Protein 4K70 (pdb70)

Structure (mmCIF, N/CA/C/O backbone):
data_4K70
#
_entry.id   4K70
#
_cell.length_a   51.670
_cell.length_b   156.589
_cell.length_c   67.381
_cell.angle_alpha   90.00
_cell.angle_beta   91.33
_cell.angle_gamma   90.00
#
_symmetry.space_group_name_H-M   'P 1 21 1'
#
loop_
_entity.id
_entity.type
_entity.pdbx_description
1 polymer UL37
2 non-polymer GLYCEROL
3 non-polymer 'CALCIUM ION'
4 non-polymer 'SODIUM ION'
5 non-polymer 'CHLORIDE ION'
6 non-polymer 'NICKEL (II) ION'
7 water water
#
loop_
_atom_site.group_PDB
_atom_site.id
_atom_site.type_symbol
_atom_site.label_atom_id
_atom_site.label_alt_id
_atom_site.label_comp_id
_atom_site.label_asym_id
_atom_site.label_entity_id
_atom_site.label_seq_id
_atom_site.pdbx_PDB_ins_code
_atom_site.Cartn_x
_atom_site.Cartn_y
_atom_site.Cartn_z
_atom_site.occupancy
_atom_site.B_iso_or_equiv
_atom_site.auth_seq_id
_atom_site.auth_comp_id
_atom_site.auth_asym_id
_atom_site.auth_atom_id
_atom_site.pdbx_PDB_model_num
ATOM 1 N N . PRO A 1 2 ? -8.301 86.872 22.567 1.00 61.98 -2 PRO A N 1
ATOM 2 C CA . PRO A 1 2 ? -7.846 85.658 23.258 1.00 61.16 -2 PRO A CA 1
ATOM 3 C C . PRO A 1 2 ? -6.331 85.472 23.152 1.00 64.15 -2 PRO A C 1
ATOM 4 O O . PRO A 1 2 ? -5.744 84.674 23.891 1.00 64.94 -2 PRO A O 1
ATOM 8 N N . GLY A 1 3 ? -5.708 86.209 22.238 1.00 57.61 -1 GLY A N 1
ATOM 9 C CA . GLY A 1 3 ? -4.279 86.105 22.031 1.00 51.15 -1 GLY A CA 1
ATOM 10 C C . GLY A 1 3 ? -3.519 87.036 22.949 1.00 50.68 -1 GLY A C 1
ATOM 11 O O . GLY A 1 3 ? -4.099 87.644 23.845 1.00 50.95 -1 GLY A O 1
ATOM 12 N N . SER A 1 4 ? -2.214 87.141 22.724 1.00 46.75 0 SER A N 1
ATOM 13 C CA . SER A 1 4 ? -1.364 88.042 23.494 1.00 49.65 0 SER A CA 1
ATOM 14 C C . SER A 1 4 ? -1.866 89.489 23.443 1.00 46.17 0 SER A C 1
ATOM 15 O O . SER A 1 4 ? -2.107 90.109 24.480 1.00 46.09 0 SER A O 1
ATOM 18 N N . MET A 1 5 ? -2.020 90.016 22.232 1.00 44.98 1 MET A N 1
ATOM 19 C CA . MET A 1 5 ? -2.372 91.421 22.033 1.00 45.28 1 MET A CA 1
ATOM 20 C C . MET A 1 5 ? -3.744 91.748 22.598 1.00 47.49 1 MET A C 1
ATOM 21 O O . MET A 1 5 ? -3.975 92.852 23.089 1.00 41.83 1 MET A O 1
ATOM 26 N N . GLU A 1 6 ? -4.658 90.790 22.495 1.00 46.59 2 GLU A N 1
ATOM 27 C CA . GLU A 1 6 ? -6.018 90.958 22.989 1.00 53.19 2 GLU A CA 1
ATOM 28 C C . GLU A 1 6 ? -5.999 91.170 24.498 1.00 46.07 2 GLU A C 1
ATOM 29 O O . GLU A 1 6 ? -6.587 92.116 25.009 1.00 45.50 2 GLU A O 1
ATOM 35 N N . ALA A 1 7 ? -5.312 90.271 25.197 1.00 50.00 3 ALA A N 1
ATOM 36 C CA . ALA A 1 7 ? -5.150 90.362 26.641 1.00 50.89 3 ALA A CA 1
ATOM 37 C C . ALA A 1 7 ? -4.473 91.671 27.040 1.00 49.28 3 ALA A C 1
ATOM 38 O O . ALA A 1 7 ? -4.858 92.296 28.030 1.00 53.38 3 ALA A O 1
ATOM 40 N N . LEU A 1 8 ? -3.468 92.082 26.268 1.00 47.01 4 LEU A N 1
ATOM 41 C CA . LEU A 1 8 ? -2.753 93.326 26.544 1.00 43.33 4 LEU A CA 1
ATOM 42 C C . LEU A 1 8 ? -3.663 94.547 26.418 1.00 46.31 4 LEU A C 1
ATOM 43 O O . LEU A 1 8 ? -3.723 95.375 27.325 1.00 47.18 4 LEU A O 1
ATOM 48 N N . VAL A 1 9 ? -4.361 94.660 25.292 1.00 43.05 5 VAL A N 1
ATOM 49 C CA . VAL A 1 9 ? -5.238 95.797 25.061 1.00 46.70 5 VAL A CA 1
ATOM 50 C C . VAL A 1 9 ? -6.242 95.926 26.193 1.00 53.11 5 VAL A C 1
ATOM 51 O O . VAL A 1 9 ? -6.452 97.015 26.728 1.00 54.54 5 VAL A O 1
ATOM 55 N N . ARG A 1 10 ? -6.851 94.801 26.555 1.00 56.31 6 ARG A N 1
ATOM 56 C CA . ARG A 1 10 ? -7.759 94.746 27.692 1.00 58.41 6 ARG A CA 1
ATOM 57 C C . ARG A 1 10 ? -7.082 95.262 28.958 1.00 60.38 6 ARG A C 1
ATOM 58 O O . ARG A 1 10 ? -7.507 96.264 29.533 1.00 64.82 6 ARG A O 1
ATOM 66 N N . ALA A 1 11 ? -6.020 94.576 29.373 1.00 57.29 7 ALA A N 1
ATOM 67 C CA . ALA A 1 11 ? -5.287 94.922 30.588 1.00 58.49 7 ALA A CA 1
ATOM 68 C C . ALA A 1 11 ? -4.906 96.404 30.685 1.00 61.06 7 ALA A C 1
ATOM 69 O O . ALA A 1 11 ? -5.046 97.016 31.747 1.00 64.80 7 ALA A O 1
ATOM 71 N N . LEU A 1 12 ? -4.463 96.980 29.586 1.00 58.74 8 LEU A N 1
ATOM 72 C CA . LEU A 1 12 ? -4.082 98.380 29.556 1.00 55.73 8 LEU A CA 1
ATOM 73 C C . LEU A 1 12 ? -5.289 99.265 29.571 1.00 60.41 8 LEU A C 1
ATOM 74 O O . LEU A 1 12 ? -5.186 100.460 29.774 1.00 59.89 8 LEU A O 1
ATOM 79 N N . GLU A 1 13 ? -6.431 98.650 29.358 1.00 60.82 9 GLU A N 1
ATOM 80 C CA . GLU A 1 13 ? -7.685 99.354 29.254 1.00 61.93 9 GLU A CA 1
ATOM 81 C C . GLU A 1 13 ? -8.465 99.179 30.541 1.00 69.33 9 GLU A C 1
ATOM 82 O O . GLU A 1 13 ? -9.682 99.199 30.568 1.00 67.56 9 GLU A O 1
ATOM 88 N N . GLU A 1 14 ? -7.718 98.960 31.607 1.00 70.07 10 GLU A N 1
ATOM 89 C CA . GLU A 1 14 ? -8.246 98.858 32.944 1.00 71.00 10 GLU A CA 1
ATOM 90 C C . GLU A 1 14 ? -7.721 100.032 33.768 1.00 74.51 10 GLU A C 1
ATOM 91 O O . GLU A 1 14 ? -7.744 100.012 34.973 1.00 78.89 10 GLU A O 1
ATOM 97 N N . ALA A 1 15 ? -7.253 101.058 33.077 1.00 74.04 11 ALA A N 1
ATOM 98 C CA . ALA A 1 15 ? -6.775 102.296 33.685 1.00 78.13 11 ALA A CA 1
ATOM 99 C C . ALA A 1 15 ? -5.589 102.127 34.657 1.00 78.88 11 ALA A C 1
ATOM 100 O O . ALA A 1 15 ? -4.630 101.456 34.337 1.00 76.87 11 ALA A O 1
ATOM 102 N N . ASP A 1 16 ? -5.671 102.691 35.852 1.00 78.94 12 ASP A N 1
ATOM 103 C CA . ASP A 1 16 ? -4.613 102.497 36.837 1.00 75.61 12 ASP A CA 1
ATOM 104 C C . ASP A 1 16 ? -3.259 103.156 36.576 1.00 73.32 12 ASP A C 1
ATOM 105 O O . ASP A 1 16 ? -2.242 102.615 36.926 1.00 74.86 12 ASP A O 1
ATOM 110 N N . HIS A 1 17 ? -3.241 104.310 35.941 1.00 71.59 13 HIS A N 1
ATOM 111 C CA . HIS A 1 17 ? -1.991 104.886 35.493 1.00 69.74 13 HIS A CA 1
ATOM 112 C C . HIS A 1 17 ? -1.205 105.720 36.488 1.00 73.55 13 HIS A C 1
ATOM 113 O O . HIS A 1 17 ? -0.042 106.007 36.290 1.00 68.91 13 HIS A O 1
ATOM 120 N N . ALA A 1 18 ? -1.850 106.091 37.580 1.00 76.75 14 ALA A N 1
ATOM 121 C CA . ALA A 1 18 ? -1.164 106.791 38.645 1.00 72.24 14 ALA A CA 1
ATOM 122 C C . ALA A 1 18 ? -0.367 105.795 39.475 1.00 71.04 14 ALA A C 1
ATOM 123 O O . ALA A 1 18 ? 0.281 106.149 40.434 1.00 71.12 14 ALA A O 1
ATOM 125 N N . VAL A 1 19 ? -0.436 104.531 39.090 1.00 73.83 15 VAL A N 1
ATOM 126 C CA . VAL A 1 19 ? 0.281 103.469 39.762 1.00 72.62 15 VAL A CA 1
ATOM 127 C C . VAL A 1 19 ? 1.091 102.680 38.732 1.00 70.44 15 VAL A C 1
ATOM 128 O O . VAL A 1 19 ? 0.672 101.647 38.231 1.00 67.12 15 VAL A O 1
ATOM 132 N N . ALA A 1 20 ? 2.258 103.229 38.419 1.00 69.80 16 ALA A N 1
ATOM 133 C CA . ALA A 1 20 ? 3.118 102.639 37.390 1.00 69.10 16 ALA A CA 1
ATOM 134 C C . ALA A 1 20 ? 3.372 101.139 37.573 1.00 65.91 16 ALA A C 1
ATOM 135 O O . ALA A 1 20 ? 3.795 100.460 36.637 1.00 63.01 16 ALA A O 1
ATOM 137 N N . THR A 1 21 ? 3.121 100.631 38.776 1.00 67.95 17 THR A N 1
ATOM 138 C CA . THR A 1 21 ? 3.382 99.224 39.090 1.00 68.25 17 THR A CA 1
ATOM 139 C C . THR A 1 21 ? 2.370 98.234 38.490 1.00 66.40 17 THR A C 1
ATOM 140 O O . THR A 1 21 ? 2.745 97.124 38.106 1.00 66.65 17 THR A O 1
ATOM 144 N N . VAL A 1 22 ? 1.099 98.620 38.417 1.00 63.42 18 VAL A N 1
ATOM 145 C CA . VAL A 1 22 ? 0.110 97.774 37.752 1.00 63.44 18 VAL A CA 1
ATOM 146 C C . VAL A 1 22 ? 0.387 97.715 36.244 1.00 62.56 18 VAL A C 1
ATOM 147 O O . VAL A 1 22 ? 0.391 96.637 35.636 1.00 59.71 18 VAL A O 1
ATOM 151 N N . VAL A 1 23 ? 0.637 98.883 35.654 1.00 67.24 19 VAL A N 1
ATOM 152 C CA . VAL A 1 23 ? 0.984 98.987 34.241 1.00 58.82 19 VAL A CA 1
ATOM 153 C C . VAL A 1 23 ? 2.172 98.087 33.894 1.00 57.68 19 VAL A C 1
ATOM 154 O O . VAL A 1 23 ? 2.202 97.467 32.829 1.00 53.39 19 VAL A O 1
ATOM 158 N N . GLN A 1 24 ? 3.141 98.002 34.803 1.00 57.98 20 GLN A N 1
ATOM 159 C CA . GLN A 1 24 ? 4.335 97.189 34.569 1.00 57.45 20 GLN A CA 1
ATOM 160 C C . GLN A 1 24 ? 4.057 95.683 34.574 1.00 57.13 20 GLN A C 1
ATOM 161 O O . GLN A 1 24 ? 4.558 94.956 33.714 1.00 57.07 20 GLN A O 1
ATOM 167 N N . SER A 1 25 ? 3.261 95.218 35.533 1.00 57.75 21 SER A N 1
ATOM 168 C CA . SER A 1 25 ? 2.879 93.804 35.594 1.00 57.18 21 SER A CA 1
ATOM 169 C C . SER A 1 25 ? 2.178 93.338 34.319 1.00 54.06 21 SER A C 1
ATOM 170 O O . SER A 1 25 ? 2.501 92.288 33.771 1.00 58.83 21 SER A O 1
ATOM 173 N N . ARG A 1 26 ? 1.217 94.130 33.860 1.00 56.95 22 ARG A N 1
ATOM 174 C CA . ARG A 1 26 ? 0.492 93.844 32.631 1.00 57.12 22 ARG A CA 1
ATOM 175 C C . ARG A 1 26 ? 1.416 93.748 31.423 1.00 53.47 22 ARG A C 1
ATOM 176 O O . ARG A 1 26 ? 1.319 92.812 30.634 1.00 50.43 22 ARG A O 1
ATOM 184 N N . ILE A 1 27 ? 2.293 94.736 31.268 1.00 50.91 23 ILE A N 1
ATOM 185 C CA . ILE A 1 27 ? 3.228 94.755 30.149 1.00 49.93 23 ILE A CA 1
ATOM 186 C C . ILE A 1 27 ? 4.174 93.564 30.250 1.00 47.43 23 ILE A C 1
ATOM 187 O O . ILE A 1 27 ? 4.444 92.885 29.258 1.00 47.42 23 ILE A O 1
ATOM 192 N N . LEU A 1 28 ? 4.655 93.300 31.461 1.00 52.05 24 LEU A N 1
ATOM 193 C CA . LEU A 1 28 ? 5.542 92.168 31.705 1.00 52.68 24 LEU A CA 1
ATOM 194 C C . LEU A 1 28 ? 4.855 90.854 31.348 1.00 52.15 24 LEU A C 1
ATOM 195 O O . LEU A 1 28 ? 5.508 89.906 30.908 1.00 52.73 24 LEU A O 1
ATOM 200 N N . GLU A 1 29 ? 3.539 90.801 31.527 1.00 51.28 25 GLU A N 1
ATOM 201 C CA . GLU A 1 29 ? 2.779 89.601 31.181 1.00 52.27 25 GLU A CA 1
ATOM 202 C C . GLU A 1 29 ? 2.729 89.399 29.671 1.00 49.75 25 GLU A C 1
ATOM 203 O O . GLU A 1 29 ? 2.845 88.271 29.179 1.00 48.73 25 GLU A O 1
ATOM 209 N N . PHE A 1 30 ? 2.561 90.496 28.939 1.00 47.00 26 PHE A N 1
ATOM 210 C CA . PHE A 1 30 ? 2.579 90.432 27.487 1.00 42.90 26 PHE A CA 1
ATOM 211 C C . PHE A 1 30 ? 3.945 89.947 27.021 1.00 45.05 26 PHE A C 1
ATOM 212 O O . PHE A 1 30 ? 4.041 89.108 26.123 1.00 43.70 26 PHE A O 1
ATOM 220 N N . PHE A 1 31 ? 4.997 90.461 27.656 1.00 44.07 27 PHE A N 1
ATOM 221 C CA . PHE A 1 31 ? 6.361 90.056 27.339 1.00 42.88 27 PHE A CA 1
ATOM 222 C C . PHE A 1 31 ? 6.544 88.536 27.400 1.00 46.02 27 PHE A C 1
ATOM 223 O O . PHE A 1 31 ? 7.393 87.980 26.705 1.00 45.08 27 PHE A O 1
ATOM 231 N N . MET A 1 32 ? 5.738 87.862 28.216 1.00 46.56 28 MET A N 1
ATOM 232 C CA . MET A 1 32 ? 5.876 86.417 28.388 1.00 48.14 28 MET A CA 1
ATOM 233 C C . MET A 1 32 ? 4.670 85.593 27.908 1.00 44.82 28 MET A C 1
ATOM 234 O O . MET A 1 32 ? 4.643 84.371 28.063 1.00 48.01 28 MET A O 1
ATOM 239 N N . ALA A 1 33 ? 3.694 86.261 27.308 1.00 46.27 29 ALA A N 1
ATOM 240 C CA . ALA A 1 33 ? 2.475 85.594 26.857 1.00 45.18 29 ALA A CA 1
ATOM 241 C C . ALA A 1 33 ? 2.732 84.508 25.812 1.00 46.57 29 ALA A C 1
ATOM 242 O O . ALA A 1 33 ? 3.767 84.491 25.145 1.00 46.70 29 ALA A O 1
ATOM 244 N N . ALA A 1 34 ? 1.776 83.595 25.678 1.00 49.78 30 ALA A N 1
ATOM 245 C CA . ALA A 1 34 ? 1.921 82.473 24.764 1.00 51.20 30 ALA A CA 1
ATOM 246 C C . ALA A 1 34 ? 0.841 82.501 23.690 1.00 48.15 30 ALA A C 1
ATOM 247 O O . ALA A 1 34 ? 0.857 81.698 22.755 1.00 49.59 30 ALA A O 1
ATOM 249 N N . GLY A 1 35 ? -0.094 83.433 23.826 1.00 43.27 31 GLY A N 1
ATOM 250 C CA . GLY A 1 35 ? -1.227 83.510 22.920 1.00 48.74 31 GLY A CA 1
ATOM 251 C C . GLY A 1 35 ? -0.891 83.895 21.488 1.00 49.57 31 GLY A C 1
ATOM 252 O O . GLY A 1 35 ? -0.406 85.010 21.221 1.00 46.61 31 GLY A O 1
ATOM 253 N N . ARG A 1 36 ? -1.164 82.979 20.562 1.00 38.60 32 ARG A N 1
ATOM 254 C CA . ARG A 1 36 ? -0.974 83.247 19.140 1.00 36.99 32 ARG A CA 1
ATOM 255 C C . ARG A 1 36 ? -2.065 84.152 18.572 1.00 39.60 32 ARG A C 1
ATOM 256 O O . ARG A 1 36 ? -3.186 84.171 19.061 1.00 40.07 32 ARG A O 1
ATOM 264 N N . GLU A 1 37 ? -1.714 84.887 17.523 1.00 36.62 33 GLU A N 1
ATOM 265 C CA . GLU A 1 37 ? -2.587 85.882 16.930 1.00 37.11 33 GLU A CA 1
ATOM 266 C C . GLU A 1 37 ? -2.582 85.722 15.418 1.00 32.32 33 GLU A C 1
ATOM 267 O O . GLU A 1 37 ? -1.693 85.086 14.857 1.00 30.76 33 GLU A O 1
ATOM 273 N N . THR A 1 38 ? -3.581 86.287 14.757 1.00 28.11 34 THR A N 1
ATOM 274 C CA . THR A 1 38 ? -3.652 86.198 13.312 1.00 24.06 34 THR A CA 1
ATOM 275 C C . THR A 1 38 ? -3.489 87.589 12.716 1.00 25.24 34 THR A C 1
ATOM 276 O O . THR A 1 38 ? -3.655 88.593 13.408 1.00 28.72 34 THR A O 1
ATOM 280 N N . PRO A 1 39 ? -3.134 87.655 11.432 1.00 23.60 35 PRO A N 1
ATOM 281 C CA . PRO A 1 39 ? -2.923 88.939 10.762 1.00 23.49 35 PRO A CA 1
ATOM 282 C C . PRO A 1 39 ? -4.137 89.871 10.869 1.00 26.84 35 PRO A C 1
ATOM 283 O O . PRO A 1 39 ? -3.971 91.058 11.175 1.00 24.90 35 PRO A O 1
ATOM 287 N N . ALA A 1 40 ? -5.333 89.342 10.624 1.00 25.18 36 ALA A N 1
ATOM 288 C CA . ALA A 1 40 ? -6.560 90.118 10.756 1.00 23.51 36 ALA A CA 1
ATOM 289 C C . ALA A 1 40 ? -6.772 90.552 12.198 1.00 23.21 36 ALA A C 1
ATOM 290 O O . ALA A 1 40 ? -7.235 91.661 12.459 1.00 28.48 36 ALA A O 1
ATOM 292 N N . GLY A 1 41 ? -6.439 89.676 13.133 1.00 23.14 37 GLY A N 1
ATOM 293 C CA . GLY A 1 41 ? -6.583 89.989 14.548 1.00 25.57 37 GLY A CA 1
ATOM 294 C C . GLY A 1 41 ? -5.662 91.113 14.991 1.00 30.36 37 GLY A C 1
ATOM 295 O O . GLY A 1 41 ? -6.088 92.076 15.633 1.00 29.86 37 GLY A O 1
ATOM 296 N N . VAL A 1 42 ? -4.388 91.000 14.643 1.00 26.89 38 VAL A N 1
ATOM 297 C CA . VAL A 1 42 ? -3.440 92.062 14.961 1.00 28.39 38 VAL A CA 1
ATOM 298 C C . VAL A 1 42 ? -3.824 93.350 14.270 1.00 26.49 38 VAL A C 1
ATOM 299 O O . VAL A 1 42 ? -3.775 94.414 14.868 1.00 29.30 38 VAL A O 1
ATOM 303 N N . ARG A 1 43 ? -4.187 93.242 12.999 1.00 27.48 39 ARG A N 1
ATOM 304 C CA . ARG A 1 43 ? -4.608 94.381 12.198 1.00 28.90 39 ARG A CA 1
ATOM 305 C C . ARG A 1 43 ? -5.777 95.138 12.842 1.00 31.28 39 ARG A C 1
ATOM 306 O O . ARG A 1 43 ? -5.807 96.363 12.845 1.00 27.52 39 ARG A O 1
ATOM 314 N N . GLY A 1 44 ? -6.728 94.406 13.410 1.00 30.60 40 GLY A N 1
ATOM 315 C CA . GLY A 1 44 ? -7.848 95.036 14.088 1.00 33.93 40 GLY A CA 1
ATOM 316 C C . GLY A 1 44 ? -7.477 95.732 15.388 1.00 31.57 40 GLY A C 1
ATOM 317 O O . GLY A 1 44 ? -8.132 96.690 15.786 1.00 29.98 40 GLY A O 1
ATOM 318 N N . LEU A 1 45 ? -6.416 95.268 16.042 1.00 30.54 41 LEU A N 1
ATOM 319 C CA . LEU A 1 45 ? -6.046 95.781 17.359 1.00 30.54 41 LEU A CA 1
ATOM 320 C C . LEU A 1 45 ? -4.826 96.699 17.372 1.00 30.45 41 LEU A C 1
ATOM 321 O O . LEU A 1 45 ? -4.484 97.244 18.419 1.00 31.00 41 LEU A O 1
ATOM 326 N N . TRP A 1 46 ? -4.161 96.862 16.234 1.00 28.49 42 TRP A N 1
ATOM 327 C CA . TRP A 1 46 ? -2.847 97.497 16.240 1.00 26.64 42 TRP A CA 1
ATOM 328 C C . TRP A 1 46 ? -2.847 98.936 16.769 1.00 28.54 42 TRP A C 1
ATOM 329 O O . TRP A 1 46 ? -2.072 99.273 17.670 1.00 30.38 42 TRP A O 1
ATOM 340 N N . ALA A 1 47 ? -3.697 99.781 16.191 1.00 30.38 43 ALA A N 1
ATOM 341 C CA . ALA A 1 47 ? -3.692 101.211 16.499 1.00 31.11 43 ALA A CA 1
ATOM 342 C C . ALA A 1 47 ? -3.990 101.463 17.977 1.00 33.74 43 ALA A C 1
ATOM 343 O O . ALA A 1 47 ? -3.312 102.265 18.627 1.00 33.07 43 ALA A O 1
ATOM 345 N N . ARG A 1 48 ? -4.987 100.754 18.502 1.00 29.17 44 ARG A N 1
ATOM 346 C CA . ARG A 1 48 ? -5.339 100.818 19.918 1.00 27.91 44 ARG A CA 1
ATOM 347 C C . ARG A 1 48 ? -4.203 100.296 20.787 1.00 31.09 44 ARG A C 1
ATOM 348 O O . ARG A 1 48 ? -3.872 100.891 21.809 1.00 33.76 44 ARG A O 1
ATOM 356 N N . ALA A 1 49 ? -3.622 99.161 20.406 1.00 27.75 45 ALA A N 1
ATOM 357 C CA . ALA A 1 49 ? -2.516 98.614 21.180 1.00 29.06 45 ALA A CA 1
ATOM 358 C C . ALA A 1 49 ? -1.342 99.596 21.208 1.00 27.41 45 ALA A C 1
ATOM 359 O O . ALA A 1 49 ? -0.785 99.875 22.263 1.00 28.53 45 ALA A O 1
ATOM 361 N N . LEU A 1 50 ? -0.978 100.133 20.051 1.00 28.85 46 LEU A N 1
ATOM 362 C CA . LEU A 1 50 ? 0.145 101.058 19.991 1.00 27.94 46 LEU A CA 1
ATOM 363 C C . LEU A 1 50 ? -0.140 102.322 20.806 1.00 32.48 46 LEU A C 1
ATOM 364 O O . LEU A 1 50 ? 0.720 102.806 21.542 1.00 31.61 46 LEU A O 1
ATOM 369 N N . ARG A 1 51 ? -1.350 102.851 20.658 1.00 28.23 47 ARG A N 1
ATOM 370 C CA . ARG A 1 51 ? -1.770 104.047 21.384 1.00 33.51 47 ARG A CA 1
ATOM 371 C C . ARG A 1 51 ? -1.737 103.837 22.891 1.00 32.24 47 ARG A C 1
ATOM 372 O O . ARG A 1 51 ? -1.297 104.706 23.631 1.00 37.14 47 ARG A O 1
ATOM 380 N N . LEU A 1 52 ? -2.194 102.676 23.339 1.00 31.71 48 LEU A N 1
ATOM 381 C CA . LEU A 1 52 ? -2.197 102.341 24.759 1.00 35.63 48 LEU A CA 1
ATOM 382 C C . LEU A 1 52 ? -0.789 102.150 25.325 1.00 37.47 48 LEU A C 1
ATOM 383 O O . LEU A 1 52 ? -0.514 102.466 26.491 1.00 35.86 48 LEU A O 1
ATOM 388 N N . ALA A 1 53 ? 0.108 101.613 24.508 1.00 33.83 49 ALA A N 1
ATOM 389 C CA . ALA A 1 53 ? 1.483 101.457 24.951 1.00 34.69 49 ALA A CA 1
ATOM 390 C C . ALA A 1 53 ? 2.156 102.826 25.016 1.00 33.59 49 ALA A C 1
ATOM 391 O O . ALA A 1 53 ? 2.834 103.147 25.990 1.00 34.34 49 ALA A O 1
ATOM 393 N N . CYS A 1 54 ? 1.960 103.634 23.980 1.00 32.21 50 CYS A N 1
ATOM 394 C CA . CYS A 1 54 ? 2.518 104.977 23.951 1.00 34.98 50 CYS A CA 1
ATOM 395 C C . CYS A 1 54 ? 1.998 105.808 25.112 1.00 39.61 50 CYS A C 1
ATOM 396 O O . CYS A 1 54 ? 2.748 106.557 25.729 1.00 39.54 50 CYS A O 1
ATOM 399 N N . ARG A 1 55 ? 0.716 105.659 25.421 1.00 35.54 51 ARG A N 1
ATOM 400 C CA . ARG A 1 55 ? 0.138 106.377 26.545 1.00 39.82 51 ARG A CA 1
ATOM 401 C C . ARG A 1 55 ? 0.675 105.847 27.866 1.00 43.29 51 ARG A C 1
ATOM 402 O O . ARG A 1 55 ? 0.837 106.603 28.824 1.00 41.72 51 ARG A O 1
ATOM 410 N N . ALA A 1 56 ? 0.954 104.551 27.922 1.00 39.75 52 ALA A N 1
ATOM 411 C CA . ALA A 1 56 ? 1.551 103.982 29.124 1.00 41.33 52 ALA A CA 1
ATOM 412 C C . ALA A 1 56 ? 2.911 104.629 29.453 1.00 45.15 52 ALA A C 1
ATOM 413 O O . ALA A 1 56 ? 3.220 104.888 30.619 1.00 45.05 52 ALA A O 1
ATOM 415 N N . TYR A 1 57 ? 3.720 104.889 28.430 1.00 40.20 53 TYR A N 1
ATOM 416 C CA . TYR A 1 57 ? 5.033 105.482 28.654 1.00 43.66 53 TYR A CA 1
ATOM 417 C C . TYR A 1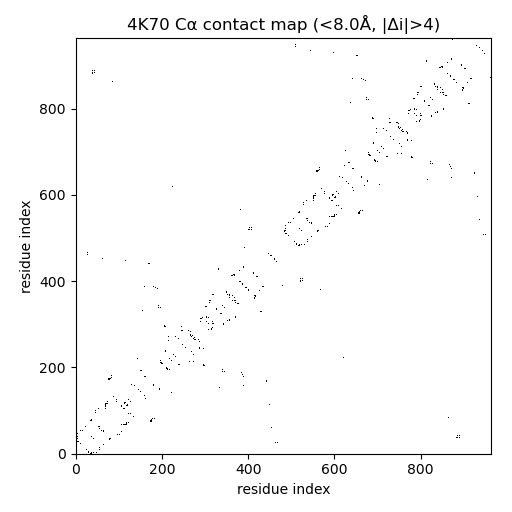 57 ? 4.897 106.943 29.061 1.00 41.46 53 TYR A C 1
ATOM 418 O O . TYR A 1 57 ? 5.585 107.402 29.966 1.00 41.90 53 TYR A O 1
ATOM 427 N N . VAL A 1 58 ? 4.014 107.662 28.378 1.00 41.23 54 VAL A N 1
ATOM 428 C CA . VAL A 1 58 ? 3.722 109.054 28.703 1.00 47.03 54 VAL A CA 1
ATOM 429 C C . VAL A 1 58 ? 3.361 109.242 30.184 1.00 51.02 54 VAL A C 1
ATOM 430 O O . VAL A 1 58 ? 3.831 110.179 30.827 1.00 52.83 54 VAL A O 1
ATOM 434 N N . GLU A 1 59 ? 2.550 108.342 30.730 1.00 47.10 55 GLU A N 1
ATOM 435 C CA . GLU A 1 59 ? 2.027 108.527 32.083 1.00 47.81 55 GLU A CA 1
ATOM 436 C C . GLU A 1 59 ? 2.867 107.886 33.199 1.00 49.60 55 GLU A C 1
ATOM 437 O O . GLU A 1 59 ? 2.807 108.317 34.347 1.00 54.66 55 GLU A O 1
ATOM 443 N N . THR A 1 60 ? 3.652 106.869 32.870 1.00 49.29 56 THR A N 1
ATOM 444 C CA . THR A 1 60 ? 4.445 106.189 33.890 1.00 48.40 56 THR A CA 1
ATOM 445 C C . THR A 1 60 ? 5.931 106.381 33.644 1.00 48.88 56 THR A C 1
ATOM 446 O O . THR A 1 60 ? 6.745 106.215 34.557 1.00 49.95 56 THR A O 1
ATOM 450 N N . GLY A 1 61 ? 6.283 106.722 32.407 1.00 46.41 57 GLY A N 1
ATOM 451 C CA . GLY A 1 61 ? 7.676 106.928 32.043 1.00 47.22 57 GLY A CA 1
ATOM 452 C C . GLY A 1 61 ? 8.537 105.700 32.255 1.00 46.81 57 GLY A C 1
ATOM 453 O O . GLY A 1 61 ? 9.759 105.790 32.330 1.00 47.62 57 GLY A O 1
ATOM 454 N N . THR A 1 62 ? 7.905 104.538 32.344 1.00 43.36 58 THR A N 1
ATOM 455 C CA . THR A 1 62 ? 8.640 103.326 32.672 1.00 46.58 58 THR A CA 1
ATOM 456 C C . THR A 1 62 ? 9.363 102.718 31.474 1.00 50.78 58 THR A C 1
ATOM 457 O O . THR A 1 62 ? 9.014 102.956 30.309 1.00 47.07 58 THR A O 1
ATOM 461 N N . CYS A 1 63 ? 10.374 101.922 31.799 1.00 45.44 59 CYS A N 1
ATOM 462 C CA . CYS A 1 63 ? 11.240 101.275 30.833 1.00 48.71 59 CYS A CA 1
ATOM 463 C C . CYS A 1 63 ? 10.481 100.178 30.086 1.00 45.48 59 CYS A C 1
ATOM 464 O O . CYS A 1 63 ? 10.654 100.005 28.879 1.00 42.78 59 CYS A O 1
ATOM 467 N N . GLU A 1 64 ? 9.645 99.445 30.817 1.00 46.36 60 GLU A N 1
ATOM 468 C CA . GLU A 1 64 ? 8.761 98.436 30.236 1.00 42.12 60 GLU A CA 1
ATOM 469 C C . GLU A 1 64 ? 7.859 99.040 29.161 1.00 41.19 60 GLU A C 1
ATOM 470 O O . GLU A 1 64 ? 7.733 98.493 28.065 1.00 38.51 60 GLU A O 1
ATOM 476 N N . ALA A 1 65 ? 7.241 100.173 29.479 1.00 34.46 61 ALA A N 1
ATOM 477 C CA . ALA A 1 65 ? 6.371 100.874 28.538 1.00 39.63 61 ALA A CA 1
ATOM 478 C C . ALA A 1 65 ? 7.124 101.353 27.304 1.00 38.47 61 ALA A C 1
ATOM 479 O O . ALA A 1 65 ? 6.591 101.331 26.194 1.00 35.72 61 ALA A O 1
ATOM 481 N N . ALA A 1 66 ? 8.360 101.800 27.508 1.00 36.68 62 ALA A N 1
ATOM 482 C CA . ALA A 1 66 ? 9.175 102.302 26.413 1.00 37.32 62 ALA A CA 1
ATOM 483 C C . ALA A 1 66 ? 9.463 101.162 25.445 1.00 35.13 62 ALA A C 1
ATOM 484 O O . ALA A 1 66 ? 9.267 101.292 24.232 1.00 35.49 62 ALA A O 1
ATOM 486 N N . VAL A 1 67 ? 9.932 100.052 26.004 1.00 33.26 63 VAL A N 1
ATOM 487 C CA . VAL A 1 67 ? 10.257 98.845 25.243 1.00 37.09 63 VAL A CA 1
ATOM 488 C C . VAL A 1 67 ? 9.046 98.300 24.493 1.00 34.06 63 VAL A C 1
ATOM 489 O O . VAL A 1 67 ? 9.122 97.997 23.292 1.00 31.87 63 VAL A O 1
ATOM 493 N N . LEU A 1 68 ? 7.929 98.186 25.203 1.00 35.24 64 LEU A N 1
ATOM 494 C CA . LEU A 1 68 ? 6.693 97.722 24.589 1.00 35.49 64 LEU A CA 1
ATOM 495 C C . LEU A 1 68 ? 6.352 98.572 23.367 1.00 34.50 64 LEU A C 1
ATOM 496 O O . LEU A 1 68 ? 6.239 98.052 22.257 1.00 33.52 64 LEU A O 1
ATOM 501 N N . ALA A 1 69 ? 6.199 99.879 23.569 1.00 32.97 65 ALA A N 1
ATOM 502 C CA . ALA A 1 69 ? 5.765 100.770 22.497 1.00 28.52 65 ALA A CA 1
ATOM 503 C C . ALA A 1 69 ? 6.710 100.752 21.309 1.00 33.47 65 ALA A C 1
ATOM 504 O O . ALA A 1 69 ? 6.274 100.667 20.157 1.00 29.65 65 ALA A O 1
ATOM 506 N N . GLU A 1 70 ? 8.007 100.855 21.592 1.00 27.96 66 GLU A N 1
ATOM 507 C CA . GLU A 1 70 ? 9.015 100.896 20.539 1.00 31.38 66 GLU A CA 1
ATOM 508 C C . GLU A 1 70 ? 9.191 99.562 19.782 1.00 28.91 66 GLU A C 1
ATOM 509 O O . GLU A 1 70 ? 9.536 99.562 18.590 1.00 28.57 66 GLU A O 1
ATOM 515 N N . ASN A 1 71 ? 8.953 98.440 20.462 1.00 25.46 67 ASN A N 1
ATOM 516 C CA . ASN A 1 71 ? 9.125 97.119 19.838 1.00 24.62 67 ASN A CA 1
ATOM 517 C C . ASN A 1 71 ? 7.844 96.295 19.638 1.00 28.14 67 ASN A C 1
ATOM 518 O O . ASN A 1 71 ? 7.898 95.089 19.341 1.00 26.82 67 ASN A O 1
ATOM 523 N N . LEU A 1 72 ? 6.700 96.959 19.767 1.00 28.18 68 LEU A N 1
ATOM 524 C CA . LEU A 1 72 ? 5.402 96.320 19.622 1.00 29.39 68 LEU A CA 1
ATOM 525 C C . LEU A 1 72 ? 5.232 95.655 18.262 1.00 25.27 68 LEU A C 1
ATOM 526 O O . LEU A 1 72 ? 4.635 94.586 18.159 1.00 25.45 68 LEU A O 1
ATOM 531 N N . ALA A 1 73 ? 5.737 96.288 17.213 1.00 20.63 69 ALA A N 1
ATOM 532 C CA . ALA A 1 73 ? 5.605 95.697 15.886 1.00 25.68 69 ALA A CA 1
ATOM 533 C C . ALA A 1 73 ? 6.205 94.273 15.847 1.00 27.01 69 ALA A C 1
ATOM 534 O O . ALA A 1 73 ? 5.565 93.325 15.392 1.00 24.08 69 ALA A O 1
ATOM 536 N N . GLY A 1 74 ? 7.419 94.124 16.358 1.00 24.64 70 GLY A N 1
ATOM 537 C CA . GLY A 1 74 ? 8.088 92.835 16.362 1.00 23.08 70 GLY A CA 1
ATOM 538 C C . GLY A 1 74 ? 7.456 91.846 17.320 1.00 26.35 70 GLY A C 1
ATOM 539 O O . GLY A 1 74 ? 7.272 90.673 16.986 1.00 24.39 70 GLY A O 1
ATOM 540 N N . LEU A 1 75 ? 7.118 92.319 18.511 1.00 23.84 71 LEU A N 1
ATOM 541 C CA . LEU A 1 75 ? 6.484 91.475 19.511 1.00 25.85 71 LEU A CA 1
ATOM 542 C C . LEU A 1 75 ? 5.145 90.944 19.013 1.00 29.27 71 LEU A C 1
ATOM 543 O O . LEU A 1 75 ? 4.800 89.805 19.292 1.00 30.08 71 LEU A O 1
ATOM 548 N N . ALA A 1 76 ? 4.408 91.773 18.280 1.00 26.79 72 ALA A N 1
ATOM 549 C CA . ALA A 1 76 ? 3.102 91.385 17.738 1.00 31.68 72 ALA A CA 1
ATOM 550 C C . ALA A 1 76 ? 3.247 90.360 16.617 1.00 31.39 72 ALA A C 1
ATOM 551 O O . ALA A 1 76 ? 2.435 89.452 16.479 1.00 34.06 72 ALA A O 1
ATOM 553 N N . LEU A 1 77 ? 4.288 90.512 15.812 1.00 25.90 73 LEU A N 1
ATOM 554 C CA . LEU A 1 77 ? 4.517 89.608 14.693 1.00 27.42 73 LEU A CA 1
ATOM 555 C C . LEU A 1 77 ? 5.061 88.259 15.149 1.00 27.12 73 LEU A C 1
ATOM 556 O O . LEU A 1 77 ? 4.911 87.256 14.448 1.00 27.53 73 LEU A O 1
ATOM 561 N N . TRP A 1 78 ? 5.677 88.233 16.327 1.00 25.56 74 TRP A N 1
ATOM 562 C CA . TRP A 1 78 ? 6.441 87.063 16.775 1.00 29.20 74 TRP A CA 1
ATOM 563 C C . TRP A 1 78 ? 5.589 85.806 16.924 1.00 30.29 74 TRP A C 1
ATOM 564 O O . TRP A 1 78 ? 6.027 84.693 16.608 1.00 25.98 74 TRP A O 1
ATOM 575 N N . ARG A 1 79 ? 4.381 85.971 17.448 1.00 30.32 75 ARG A N 1
ATOM 576 C CA . ARG A 1 79 ? 3.517 84.818 17.682 1.00 27.31 75 ARG A CA 1
ATOM 577 C C . ARG A 1 79 ? 2.397 84.766 16.657 1.00 30.43 75 ARG A C 1
ATOM 578 O O . ARG A 1 79 ? 1.299 84.309 16.948 1.00 35.00 75 ARG A O 1
ATOM 586 N N . LEU A 1 80 ? 2.691 85.211 15.443 1.00 28.69 76 LEU A N 1
ATOM 587 C CA . LEU A 1 80 ? 1.677 85.332 14.403 1.00 28.14 76 LEU A CA 1
ATOM 588 C C . LEU A 1 80 ? 1.314 83.982 13.758 1.00 31.37 76 LEU A C 1
ATOM 589 O O . LEU A 1 80 ? 2.187 83.203 13.384 1.00 30.08 76 LEU A O 1
ATOM 594 N N . ARG A 1 81 ? 0.020 83.704 13.641 1.00 29.99 77 ARG A N 1
ATOM 595 C CA . ARG A 1 81 ? -0.444 82.536 12.897 1.00 29.35 77 ARG A CA 1
ATOM 596 C C . ARG A 1 81 ? -1.069 82.977 11.576 1.00 28.91 77 ARG A C 1
ATOM 597 O O . ARG A 1 81 ? -2.185 83.505 11.547 1.00 28.16 77 ARG A O 1
ATOM 605 N N . HIS A 1 82 ? -0.337 82.771 10.488 1.00 23.85 78 HIS A N 1
ATOM 606 C CA . HIS A 1 82 ? -0.766 83.220 9.175 1.00 23.08 78 HIS A CA 1
ATOM 607 C C . HIS A 1 82 ? -1.082 82.019 8.302 1.00 25.82 78 HIS A C 1
ATOM 608 O O . HIS A 1 82 ? -0.330 81.050 8.280 1.00 24.46 78 HIS A O 1
ATOM 615 N N . ASP A 1 83 ? -2.197 82.077 7.583 1.00 24.58 79 ASP A N 1
ATOM 616 C CA . ASP A 1 83 ? -2.585 80.986 6.698 1.00 22.37 79 ASP A CA 1
ATOM 617 C C . ASP A 1 83 ? -1.882 81.163 5.362 1.00 23.43 79 ASP A C 1
ATOM 618 O O . ASP A 1 83 ? -2.296 81.984 4.554 1.00 19.85 79 ASP A O 1
ATOM 623 N N . TRP A 1 84 ? -0.817 80.392 5.125 1.00 21.91 80 TRP A N 1
ATOM 624 C CA . TRP A 1 84 ? 0.017 80.607 3.944 1.00 21.37 80 TRP A CA 1
ATOM 625 C C . TRP A 1 84 ? -0.625 80.232 2.621 1.00 24.31 80 TRP A C 1
ATOM 626 O O . TRP A 1 84 ? -0.126 80.609 1.559 1.00 22.43 80 TRP A O 1
ATOM 637 N N . ASP A 1 85 ? -1.740 79.507 2.681 1.00 25.27 81 ASP A N 1
ATOM 638 C CA . ASP A 1 85 ? -2.550 79.267 1.490 1.00 27.98 81 ASP A CA 1
ATOM 639 C C . ASP A 1 85 ? -3.052 80.561 0.855 1.00 26.73 81 ASP A C 1
ATOM 640 O O . ASP A 1 85 ? -3.361 80.600 -0.337 1.00 29.53 81 ASP A O 1
ATOM 645 N N . GLU A 1 86 ? -3.127 81.622 1.652 1.00 25.21 82 GLU A N 1
ATOM 646 C CA . GLU A 1 86 ? -3.543 82.928 1.155 1.00 24.40 82 GLU A CA 1
ATOM 647 C C . GLU A 1 86 ? -2.359 83.802 0.716 1.00 29.57 82 GLU A C 1
ATOM 648 O O . GLU A 1 86 ? -2.538 84.958 0.350 1.00 25.70 82 GLU A O 1
ATOM 654 N N . GLY A 1 87 ? -1.146 83.257 0.756 1.00 25.23 83 GLY A N 1
ATOM 655 C CA . GLY A 1 87 ? 0.008 83.999 0.264 1.00 27.02 83 GLY A CA 1
ATOM 656 C C . GLY A 1 87 ? 0.438 85.178 1.116 1.00 26.75 83 GLY A C 1
ATOM 657 O O . GLY A 1 87 ? 0.111 85.252 2.302 1.00 29.16 83 GLY A O 1
ATOM 658 N N . THR A 1 88 ? 1.177 86.109 0.518 1.00 27.83 84 THR A N 1
ATOM 659 C CA . THR A 1 88 ? 1.740 87.234 1.275 1.00 28.14 84 THR A CA 1
ATOM 660 C C . THR A 1 88 ? 0.777 88.409 1.520 1.00 30.72 84 THR A C 1
ATOM 661 O O . THR A 1 88 ? 0.996 89.207 2.434 1.00 29.34 84 THR A O 1
ATOM 665 N N . ALA A 1 89 ? -0.277 88.523 0.712 1.00 26.28 85 ALA A N 1
ATOM 666 C CA . ALA A 1 89 ? -1.145 89.708 0.759 1.00 28.93 85 ALA A CA 1
ATOM 667 C C . ALA A 1 89 ? -1.604 90.124 2.164 1.00 28.94 85 ALA A C 1
ATOM 668 O O . ALA A 1 89 ? -1.471 91.289 2.542 1.00 31.40 85 ALA A O 1
ATOM 670 N N . PRO A 1 90 ? -2.132 89.172 2.944 1.00 29.82 86 PRO A N 1
ATOM 671 C CA . PRO A 1 90 ? -2.611 89.486 4.294 1.00 28.66 86 PRO A CA 1
ATOM 672 C C . PRO A 1 90 ? -1.502 89.983 5.226 1.00 30.12 86 PRO A C 1
ATOM 673 O O . PRO A 1 90 ? -1.786 90.778 6.129 1.00 25.19 86 PRO A O 1
ATOM 677 N N . LEU A 1 91 ? -0.273 89.499 5.034 1.00 27.42 87 LEU A N 1
ATOM 678 C CA . LEU A 1 91 ? 0.853 89.977 5.822 1.00 25.32 87 LEU A CA 1
ATOM 679 C C . LEU A 1 91 ? 1.209 91.386 5.436 1.00 25.17 87 LEU A C 1
ATOM 680 O O . LEU A 1 91 ? 1.449 92.230 6.295 1.00 27.15 87 LEU A O 1
ATOM 685 N N . LEU A 1 92 ? 1.292 91.627 4.133 1.00 24.74 88 LEU A N 1
ATOM 686 C CA . LEU A 1 92 ? 1.595 92.956 3.642 1.00 26.50 88 LEU A CA 1
ATOM 687 C C . LEU A 1 92 ? 0.522 93.936 4.105 1.00 28.78 88 LEU A C 1
ATOM 688 O O . LEU A 1 92 ? 0.806 95.101 4.377 1.00 29.66 88 LEU A O 1
ATOM 693 N N . GLU A 1 93 ? -0.716 93.462 4.186 1.00 25.76 89 GLU A N 1
ATOM 694 C CA . GLU A 1 93 ? -1.821 94.338 4.574 1.00 30.25 89 GLU A CA 1
ATOM 695 C C . GLU A 1 93 ? -1.691 94.740 6.042 1.00 28.48 89 GLU A C 1
ATOM 696 O O . GLU A 1 93 ? -1.976 95.873 6.412 1.00 31.85 89 GLU A O 1
ATOM 702 N N . LEU A 1 94 ? -1.240 93.806 6.872 1.00 26.30 90 LEU A N 1
ATOM 703 C CA . LEU A 1 94 ? -0.990 94.083 8.273 1.00 23.59 90 LEU A CA 1
ATOM 704 C C . LEU A 1 94 ? 0.206 95.032 8.425 1.00 28.64 90 LEU A C 1
ATOM 705 O O . LEU A 1 94 ? 0.170 95.972 9.227 1.00 24.84 90 LEU A O 1
ATOM 710 N N . LEU A 1 95 ? 1.266 94.793 7.653 1.00 27.78 91 LEU A N 1
ATOM 711 C CA . LEU A 1 95 ? 2.427 95.695 7.672 1.00 29.68 91 LEU A CA 1
ATOM 712 C C . LEU A 1 95 ? 2.051 97.124 7.291 1.00 28.87 91 LEU A C 1
ATOM 713 O O . LEU A 1 95 ? 2.567 98.077 7.874 1.00 30.58 91 LEU A O 1
ATOM 718 N N . GLY A 1 96 ? 1.171 97.267 6.305 1.00 28.84 92 GLY A N 1
ATOM 719 C CA . GLY A 1 96 ? 0.657 98.580 5.929 1.00 30.67 92 GLY A CA 1
ATOM 720 C C . GLY A 1 96 ? 0.011 99.346 7.080 1.00 32.01 92 GLY A C 1
ATOM 721 O O . GLY A 1 96 ? 0.206 100.554 7.227 1.00 34.36 92 GLY A O 1
ATOM 722 N N . VAL A 1 97 ? -0.771 98.644 7.891 1.00 28.66 93 VAL A N 1
ATOM 723 C CA . VAL A 1 97 ? -1.349 99.216 9.106 1.00 29.35 93 VAL A CA 1
ATOM 724 C C . VAL A 1 97 ? -0.284 99.561 10.158 1.00 29.90 93 VAL A C 1
ATOM 725 O O . VAL A 1 97 ? -0.277 100.659 10.711 1.00 28.66 93 VAL A O 1
ATOM 729 N N . VAL A 1 98 ? 0.613 98.621 10.435 1.00 27.01 94 VAL A N 1
ATOM 730 C CA . VAL A 1 98 ? 1.667 98.824 11.425 1.00 26.52 94 VAL A CA 1
ATOM 731 C C . VAL A 1 98 ? 2.502 100.064 11.092 1.00 29.37 94 VAL A C 1
ATOM 732 O O . VAL A 1 98 ? 2.911 100.825 11.977 1.00 25.43 94 VAL A O 1
ATOM 736 N N . ASN A 1 99 ? 2.709 100.268 9.798 1.00 26.05 95 ASN A N 1
ATOM 737 C CA . ASN A 1 99 ? 3.589 101.298 9.276 1.00 28.28 95 ASN A CA 1
ATOM 738 C C . ASN A 1 99 ? 2.860 102.615 8.975 1.00 35.76 95 ASN A C 1
ATOM 739 O O . ASN A 1 99 ? 3.465 103.559 8.478 1.00 36.91 95 ASN A O 1
ATOM 744 N N . GLY A 1 100 ? 1.566 102.682 9.281 1.00 30.49 96 GLY A N 1
ATOM 745 C CA . GLY A 1 100 ? 0.776 103.858 8.967 1.00 35.97 96 GLY A CA 1
ATOM 746 C C . GLY A 1 100 ? 1.235 105.125 9.673 1.00 33.73 96 GLY A C 1
ATOM 747 O O . GLY A 1 100 ? 2.011 105.085 10.627 1.00 30.92 96 GLY A O 1
ATOM 748 N N . ASP A 1 101 ? 0.732 106.263 9.215 1.00 37.92 97 ASP A N 1
ATOM 749 C CA . ASP A 1 101 ? 1.145 107.544 9.779 1.00 38.26 97 ASP A CA 1
ATOM 750 C C . ASP A 1 101 ? 0.836 107.675 11.264 1.00 35.53 97 ASP A C 1
ATOM 751 O O . ASP A 1 101 ? 1.563 108.359 11.977 1.00 31.79 97 ASP A O 1
ATOM 756 N N . ASP A 1 102 ? -0.206 106.997 11.747 1.00 31.99 98 ASP A N 1
ATOM 757 C CA . ASP A 1 102 ? -0.584 107.154 13.156 1.00 34.33 98 ASP A CA 1
ATOM 758 C C . ASP A 1 102 ? 0.412 106.532 14.099 1.00 36.76 98 ASP A C 1
ATOM 759 O O . ASP A 1 102 ? 0.513 106.937 15.261 1.00 37.68 98 ASP A O 1
ATOM 764 N N . THR A 1 103 ? 1.134 105.527 13.608 1.00 30.83 99 THR A N 1
ATOM 765 C CA . THR A 1 103 ? 2.113 104.846 14.423 1.00 32.34 99 THR A CA 1
ATOM 766 C C . THR A 1 103 ? 3.273 105.788 14.717 1.00 30.32 99 THR A C 1
ATOM 767 O O . THR A 1 103 ? 3.730 105.892 15.855 1.00 30.08 99 THR A O 1
ATOM 771 N N . THR A 1 104 ? 3.751 106.458 13.673 1.00 30.99 100 THR A N 1
ATOM 772 C CA . THR A 1 104 ? 4.804 107.457 13.812 1.00 33.68 100 THR A CA 1
ATOM 773 C C . THR A 1 104 ? 4.335 108.619 14.692 1.00 35.46 100 THR A C 1
ATOM 774 O O . THR A 1 104 ? 5.052 109.045 15.600 1.00 36.15 100 THR A O 1
ATOM 778 N N . ALA A 1 105 ? 3.126 109.112 14.428 1.00 33.39 101 ALA A N 1
ATOM 779 C CA . ALA A 1 105 ? 2.585 110.250 15.166 1.00 34.37 101 ALA A CA 1
ATOM 780 C C . ALA A 1 105 ? 2.489 109.933 16.657 1.00 36.36 101 ALA A C 1
ATOM 781 O O . ALA A 1 105 ? 2.839 110.761 17.500 1.00 35.82 101 ALA A O 1
ATOM 783 N N . ALA A 1 106 ? 2.064 108.718 16.985 1.00 33.06 102 ALA A N 1
ATOM 784 C CA . ALA A 1 106 ? 1.911 108.338 18.388 1.00 34.58 102 ALA A CA 1
ATOM 785 C C . ALA A 1 106 ? 3.248 108.165 19.095 1.00 35.25 102 ALA A C 1
ATOM 786 O O . ALA A 1 106 ? 3.429 108.619 20.230 1.00 36.22 102 ALA A O 1
ATOM 788 N N . LEU A 1 107 ? 4.182 107.490 18.434 1.00 34.37 103 LEU A N 1
ATOM 789 C CA . LEU A 1 107 ? 5.506 107.293 19.001 1.00 33.89 103 LEU A CA 1
ATOM 790 C C . LEU A 1 107 ? 6.249 108.625 19.150 1.00 32.26 103 LEU A C 1
ATOM 791 O O . LEU A 1 107 ? 6.905 108.864 20.159 1.00 37.46 103 LEU A O 1
ATOM 796 N N . THR A 1 108 ? 6.131 109.487 18.146 1.00 30.76 104 THR A N 1
ATOM 797 C CA . THR A 1 108 ? 6.817 110.780 18.150 1.00 37.31 104 THR A CA 1
ATOM 798 C C . THR A 1 108 ? 6.306 111.669 19.282 1.00 37.68 104 THR A C 1
ATOM 799 O O . THR A 1 108 ? 7.087 112.212 20.069 1.00 36.09 104 THR A O 1
ATOM 803 N N . GLU A 1 109 ? 4.988 111.793 19.354 1.00 34.24 105 GLU A N 1
ATOM 804 C CA . GLU A 1 109 ? 4.309 112.575 20.378 1.00 40.04 105 GLU A CA 1
ATOM 805 C C . GLU A 1 109 ? 4.635 112.066 21.782 1.00 40.02 105 GLU A C 1
ATOM 806 O O . GLU A 1 109 ? 4.756 112.849 22.722 1.00 40.99 105 GLU A O 1
ATOM 812 N N . ALA A 1 110 ? 4.801 110.754 21.921 1.00 37.19 106 ALA A N 1
ATOM 813 C CA . ALA A 1 110 ? 5.226 110.184 23.197 1.00 36.46 106 ALA A CA 1
ATOM 814 C C . ALA A 1 110 ? 6.729 110.370 23.393 1.00 35.68 106 ALA A C 1
ATOM 815 O O . ALA A 1 110 ? 7.276 110.018 24.440 1.00 33.84 106 ALA A O 1
ATOM 817 N N . GLY A 1 111 ? 7.395 110.923 22.382 1.00 37.68 107 GLY A N 1
ATOM 818 C CA . GLY A 1 111 ? 8.839 111.126 22.438 1.00 36.97 107 GLY A CA 1
ATOM 819 C C . GLY A 1 111 ? 9.638 109.829 22.405 1.00 38.40 107 GLY A C 1
ATOM 820 O O . GLY A 1 111 ? 10.651 109.693 23.091 1.00 37.99 107 GLY A O 1
ATOM 821 N N . LEU A 1 112 ? 9.176 108.863 21.612 1.00 37.41 108 LEU A N 1
ATOM 822 C CA . LEU A 1 112 ? 9.878 107.588 21.470 1.00 32.89 108 LEU A CA 1
ATOM 823 C C . LEU A 1 112 ? 10.275 107.385 20.017 1.00 32.63 108 LEU A C 1
ATOM 824 O O . LEU A 1 112 ? 9.902 108.168 19.152 1.00 39.49 108 LEU A O 1
ATOM 829 N N . ARG A 1 113 ? 11.023 106.323 19.747 1.00 33.77 109 ARG A N 1
ATOM 830 C CA . ARG A 1 113 ? 11.556 106.098 18.408 1.00 36.80 109 ARG A CA 1
ATOM 831 C C . ARG A 1 113 ? 10.630 105.257 17.538 1.00 35.06 109 ARG A C 1
ATOM 832 O O . ARG A 1 113 ? 9.881 104.424 18.047 1.00 29.57 109 ARG A O 1
ATOM 840 N N . THR A 1 114 ? 10.690 105.475 16.226 1.00 29.78 110 THR A N 1
ATOM 841 C CA . THR A 1 114 ? 10.065 104.561 15.288 1.00 32.49 110 THR A CA 1
ATOM 842 C C . THR A 1 114 ? 11.097 103.561 14.773 1.00 36.55 110 THR A C 1
ATOM 843 O O . THR A 1 114 ? 10.768 102.635 14.026 1.00 31.24 110 THR A O 1
ATOM 847 N N . SER A 1 115 ? 12.341 103.736 15.201 1.00 30.34 111 SER A N 1
ATOM 848 C CA . SER A 1 115 ? 13.469 103.092 14.540 1.00 34.47 111 SER A CA 1
ATOM 849 C C . SER A 1 115 ? 14.115 101.928 15.291 1.00 31.29 111 SER A C 1
ATOM 850 O O . SER A 1 115 ? 15.223 101.522 14.942 1.00 28.43 111 SER A O 1
ATOM 853 N N . ALA A 1 116 ? 13.454 101.397 16.316 1.00 30.62 112 ALA A N 1
ATOM 854 C CA . ALA A 1 116 ? 13.993 100.241 17.033 1.00 29.84 112 ALA A CA 1
ATOM 855 C C . ALA A 1 116 ? 14.120 99.022 16.109 1.00 29.82 112 ALA A C 1
ATOM 856 O O . ALA A 1 116 ? 13.455 98.951 15.073 1.00 27.09 112 ALA A O 1
ATOM 858 N N . GLU A 1 117 ? 14.988 98.081 16.483 1.00 28.41 113 GLU A N 1
ATOM 859 C CA . GLU A 1 117 ? 15.242 96.897 15.667 1.00 30.39 113 GLU A CA 1
ATOM 860 C C . GLU A 1 117 ? 13.996 96.019 15.538 1.00 29.52 113 GLU A C 1
ATOM 861 O O . GLU A 1 117 ? 13.855 95.288 14.565 1.00 30.81 113 GLU A O 1
ATOM 867 N N . PHE A 1 118 ? 13.078 96.137 16.493 1.00 30.32 114 PHE A N 1
ATOM 868 C CA . PHE A 1 118 ? 11.763 95.494 16.373 1.00 28.01 114 PHE A CA 1
ATOM 869 C C . PHE A 1 118 ? 10.607 96.489 16.242 1.00 27.44 114 PHE A C 1
ATOM 870 O O . PHE A 1 118 ? 9.441 96.156 16.507 1.00 27.88 114 PHE A O 1
ATOM 878 N N . GLY A 1 119 ? 10.949 97.692 15.791 1.00 28.50 115 GLY A N 1
ATOM 879 C CA . GLY A 1 119 ? 9.998 98.766 15.583 1.00 25.95 115 GLY A CA 1
ATOM 880 C C . GLY A 1 119 ? 9.291 98.663 14.244 1.00 29.44 115 GLY A C 1
ATOM 881 O O . GLY A 1 119 ? 9.545 97.739 13.465 1.00 25.03 115 GLY A O 1
ATOM 882 N N . PRO A 1 120 ? 8.378 99.605 13.978 1.00 24.56 116 PRO A N 1
ATOM 883 C CA . PRO A 1 120 ? 7.532 99.605 12.783 1.00 25.01 116 PRO A CA 1
ATOM 884 C C . PRO A 1 120 ? 8.314 99.832 11.503 1.00 27.22 116 PRO A C 1
ATOM 885 O O . PRO A 1 120 ? 8.029 99.165 10.518 1.00 26.16 116 PRO A O 1
ATOM 889 N N . ASP A 1 121 ? 9.275 100.753 11.509 1.00 26.12 117 ASP A N 1
ATOM 890 C CA . ASP A 1 121 ? 10.103 101.005 10.331 1.00 27.16 117 ASP A CA 1
ATOM 891 C C . ASP A 1 121 ? 10.881 99.749 9.945 1.00 27.19 117 ASP A C 1
ATOM 892 O O . ASP A 1 121 ? 10.956 99.382 8.779 1.00 28.57 117 ASP A O 1
ATOM 897 N N . ALA A 1 122 ? 11.481 99.116 10.943 1.00 23.43 118 ALA A N 1
ATOM 898 C CA . ALA A 1 122 ? 12.301 97.927 10.729 1.00 29.13 118 ALA A CA 1
ATOM 899 C C . ALA A 1 122 ? 11.439 96.749 10.276 1.00 24.46 118 ALA A C 1
ATOM 900 O O . ALA A 1 122 ? 11.744 96.066 9.292 1.00 26.30 118 ALA A O 1
ATOM 902 N N . MET A 1 123 ? 10.347 96.520 10.990 1.00 23.91 119 MET A N 1
ATOM 903 C CA . MET A 1 123 ? 9.483 95.393 10.653 1.00 24.60 119 MET A CA 1
ATOM 904 C C . MET A 1 123 ? 8.836 95.555 9.275 1.00 23.30 119 MET A C 1
ATOM 905 O O . MET A 1 123 ? 8.735 94.596 8.525 1.00 27.45 119 MET A O 1
ATOM 910 N N . PHE A 1 124 ? 8.434 96.771 8.925 1.00 25.59 120 PHE A N 1
ATOM 911 C CA . PHE A 1 124 ? 7.867 97.021 7.609 1.00 26.39 120 PHE A CA 1
ATOM 912 C C . PHE A 1 124 ? 8.865 96.678 6.513 1.00 26.93 120 PHE A C 1
ATOM 913 O O . PHE A 1 124 ? 8.533 95.999 5.549 1.00 28.47 120 PHE A O 1
ATOM 921 N N . ARG A 1 125 ? 10.091 97.169 6.662 1.00 25.58 121 ARG A N 1
ATOM 922 C CA . ARG A 1 125 ? 11.135 96.939 5.674 1.00 27.99 121 ARG A CA 1
ATOM 923 C C . ARG A 1 125 ? 11.532 95.460 5.547 1.00 24.92 121 ARG A C 1
ATOM 924 O O . ARG A 1 125 ? 11.504 94.905 4.450 1.00 27.36 121 ARG A O 1
ATOM 932 N N . LEU A 1 126 ? 11.914 94.826 6.656 1.00 24.12 122 LEU A N 1
ATOM 933 C CA . LEU A 1 126 ? 12.383 93.439 6.605 1.00 24.80 122 LEU A CA 1
ATOM 934 C C . LEU A 1 126 ? 11.287 92.444 6.223 1.00 27.16 122 LEU A C 1
ATOM 935 O O . LEU A 1 126 ? 11.535 91.537 5.443 1.00 25.07 122 LEU A O 1
ATOM 940 N N . VAL A 1 127 ? 10.084 92.604 6.770 1.00 23.88 123 VAL A N 1
ATOM 941 C CA . VAL A 1 127 ? 9.029 91.635 6.476 1.00 22.98 123 VAL A CA 1
ATOM 942 C C . VAL A 1 127 ? 8.545 91.774 5.037 1.00 21.71 123 VAL A C 1
ATOM 943 O O . VAL A 1 127 ? 8.246 90.782 4.379 1.00 26.66 123 VAL A O 1
ATOM 947 N N . SER A 1 128 ? 8.488 93.004 4.542 1.00 23.46 124 SER A N 1
ATOM 948 C CA . SER A 1 128 ? 8.206 93.240 3.137 1.00 21.98 124 SER A CA 1
ATOM 949 C C . SER A 1 128 ? 9.219 92.513 2.268 1.00 23.65 124 SER A C 1
ATOM 950 O O . SER A 1 128 ? 8.845 91.849 1.315 1.00 24.93 124 SER A O 1
ATOM 953 N N . GLU A 1 129 ? 10.505 92.673 2.592 1.00 22.29 125 GLU A N 1
ATOM 954 C CA . GLU A 1 129 ? 11.578 92.003 1.860 1.00 24.64 125 GLU A CA 1
ATOM 955 C C . GLU A 1 129 ? 11.463 90.501 1.961 1.00 23.96 125 GLU A C 1
ATOM 956 O O . GLU A 1 129 ? 11.605 89.797 0.966 1.00 26.73 125 GLU A O 1
ATOM 962 N N . TRP A 1 130 ? 11.197 90.013 3.168 1.00 24.17 126 TRP A N 1
ATOM 963 C CA . TRP A 1 130 ? 11.033 88.584 3.384 1.00 23.40 126 TRP A CA 1
ATOM 964 C C . TRP A 1 130 ? 9.870 88.027 2.542 1.00 25.73 126 TRP A C 1
ATOM 965 O O . TRP A 1 130 ? 10.017 86.993 1.877 1.00 22.81 126 TRP A O 1
ATOM 976 N N . CYS A 1 131 ? 8.726 88.719 2.544 1.00 23.28 127 CYS A N 1
ATOM 977 C CA . CYS A 1 131 ? 7.592 88.312 1.696 1.00 22.77 127 CYS A CA 1
ATOM 978 C C . CYS A 1 131 ? 7.947 88.313 0.209 1.00 25.49 127 CYS A C 1
ATOM 979 O O . CYS A 1 131 ? 7.488 87.457 -0.533 1.00 28.47 127 CYS A O 1
ATOM 982 N N . ALA A 1 132 ? 8.760 89.271 -0.228 1.00 24.39 128 ALA A N 1
ATOM 983 C CA . ALA A 1 132 ? 9.186 89.293 -1.622 1.00 25.50 128 ALA A CA 1
ATOM 984 C C . ALA A 1 132 ? 10.019 88.050 -1.925 1.00 27.13 128 ALA A C 1
ATOM 985 O O . ALA A 1 132 ? 9.878 87.438 -2.989 1.00 28.47 128 ALA A O 1
ATOM 987 N N . ALA A 1 133 ? 10.879 87.673 -0.981 1.00 27.18 129 ALA A N 1
ATOM 988 C CA . ALA A 1 133 ? 11.679 86.463 -1.123 1.00 27.48 129 ALA A CA 1
ATOM 989 C C . ALA A 1 133 ? 10.783 85.225 -1.122 1.00 25.90 129 ALA A C 1
ATOM 990 O O . ALA A 1 133 ? 11.016 84.268 -1.871 1.00 28.38 129 ALA A O 1
ATOM 992 N N . PHE A 1 134 ? 9.776 85.235 -0.258 1.00 25.52 130 PHE A N 1
ATOM 993 C CA . PHE A 1 134 ? 8.848 84.112 -0.179 1.00 26.08 130 PHE A CA 1
ATOM 994 C C . PHE A 1 134 ? 8.224 83.917 -1.553 1.00 27.27 130 PHE A C 1
ATOM 995 O O . PHE A 1 134 ? 8.277 82.824 -2.108 1.00 28.46 130 PHE A O 1
ATOM 1003 N N . ASP A 1 135 ? 7.670 84.989 -2.109 1.00 27.67 131 ASP A N 1
ATOM 1004 C CA . ASP A 1 135 ? 7.043 84.923 -3.425 1.00 30.92 131 ASP A CA 1
ATOM 1005 C C . ASP A 1 135 ? 8.002 84.422 -4.500 1.00 31.00 131 ASP A C 1
ATOM 1006 O O . ASP A 1 135 ? 7.628 83.611 -5.341 1.00 31.16 131 ASP A O 1
ATOM 1011 N N . GLU A 1 136 ? 9.240 84.899 -4.477 1.00 28.23 132 GLU A N 1
ATOM 1012 C CA . GLU A 1 136 ? 10.226 84.421 -5.437 1.00 31.40 132 GLU A CA 1
ATOM 1013 C C . GLU A 1 136 ? 10.487 82.921 -5.279 1.00 34.75 132 GLU A C 1
ATOM 1014 O O . GLU A 1 136 ? 10.616 82.206 -6.270 1.00 38.07 132 GLU A O 1
ATOM 1020 N N . ALA A 1 137 ? 10.561 82.445 -4.038 1.00 33.58 133 ALA A N 1
ATOM 1021 C CA . ALA A 1 137 ? 10.813 81.021 -3.783 1.00 32.00 133 ALA A CA 1
ATOM 1022 C C . ALA A 1 137 ? 9.720 80.113 -4.355 1.00 36.76 133 ALA A C 1
ATOM 1023 O O . ALA A 1 137 ? 9.988 78.972 -4.720 1.00 35.89 133 ALA A O 1
ATOM 1025 N N . LEU A 1 138 ? 8.488 80.614 -4.416 1.00 33.82 134 LEU A N 1
ATOM 1026 C CA . LEU A 1 138 ? 7.359 79.807 -4.888 1.00 37.68 134 LEU A CA 1
ATOM 1027 C C . LEU A 1 138 ? 7.089 79.949 -6.377 1.00 41.03 134 LEU A C 1
ATOM 1028 O O . LEU A 1 138 ? 6.178 79.325 -6.903 1.00 42.24 134 LEU A O 1
ATOM 1033 N N . ALA A 1 139 ? 7.867 80.781 -7.056 1.00 45.46 135 ALA A N 1
ATOM 1034 C CA . ALA A 1 139 ? 7.621 81.038 -8.467 1.00 48.25 135 ALA A CA 1
ATOM 1035 C C . ALA A 1 139 ? 8.322 80.020 -9.369 1.00 53.08 135 ALA A C 1
ATOM 1036 O O . ALA A 1 139 ? 8.447 80.240 -10.574 1.00 56.27 135 ALA A O 1
ATOM 1038 N N . GLY A 1 140 ? 8.776 78.911 -8.779 1.00 51.11 136 GLY A N 1
ATOM 1039 C CA . GLY A 1 140 ? 9.313 77.784 -9.530 1.00 50.49 136 GLY A CA 1
ATOM 1040 C C . GLY A 1 140 ? 8.206 76.863 -10.039 1.00 59.75 136 GLY A C 1
ATOM 1041 O O . GLY A 1 140 ? 7.026 77.220 -9.983 1.00 53.34 136 GLY A O 1
ATOM 1042 N N . ALA A 1 141 ? 8.570 75.679 -10.534 1.00 59.97 137 ALA A N 1
ATOM 1043 C CA . ALA A 1 141 ? 7.587 74.762 -11.113 1.00 47.81 137 ALA A CA 1
ATOM 1044 C C . ALA A 1 141 ? 6.393 74.575 -10.178 1.00 53.55 137 ALA A C 1
ATOM 1045 O O . ALA A 1 141 ? 6.541 74.534 -8.957 1.00 55.49 137 ALA A O 1
ATOM 1047 N N . ARG A 1 142 ? 5.204 74.510 -10.756 1.00 52.99 138 ARG A N 1
ATOM 1048 C CA . ARG A 1 142 ? 3.980 74.481 -9.968 1.00 57.84 138 ARG A CA 1
ATOM 1049 C C . ARG A 1 142 ? 3.369 73.099 -10.057 1.00 54.56 138 ARG A C 1
ATOM 1050 O O . ARG A 1 142 ? 2.730 72.620 -9.114 1.00 58.47 138 ARG A O 1
ATOM 1058 N N . SER A 1 143 ? 3.594 72.455 -11.197 1.00 47.18 139 SER A N 1
ATOM 1059 C CA . SER A 1 143 ? 2.917 71.208 -11.515 1.00 47.27 139 SER A CA 1
ATOM 1060 C C . SER A 1 143 ? 3.880 70.161 -12.036 1.00 36.45 139 SER A C 1
ATOM 1061 O O . SER A 1 143 ? 4.951 70.485 -12.542 1.00 35.59 139 SER A O 1
ATOM 1064 N N . ALA A 1 144 ? 3.475 68.904 -11.932 1.00 38.02 140 ALA A N 1
ATOM 1065 C CA . ALA A 1 144 ? 4.249 67.820 -12.514 1.00 37.17 140 ALA A CA 1
ATOM 1066 C C . ALA A 1 144 ? 4.421 68.076 -14.018 1.00 37.60 140 ALA A C 1
ATOM 1067 O O . ALA A 1 144 ? 5.493 67.841 -14.574 1.00 31.08 140 ALA A O 1
ATOM 1069 N N . ASP A 1 145 ? 3.364 68.589 -14.657 1.00 35.73 141 ASP A N 1
ATOM 1070 C CA . ASP A 1 145 ? 3.400 68.915 -16.083 1.00 35.78 141 ASP A CA 1
ATOM 1071 C C . ASP A 1 145 ? 4.525 69.912 -16.377 1.00 32.56 141 ASP A C 1
ATOM 1072 O O . ASP A 1 145 ? 5.258 69.758 -17.350 1.00 35.76 141 ASP A O 1
ATOM 1077 N N . ASP A 1 146 ? 4.652 70.933 -15.535 1.00 32.90 142 ASP A N 1
ATOM 1078 C CA . ASP A 1 146 ? 5.704 71.937 -15.693 1.00 34.88 142 ASP A CA 1
ATOM 1079 C C . ASP A 1 146 ? 7.107 71.335 -15.580 1.00 37.21 142 ASP A C 1
ATOM 1080 O O . ASP A 1 146 ? 7.993 71.651 -16.372 1.00 37.29 142 ASP A O 1
ATOM 1085 N N . VAL A 1 147 ? 7.311 70.479 -14.581 1.00 37.56 143 VAL A N 1
ATOM 1086 C CA . VAL A 1 147 ? 8.634 69.889 -14.355 1.00 37.11 143 VAL A CA 1
ATOM 1087 C C . VAL A 1 147 ? 9.046 68.949 -15.476 1.00 32.38 143 VAL A C 1
ATOM 1088 O O . VAL A 1 147 ? 10.207 68.905 -15.870 1.00 36.31 143 VAL A O 1
ATOM 1092 N N . LEU A 1 148 ? 8.083 68.192 -15.980 1.00 33.99 144 LEU A N 1
ATOM 1093 C CA . LEU A 1 148 ? 8.332 67.272 -17.085 1.00 34.99 144 LEU A CA 1
ATOM 1094 C C . LEU A 1 148 ? 8.816 68.024 -18.326 1.00 37.80 144 LEU A C 1
ATOM 1095 O O . LEU A 1 148 ? 9.683 67.542 -19.062 1.00 37.33 144 LEU A O 1
ATOM 1100 N N . ALA A 1 149 ? 8.258 69.217 -18.541 1.00 39.33 145 ALA A N 1
ATOM 1101 C CA . ALA A 1 149 ? 8.623 70.046 -19.683 1.00 39.48 145 ALA A CA 1
ATOM 1102 C C . ALA A 1 149 ? 9.996 70.699 -19.493 1.00 42.58 145 ALA A C 1
ATOM 1103 O O . ALA A 1 149 ? 10.786 70.784 -20.436 1.00 42.45 145 ALA A O 1
ATOM 1105 N N . ALA A 1 150 ? 10.273 71.151 -18.273 1.00 40.54 146 ALA A N 1
ATOM 1106 C CA . ALA A 1 150 ? 11.577 71.719 -17.931 1.00 37.27 146 ALA A CA 1
ATOM 1107 C C . ALA A 1 150 ? 12.081 71.080 -16.642 1.00 39.82 146 ALA A C 1
ATOM 1108 O O . ALA A 1 150 ? 11.873 71.620 -15.552 1.00 40.76 146 ALA A O 1
ATOM 1110 N N . PRO A 1 151 ? 12.742 69.916 -16.763 1.00 39.72 147 PRO A N 1
ATOM 1111 C CA . PRO A 1 151 ? 13.146 69.092 -15.613 1.00 40.33 147 PRO A CA 1
ATOM 1112 C C . PRO A 1 151 ? 14.364 69.635 -14.875 1.00 42.51 147 PRO A C 1
ATOM 1113 O O . PRO A 1 151 ? 15.404 68.957 -14.805 1.00 41.98 147 PRO A O 1
ATOM 1117 N N . ARG A 1 152 ? 14.225 70.833 -14.316 1.00 36.75 148 ARG A N 1
ATOM 1118 C CA . ARG A 1 152 ? 15.305 71.462 -13.573 1.00 40.09 148 ARG A CA 1
ATOM 1119 C C . ARG A 1 152 ? 15.545 70.768 -12.232 1.00 39.43 148 ARG A C 1
ATOM 1120 O O . ARG A 1 152 ? 14.614 70.545 -11.454 1.00 37.18 148 ARG A O 1
ATOM 1128 N N . VAL A 1 153 ? 16.805 70.424 -11.978 1.00 39.08 149 VAL A N 1
ATOM 1129 C CA . VAL A 1 153 ? 17.202 69.800 -10.726 1.00 36.99 149 VAL A CA 1
ATOM 1130 C C . VAL A 1 153 ? 17.696 70.870 -9.756 1.00 41.54 149 VAL A C 1
ATOM 1131 O O . VAL A 1 153 ? 18.708 71.526 -10.002 1.00 40.37 149 VAL A O 1
ATOM 1135 N N . VAL A 1 154 ? 16.965 71.051 -8.661 1.00 38.31 150 VAL A N 1
ATOM 1136 C CA . VAL A 1 154 ? 17.293 72.078 -7.681 1.00 37.91 150 VAL A CA 1
ATOM 1137 C C . VAL A 1 154 ? 17.714 71.458 -6.347 1.00 34.79 150 VAL A C 1
ATOM 1138 O O . VAL A 1 154 ? 17.036 70.568 -5.830 1.00 33.62 150 VAL A O 1
ATOM 1142 N N . PRO A 1 155 ? 18.830 71.929 -5.775 1.00 34.82 151 PRO A N 1
ATOM 1143 C CA . PRO A 1 155 ? 19.171 71.430 -4.437 1.00 32.85 151 PRO A CA 1
ATOM 1144 C C . PRO A 1 155 ? 18.101 71.870 -3.444 1.00 35.20 151 PRO A C 1
ATOM 1145 O O . PRO A 1 155 ? 17.744 73.040 -3.439 1.00 36.96 151 PRO A O 1
ATOM 1149 N N . PRO A 1 156 ? 17.578 70.941 -2.629 1.00 33.87 152 PRO A N 1
ATOM 1150 C CA . PRO A 1 156 ? 16.535 71.261 -1.647 1.00 35.75 152 PRO A CA 1
ATOM 1151 C C . PRO A 1 156 ? 16.893 72.456 -0.751 1.00 36.06 152 PRO A C 1
ATOM 1152 O O . PRO A 1 156 ? 16.018 73.188 -0.289 1.00 36.02 152 PRO A O 1
ATOM 1156 N N . GLU A 1 157 ? 18.185 72.641 -0.528 1.00 35.31 153 GLU A N 1
ATOM 1157 C CA . GLU A 1 157 ? 18.695 73.641 0.399 1.00 36.51 153 GLU A CA 1
ATOM 1158 C C . GLU A 1 157 ? 18.596 75.027 -0.209 1.00 36.35 153 GLU A C 1
ATOM 1159 O O . GLU A 1 157 ? 18.531 76.028 0.499 1.00 46.04 153 GLU A O 1
ATOM 1165 N N . GLN A 1 158 ? 18.542 75.074 -1.531 1.00 35.70 154 GLN A N 1
ATOM 1166 C CA . GLN A 1 158 ? 18.603 76.323 -2.269 1.00 37.30 154 GLN A CA 1
ATOM 1167 C C . GLN A 1 158 ? 17.284 77.063 -2.244 1.00 40.30 154 GLN A C 1
ATOM 1168 O O . GLN A 1 158 ? 17.236 78.292 -2.350 1.00 32.58 154 GLN A O 1
ATOM 1174 N N . THR A 1 159 ? 16.204 76.309 -2.113 1.00 36.74 155 THR A N 1
ATOM 1175 C CA . THR A 1 159 ? 14.892 76.894 -2.270 1.00 34.25 155 THR A CA 1
ATOM 1176 C C . THR A 1 159 ? 14.558 77.963 -1.223 1.00 30.60 155 THR A C 1
ATOM 1177 O O . THR A 1 159 ? 14.061 79.032 -1.576 1.00 31.56 155 THR A O 1
ATOM 1181 N N . ALA A 1 160 ? 14.815 77.668 0.053 1.00 27.58 156 ALA A N 1
ATOM 1182 C CA . ALA A 1 160 ? 14.437 78.577 1.138 1.00 29.34 156 ALA A CA 1
ATOM 1183 C C . ALA A 1 160 ? 15.605 79.435 1.594 1.00 28.96 156 ALA A C 1
ATOM 1184 O O . ALA A 1 160 ? 15.501 80.151 2.587 1.00 25.65 156 ALA A O 1
ATOM 1186 N N . ARG A 1 161 ? 16.705 79.354 0.851 1.00 27.15 157 ARG A N 1
ATOM 1187 C CA . ARG A 1 161 ? 17.948 80.075 1.148 1.00 32.78 157 ARG A CA 1
ATOM 1188 C C . ARG A 1 161 ? 17.758 81.556 1.490 1.00 26.79 157 ARG A C 1
ATOM 1189 O O . ARG A 1 161 ? 18.267 82.022 2.505 1.00 26.02 157 ARG A O 1
ATOM 1197 N N . ALA A 1 162 ? 17.046 82.297 0.643 1.00 25.93 158 ALA A N 1
ATOM 1198 C CA . ALA A 1 162 ? 16.851 83.734 0.878 1.00 28.87 158 ALA A CA 1
ATOM 1199 C C . ALA A 1 162 ? 16.066 84.028 2.160 1.00 25.58 158 ALA A C 1
ATOM 1200 O O . ALA A 1 162 ? 16.201 85.097 2.751 1.00 26.71 158 ALA A O 1
ATOM 1202 N N . LEU A 1 163 ? 15.275 83.060 2.599 1.00 23.11 159 LEU A N 1
ATOM 1203 C CA . LEU A 1 163 ? 14.336 83.250 3.699 1.00 20.29 159 LEU A CA 1
ATOM 1204 C C . LEU A 1 163 ? 14.977 83.131 5.072 1.00 21.27 159 LEU A C 1
ATOM 1205 O O . LEU A 1 163 ? 14.387 83.575 6.056 1.00 22.87 159 LEU A O 1
ATOM 1210 N N . VAL A 1 164 ? 16.158 82.510 5.148 1.00 21.07 160 VAL A N 1
ATOM 1211 C CA . VAL A 1 164 ? 16.848 82.319 6.429 1.00 16.61 160 VAL A CA 1
ATOM 1212 C C . VAL A 1 164 ? 18.269 82.931 6.434 1.00 18.45 160 VAL A C 1
ATOM 1213 O O . VAL A 1 164 ? 19.124 82.543 7.233 1.00 18.57 160 VAL A O 1
ATOM 1217 N N . GLN A 1 165 ? 18.514 83.872 5.530 1.00 19.84 161 GLN A N 1
ATOM 1218 C CA . GLN A 1 165 ? 19.781 84.610 5.521 1.00 23.04 161 GLN A CA 1
ATOM 1219 C C . GLN A 1 165 ? 19.881 85.519 6.745 1.00 22.32 161 GLN A C 1
ATOM 1220 O O . GLN A 1 165 ? 18.867 85.883 7.333 1.00 24.08 161 GLN A O 1
ATOM 1226 N N . PRO A 1 166 ? 21.115 85.901 7.124 1.00 21.24 162 PRO A N 1
ATOM 1227 C CA . PRO A 1 166 ? 21.355 86.648 8.365 1.00 20.69 162 PRO A CA 1
ATOM 1228 C C . PRO A 1 166 ? 20.581 87.970 8.463 1.00 20.10 162 PRO A C 1
ATOM 1229 O O . PRO A 1 166 ? 20.190 88.350 9.560 1.00 24.19 162 PRO A O 1
ATOM 1233 N N . ARG A 1 167 ? 20.356 88.656 7.356 1.00 19.13 163 ARG A N 1
ATOM 1234 C CA . ARG A 1 167 ? 19.602 89.909 7.443 1.00 22.64 163 ARG A CA 1
ATOM 1235 C C . ARG A 1 167 ? 18.180 89.669 7.963 1.00 24.93 163 ARG A C 1
ATOM 1236 O O . ARG A 1 167 ? 17.531 90.590 8.477 1.00 19.26 163 ARG A O 1
ATOM 1244 N N . PHE A 1 168 ? 17.712 88.426 7.858 1.00 21.45 164 PHE A N 1
ATOM 1245 C CA . PHE A 1 168 ? 16.397 88.065 8.405 1.00 24.42 164 PHE A CA 1
ATOM 1246 C C . PHE A 1 168 ? 16.503 87.328 9.728 1.00 22.57 164 PHE A C 1
ATOM 1247 O O . PHE A 1 168 ? 15.541 86.700 10.166 1.00 21.02 164 PHE A O 1
ATOM 1255 N N . ALA A 1 169 ? 17.676 87.378 10.354 1.00 21.02 165 ALA A N 1
ATOM 1256 C CA . ALA A 1 169 ? 17.877 86.706 11.639 1.00 20.65 165 ALA A CA 1
ATOM 1257 C C . ALA A 1 169 ? 16.879 87.118 12.722 1.00 21.86 165 ALA A C 1
ATOM 1258 O O . ALA A 1 169 ? 16.428 86.274 13.495 1.00 24.70 165 ALA A O 1
ATOM 1260 N N . THR A 1 170 ? 16.529 88.399 12.796 1.00 20.25 166 THR A N 1
ATOM 1261 C CA . THR A 1 170 ? 15.576 88.829 13.824 1.00 22.32 166 THR A CA 1
ATOM 1262 C C . THR A 1 170 ? 14.154 88.316 13.558 1.00 24.42 166 THR A C 1
ATOM 1263 O O . THR A 1 170 ? 13.325 88.321 14.466 1.00 23.21 166 THR A O 1
ATOM 1267 N N . LEU A 1 171 ? 13.886 87.839 12.337 1.00 21.53 167 LEU A N 1
ATOM 1268 C CA . LEU A 1 171 ? 12.569 87.257 12.022 1.00 22.53 167 LEU A CA 1
ATOM 1269 C C . LEU A 1 171 ? 12.490 85.747 12.145 1.00 23.63 167 LEU A C 1
ATOM 1270 O O . LEU A 1 171 ? 11.394 85.182 12.087 1.00 23.03 167 LEU A O 1
ATOM 1275 N N . TYR A 1 172 ? 13.638 85.097 12.298 1.00 20.39 168 TYR A N 1
ATOM 1276 C CA . TYR A 1 172 ? 13.739 83.644 12.169 1.00 21.53 168 TYR A CA 1
ATOM 1277 C C . TYR A 1 172 ? 12.865 82.837 13.134 1.00 23.66 168 TYR A C 1
ATOM 1278 O O . TYR A 1 172 ? 12.168 81.917 12.720 1.00 20.26 168 TYR A O 1
ATOM 1287 N N . ASP A 1 173 ? 12.908 83.168 14.419 1.00 20.57 169 ASP A N 1
ATOM 1288 C CA . ASP A 1 173 ? 12.120 82.437 15.395 1.00 23.04 169 ASP A CA 1
ATOM 1289 C C . ASP A 1 173 ? 10.627 82.828 15.359 1.00 23.37 169 ASP A C 1
ATOM 1290 O O . ASP A 1 173 ? 9.842 82.296 16.126 1.00 25.85 169 ASP A O 1
ATOM 1295 N N . MET A 1 174 ? 10.232 83.763 14.501 1.00 23.19 170 MET A N 1
ATOM 1296 C CA . MET A 1 174 ? 8.824 84.191 14.507 1.00 22.62 170 MET A CA 1
ATOM 1297 C C . MET A 1 174 ? 7.955 83.115 13.860 1.00 24.47 170 MET A C 1
ATOM 1298 O O . MET A 1 174 ? 8.347 82.507 12.865 1.00 23.48 170 MET A O 1
ATOM 1303 N N . ASP A 1 175 ? 6.773 82.884 14.421 1.00 30.36 171 ASP A N 1
ATOM 1304 C CA . ASP A 1 175 ? 5.927 81.777 13.967 1.00 24.59 171 ASP A CA 1
ATOM 1305 C C . ASP A 1 175 ? 5.600 81.821 12.477 1.00 23.42 171 ASP A C 1
ATOM 1306 O O . ASP A 1 175 ? 5.652 80.793 11.797 1.00 23.17 171 ASP A O 1
ATOM 1311 N N . PHE A 1 176 ? 5.249 82.992 11.957 1.00 19.72 172 PHE A N 1
ATOM 1312 C CA . PHE A 1 176 ? 4.901 83.063 10.538 1.00 20.69 172 PHE A CA 1
ATOM 1313 C C . PHE A 1 176 ? 6.066 82.662 9.615 1.00 22.89 172 PHE A C 1
ATOM 1314 O O . PHE A 1 176 ? 5.855 82.129 8.522 1.00 20.33 172 PHE A O 1
ATOM 1322 N N . VAL A 1 177 ? 7.297 82.903 10.054 1.00 22.29 173 VAL A N 1
ATOM 1323 C CA . VAL A 1 177 ? 8.444 82.488 9.258 1.00 23.10 173 VAL A CA 1
ATOM 1324 C C . VAL A 1 177 ? 8.596 80.970 9.233 1.00 19.86 173 VAL A C 1
ATOM 1325 O O . VAL A 1 177 ? 8.817 80.375 8.181 1.00 20.15 173 VAL A O 1
ATOM 1329 N N . GLN A 1 178 ? 8.500 80.353 10.401 1.00 21.88 174 GLN A N 1
ATOM 1330 C CA . GLN A 1 178 ? 8.631 78.903 10.514 1.00 22.55 174 GLN A CA 1
ATOM 1331 C C . GLN A 1 178 ? 7.475 78.179 9.808 1.00 23.90 174 GLN A C 1
ATOM 1332 O O . GLN A 1 178 ? 7.669 77.114 9.209 1.00 21.80 174 GLN A O 1
ATOM 1338 N N . ASP A 1 179 ? 6.280 78.770 9.866 1.00 21.34 175 ASP A N 1
ATOM 1339 C CA . ASP A 1 179 ? 5.148 78.249 9.106 1.00 22.99 175 ASP A CA 1
ATOM 1340 C C . ASP A 1 179 ? 5.392 78.401 7.609 1.00 22.67 175 ASP A C 1
ATOM 1341 O O . ASP A 1 179 ? 5.041 77.517 6.832 1.00 21.28 175 ASP A O 1
ATOM 1346 N N . GLY A 1 180 ? 5.985 79.523 7.203 1.00 18.39 176 GLY A N 1
ATOM 1347 C CA . GLY A 1 180 ? 6.236 79.778 5.790 1.00 18.29 176 GLY A CA 1
ATOM 1348 C C . GLY A 1 180 ? 7.277 78.823 5.221 1.00 22.30 176 GLY A C 1
ATOM 1349 O O . GLY A 1 180 ? 7.183 78.392 4.069 1.00 22.32 176 GLY A O 1
ATOM 1350 N N . LEU A 1 181 ? 8.298 78.516 6.017 1.00 19.27 177 LEU A N 1
ATOM 1351 C CA . LEU A 1 181 ? 9.308 77.518 5.623 1.00 19.56 177 LEU A CA 1
ATOM 1352 C C . LEU A 1 181 ? 8.681 76.139 5.376 1.00 24.48 177 LEU A C 1
ATOM 1353 O O . LEU A 1 181 ? 9.001 75.452 4.400 1.00 25.04 177 LEU A O 1
ATOM 1358 N N . ARG A 1 182 ? 7.799 75.733 6.278 1.00 21.58 178 ARG A N 1
ATOM 1359 C CA . ARG A 1 182 ? 7.028 74.497 6.092 1.00 24.29 178 ARG A CA 1
ATOM 1360 C C . ARG A 1 182 ? 6.258 74.492 4.775 1.00 24.65 178 ARG A C 1
ATOM 1361 O O . ARG A 1 182 ? 6.242 73.495 4.044 1.00 26.21 178 ARG A O 1
ATOM 1369 N N . TYR A 1 183 ? 5.626 75.620 4.470 1.00 26.45 179 TYR A N 1
ATOM 1370 C CA . TYR A 1 183 ? 4.846 75.762 3.254 1.00 22.15 179 TYR A CA 1
ATOM 1371 C C . TYR A 1 183 ? 5.706 75.673 2.012 1.00 22.32 179 TYR A C 1
ATOM 1372 O O . TYR A 1 183 ? 5.327 75.035 1.030 1.00 21.77 179 TYR A O 1
ATOM 1381 N N . VAL A 1 184 ? 6.858 76.343 2.032 1.00 20.60 180 VAL A N 1
ATOM 1382 C CA . VAL A 1 184 ? 7.730 76.348 0.869 1.00 21.56 180 VAL A CA 1
ATOM 1383 C C . VAL A 1 184 ? 8.251 74.950 0.567 1.00 23.00 180 VAL A C 1
ATOM 1384 O O . VAL A 1 184 ? 8.273 74.530 -0.587 1.00 27.95 180 VAL A O 1
ATOM 1388 N N . ALA A 1 185 ? 8.681 74.255 1.615 1.00 20.84 181 ALA A N 1
ATOM 1389 C CA . ALA A 1 185 ? 9.218 72.896 1.504 1.00 25.65 181 ALA A CA 1
ATOM 1390 C C . ALA A 1 185 ? 8.153 71.967 0.915 1.00 25.92 181 ALA A C 1
ATOM 1391 O O . ALA A 1 185 ? 8.387 71.275 -0.075 1.00 23.15 181 ALA A O 1
ATOM 1393 N N . GLN A 1 186 ? 6.965 71.995 1.506 1.00 28.53 182 GLN A N 1
ATOM 1394 C CA . GLN A 1 186 ? 5.864 71.148 1.052 1.00 28.50 182 GLN A CA 1
ATOM 1395 C C . GLN A 1 186 ? 5.497 71.373 -0.424 1.00 29.51 182 GLN A C 1
ATOM 1396 O O . GLN A 1 186 ? 5.017 70.462 -1.092 1.00 33.47 182 GLN A O 1
ATOM 1402 N N . HIS A 1 187 ? 5.755 72.571 -0.940 1.00 28.91 183 HIS A N 1
ATOM 1403 C CA . HIS A 1 187 ? 5.378 72.918 -2.309 1.00 25.89 183 HIS A CA 1
ATOM 1404 C C . HIS A 1 187 ? 6.497 72.900 -3.345 1.00 28.46 183 HIS A C 1
ATOM 1405 O O . HIS A 1 187 ? 6.268 73.208 -4.516 1.00 30.13 183 HIS A O 1
ATOM 1412 N N . THR A 1 188 ? 7.702 72.520 -2.935 1.00 26.01 184 THR A N 1
ATOM 1413 C CA . THR A 1 188 ? 8.835 72.514 -3.858 1.00 26.74 184 THR A CA 1
ATOM 1414 C C . THR A 1 188 ? 9.644 71.203 -3.893 1.00 25.43 184 THR A C 1
ATOM 1415 O O . THR A 1 188 ? 10.048 70.755 -4.965 1.00 26.09 184 THR A O 1
ATOM 1419 N N . ASN A 1 189 ? 9.895 70.606 -2.732 1.00 23.32 185 ASN A N 1
ATOM 1420 C CA . ASN A 1 189 ? 10.782 69.432 -2.634 1.00 24.00 185 ASN A CA 1
ATOM 1421 C C . ASN A 1 189 ? 10.370 68.208 -3.470 1.00 26.23 185 ASN A C 1
ATOM 1422 O O . ASN A 1 189 ? 11.224 67.468 -3.986 1.00 22.53 185 ASN A O 1
ATOM 1427 N N . TRP A 1 190 ? 9.062 67.991 -3.573 1.00 23.49 186 TRP A N 1
ATOM 1428 C CA . TRP A 1 190 ? 8.513 66.819 -4.243 1.00 23.19 186 TRP A CA 1
ATOM 1429 C C . TRP A 1 190 ? 9.009 66.712 -5.685 1.00 25.69 186 TRP A C 1
ATOM 1430 O O . TRP A 1 190 ? 9.081 65.620 -6.244 1.00 28.41 186 TRP A O 1
ATOM 1441 N N . ALA A 1 191 ? 9.381 67.845 -6.272 1.00 25.20 187 ALA A N 1
ATOM 1442 C CA . ALA A 1 191 ? 9.708 67.900 -7.695 1.00 24.69 187 ALA A CA 1
ATOM 1443 C C . ALA A 1 191 ? 11.080 67.318 -8.038 1.00 28.27 187 ALA A C 1
ATOM 1444 O O . ALA A 1 191 ? 11.334 66.950 -9.192 1.00 28.23 187 ALA A O 1
ATOM 1446 N N . LEU A 1 192 ? 11.974 67.252 -7.052 1.00 26.16 188 LEU A N 1
ATOM 1447 C CA . LEU A 1 192 ? 13.346 66.802 -7.312 1.00 25.66 188 LEU A CA 1
ATOM 1448 C C . LEU A 1 192 ? 13.416 65.371 -7.897 1.00 22.97 188 LEU A C 1
ATOM 1449 O O . LEU A 1 192 ? 14.019 65.159 -8.948 1.00 23.73 188 LEU A O 1
ATOM 1454 N N . PRO A 1 193 ? 12.785 64.392 -7.230 1.00 22.20 189 PRO A N 1
ATOM 1455 C CA . PRO A 1 193 ? 12.770 63.008 -7.737 1.00 24.10 189 PRO A CA 1
ATOM 1456 C C . PRO A 1 193 ? 12.124 62.890 -9.119 1.00 27.98 189 PRO A C 1
ATOM 1457 O O . PRO A 1 193 ? 12.508 62.033 -9.917 1.00 22.73 189 PRO A O 1
ATOM 1461 N N . LEU A 1 194 ? 11.126 63.728 -9.386 1.00 27.02 190 LEU A N 1
ATOM 1462 C CA . LEU A 1 194 ? 10.492 63.757 -10.697 1.00 25.86 190 LEU A CA 1
ATOM 1463 C C . LEU A 1 194 ? 11.472 64.266 -11.750 1.00 24.88 190 LEU A C 1
ATOM 1464 O O . LEU A 1 194 ? 11.634 63.642 -12.796 1.00 26.74 190 LEU A O 1
ATOM 1469 N N . ALA A 1 195 ? 12.106 65.409 -11.480 1.00 25.69 191 ALA A N 1
ATOM 1470 C CA . ALA A 1 195 ? 13.122 65.965 -12.380 1.00 27.11 191 ALA A CA 1
ATOM 1471 C C . ALA A 1 195 ? 14.269 64.974 -12.631 1.00 28.24 191 ALA A C 1
ATOM 1472 O O . ALA A 1 195 ? 14.738 64.808 -13.764 1.00 27.25 191 ALA A O 1
ATOM 1474 N N . LEU A 1 196 ? 14.731 64.332 -11.567 1.00 21.53 192 LEU A N 1
ATOM 1475 C CA . LEU A 1 196 ? 15.792 63.327 -11.707 1.00 24.06 192 LEU A CA 1
ATOM 1476 C C . LEU A 1 196 ? 15.364 62.148 -12.582 1.00 28.15 192 LEU A C 1
ATOM 1477 O O . LEU A 1 196 ? 16.146 61.676 -13.406 1.00 27.20 192 LEU A O 1
ATOM 1482 N N . ALA A 1 197 ? 14.127 61.672 -12.419 1.00 22.57 193 ALA A N 1
ATOM 1483 C CA . ALA A 1 197 ? 13.671 60.553 -13.238 1.00 22.82 193 ALA A CA 1
ATOM 1484 C C . ALA A 1 197 ? 13.512 60.958 -14.704 1.00 24.84 193 ALA A C 1
ATOM 1485 O O . ALA A 1 197 ? 13.822 60.187 -15.619 1.00 26.11 193 ALA A O 1
ATOM 1487 N N . VAL A 1 198 ? 13.007 62.169 -14.926 1.00 27.88 194 VAL A N 1
ATOM 1488 C CA . VAL A 1 198 ? 12.881 62.700 -16.278 1.00 27.80 194 VAL A CA 1
ATOM 1489 C C . VAL A 1 198 ? 14.230 62.742 -16.980 1.00 26.64 194 VAL A C 1
ATOM 1490 O O . VAL A 1 198 ? 14.336 62.377 -18.148 1.00 28.21 194 VAL A O 1
ATOM 1494 N N . ARG A 1 199 ? 15.269 63.174 -16.273 1.00 25.91 195 ARG A N 1
ATOM 1495 C CA . ARG A 1 199 ? 16.589 63.194 -16.882 1.00 30.46 195 ARG A CA 1
ATOM 1496 C C . ARG A 1 199 ? 17.035 61.825 -17.384 1.00 30.64 195 ARG A C 1
ATOM 1497 O O . ARG A 1 199 ? 17.657 61.730 -18.443 1.00 32.91 195 ARG A O 1
ATOM 1505 N N . GLN A 1 200 ? 16.704 60.768 -16.642 1.00 31.81 196 GLN A N 1
ATOM 1506 C CA . GLN A 1 200 ? 17.047 59.404 -17.061 1.00 26.97 196 GLN A CA 1
ATOM 1507 C C . GLN A 1 200 ? 16.192 58.953 -18.240 1.00 27.58 196 GLN A C 1
ATOM 1508 O O . GLN A 1 200 ? 16.686 58.322 -19.169 1.00 28.92 196 GLN A O 1
ATOM 1514 N N . MET A 1 201 ? 14.900 59.259 -18.191 1.00 25.15 197 MET A N 1
ATOM 1515 C CA . MET A 1 201 ? 14.015 58.927 -19.299 1.00 29.43 197 MET A CA 1
ATOM 1516 C C . MET A 1 201 ? 14.493 59.563 -20.609 1.00 32.52 197 MET A C 1
ATOM 1517 O O . MET A 1 201 ? 14.333 58.992 -21.684 1.00 30.23 197 MET A O 1
ATOM 1522 N N . GLN A 1 202 ? 15.086 60.744 -20.507 1.00 30.13 198 GLN A N 1
ATOM 1523 C CA . GLN A 1 202 ? 15.503 61.505 -21.683 1.00 35.01 198 GLN A CA 1
ATOM 1524 C C . GLN A 1 202 ? 16.996 61.355 -21.961 1.00 36.66 198 GLN A C 1
ATOM 1525 O O . GLN A 1 202 ? 17.563 62.071 -22.793 1.00 37.56 198 GLN A O 1
ATOM 1531 N N . ASN A 1 203 ? 17.624 60.416 -21.260 1.00 31.75 199 ASN A N 1
ATOM 1532 C CA . ASN A 1 203 ? 19.051 60.186 -21.399 1.00 33.53 199 ASN A CA 1
ATOM 1533 C C . ASN A 1 203 ? 19.355 59.234 -22.562 1.00 37.94 199 ASN A C 1
ATOM 1534 O O . ASN A 1 203 ? 19.191 58.010 -22.445 1.00 35.13 199 ASN A O 1
ATOM 1539 N N . GLU A 1 204 ? 19.825 59.812 -23.667 1.00 35.04 200 GLU A N 1
ATOM 1540 C CA . GLU A 1 204 ? 20.023 59.099 -24.926 1.00 36.41 200 GLU A CA 1
ATOM 1541 C C . GLU A 1 204 ? 21.131 58.069 -24.847 1.00 36.57 200 GLU A C 1
ATOM 1542 O O . GLU A 1 204 ? 21.297 57.261 -25.761 1.00 38.48 200 GLU A O 1
ATOM 1548 N N . GLY A 1 205 ? 21.901 58.111 -23.765 1.00 35.79 201 GLY A N 1
ATOM 1549 C CA . GLY A 1 205 ? 22.972 57.156 -23.549 1.00 35.53 201 GLY A CA 1
ATOM 1550 C C . GLY A 1 205 ? 22.496 55.947 -22.763 1.00 35.62 201 GLY A C 1
ATOM 1551 O O . GLY A 1 205 ? 23.270 55.052 -22.438 1.00 39.93 201 GLY A O 1
ATOM 1552 N N . LEU A 1 206 ? 21.208 55.919 -22.451 1.00 35.28 202 LEU A N 1
ATOM 1553 C CA . LEU A 1 206 ? 20.634 54.791 -21.726 1.00 37.23 202 LEU A CA 1
ATOM 1554 C C . LEU A 1 206 ? 19.917 53.876 -22.717 1.00 37.97 202 LEU A C 1
ATOM 1555 O O . LEU A 1 206 ? 19.442 54.338 -23.758 1.00 38.33 202 LEU A O 1
ATOM 1560 N N . LYS A 1 207 ? 19.840 52.584 -22.406 1.00 35.15 203 LYS A N 1
ATOM 1561 C CA . LYS A 1 207 ? 19.129 51.648 -23.279 1.00 34.19 203 LYS A CA 1
ATOM 1562 C C . LYS A 1 207 ? 17.633 51.939 -23.290 1.00 33.20 203 LYS A C 1
ATOM 1563 O O . LYS A 1 207 ? 17.086 52.453 -22.310 1.00 33.99 203 LYS A O 1
ATOM 1569 N N . PRO A 1 208 ? 16.970 51.620 -24.410 1.00 33.34 204 PRO A N 1
ATOM 1570 C CA . PRO A 1 208 ? 15.524 51.819 -24.549 1.00 30.58 204 PRO A CA 1
ATOM 1571 C C . PRO A 1 208 ? 14.740 51.228 -23.372 1.00 31.42 204 PRO A C 1
ATOM 1572 O O . PRO A 1 208 ? 13.852 51.902 -22.846 1.00 28.87 204 PRO A O 1
ATOM 1576 N N . LEU A 1 209 ? 15.064 50.002 -22.955 1.00 30.54 205 LEU A N 1
ATOM 1577 C CA . LEU A 1 209 ? 14.342 49.368 -21.850 1.00 26.84 205 LEU A CA 1
ATOM 1578 C C . LEU A 1 209 ? 14.441 50.183 -20.561 1.00 24.97 205 LEU A C 1
ATOM 1579 O O . LEU A 1 209 ? 13.454 50.373 -19.863 1.00 24.90 205 LEU A O 1
ATOM 1584 N N . THR A 1 210 ? 15.645 50.647 -20.241 1.00 26.16 206 THR A N 1
ATOM 1585 C CA . THR A 1 210 ? 15.865 51.446 -19.044 1.00 26.01 206 THR A CA 1
ATOM 1586 C C . THR A 1 210 ? 14.989 52.709 -19.084 1.00 26.57 206 THR A C 1
ATOM 1587 O O . THR A 1 210 ? 14.328 53.060 -18.103 1.00 26.54 206 THR A O 1
ATOM 1591 N N . ARG A 1 211 ? 14.991 53.379 -20.231 1.00 25.73 207 ARG A N 1
ATOM 1592 C CA . ARG A 1 211 ? 14.264 54.629 -20.398 1.00 26.95 207 ARG A CA 1
ATOM 1593 C C . ARG A 1 211 ? 12.777 54.405 -20.294 1.00 27.54 207 ARG A C 1
ATOM 1594 O O . ARG A 1 211 ? 12.074 55.211 -19.688 1.00 28.36 207 ARG A O 1
ATOM 1602 N N . ALA A 1 212 ? 12.300 53.299 -20.867 1.00 25.77 208 ALA A N 1
ATOM 1603 C CA . ALA A 1 212 ? 10.888 52.933 -20.763 1.00 24.51 208 ALA A CA 1
ATOM 1604 C C . ALA A 1 212 ? 10.446 52.693 -19.312 1.00 26.86 208 ALA A C 1
ATOM 1605 O O . ALA A 1 212 ? 9.358 53.108 -18.911 1.00 28.38 208 ALA A O 1
ATOM 1607 N N . LEU A 1 213 ? 11.289 52.029 -18.528 1.00 24.56 209 LEU A N 1
ATOM 1608 C CA . LEU A 1 213 ? 10.939 51.696 -17.146 1.00 22.46 209 LEU A CA 1
ATOM 1609 C C . LEU A 1 213 ? 10.900 52.968 -16.294 1.00 25.07 209 LEU A C 1
ATOM 1610 O O . LEU A 1 213 ? 9.995 53.150 -15.489 1.00 25.57 209 LEU A O 1
ATOM 1615 N N . PHE A 1 214 ? 11.873 53.856 -16.500 1.00 27.73 210 PHE A N 1
ATOM 1616 C CA . PHE A 1 214 ? 11.871 55.148 -15.832 1.00 23.38 210 PHE A CA 1
ATOM 1617 C C . PHE A 1 214 ? 10.583 55.928 -16.109 1.00 26.25 210 PHE A C 1
ATOM 1618 O O . PHE A 1 214 ? 10.012 56.515 -15.199 1.00 26.72 210 PHE A O 1
ATOM 1626 N N . ALA A 1 215 ? 10.131 55.922 -17.359 1.00 26.84 211 ALA A N 1
ATOM 1627 C CA . ALA A 1 215 ? 8.875 56.589 -17.724 1.00 30.79 211 ALA A CA 1
ATOM 1628 C C . ALA A 1 215 ? 7.717 56.047 -16.903 1.00 28.32 211 ALA A C 1
ATOM 1629 O O . ALA A 1 215 ? 6.862 56.811 -16.447 1.00 28.44 211 ALA A O 1
ATOM 1631 N N . LEU A 1 216 ? 7.696 54.730 -16.709 1.00 24.85 212 LEU A N 1
ATOM 1632 C CA . LEU A 1 216 ? 6.658 54.110 -15.899 1.00 27.78 212 LEU A CA 1
ATOM 1633 C C . LEU A 1 216 ? 6.738 54.545 -14.450 1.00 26.75 212 LEU A C 1
ATOM 1634 O O . LEU A 1 216 ? 5.709 54.808 -13.829 1.00 27.86 212 LEU A O 1
ATOM 1639 N N . THR A 1 217 ? 7.944 54.630 -13.896 1.00 27.55 213 THR A N 1
ATOM 1640 C CA . THR A 1 217 ? 8.062 55.135 -12.524 1.00 28.79 213 THR A CA 1
ATOM 1641 C C . THR A 1 217 ? 7.493 56.559 -12.412 1.00 26.90 213 THR A C 1
ATOM 1642 O O . THR A 1 217 ? 6.874 56.918 -11.406 1.00 25.96 213 THR A O 1
ATOM 1646 N N . ILE A 1 218 ? 7.694 57.359 -13.453 1.00 25.36 214 ILE A N 1
ATOM 1647 C CA . ILE A 1 218 ? 7.214 58.739 -13.444 1.00 26.17 214 ILE A CA 1
ATOM 1648 C C . ILE A 1 218 ? 5.684 58.763 -13.537 1.00 29.05 214 ILE A C 1
ATOM 1649 O O . ILE A 1 218 ? 5.009 59.495 -12.805 1.00 27.68 214 ILE A O 1
ATOM 1654 N N . ALA A 1 219 ? 5.139 57.957 -14.436 1.00 26.05 215 ALA A N 1
ATOM 1655 C CA . ALA A 1 219 ? 3.689 57.883 -14.586 1.00 28.51 215 ALA A CA 1
ATOM 1656 C C . ALA A 1 219 ? 3.062 57.485 -13.256 1.00 31.37 215 ALA A C 1
ATOM 1657 O O . ALA A 1 219 ? 2.078 58.085 -12.821 1.00 29.31 215 ALA A O 1
ATOM 1659 N N . ASP A 1 220 ? 3.674 56.505 -12.588 1.00 29.05 216 ASP A N 1
ATOM 1660 C CA . ASP A 1 220 ? 3.126 55.946 -11.346 1.00 29.38 216 ASP A CA 1
ATOM 1661 C C . ASP A 1 220 ? 3.299 56.820 -10.092 1.00 30.82 216 ASP A C 1
ATOM 1662 O O . ASP A 1 220 ? 2.417 56.866 -9.245 1.00 32.89 216 ASP A O 1
ATOM 1667 N N . GLU A 1 221 ? 4.435 57.496 -9.966 1.00 27.31 217 GLU A N 1
ATOM 1668 C CA A GLU A 1 221 ? 4.733 58.304 -8.786 0.54 31.44 217 GLU A CA 1
ATOM 1669 C CA B GLU A 1 221 ? 4.697 58.295 -8.776 0.46 31.44 217 GLU A CA 1
ATOM 1670 C C . GLU A 1 221 ? 4.126 59.696 -8.896 1.00 29.62 217 GLU A C 1
ATOM 1671 O O . GLU A 1 221 ? 3.737 60.297 -7.901 1.00 33.92 217 GLU A O 1
ATOM 1682 N N . PHE A 1 222 ? 4.059 60.214 -10.116 1.00 29.14 218 PHE A N 1
ATOM 1683 C CA . PHE A 1 222 ? 3.718 61.626 -10.282 1.00 29.39 218 PHE A CA 1
ATOM 1684 C C . PHE A 1 222 ? 2.489 61.976 -11.109 1.00 34.53 218 PHE A C 1
ATOM 1685 O O . PHE A 1 222 ? 2.028 63.119 -11.065 1.00 31.78 218 PHE A O 1
ATOM 1693 N N . PHE A 1 223 ? 1.956 61.026 -11.868 1.00 33.81 219 PHE A N 1
ATOM 1694 C CA . PHE A 1 223 ? 0.832 61.364 -12.735 1.00 38.02 219 PHE A CA 1
ATOM 1695 C C . PHE A 1 223 ? -0.409 60.532 -12.490 1.00 40.70 219 PHE A C 1
ATOM 1696 O O . PHE A 1 223 ? -1.516 60.969 -12.802 1.00 49.18 219 PHE A O 1
ATOM 1704 N N . HIS A 1 224 ? -0.224 59.359 -11.896 1.00 36.28 220 HIS A N 1
ATOM 1705 C CA . HIS A 1 224 ? -1.298 58.392 -11.671 1.00 41.49 220 HIS A CA 1
ATOM 1706 C C . HIS A 1 224 ? -2.198 58.249 -12.890 1.00 45.69 220 HIS A C 1
ATOM 1707 O O . HIS A 1 224 ? -1.814 57.619 -13.878 1.00 46.61 220 HIS A O 1
ATOM 1714 N N . ASP A 1 225 ? -3.382 58.850 -12.829 1.00 43.54 221 ASP A N 1
ATOM 1715 C CA . ASP A 1 225 ? -4.358 58.704 -13.908 1.00 47.08 221 ASP A CA 1
ATOM 1716 C C . ASP A 1 225 ? -4.415 59.913 -14.833 1.00 48.60 221 ASP A C 1
ATOM 1717 O O . ASP A 1 225 ? -5.138 59.909 -15.827 1.00 55.07 221 ASP A O 1
ATOM 1722 N N . ARG A 1 226 ? -3.645 60.942 -14.508 1.00 44.90 222 ARG A N 1
ATOM 1723 C CA . ARG A 1 226 ? -3.599 62.150 -15.318 1.00 43.96 222 ARG A CA 1
ATOM 1724 C C . ARG A 1 226 ? -2.674 61.970 -16.509 1.00 46.80 222 ARG A C 1
ATOM 1725 O O . ARG A 1 226 ? -1.472 61.762 -16.346 1.00 48.51 222 ARG A O 1
ATOM 1733 N N . GLN A 1 227 ? -3.230 62.084 -17.707 1.00 44.57 223 GLN A N 1
ATOM 1734 C CA . GLN A 1 227 ? -2.476 61.839 -18.924 1.00 43.14 223 GLN A CA 1
ATOM 1735 C C . GLN A 1 227 ? -1.630 63.038 -19.319 1.00 44.89 223 GLN A C 1
ATOM 1736 O O . GLN A 1 227 ? -2.129 64.157 -19.447 1.00 43.22 223 GLN A O 1
ATOM 1742 N N . ASN A 1 228 ? -0.341 62.798 -19.508 1.00 41.85 224 ASN A N 1
ATOM 1743 C CA . ASN A 1 228 ? 0.548 63.804 -20.052 1.00 38.01 224 ASN A CA 1
ATOM 1744 C C . ASN A 1 228 ? 1.020 63.289 -21.396 1.00 42.91 224 ASN A C 1
ATOM 1745 O O . ASN A 1 228 ? 1.662 62.241 -21.470 1.00 42.81 224 ASN A O 1
ATOM 1750 N N . PRO A 1 229 ? 0.680 64.009 -22.471 1.00 44.74 225 PRO A N 1
ATOM 1751 C CA . PRO A 1 229 ? 1.002 63.575 -23.835 1.00 42.45 225 PRO A CA 1
ATOM 1752 C C . PRO A 1 229 ? 2.502 63.422 -24.087 1.00 44.03 225 PRO A C 1
ATOM 1753 O O . PRO A 1 229 ? 2.898 62.498 -24.804 1.00 43.22 225 PRO A O 1
ATOM 1757 N N . THR A 1 230 ? 3.327 64.287 -23.506 1.00 37.87 226 THR A N 1
ATOM 1758 C CA . THR A 1 230 ? 4.768 64.187 -23.735 1.00 41.19 226 THR A CA 1
ATOM 1759 C C . THR A 1 230 ? 5.391 62.963 -23.033 1.00 38.99 226 THR A C 1
ATOM 1760 O O . THR A 1 230 ? 6.250 62.286 -23.598 1.00 37.68 226 THR A O 1
ATOM 1764 N N . LEU A 1 231 ? 4.929 62.669 -21.819 1.00 38.91 227 LEU A N 1
ATOM 1765 C CA . LEU A 1 231 ? 5.294 61.428 -21.135 1.00 36.98 227 LEU A CA 1
ATOM 1766 C C . LEU A 1 231 ? 4.822 60.226 -21.942 1.00 38.09 227 LEU A C 1
ATOM 1767 O O . LEU A 1 231 ? 5.547 59.245 -22.109 1.00 33.89 227 LEU A O 1
ATOM 1772 N N . ARG A 1 232 ? 3.587 60.310 -22.426 1.00 39.02 228 ARG A N 1
ATOM 1773 C CA . ARG A 1 232 ? 2.994 59.251 -23.231 1.00 39.34 228 ARG A CA 1
ATOM 1774 C C . ARG A 1 232 ? 3.832 58.950 -24.481 1.00 37.98 228 ARG A C 1
ATOM 1775 O O . ARG A 1 232 ? 4.126 57.788 -24.771 1.00 35.18 228 ARG A O 1
ATOM 1783 N N . GLU A 1 233 ? 4.232 59.998 -25.201 1.00 36.34 229 GLU A N 1
ATOM 1784 C CA . GLU A 1 233 ? 5.057 59.851 -26.401 1.00 36.70 229 GLU A CA 1
ATOM 1785 C C . GLU A 1 233 ? 6.434 59.299 -26.076 1.00 35.74 229 GLU A C 1
ATOM 1786 O O . GLU A 1 233 ? 7.027 58.549 -26.854 1.00 36.32 229 GLU A O 1
ATOM 1792 N N . GLN A 1 234 ? 6.972 59.701 -24.940 1.00 33.33 230 GLN A N 1
ATOM 1793 C CA . GLN A 1 234 ? 8.328 59.301 -24.616 1.00 34.32 230 GLN A CA 1
ATOM 1794 C C . GLN A 1 234 ? 8.383 57.851 -24.161 1.00 30.19 230 GLN A C 1
ATOM 1795 O O . GLN A 1 234 ? 9.334 57.145 -24.469 1.00 35.82 230 GLN A O 1
ATOM 1801 N N . PHE A 1 235 ? 7.367 57.399 -23.438 1.00 32.33 231 PHE A N 1
ATOM 1802 C CA . PHE A 1 235 ? 7.308 55.978 -23.126 1.00 31.59 231 PHE A CA 1
ATOM 1803 C C . PHE A 1 235 ? 7.153 55.127 -24.386 1.00 33.88 231 PHE A C 1
ATOM 1804 O O . PHE A 1 235 ? 7.844 54.119 -24.554 1.00 34.58 231 PHE A O 1
ATOM 1812 N N . ALA A 1 236 ? 6.239 55.531 -25.265 1.00 36.18 232 ALA A N 1
ATOM 1813 C CA . ALA A 1 236 ? 5.951 54.776 -26.482 1.00 36.26 232 ALA A CA 1
ATOM 1814 C C . ALA A 1 236 ? 7.184 54.598 -27.368 1.00 35.12 232 ALA A C 1
ATOM 1815 O O . ALA A 1 236 ? 7.444 53.510 -27.872 1.00 39.82 232 ALA A O 1
ATOM 1817 N N . GLU A 1 237 ? 7.954 55.666 -27.534 1.00 34.76 233 GLU A N 1
ATOM 1818 C CA . GLU A 1 237 ? 9.147 55.625 -28.360 1.00 34.73 233 GLU A CA 1
ATOM 1819 C C . GLU A 1 237 ? 10.158 54.639 -27.780 1.00 38.19 233 GLU A C 1
ATOM 1820 O O . GLU A 1 237 ? 10.810 53.881 -28.510 1.00 36.23 233 GLU A O 1
ATOM 1826 N N . ALA A 1 238 ? 10.287 54.647 -26.460 1.00 35.21 234 ALA A N 1
ATOM 1827 C CA . ALA A 1 238 ? 11.266 53.784 -25.812 1.00 33.12 234 ALA A CA 1
ATOM 1828 C C . ALA A 1 238 ? 10.769 52.349 -25.835 1.00 31.77 234 ALA A C 1
ATOM 1829 O O . ALA A 1 238 ? 11.541 51.423 -26.094 1.00 32.57 234 ALA A O 1
ATOM 1831 N N . ALA A 1 239 ? 9.474 52.174 -25.575 1.00 33.80 235 ALA A N 1
ATOM 1832 C CA . ALA A 1 239 ? 8.861 50.852 -25.575 1.00 31.24 235 ALA A CA 1
ATOM 1833 C C . ALA A 1 239 ? 9.056 50.186 -26.929 1.00 35.11 235 ALA A C 1
ATOM 1834 O O . ALA A 1 239 ? 9.445 49.022 -27.013 1.00 33.74 235 ALA A O 1
ATOM 1836 N N . ARG A 1 240 ? 8.809 50.940 -27.990 1.00 32.90 236 ARG A N 1
ATOM 1837 C CA . ARG A 1 240 ? 8.966 50.417 -29.337 1.00 35.40 236 ARG A CA 1
ATOM 1838 C C . ARG A 1 240 ? 10.405 49.980 -29.657 1.00 37.57 236 ARG A C 1
ATOM 1839 O O . ARG A 1 240 ? 10.627 49.177 -30.563 1.00 40.01 236 ARG A O 1
ATOM 1847 N N . ALA A 1 241 ? 11.385 50.499 -28.924 1.00 32.93 237 ALA A N 1
ATOM 1848 C CA . ALA A 1 241 ? 12.776 50.171 -29.217 1.00 30.75 237 ALA A CA 1
ATOM 1849 C C . ALA A 1 241 ? 13.349 49.113 -28.289 1.00 31.12 237 ALA A C 1
ATOM 1850 O O . ALA A 1 241 ? 14.521 48.774 -28.388 1.00 36.38 237 ALA A O 1
ATOM 1852 N N . VAL A 1 242 ? 12.529 48.597 -27.386 1.00 36.20 238 VAL A N 1
ATOM 1853 C CA . VAL A 1 242 ? 12.998 47.613 -26.422 1.00 33.43 238 VAL A CA 1
ATOM 1854 C C . VAL A 1 242 ? 13.530 46.357 -27.090 1.00 37.38 238 VAL A C 1
ATOM 1855 O O . VAL A 1 242 ? 12.904 45.814 -27.999 1.00 38.49 238 VAL A O 1
ATOM 1859 N N . ASP A 1 243 ? 14.700 45.916 -26.634 1.00 39.03 239 ASP A N 1
ATOM 1860 C CA . ASP A 1 243 ? 15.307 44.673 -27.096 1.00 40.38 239 ASP A CA 1
ATOM 1861 C C . ASP A 1 243 ? 14.390 43.493 -26.782 1.00 40.06 239 ASP A C 1
ATOM 1862 O O . ASP A 1 243 ? 14.124 43.201 -25.614 1.00 41.33 239 ASP A O 1
ATOM 1867 N N . GLU A 1 244 ? 13.903 42.820 -27.822 1.00 45.44 240 GLU A N 1
ATOM 1868 C CA . GLU A 1 244 ? 12.966 41.702 -27.647 1.00 43.14 240 GLU A CA 1
ATOM 1869 C C . GLU A 1 244 ? 13.570 40.519 -26.877 1.00 38.59 240 GLU A C 1
ATOM 1870 O O . GLU A 1 244 ? 12.845 39.668 -26.364 1.00 36.63 240 GLU A O 1
ATOM 1876 N N . ALA A 1 245 ? 14.894 40.476 -26.804 1.00 39.04 241 ALA A N 1
ATOM 1877 C CA . ALA A 1 245 ? 15.592 39.471 -26.004 1.00 40.78 241 ALA A CA 1
ATOM 1878 C C . ALA A 1 245 ? 15.306 39.629 -24.506 1.00 39.90 241 ALA A C 1
ATOM 1879 O O . ALA A 1 245 ? 15.525 38.708 -23.725 1.00 37.07 241 ALA A O 1
ATOM 1881 N N . ALA A 1 246 ? 14.815 40.796 -24.105 1.00 35.16 242 ALA A N 1
ATOM 1882 C CA . ALA A 1 246 ? 14.582 41.059 -22.692 1.00 33.04 242 ALA A CA 1
ATOM 1883 C C . ALA A 1 246 ? 13.266 40.464 -22.214 1.00 35.11 242 ALA A C 1
ATOM 1884 O O . ALA A 1 246 ? 13.009 40.416 -21.014 1.00 34.16 242 ALA A O 1
ATOM 1886 N N . LEU A 1 247 ? 12.438 40.013 -23.155 1.00 35.17 243 LEU A N 1
ATOM 1887 C CA . LEU A 1 247 ? 11.120 39.484 -22.839 1.00 34.65 243 LEU A CA 1
ATOM 1888 C C . LEU A 1 247 ? 11.106 37.955 -22.797 1.00 36.95 243 LEU A C 1
ATOM 1889 O O . LEU A 1 247 ? 11.789 37.297 -23.577 1.00 35.86 243 LEU A O 1
ATOM 1894 N N . VAL A 1 248 ? 10.313 37.399 -21.890 1.00 36.95 244 VAL A N 1
ATOM 1895 C CA . VAL A 1 248 ? 10.154 35.946 -21.808 1.00 39.26 244 VAL A CA 1
ATOM 1896 C C . VAL A 1 248 ? 9.242 35.452 -22.936 1.00 40.02 244 VAL A C 1
ATOM 1897 O O . VAL A 1 248 ? 8.107 35.918 -23.078 1.00 38.56 244 VAL A O 1
ATOM 1901 N N . PRO A 1 249 ? 9.744 34.514 -23.751 1.00 40.21 245 PRO A N 1
ATOM 1902 C CA . PRO A 1 249 ? 8.965 33.872 -24.822 1.00 43.26 245 PRO A CA 1
ATOM 1903 C C . PRO A 1 249 ? 7.594 33.360 -24.360 1.00 45.10 245 PRO A C 1
ATOM 1904 O O . PRO A 1 249 ? 7.481 32.766 -23.282 1.00 41.52 245 PRO A O 1
ATOM 1908 N N . VAL A 1 250 ? 6.562 33.614 -25.160 1.00 43.49 246 VAL A N 1
ATOM 1909 C CA . VAL A 1 250 ? 5.234 33.088 -24.877 1.00 44.66 246 VAL A CA 1
ATOM 1910 C C . VAL A 1 250 ? 5.301 31.564 -24.879 1.00 44.73 246 VAL A C 1
ATOM 1911 O O . VAL A 1 250 ? 5.995 30.979 -25.705 1.00 48.95 246 VAL A O 1
ATOM 1915 N N . GLY A 1 251 ? 4.601 30.922 -23.950 1.00 47.42 247 GLY A N 1
ATOM 1916 C CA . GLY A 1 251 ? 4.546 29.469 -23.931 1.00 44.70 247 GLY A CA 1
ATOM 1917 C C . GLY A 1 251 ? 5.526 28.829 -22.966 1.00 47.76 247 GLY A C 1
ATOM 1918 O O . GLY A 1 251 ? 5.415 27.641 -22.651 1.00 48.71 247 GLY A O 1
ATOM 1919 N N . GLU A 1 252 ? 6.500 29.604 -22.499 1.00 47.40 248 GLU A N 1
ATOM 1920 C CA . GLU A 1 252 ? 7.407 29.115 -21.472 1.00 43.18 248 GLU A CA 1
ATOM 1921 C C . GLU A 1 252 ? 6.670 29.172 -20.147 1.00 44.12 248 GLU A C 1
ATOM 1922 O O . GLU A 1 252 ? 5.777 30.008 -19.967 1.00 44.96 248 GLU A O 1
ATOM 1928 N N . VAL A 1 253 ? 6.996 28.267 -19.231 1.00 44.88 249 VAL A N 1
ATOM 1929 C CA . VAL A 1 253 ? 6.253 28.225 -17.977 1.00 45.74 249 VAL A CA 1
ATOM 1930 C C . VAL A 1 253 ? 6.509 29.498 -17.180 1.00 46.09 249 VAL A C 1
ATOM 1931 O O . VAL A 1 253 ? 7.624 30.046 -17.193 1.00 41.79 249 VAL A O 1
ATOM 1935 N N . ASN A 1 254 ? 5.467 29.968 -16.499 1.00 46.38 250 ASN A N 1
ATOM 1936 C CA . ASN A 1 254 ? 5.529 31.218 -15.744 1.00 49.08 250 ASN A CA 1
ATOM 1937 C C . ASN A 1 254 ? 5.773 32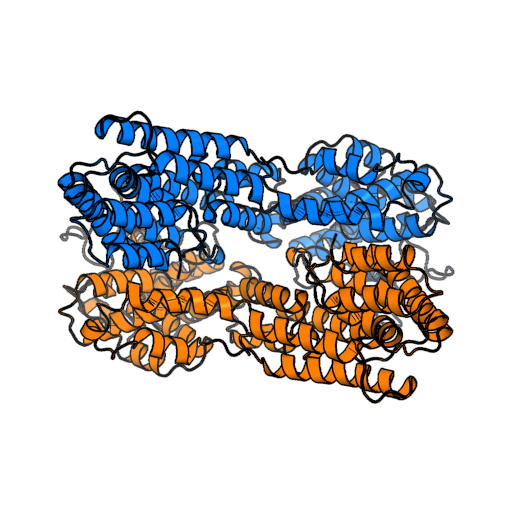.441 -16.627 1.00 43.24 250 ASN A C 1
ATOM 1938 O O . ASN A 1 254 ? 6.194 33.490 -16.134 1.00 47.64 250 ASN A O 1
ATOM 1943 N N . ALA A 1 255 ? 5.506 32.308 -17.924 1.00 42.08 251 ALA A N 1
ATOM 1944 C CA . ALA A 1 255 ? 5.722 33.410 -18.862 1.00 43.73 251 ALA A CA 1
ATOM 1945 C C . ALA A 1 255 ? 4.760 34.575 -18.634 1.00 40.85 251 ALA A C 1
ATOM 1946 O O . ALA A 1 255 ? 5.075 35.724 -18.954 1.00 42.33 251 ALA A O 1
ATOM 1948 N N . THR A 1 256 ? 3.591 34.280 -18.079 1.00 42.83 252 THR A N 1
ATOM 1949 C CA . THR A 1 256 ? 2.611 35.313 -17.775 1.00 44.01 252 THR A CA 1
ATOM 1950 C C . THR A 1 256 ? 3.156 36.180 -16.655 1.00 43.21 252 THR A C 1
ATOM 1951 O O . THR A 1 256 ? 3.802 35.668 -15.744 1.00 42.45 252 THR A O 1
ATOM 1955 N N . PRO A 1 257 ? 2.911 37.497 -16.730 1.00 42.41 253 PRO A N 1
ATOM 1956 C CA . PRO A 1 257 ? 3.201 38.412 -15.623 1.00 43.09 253 PRO A CA 1
ATOM 1957 C C . PRO A 1 257 ? 2.648 37.842 -14.319 1.00 42.01 253 PRO A C 1
ATOM 1958 O O . PRO A 1 257 ? 1.464 37.518 -14.268 1.00 37.17 253 PRO A O 1
ATOM 1962 N N . ARG A 1 258 ? 3.498 37.708 -13.300 1.00 38.79 254 ARG A N 1
ATOM 1963 C CA . ARG A 1 258 ? 3.132 37.037 -12.047 1.00 41.30 254 ARG A CA 1
ATOM 1964 C C . ARG A 1 258 ? 2.751 38.029 -10.943 1.00 43.66 254 ARG A C 1
ATOM 1965 O O . ARG A 1 258 ? 1.722 37.873 -10.283 1.00 46.95 254 ARG A O 1
ATOM 1973 N N . THR A 1 259 ? 3.585 39.046 -10.737 1.00 43.38 255 THR A N 1
ATOM 1974 C CA . THR A 1 259 ? 3.326 40.046 -9.698 1.00 38.54 255 THR A CA 1
ATOM 1975 C C . THR A 1 259 ? 2.595 41.272 -10.244 1.00 37.15 255 THR A C 1
ATOM 1976 O O . THR A 1 259 ? 2.504 41.456 -11.462 1.00 37.46 255 THR A O 1
ATOM 1980 N N . ALA A 1 260 ? 2.069 42.102 -9.342 1.00 36.78 256 ALA A N 1
ATOM 1981 C CA . ALA A 1 260 ? 1.385 43.337 -9.728 1.00 39.35 256 ALA A CA 1
ATOM 1982 C C . ALA A 1 260 ? 2.309 44.234 -10.538 1.00 36.08 256 ALA A C 1
ATOM 1983 O O . ALA A 1 260 ? 1.874 44.918 -11.468 1.00 31.36 256 ALA A O 1
ATOM 1985 N N . VAL A 1 261 ? 3.587 44.233 -10.174 1.00 35.04 257 VAL A N 1
ATOM 1986 C CA . VAL A 1 261 ? 4.581 44.993 -10.910 1.00 32.83 257 VAL A CA 1
ATOM 1987 C C . VAL A 1 261 ? 4.666 44.491 -12.346 1.00 29.57 257 VAL A C 1
ATOM 1988 O O . VAL A 1 261 ? 4.582 45.271 -13.298 1.00 29.63 257 VAL A O 1
ATOM 1992 N N . GLU A 1 262 ? 4.845 43.182 -12.497 1.00 32.83 258 GLU A N 1
ATOM 1993 C CA . GLU A 1 262 ? 5.005 42.593 -13.820 1.00 30.48 258 GLU A CA 1
ATOM 1994 C C . GLU A 1 262 ? 3.771 42.812 -14.689 1.00 29.18 258 GLU A C 1
ATOM 1995 O O . GLU A 1 262 ? 3.891 43.105 -15.872 1.00 30.85 258 GLU A O 1
ATOM 2001 N N . VAL A 1 263 ? 2.589 42.682 -14.104 1.00 32.04 259 VAL A N 1
ATOM 2002 C CA . VAL A 1 263 ? 1.364 42.941 -14.855 1.00 34.20 259 VAL A CA 1
ATOM 2003 C C . VAL A 1 263 ? 1.319 44.394 -15.325 1.00 34.44 259 VAL A C 1
ATOM 2004 O O . VAL A 1 263 ? 1.021 44.666 -16.488 1.00 33.70 259 VAL A O 1
ATOM 2008 N N . ARG A 1 264 ? 1.640 45.318 -14.427 1.00 31.36 260 ARG A N 1
ATOM 2009 C CA . ARG A 1 264 ? 1.619 46.738 -14.761 1.00 30.02 260 ARG A CA 1
ATOM 2010 C C . ARG A 1 264 ? 2.602 47.055 -15.877 1.00 30.65 260 ARG A C 1
ATOM 2011 O O . ARG A 1 264 ? 2.276 47.789 -16.803 1.00 29.36 260 ARG A O 1
ATOM 2019 N N . VAL A 1 265 ? 3.805 46.489 -15.794 1.00 30.31 261 VAL A N 1
ATOM 2020 C CA . VAL A 1 265 ? 4.834 46.742 -16.801 1.00 30.27 261 VAL A CA 1
ATOM 2021 C C . VAL A 1 265 ? 4.467 46.088 -18.137 1.00 31.54 261 VAL A C 1
ATOM 2022 O O . VAL A 1 265 ? 4.549 46.722 -19.201 1.00 28.53 261 VAL A O 1
ATOM 2026 N N . SER A 1 266 ? 4.051 44.824 -18.072 1.00 28.32 262 SER A N 1
ATOM 2027 C CA . SER A 1 266 ? 3.680 44.066 -19.266 1.00 31.70 262 SER A CA 1
ATOM 2028 C C . SER A 1 266 ? 2.531 44.720 -20.025 1.00 32.76 262 SER A C 1
ATOM 2029 O O . SER A 1 266 ? 2.541 44.785 -21.254 1.00 36.86 262 SER A O 1
ATOM 2032 N N . ALA A 1 267 ? 1.541 45.199 -19.286 1.00 28.58 263 ALA A N 1
ATOM 2033 C CA . ALA A 1 267 ? 0.371 45.835 -19.878 1.00 32.62 263 ALA A CA 1
ATOM 2034 C C . ALA A 1 267 ? 0.753 47.100 -20.648 1.00 35.20 263 ALA A C 1
ATOM 2035 O O . ALA A 1 267 ? 0.274 47.332 -21.755 1.00 37.11 263 ALA A O 1
ATOM 2037 N N . ALA A 1 268 ? 1.625 47.915 -20.063 1.00 32.83 264 ALA A N 1
ATOM 2038 C CA . ALA A 1 268 ? 2.072 49.128 -20.736 1.00 33.40 264 ALA A CA 1
ATOM 2039 C C . ALA A 1 268 ? 2.919 48.783 -21.955 1.00 31.31 264 ALA A C 1
ATOM 2040 O O . ALA A 1 268 ? 2.786 49.403 -23.004 1.00 31.27 264 ALA A O 1
ATOM 2042 N N . LEU A 1 269 ? 3.789 47.785 -21.826 1.00 28.54 265 LEU A N 1
ATOM 2043 C CA . LEU A 1 269 ? 4.626 47.414 -22.953 1.00 32.83 265 LEU A CA 1
ATOM 2044 C C . LEU A 1 269 ? 3.797 46.804 -24.082 1.00 35.69 265 LEU A C 1
ATOM 2045 O O . LEU A 1 269 ? 4.070 47.050 -25.256 1.00 40.03 265 LEU A O 1
ATOM 2050 N N . ALA A 1 270 ? 2.788 46.015 -23.721 1.00 34.43 266 ALA A N 1
ATOM 2051 C CA . ALA A 1 270 ? 1.944 45.338 -24.707 1.00 38.45 266 ALA A CA 1
ATOM 2052 C C . ALA A 1 270 ? 1.094 46.334 -25.485 1.00 35.98 266 ALA A C 1
ATOM 2053 O O . ALA A 1 270 ? 0.704 46.074 -26.617 1.00 38.59 266 ALA A O 1
ATOM 2055 N N . HIS A 1 271 ? 0.812 47.478 -24.873 1.00 40.32 267 HIS A N 1
ATOM 2056 C CA . HIS A 1 271 ? -0.042 48.485 -25.494 1.00 37.86 267 HIS A CA 1
ATOM 2057 C C . HIS A 1 271 ? 0.715 49.703 -25.994 1.00 40.01 267 HIS A C 1
ATOM 2058 O O . HIS A 1 271 ? 0.139 50.559 -26.662 1.00 45.88 267 HIS A O 1
ATOM 2065 N N . GLY A 1 272 ? 2.003 49.786 -25.671 1.00 38.07 268 GLY A N 1
ATOM 2066 C CA . GLY A 1 272 ? 2.782 50.973 -25.979 1.00 38.78 268 GLY A CA 1
ATOM 2067 C C . GLY A 1 272 ? 2.206 52.206 -25.304 1.00 36.58 268 GLY A C 1
ATOM 2068 O O . GLY A 1 272 ? 2.357 53.325 -25.797 1.00 41.91 268 GLY A O 1
ATOM 2069 N N . ASP A 1 273 ? 1.558 52.001 -24.161 1.00 34.94 269 ASP A N 1
ATOM 2070 C CA . ASP A 1 273 ? 0.832 53.066 -23.477 1.00 36.59 269 ASP A CA 1
ATOM 2071 C C . ASP A 1 273 ? 1.123 53.033 -21.987 1.00 35.12 269 ASP A C 1
ATOM 2072 O O . ASP A 1 273 ? 0.740 52.087 -21.311 1.00 33.84 269 ASP A O 1
ATOM 2077 N N . ALA A 1 274 ? 1.773 54.075 -21.473 1.00 34.72 270 ALA A N 1
ATOM 2078 C CA . ALA A 1 274 ? 2.200 54.090 -20.075 1.00 31.62 270 ALA A CA 1
ATOM 2079 C C . ALA A 1 274 ? 1.045 54.057 -19.067 1.00 39.86 270 ALA A C 1
ATOM 2080 O O . ALA A 1 274 ? 1.242 53.686 -17.907 1.00 37.38 270 ALA A O 1
ATOM 2082 N N . TYR A 1 275 ? -0.154 54.440 -19.502 1.00 38.25 271 TYR A N 1
ATOM 2083 C CA . TYR A 1 275 ? -1.297 54.542 -18.591 1.00 38.29 271 TYR A CA 1
ATOM 2084 C C . TYR A 1 275 ? -2.170 53.292 -18.534 1.00 39.49 271 TYR A C 1
ATOM 2085 O O . TYR A 1 275 ? -3.120 53.219 -17.751 1.00 42.86 271 TYR A O 1
ATOM 2094 N N . VAL A 1 276 ? -1.842 52.312 -19.367 1.00 38.10 272 VAL A N 1
ATOM 2095 C CA . VAL A 1 276 ? -2.437 50.990 -19.275 1.00 37.26 272 VAL A CA 1
ATOM 2096 C C . VAL A 1 276 ? -1.680 50.202 -18.209 1.00 38.29 272 VAL A C 1
ATOM 2097 O O . VAL A 1 276 ? -0.457 50.038 -18.296 1.00 35.95 272 VAL A O 1
ATOM 2101 N N . ARG A 1 277 ? -2.404 49.724 -17.203 1.00 38.58 273 ARG A N 1
ATOM 2102 C CA . ARG A 1 277 ? -1.780 49.096 -16.046 1.00 36.85 273 ARG A CA 1
ATOM 2103 C C . ARG A 1 277 ? -2.326 47.702 -15.758 1.00 40.91 273 ARG A C 1
ATOM 2104 O O . ARG A 1 277 ? -1.851 47.034 -14.841 1.00 39.80 273 ARG A O 1
ATOM 2112 N N . GLU A 1 278 ? -3.308 47.261 -16.542 1.00 42.54 274 GLU A N 1
ATOM 2113 C CA . GLU A 1 278 ? -3.950 45.968 -16.305 1.00 40.34 274 GLU A CA 1
ATOM 2114 C C . GLU A 1 278 ? -4.088 45.141 -17.569 1.00 42.08 274 GLU A C 1
ATOM 2115 O O . GLU A 1 278 ? -4.127 45.673 -18.675 1.00 38.98 274 GLU A O 1
ATOM 2121 N N . LEU A 1 279 ? -4.168 43.828 -17.385 1.00 44.85 275 LEU A N 1
ATOM 2122 C CA . LEU A 1 279 ? -4.357 42.902 -18.486 1.00 48.34 275 LEU A CA 1
ATOM 2123 C C . LEU A 1 279 ? -5.691 42.172 -18.358 1.00 51.44 275 LEU A C 1
ATOM 2124 O O . LEU A 1 279 ? -5.868 41.342 -17.462 1.00 55.51 275 LEU A O 1
ATOM 2129 N N . ARG A 1 280 ? -6.627 42.476 -19.252 1.00 52.44 276 ARG A N 1
ATOM 2130 C CA . ARG A 1 280 ? -7.879 41.718 -19.320 1.00 52.30 276 ARG A CA 1
ATOM 2131 C C . ARG A 1 280 ? -7.591 40.278 -19.731 1.00 53.78 276 ARG A C 1
ATOM 2132 O O . ARG A 1 280 ? -6.697 40.029 -20.547 1.00 48.41 276 ARG A O 1
ATOM 2140 N N . PRO A 1 281 ? -8.344 39.316 -19.162 1.00 55.41 277 PRO A N 1
ATOM 2141 C CA . PRO A 1 281 ? -8.118 37.887 -19.426 1.00 44.26 277 PRO A CA 1
ATOM 2142 C C . PRO A 1 281 ? -8.252 37.558 -20.912 1.00 45.06 277 PRO A C 1
ATOM 2143 O O . PRO A 1 281 ? -9.032 38.204 -21.610 1.00 44.40 277 PRO A O 1
ATOM 2147 N N . GLY A 1 282 ? -7.486 36.583 -21.392 1.00 36.37 278 GLY A N 1
ATOM 2148 C CA . GLY A 1 282 ? -7.477 36.266 -22.807 1.00 40.46 278 GLY A CA 1
ATOM 2149 C C . GLY A 1 282 ? -6.533 37.140 -23.615 1.00 43.45 278 GLY A C 1
ATOM 2150 O O . GLY A 1 282 ? -6.347 36.920 -24.814 1.00 45.90 278 GLY A O 1
ATOM 2151 N N . THR A 1 283 ? -5.934 38.133 -22.965 1.00 37.69 279 THR A N 1
ATOM 2152 C CA . THR A 1 283 ? -4.959 38.984 -23.639 1.00 44.32 279 THR A CA 1
ATOM 2153 C C . THR A 1 283 ? -3.547 38.530 -23.316 1.00 41.21 279 THR A C 1
ATOM 2154 O O . THR A 1 283 ? -3.130 38.558 -22.160 1.00 42.83 279 THR A O 1
ATOM 2158 N N . VAL A 1 284 ? -2.813 38.114 -24.341 1.00 38.13 280 VAL A N 1
ATOM 2159 C CA . VAL A 1 284 ? -1.444 37.658 -24.150 1.00 41.53 280 VAL A CA 1
ATOM 2160 C C . VAL A 1 284 ? -0.503 38.859 -24.044 1.00 44.06 280 VAL A C 1
ATOM 2161 O O . VAL A 1 284 ? -0.563 39.792 -24.850 1.00 40.05 280 VAL A O 1
ATOM 2165 N N . ALA A 1 285 ? 0.341 38.843 -23.022 1.00 38.07 281 ALA A N 1
ATOM 2166 C CA . ALA A 1 285 ? 1.372 39.858 -22.857 1.00 42.36 281 ALA A CA 1
ATOM 2167 C C . ALA A 1 285 ? 2.585 39.213 -22.211 1.00 42.94 281 ALA A C 1
ATOM 2168 O O . ALA A 1 285 ? 2.468 38.504 -21.208 1.00 47.16 281 ALA A O 1
ATOM 2170 N N . ARG A 1 286 ? 3.746 39.430 -22.813 1.00 41.81 282 ARG A N 1
ATOM 2171 C CA . ARG A 1 286 ? 4.973 38.839 -22.320 1.00 41.87 282 ARG A CA 1
ATOM 2172 C C . ARG A 1 286 ? 5.491 39.664 -21.152 1.00 41.36 282 ARG A C 1
ATOM 2173 O O . ARG A 1 286 ? 5.230 40.863 -21.066 1.00 41.80 282 ARG A O 1
ATOM 2181 N N . ARG A 1 287 ? 6.198 39.019 -20.236 1.00 41.33 283 ARG A N 1
ATOM 2182 C CA . ARG A 1 287 ? 6.789 39.738 -19.125 1.00 38.82 283 ARG A CA 1
ATOM 2183 C C . ARG A 1 287 ? 8.291 39.810 -19.327 1.00 37.38 283 ARG A C 1
ATOM 2184 O O . ARG A 1 287 ? 8.875 38.998 -20.060 1.00 32.39 283 ARG A O 1
ATOM 2192 N N . LEU A 1 288 ? 8.912 40.803 -18.695 1.00 31.88 284 LEU A N 1
ATOM 2193 C CA . LEU A 1 288 ? 10.356 40.934 -18.732 1.00 31.58 284 LEU A CA 1
ATOM 2194 C C . LEU A 1 288 ? 10.994 39.754 -18.004 1.00 31.31 284 LEU A C 1
ATOM 2195 O O . LEU A 1 288 ? 10.512 39.339 -16.946 1.00 33.33 284 LEU A O 1
ATOM 2200 N N . ARG A 1 289 ? 12.058 39.210 -18.587 1.00 31.17 285 ARG A N 1
ATOM 2201 C CA . ARG A 1 289 ? 12.880 38.201 -17.935 1.00 31.43 285 ARG A CA 1
ATOM 2202 C C . ARG A 1 289 ? 13.364 38.714 -16.571 1.00 35.50 285 ARG A C 1
ATOM 2203 O O . ARG A 1 289 ? 13.643 39.914 -16.410 1.00 29.55 285 ARG A O 1
ATOM 2211 N N . THR A 1 290 ? 13.438 37.814 -15.589 1.00 30.42 286 THR A N 1
ATOM 2212 C CA . THR A 1 290 ? 14.012 38.148 -14.292 1.00 29.79 286 THR A CA 1
ATOM 2213 C C . THR A 1 290 ? 15.165 37.203 -13.958 1.00 33.78 286 THR A C 1
ATOM 2214 O O . THR A 1 290 ? 15.543 37.068 -12.796 1.00 32.77 286 THR A O 1
ATOM 2218 N N . ASP A 1 291 ? 15.733 36.571 -14.986 1.00 30.05 287 ASP A N 1
ATOM 2219 C CA . ASP A 1 291 ? 16.907 35.719 -14.814 1.00 31.86 287 ASP A CA 1
ATOM 2220 C C . ASP A 1 291 ? 18.178 36.550 -14.948 1.00 35.34 287 ASP A C 1
ATOM 2221 O O . ASP A 1 291 ? 18.138 37.673 -15.455 1.00 33.45 287 ASP A O 1
ATOM 2226 N N . GLN A 1 292 ? 19.300 35.997 -14.495 1.00 31.00 288 GLN A N 1
ATOM 2227 C CA . GLN A 1 292 ? 20.559 36.743 -14.422 1.00 34.52 288 GLN A CA 1
ATOM 2228 C C . GLN A 1 292 ? 20.993 37.285 -15.782 1.00 35.96 288 GLN A C 1
ATOM 2229 O O . GLN A 1 292 ? 21.704 38.282 -15.853 1.00 38.44 288 GLN A O 1
ATOM 2235 N N . GLY A 1 293 ? 20.556 36.630 -16.854 1.00 36.35 289 GLY A N 1
ATOM 2236 C CA . GLY A 1 293 ? 20.903 37.040 -18.205 1.00 36.48 289 GLY A CA 1
ATOM 2237 C C . GLY A 1 293 ? 20.276 38.348 -18.660 1.00 35.90 289 GLY A C 1
ATOM 2238 O O . GLY A 1 293 ? 20.742 38.966 -19.616 1.00 36.44 289 GLY A O 1
ATOM 2239 N N . VAL A 1 294 ? 19.216 38.774 -17.981 1.00 34.00 290 VAL A N 1
ATOM 2240 C CA . VAL A 1 294 ? 18.557 40.024 -18.333 1.00 31.96 290 VAL A CA 1
ATOM 2241 C C . VAL A 1 294 ? 19.429 41.224 -17.962 1.00 32.87 290 VAL A C 1
ATOM 2242 O O . VAL A 1 294 ? 19.245 42.312 -18.494 1.00 34.65 290 VAL A O 1
ATOM 2246 N N . LEU A 1 295 ? 20.381 41.026 -17.054 1.00 34.50 291 LEU A N 1
ATOM 2247 C CA . LEU A 1 295 ? 21.212 42.141 -16.582 1.00 34.75 291 LEU A CA 1
ATOM 2248 C C . LEU A 1 295 ? 22.024 42.800 -17.702 1.00 38.18 291 LEU A C 1
ATOM 2249 O O . LEU A 1 295 ? 22.161 44.028 -17.745 1.00 35.80 291 LEU A O 1
ATOM 2254 N N . ALA A 1 296 ? 22.555 41.980 -18.604 1.00 36.63 292 ALA A N 1
ATOM 2255 C CA . ALA A 1 296 ? 23.252 42.481 -19.782 1.00 38.56 292 ALA A CA 1
ATOM 2256 C C . ALA A 1 296 ? 22.349 43.332 -20.673 1.00 39.19 292 ALA A C 1
ATOM 2257 O O . ALA A 1 296 ? 22.834 44.084 -21.518 1.00 38.43 292 ALA A O 1
ATOM 2259 N N . LEU A 1 297 ? 21.037 43.214 -20.490 1.00 37.06 293 LEU A N 1
ATOM 2260 C CA . LEU A 1 297 ? 20.085 44.008 -21.271 1.00 36.94 293 LEU A CA 1
ATOM 2261 C C . LEU A 1 297 ? 19.697 45.301 -20.556 1.00 38.95 293 LEU A C 1
ATOM 2262 O O . LEU A 1 297 ? 18.815 46.035 -21.015 1.00 36.95 293 LEU A O 1
ATOM 2267 N N . LEU A 1 298 ? 20.352 45.567 -19.429 1.00 35.73 294 LEU A N 1
ATOM 2268 C CA . LEU A 1 298 ? 20.065 46.753 -18.627 1.00 36.17 294 LEU A CA 1
ATOM 2269 C C . LEU A 1 298 ? 21.307 47.631 -18.527 1.00 37.13 294 LEU A C 1
ATOM 2270 O O . LEU A 1 298 ? 22.393 47.233 -18.935 1.00 37.00 294 LEU A O 1
ATOM 2275 N N . ASP A 1 299 ? 21.149 48.832 -17.991 1.00 35.14 295 ASP A N 1
ATOM 2276 C CA . ASP A 1 299 ? 22.305 49.685 -17.765 1.00 33.23 295 ASP A CA 1
ATOM 2277 C C . ASP A 1 299 ? 22.956 49.395 -16.413 1.00 32.15 295 ASP A C 1
ATOM 2278 O O . ASP A 1 299 ? 22.270 49.249 -15.399 1.00 33.54 295 ASP A O 1
ATOM 2283 N N . PRO A 1 300 ? 24.291 49.297 -16.402 1.00 32.56 296 PRO A N 1
ATOM 2284 C CA . PRO A 1 300 ? 25.009 48.769 -15.238 1.00 28.48 296 PRO A CA 1
ATOM 2285 C C . PRO A 1 300 ? 24.751 49.584 -13.974 1.00 30.46 296 PRO A C 1
ATOM 2286 O O . PRO A 1 300 ? 24.714 49.017 -12.879 1.00 32.52 296 PRO A O 1
ATOM 2290 N N . GLY A 1 301 ? 24.558 50.892 -14.130 1.00 30.14 297 GLY A N 1
ATOM 2291 C CA . GLY A 1 301 ? 24.312 51.766 -12.998 1.00 31.96 297 GLY A CA 1
ATOM 2292 C C . GLY A 1 301 ? 22.851 51.874 -12.578 1.00 26.73 297 GLY A C 1
ATOM 2293 O O . GLY A 1 301 ? 22.566 52.431 -11.526 1.00 29.80 297 GLY A O 1
ATOM 2294 N N . ALA A 1 302 ? 21.934 51.328 -13.373 1.00 24.67 298 ALA A N 1
ATOM 2295 C CA . ALA A 1 302 ? 20.507 51.469 -13.089 1.00 25.44 298 ALA A CA 1
ATOM 2296 C C . ALA A 1 302 ? 19.691 50.183 -13.244 1.00 26.87 298 ALA A C 1
ATOM 2297 O O . ALA A 1 302 ? 18.571 50.237 -13.744 1.00 26.98 298 ALA A O 1
ATOM 2299 N N . GLN A 1 303 ? 20.232 49.046 -12.814 1.00 22.27 299 GLN A N 1
ATOM 2300 C CA . GLN A 1 303 ? 19.542 47.766 -12.989 1.00 25.57 299 GLN A CA 1
ATOM 2301 C C . GLN A 1 303 ? 18.269 47.693 -12.154 1.00 23.42 299 GLN A C 1
ATOM 2302 O O . GLN A 1 303 ? 17.294 47.061 -12.557 1.00 25.83 299 GLN A O 1
ATOM 2308 N N . ALA A 1 304 ? 18.281 48.356 -10.997 1.00 22.34 300 ALA A N 1
ATOM 2309 C CA . ALA A 1 304 ? 17.163 48.309 -10.070 1.00 21.57 300 ALA A CA 1
ATOM 2310 C C . ALA A 1 304 ? 15.889 48.921 -10.643 1.00 24.87 300 ALA A C 1
ATOM 2311 O O . ALA A 1 304 ? 14.800 48.700 -10.095 1.00 22.91 300 ALA A O 1
ATOM 2313 N N . VAL A 1 305 ? 16.006 49.688 -11.729 1.00 20.82 301 VAL A N 1
ATOM 2314 C CA . VAL A 1 305 ? 14.811 50.255 -12.357 1.00 19.88 301 VAL A CA 1
ATOM 2315 C C . VAL A 1 305 ? 13.938 49.139 -12.954 1.00 22.75 301 VAL A C 1
ATOM 2316 O O . VAL A 1 305 ? 12.743 49.331 -13.182 1.00 21.48 301 VAL A O 1
ATOM 2320 N N . HIS A 1 306 ? 14.546 47.979 -13.211 1.00 19.95 302 HIS A N 1
ATOM 2321 C CA . HIS A 1 306 ? 13.794 46.768 -13.541 1.00 20.66 302 HIS A CA 1
ATOM 2322 C C . HIS A 1 306 ? 13.576 46.081 -12.197 1.00 20.96 302 HIS A C 1
ATOM 2323 O O . HIS A 1 306 ? 14.306 45.174 -11.823 1.00 21.85 302 HIS A O 1
ATOM 2330 N N . VAL A 1 307 ? 12.599 46.564 -11.437 1.00 23.41 303 VAL A N 1
ATOM 2331 C CA . VAL A 1 307 ? 12.504 46.196 -10.026 1.00 20.78 303 VAL A CA 1
ATOM 2332 C C . VAL A 1 307 ? 12.090 44.728 -9.834 1.00 24.69 303 VAL A C 1
ATOM 2333 O O . VAL A 1 307 ? 12.478 44.089 -8.855 1.00 27.68 303 VAL A O 1
ATOM 2337 N N . ALA A 1 308 ? 11.331 44.184 -10.779 1.00 22.60 304 ALA A N 1
ATOM 2338 C CA . ALA A 1 308 ? 10.943 42.781 -10.694 1.00 25.50 304 ALA A CA 1
ATOM 2339 C C . ALA A 1 308 ? 12.171 41.862 -10.750 1.00 25.55 304 ALA A C 1
ATOM 2340 O O . ALA A 1 308 ? 12.245 40.879 -10.018 1.00 26.99 304 ALA A O 1
ATOM 2342 N N . ALA A 1 309 ? 13.138 42.187 -11.604 1.00 27.84 305 ALA A N 1
ATOM 2343 C CA . ALA A 1 309 ? 14.378 41.418 -11.664 1.00 29.35 305 ALA A CA 1
ATOM 2344 C C . ALA A 1 309 ? 15.187 41.572 -10.379 1.00 27.48 305 ALA A C 1
ATOM 2345 O O . ALA A 1 309 ? 15.704 40.600 -9.831 1.00 28.42 305 ALA A O 1
ATOM 2347 N N . ALA A 1 310 ? 15.301 42.806 -9.912 1.00 24.87 306 ALA A N 1
ATOM 2348 C CA . ALA A 1 310 ? 16.105 43.106 -8.739 1.00 26.46 306 ALA A CA 1
ATOM 2349 C C . ALA A 1 310 ? 15.523 42.424 -7.509 1.00 24.58 306 ALA A C 1
ATOM 2350 O O . ALA A 1 310 ? 16.261 42.032 -6.607 1.00 28.11 306 ALA A O 1
ATOM 2352 N N . ALA A 1 311 ? 14.204 42.258 -7.495 1.00 20.74 307 ALA A N 1
ATOM 2353 C CA . ALA A 1 311 ? 13.521 41.591 -6.387 1.00 24.18 307 ALA A CA 1
ATOM 2354 C C . ALA A 1 311 ? 13.507 40.045 -6.489 1.00 26.65 307 ALA A C 1
ATOM 2355 O O . ALA A 1 311 ? 13.193 39.369 -5.526 1.00 27.31 307 ALA A O 1
ATOM 2357 N N . ASP A 1 312 ? 13.855 39.494 -7.645 1.00 24.42 308 ASP A N 1
ATOM 2358 C CA . ASP A 1 312 ? 13.813 38.051 -7.830 1.00 26.41 308 ASP A CA 1
ATOM 2359 C C . ASP A 1 312 ? 15.127 37.422 -7.364 1.00 26.36 308 ASP A C 1
ATOM 2360 O O . ASP A 1 312 ? 15.914 36.937 -8.171 1.00 25.78 308 ASP A O 1
ATOM 2365 N N . LEU A 1 313 ? 15.338 37.419 -6.054 1.00 24.55 309 LEU A N 1
ATOM 2366 C CA . LEU A 1 313 ? 16.653 37.177 -5.480 1.00 26.65 309 LEU A CA 1
ATOM 2367 C C . LEU A 1 313 ? 17.121 35.732 -5.629 1.00 29.62 309 LEU A C 1
ATOM 2368 O O . LEU A 1 313 ? 18.324 35.436 -5.527 1.00 24.81 309 LEU A O 1
ATOM 2373 N N . ASP A 1 314 ? 16.179 34.828 -5.868 1.00 25.56 310 ASP A N 1
ATOM 2374 C CA . ASP A 1 314 ? 16.547 33.429 -6.050 1.00 28.37 310 ASP A CA 1
ATOM 2375 C C . ASP A 1 314 ? 17.242 33.215 -7.378 1.00 27.22 310 ASP A C 1
ATOM 2376 O O . ASP A 1 314 ? 18.011 32.279 -7.534 1.00 27.39 310 ASP A O 1
ATOM 2381 N N . HIS A 1 315 ? 16.960 34.083 -8.340 1.00 23.22 311 HIS A N 1
ATOM 2382 C CA . HIS A 1 315 ? 17.414 33.864 -9.710 1.00 28.52 311 HIS A CA 1
ATOM 2383 C C . HIS A 1 315 ? 18.492 34.854 -10.113 1.00 31.08 311 HIS A C 1
ATOM 2384 O O . HIS A 1 315 ? 19.415 34.513 -10.855 1.00 33.93 311 HIS A O 1
ATOM 2391 N N . THR A 1 316 ? 18.379 36.073 -9.595 1.00 30.02 312 THR A N 1
ATOM 2392 C CA . THR A 1 316 ? 19.153 37.202 -10.092 1.00 29.67 312 THR A CA 1
ATOM 2393 C C . THR A 1 316 ? 19.698 38.059 -8.964 1.00 25.95 312 THR A C 1
ATOM 2394 O O . THR A 1 316 ? 18.991 38.368 -8.004 1.00 27.46 312 THR A O 1
ATOM 2398 N N . GLN A 1 317 ? 20.960 38.437 -9.092 1.00 27.86 313 GLN A N 1
ATOM 2399 C CA . GLN A 1 317 ? 21.591 39.360 -8.161 1.00 28.23 313 GLN A CA 1
ATOM 2400 C C . GLN A 1 317 ? 21.997 40.642 -8.899 1.00 29.67 313 GLN A C 1
ATOM 2401 O O . GLN A 1 317 ? 22.967 40.652 -9.655 1.00 28.04 313 GLN A O 1
ATOM 2407 N N . VAL A 1 318 ? 21.235 41.716 -8.713 1.00 27.05 314 VAL A N 1
ATOM 2408 C CA . VAL A 1 318 ? 21.612 42.985 -9.315 1.00 27.06 314 VAL A CA 1
ATOM 2409 C C . VAL A 1 318 ? 22.786 43.566 -8.549 1.00 27.55 314 VAL A C 1
ATOM 2410 O O . VAL A 1 318 ? 22.973 43.299 -7.363 1.00 27.39 314 VAL A O 1
ATOM 2414 N N . ASP A 1 319 ? 23.586 44.359 -9.237 1.00 27.54 315 ASP A N 1
ATOM 2415 C CA . ASP A 1 319 ? 24.742 44.971 -8.599 1.00 27.93 315 ASP A CA 1
ATOM 2416 C C . ASP A 1 319 ? 24.407 46.340 -8.022 1.00 30.10 315 ASP A C 1
ATOM 2417 O O . ASP A 1 319 ? 24.316 47.323 -8.752 1.00 27.38 315 ASP A O 1
ATOM 2422 N N . ALA A 1 320 ? 24.239 46.407 -6.707 1.00 26.95 316 ALA A N 1
ATOM 2423 C CA . ALA A 1 320 ? 23.969 47.679 -6.061 1.00 25.39 316 ALA A CA 1
ATOM 2424 C C . ALA A 1 320 ? 25.171 48.253 -5.316 1.00 24.97 316 ALA A C 1
ATOM 2425 O O . ALA A 1 320 ? 25.037 49.221 -4.579 1.00 24.22 316 ALA A O 1
ATOM 2427 N N . THR A 1 321 ? 26.348 47.666 -5.496 1.00 25.91 317 THR A N 1
ATOM 2428 C CA . THR A 1 321 ? 27.537 48.161 -4.792 1.00 30.32 317 THR A CA 1
ATOM 2429 C C . THR A 1 321 ? 27.853 49.622 -5.086 1.00 26.41 317 THR A C 1
ATOM 2430 O O . THR A 1 321 ? 28.089 50.405 -4.171 1.00 28.81 317 THR A O 1
ATOM 2434 N N . GLY A 1 322 ? 27.851 50.003 -6.356 1.00 26.55 318 GLY A N 1
ATOM 2435 C CA . GLY A 1 322 ? 28.137 51.385 -6.702 1.00 26.38 318 GLY A CA 1
ATOM 2436 C C . GLY A 1 322 ? 27.118 52.378 -6.157 1.00 29.72 318 GLY A C 1
ATOM 2437 O O . GLY A 1 322 ? 27.483 53.464 -5.682 1.00 25.72 318 GLY A O 1
ATOM 2438 N N . VAL A 1 323 ? 25.831 52.028 -6.220 1.00 27.45 319 VAL A N 1
ATOM 2439 C CA . VAL A 1 323 ? 24.815 52.964 -5.748 1.00 24.06 319 VAL A CA 1
ATOM 2440 C C . VAL A 1 323 ? 24.869 53.088 -4.231 1.00 22.69 319 VAL A C 1
ATOM 2441 O O . VAL A 1 323 ? 24.706 54.176 -3.684 1.00 23.02 319 VAL A O 1
ATOM 2445 N N . TRP A 1 324 ? 25.126 51.969 -3.561 1.00 21.74 320 TRP A N 1
ATOM 2446 C CA . TRP A 1 324 ? 25.250 51.951 -2.107 1.00 20.87 320 TRP A CA 1
ATOM 2447 C C . TRP A 1 324 ? 26.452 52.781 -1.675 1.00 22.03 320 TRP A C 1
ATOM 2448 O O . TRP A 1 324 ? 26.396 53.506 -0.678 1.00 19.81 320 TRP A O 1
ATOM 2459 N N . GLU A 1 325 ? 27.550 52.655 -2.418 1.00 23.34 321 GLU A N 1
ATOM 2460 C CA . GLU A 1 325 ? 28.725 53.491 -2.173 1.00 25.45 321 GLU A CA 1
ATOM 2461 C C . GLU A 1 325 ? 28.399 54.982 -2.341 1.00 28.44 321 GLU A C 1
ATOM 2462 O O . GLU A 1 325 ? 28.764 55.810 -1.494 1.00 27.23 321 GLU A O 1
ATOM 2468 N N . ALA A 1 326 ? 27.727 55.325 -3.437 1.00 22.46 322 ALA A N 1
ATOM 2469 C CA . ALA A 1 326 ? 27.411 56.734 -3.691 1.00 25.22 322 ALA A CA 1
ATOM 2470 C C . ALA A 1 326 ? 26.432 57.288 -2.656 1.00 22.27 322 ALA A C 1
ATOM 2471 O O . ALA A 1 326 ? 26.522 58.456 -2.271 1.00 26.47 322 ALA A O 1
ATOM 2473 N N . VAL A 1 327 ? 25.499 56.449 -2.202 1.00 23.92 323 VAL A N 1
ATOM 2474 C CA . VAL A 1 327 ? 24.541 56.841 -1.164 1.00 22.22 323 VAL A CA 1
ATOM 2475 C C . VAL A 1 327 ? 25.255 57.096 0.163 1.00 22.49 323 VAL A C 1
ATOM 2476 O O . VAL A 1 327 ? 24.947 58.041 0.883 1.00 24.03 323 VAL A O 1
ATOM 2480 N N . GLN A 1 328 ? 26.200 56.229 0.496 1.00 25.74 324 GLN A N 1
ATOM 2481 C CA . GLN A 1 328 ? 26.977 56.405 1.710 1.00 25.80 324 GLN A CA 1
ATOM 2482 C C . GLN A 1 328 ? 27.803 57.677 1.663 1.00 25.29 324 GLN A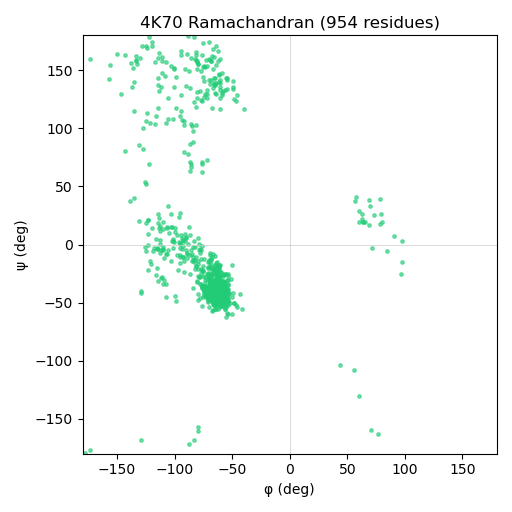 C 1
ATOM 2483 O O . GLN A 1 328 ? 27.959 58.356 2.678 1.00 28.41 324 GLN A O 1
ATOM 2489 N N . ALA A 1 329 ? 28.338 58.004 0.491 1.00 22.36 325 ALA A N 1
ATOM 2490 C CA . ALA A 1 329 ? 29.244 59.153 0.382 1.00 25.42 325 ALA A CA 1
ATOM 2491 C C . ALA A 1 329 ? 28.517 60.497 0.383 1.00 29.88 325 ALA A C 1
ATOM 2492 O O . ALA A 1 329 ? 29.147 61.555 0.498 1.00 30.15 325 ALA A O 1
ATOM 2494 N N . SER A 1 330 ? 27.195 60.454 0.229 1.00 24.12 326 SER A N 1
ATOM 2495 C CA . SER A 1 330 ? 26.382 61.666 0.087 1.00 26.31 326 SER A CA 1
ATOM 2496 C C . SER A 1 330 ? 26.276 62.440 1.396 1.00 26.50 326 SER A C 1
ATOM 2497 O O . SER A 1 330 ? 25.987 61.863 2.446 1.00 25.35 326 SER A O 1
ATOM 2500 N N . ALA A 1 331 ? 26.477 63.751 1.330 1.00 27.87 327 ALA A N 1
ATOM 2501 C CA . ALA A 1 331 ? 26.397 64.587 2.521 1.00 29.31 327 ALA A CA 1
ATOM 2502 C C . ALA A 1 331 ? 25.318 65.657 2.396 1.00 26.80 327 ALA A C 1
ATOM 2503 O O . ALA A 1 331 ? 25.296 66.605 3.167 1.00 29.95 327 ALA A O 1
ATOM 2505 N N . SER A 1 332 ? 24.432 65.521 1.418 1.00 26.21 328 SER A N 1
ATOM 2506 C CA . SER A 1 332 ? 23.338 66.482 1.269 1.00 29.21 328 SER A CA 1
ATOM 2507 C C . SER A 1 332 ? 22.175 65.756 0.653 1.00 24.47 328 SER A C 1
ATOM 2508 O O . SER A 1 332 ? 22.357 64.680 0.105 1.00 25.08 328 SER A O 1
ATOM 2511 N N . PRO A 1 333 ? 20.976 66.350 0.741 1.00 22.54 329 PRO A N 1
ATOM 2512 C CA . PRO A 1 333 ? 19.765 65.795 0.134 1.00 24.06 329 PRO A CA 1
ATOM 2513 C C . PRO A 1 333 ? 19.923 65.621 -1.358 1.00 24.99 329 PRO A C 1
ATOM 2514 O O . PRO A 1 333 ? 19.504 64.593 -1.870 1.00 22.12 329 PRO A O 1
ATOM 2518 N N . LEU A 1 334 ? 20.498 66.599 -2.054 1.00 18.25 330 LEU A N 1
ATOM 2519 C CA . LEU A 1 334 ? 20.578 66.496 -3.508 1.00 20.21 330 LEU A CA 1
ATOM 2520 C C . LEU A 1 334 ? 21.435 65.301 -3.882 1.00 25.44 330 LEU A C 1
ATOM 2521 O O . LEU A 1 334 ? 21.063 64.492 -4.723 1.00 26.44 330 LEU A O 1
ATOM 2526 N N . GLN A 1 335 ? 22.591 65.192 -3.241 1.00 24.21 331 GLN A N 1
ATOM 2527 C CA . GLN A 1 335 ? 23.520 64.115 -3.546 1.00 23.47 331 GLN A CA 1
ATOM 2528 C C . GLN A 1 335 ? 22.895 62.734 -3.384 1.00 21.46 331 GLN A C 1
ATOM 2529 O O . GLN A 1 335 ? 23.016 61.880 -4.265 1.00 20.77 331 GLN A O 1
ATOM 2535 N N . VAL A 1 336 ? 22.227 62.509 -2.262 1.00 19.75 332 VAL A N 1
ATOM 2536 C CA . VAL A 1 336 ? 21.736 61.173 -1.980 1.00 20.29 332 VAL A CA 1
ATOM 2537 C C . VAL A 1 336 ? 20.525 60.858 -2.871 1.00 22.09 332 VAL A C 1
ATOM 2538 O O . VAL A 1 336 ? 20.426 59.762 -3.412 1.00 21.51 332 VAL A O 1
ATOM 2542 N N . VAL A 1 337 ? 19.625 61.824 -3.049 1.00 19.18 333 VAL A N 1
ATOM 2543 C CA . VAL A 1 337 ? 18.465 61.603 -3.910 1.00 19.39 333 VAL A CA 1
ATOM 2544 C C . VAL A 1 337 ? 18.875 61.406 -5.365 1.00 20.56 333 VAL A C 1
ATOM 2545 O O . VAL A 1 337 ? 18.297 60.591 -6.067 1.00 19.08 333 VAL A O 1
ATOM 2549 N N . GLU A 1 338 ? 19.889 62.136 -5.816 1.00 20.37 334 GLU A N 1
ATOM 2550 C CA . GLU A 1 338 ? 20.392 61.923 -7.176 1.00 22.97 334 GLU A CA 1
ATOM 2551 C C . GLU A 1 338 ? 20.982 60.518 -7.335 1.00 24.49 334 GLU A C 1
ATOM 2552 O O . GLU A 1 338 ? 20.819 59.874 -8.372 1.00 23.92 334 GLU A O 1
ATOM 2558 N N . ALA A 1 339 ? 21.666 60.046 -6.300 1.00 21.07 335 ALA A N 1
ATOM 2559 C CA . ALA A 1 339 ? 22.270 58.723 -6.338 1.00 22.86 335 ALA A CA 1
ATOM 2560 C C . ALA A 1 339 ? 21.183 57.667 -6.404 1.00 24.84 335 ALA A C 1
ATOM 2561 O O . ALA A 1 339 ? 21.293 56.700 -7.168 1.00 23.81 335 ALA A O 1
ATOM 2563 N N . LEU A 1 340 ? 20.135 57.851 -5.605 1.00 22.06 336 LEU A N 1
ATOM 2564 C CA . LEU A 1 340 ? 19.069 56.850 -5.525 1.00 21.15 336 LEU A CA 1
ATOM 2565 C C . LEU A 1 340 ? 18.294 56.764 -6.823 1.00 21.40 336 LEU A C 1
ATOM 2566 O O . LEU A 1 340 ? 18.187 55.703 -7.417 1.00 23.28 336 LEU A O 1
ATOM 2571 N N . VAL A 1 341 ? 17.741 57.892 -7.256 1.00 21.65 337 VAL A N 1
ATOM 2572 C CA . VAL A 1 341 ? 16.849 57.912 -8.406 1.00 21.58 337 VAL A CA 1
ATOM 2573 C C . VAL A 1 341 ? 17.560 57.526 -9.704 1.00 22.12 337 VAL A C 1
ATOM 2574 O O . VAL A 1 341 ? 17.009 56.805 -10.530 1.00 22.07 337 VAL A O 1
ATOM 2578 N N . THR A 1 342 ? 18.782 58.031 -9.876 1.00 22.86 338 THR A N 1
ATOM 2579 C CA . THR A 1 342 ? 19.616 57.697 -11.030 1.00 26.21 338 THR A CA 1
ATOM 2580 C C . THR A 1 342 ? 19.824 56.186 -11.158 1.00 24.63 338 THR A C 1
ATOM 2581 O O . THR A 1 342 ? 19.876 55.654 -12.272 1.00 25.56 338 THR A O 1
ATOM 2585 N N . ALA A 1 343 ? 19.914 55.497 -10.021 1.00 22.05 339 ALA A N 1
ATOM 2586 C CA . ALA A 1 343 ? 20.137 54.049 -10.016 1.00 25.17 339 ALA A CA 1
ATOM 2587 C C . ALA A 1 343 ? 18.826 53.267 -10.074 1.00 23.93 339 ALA A C 1
ATOM 2588 O O . ALA A 1 343 ? 18.833 52.033 -10.063 1.00 25.75 339 ALA A O 1
ATOM 2590 N N . GLY A 1 344 ? 17.707 53.982 -10.131 1.00 25.56 340 GLY A N 1
ATOM 2591 C CA . GLY A 1 344 ? 16.410 53.329 -10.216 1.00 24.10 340 GLY A CA 1
ATOM 2592 C C . GLY A 1 344 ? 15.770 53.034 -8.871 1.00 23.31 340 GLY A C 1
ATOM 2593 O O . GLY A 1 344 ? 14.735 52.379 -8.806 1.00 24.73 340 GLY A O 1
ATOM 2594 N N . PHE A 1 345 ? 16.374 53.529 -7.796 1.00 21.77 341 PHE A N 1
ATOM 2595 C CA . PHE A 1 345 ? 15.785 53.411 -6.469 1.00 20.22 341 PHE A CA 1
ATOM 2596 C C . PHE A 1 345 ? 14.814 54.564 -6.205 1.00 22.35 341 PHE A C 1
ATOM 2597 O O . PHE A 1 345 ? 15.049 55.425 -5.366 1.00 23.02 341 PHE A O 1
ATOM 2605 N N . THR A 1 346 ? 13.724 54.570 -6.954 1.00 25.07 342 THR A N 1
ATOM 2606 C CA . THR A 1 346 ? 12.635 55.508 -6.741 1.00 23.96 342 THR A CA 1
ATOM 2607 C C . THR A 1 346 ? 11.927 55.140 -5.436 1.00 25.55 342 THR A C 1
ATOM 2608 O O . THR A 1 346 ? 12.247 54.121 -4.819 1.00 23.07 342 THR A O 1
ATOM 2612 N N . ARG A 1 347 ? 10.976 55.967 -5.013 1.00 24.86 343 ARG A N 1
ATOM 2613 C CA A ARG A 1 347 ? 10.274 55.730 -3.756 0.41 26.32 343 ARG A CA 1
ATOM 2614 C CA B ARG A 1 347 ? 10.253 55.737 -3.761 0.59 26.33 343 ARG A CA 1
ATOM 2615 C C . ARG A 1 347 ? 9.638 54.348 -3.709 1.00 25.52 343 ARG A C 1
ATOM 2616 O O . ARG A 1 347 ? 9.794 53.625 -2.731 1.00 22.48 343 ARG A O 1
ATOM 2631 N N . ARG A 1 348 ? 8.921 53.993 -4.766 1.00 23.78 344 ARG A N 1
ATOM 2632 C CA . ARG A 1 348 ? 8.233 52.706 -4.815 1.00 27.92 344 ARG A CA 1
ATOM 2633 C C . ARG A 1 348 ? 9.217 51.535 -4.885 1.00 24.06 344 ARG A C 1
ATOM 2634 O O . ARG A 1 348 ? 8.988 50.490 -4.285 1.00 23.90 344 ARG A O 1
ATOM 2642 N N . HIS A 1 349 ? 10.318 51.704 -5.603 1.00 21.53 345 HIS A N 1
ATOM 2643 C CA . HIS A 1 349 ? 11.294 50.603 -5.733 1.00 22.06 345 HIS A CA 1
ATOM 2644 C C . HIS A 1 349 ? 12.031 50.322 -4.439 1.00 22.12 345 HIS A C 1
ATOM 2645 O O . HIS A 1 349 ? 12.382 49.166 -4.142 1.00 24.51 345 HIS A O 1
ATOM 2652 N N . CYS A 1 350 ? 12.298 51.376 -3.678 1.00 20.79 346 CYS A N 1
ATOM 2653 C CA . CYS A 1 350 ? 12.872 51.210 -2.353 1.00 21.88 346 CYS A CA 1
ATOM 2654 C C . CYS A 1 350 ? 11.934 50.376 -1.489 1.00 20.43 346 CYS A C 1
ATOM 2655 O O . CYS A 1 350 ? 12.354 49.438 -0.835 1.00 21.09 346 CYS A O 1
ATOM 2658 N N . ASP A 1 351 ? 10.662 50.754 -1.466 1.00 23.03 347 ASP A N 1
ATOM 2659 C CA . ASP A 1 351 ? 9.666 50.020 -0.706 1.00 28.23 347 ASP A CA 1
ATOM 2660 C C . ASP A 1 351 ? 9.651 48.532 -1.081 1.00 25.86 347 ASP A C 1
ATOM 2661 O O . ASP A 1 351 ? 9.630 47.655 -0.217 1.00 24.60 347 ASP A O 1
ATOM 2666 N N . LEU A 1 352 ? 9.681 48.248 -2.377 1.00 24.55 348 LEU A N 1
ATOM 2667 C CA . LEU A 1 352 ? 9.634 46.867 -2.845 1.00 22.95 348 LEU A CA 1
ATOM 2668 C C . LEU A 1 352 ? 10.927 46.094 -2.551 1.00 23.65 348 LEU A C 1
ATOM 2669 O O . LEU A 1 352 ? 10.876 44.936 -2.177 1.00 23.84 348 LEU A O 1
ATOM 2674 N N . LEU A 1 353 ? 12.081 46.732 -2.721 1.00 21.85 349 LEU A N 1
ATOM 2675 C CA . LEU A 1 353 ? 13.354 46.030 -2.545 1.00 19.35 349 LEU A CA 1
ATOM 2676 C C . LEU A 1 353 ? 13.690 45.830 -1.066 1.00 21.84 349 LEU A C 1
ATOM 2677 O O . LEU A 1 353 ? 14.272 44.822 -0.692 1.00 20.14 349 LEU A O 1
ATOM 2682 N N . GLU A 1 354 ? 13.303 46.782 -0.221 1.00 21.23 350 GLU A N 1
ATOM 2683 C CA . GLU A 1 354 ? 13.407 46.608 1.228 1.00 19.70 350 GLU A CA 1
ATOM 2684 C C . GLU A 1 354 ? 12.658 45.354 1.683 1.00 26.20 350 GLU A C 1
ATOM 2685 O O . GLU A 1 354 ? 13.227 44.470 2.331 1.00 23.73 350 GLU A O 1
ATOM 2691 N N . ARG A 1 355 ? 11.377 45.280 1.342 1.00 26.17 351 ARG A N 1
ATOM 2692 C CA . ARG A 1 355 ? 10.571 44.088 1.630 1.00 23.72 351 ARG A CA 1
ATOM 2693 C C . ARG A 1 355 ? 11.234 42.796 1.127 1.00 24.05 351 ARG A C 1
ATOM 2694 O O . ARG A 1 355 ? 11.385 41.830 1.874 1.00 26.62 351 ARG A O 1
ATOM 2702 N N . ALA A 1 356 ? 11.658 42.791 -0.131 1.00 23.40 352 ALA A N 1
ATOM 2703 C CA . ALA A 1 356 ? 12.217 41.591 -0.742 1.00 23.82 352 ALA A CA 1
ATOM 2704 C C . ALA A 1 356 ? 13.499 41.123 -0.056 1.00 26.89 352 ALA A C 1
ATOM 2705 O O . ALA A 1 356 ? 13.699 39.929 0.167 1.00 21.97 352 ALA A O 1
ATOM 2707 N N . VAL A 1 357 ? 14.391 42.059 0.258 1.00 21.75 353 VAL A N 1
ATOM 2708 C CA . VAL A 1 357 ? 15.651 41.688 0.877 1.00 20.59 353 VAL A CA 1
ATOM 2709 C C . VAL A 1 357 ? 15.463 41.337 2.347 1.00 22.34 353 VAL A C 1
ATOM 2710 O O . VAL A 1 357 ? 16.002 40.339 2.815 1.00 21.51 353 VAL A O 1
ATOM 2714 N N . LEU A 1 358 ? 14.705 42.154 3.083 1.00 21.09 354 LEU A N 1
ATOM 2715 C CA . LEU A 1 358 ? 14.559 41.908 4.518 1.00 22.85 354 LEU A CA 1
ATOM 2716 C C . LEU A 1 358 ? 13.796 40.601 4.787 1.00 27.51 354 LEU A C 1
ATOM 2717 O O . LEU A 1 358 ? 13.955 39.978 5.838 1.00 29.89 354 LEU A O 1
ATOM 2722 N N . ASP A 1 359 ? 12.978 40.184 3.830 1.00 26.90 355 ASP A N 1
ATOM 2723 C CA . ASP A 1 359 ? 12.276 38.916 3.972 1.00 31.94 355 ASP A CA 1
ATOM 2724 C C . ASP A 1 359 ? 13.250 37.732 3.946 1.00 31.29 355 ASP A C 1
ATOM 2725 O O . ASP A 1 359 ? 12.857 36.607 4.205 1.00 34.47 355 ASP A O 1
ATOM 2730 N N . ARG A 1 360 ? 14.521 37.983 3.641 1.00 30.48 356 ARG A N 1
ATOM 2731 C CA . ARG A 1 360 ? 15.504 36.902 3.589 1.00 27.02 356 ARG A CA 1
ATOM 2732 C C . ARG A 1 360 ? 16.472 36.926 4.747 1.00 28.65 356 ARG A C 1
ATOM 2733 O O . ARG A 1 360 ? 17.259 35.995 4.917 1.00 28.50 356 ARG A O 1
ATOM 2741 N N . ALA A 1 361 ? 16.408 37.986 5.543 1.00 24.01 357 ALA A N 1
ATOM 2742 C CA . ALA A 1 361 ? 17.255 38.120 6.723 1.00 30.42 357 ALA A CA 1
ATOM 2743 C C . ALA A 1 361 ? 16.922 37.021 7.733 1.00 26.28 357 ALA A C 1
ATOM 2744 O O . ALA A 1 361 ? 15.795 36.528 7.750 1.00 27.64 357 ALA A O 1
ATOM 2746 N N . PRO A 1 362 ? 17.883 36.647 8.599 1.00 27.23 358 PRO A N 1
ATOM 2747 C CA . PRO A 1 362 ? 19.229 37.208 8.765 1.00 26.96 358 PRO A CA 1
ATOM 2748 C C . PRO A 1 362 ? 20.258 36.788 7.716 1.00 28.08 358 PRO A C 1
ATOM 2749 O O . PRO A 1 362 ? 21.245 37.496 7.565 1.00 26.11 358 PRO A O 1
ATOM 2753 N N . ARG A 1 363 ? 20.055 35.680 7.007 1.00 26.62 359 ARG A N 1
ATOM 2754 C CA . ARG A 1 363 ? 21.121 35.190 6.133 1.00 29.77 359 ARG A CA 1
ATOM 2755 C C . ARG A 1 363 ? 21.111 35.873 4.770 1.00 30.20 359 ARG A C 1
ATOM 2756 O O . ARG A 1 363 ? 20.486 35.408 3.816 1.00 30.28 359 ARG A O 1
ATOM 2764 N N . LEU A 1 364 ? 21.824 36.991 4.707 1.00 28.10 360 LEU A N 1
ATOM 2765 C CA . LEU A 1 364 ? 21.970 37.761 3.484 1.00 29.66 360 LEU A CA 1
ATOM 2766 C C . LEU A 1 364 ? 23.380 37.609 2.945 1.00 29.32 360 LEU A C 1
ATOM 2767 O O . LEU A 1 364 ? 24.321 37.496 3.714 1.00 31.86 360 LEU A O 1
ATOM 2772 N N . THR A 1 365 ? 23.522 37.600 1.626 1.00 28.88 361 THR A N 1
ATOM 2773 C CA . THR A 1 365 ? 24.836 37.716 1.014 1.00 25.95 361 THR A CA 1
ATOM 2774 C C . THR A 1 365 ? 25.244 39.190 0.968 1.00 29.45 361 THR A C 1
ATOM 2775 O O . THR A 1 365 ? 24.396 40.093 1.083 1.00 24.71 361 THR A O 1
ATOM 2779 N N . ASP A 1 366 ? 26.532 39.439 0.760 1.00 23.54 362 ASP A N 1
ATOM 2780 C CA . ASP A 1 366 ? 27.018 40.820 0.705 1.00 27.94 362 ASP A CA 1
ATOM 2781 C C . ASP A 1 366 ? 26.329 41.626 -0.404 1.00 29.61 362 ASP A C 1
ATOM 2782 O O . ASP A 1 366 ? 26.014 42.808 -0.223 1.00 26.61 362 ASP A O 1
ATOM 2787 N N . ALA A 1 367 ? 26.094 40.991 -1.550 1.00 23.26 363 ALA A N 1
ATOM 2788 C CA . ALA A 1 367 ? 25.441 41.688 -2.653 1.00 26.89 363 ALA A CA 1
ATOM 2789 C C . ALA A 1 367 ? 23.992 42.044 -2.295 1.00 27.37 363 ALA A C 1
ATOM 2790 O O . ALA A 1 367 ? 23.487 43.098 -2.675 1.00 22.36 363 ALA A O 1
ATOM 2792 N N . GLN A 1 368 ? 23.333 41.155 -1.560 1.00 25.11 364 GLN A N 1
ATOM 2793 C CA . GLN A 1 368 ? 21.970 41.401 -1.103 1.00 23.42 364 GLN A CA 1
ATOM 2794 C C . GLN A 1 368 ? 21.936 42.518 -0.073 1.00 25.31 364 GLN A C 1
ATOM 2795 O O . GLN A 1 368 ? 20.994 43.310 -0.028 1.00 21.64 364 GLN A O 1
ATOM 2801 N N . ARG A 1 369 ? 22.964 42.567 0.763 1.00 24.01 365 ARG A N 1
ATOM 2802 C CA . ARG A 1 369 ? 23.113 43.635 1.746 1.00 26.51 365 ARG A CA 1
ATOM 2803 C C . ARG A 1 369 ? 23.175 45.005 1.085 1.00 22.35 365 ARG A C 1
ATOM 2804 O O . ARG A 1 369 ? 22.567 45.951 1.574 1.00 23.92 365 ARG A O 1
ATOM 2812 N N . ALA A 1 370 ? 23.903 45.104 -0.026 1.00 22.68 366 ALA A N 1
ATOM 2813 C CA . ALA A 1 370 ? 24.022 46.374 -0.753 1.00 23.47 366 ALA A CA 1
ATOM 2814 C C . ALA A 1 370 ? 22.660 46.849 -1.278 1.00 21.48 366 ALA A C 1
ATOM 2815 O O . ALA A 1 370 ? 22.349 48.047 -1.247 1.00 22.93 366 ALA A O 1
ATOM 2817 N N . VAL A 1 371 ? 21.871 45.916 -1.804 1.00 20.43 367 VAL A N 1
ATOM 2818 C CA . VAL A 1 371 ? 20.512 46.248 -2.266 1.00 22.50 367 VAL A CA 1
ATOM 2819 C C . VAL A 1 371 ? 19.626 46.637 -1.089 1.00 21.35 367 VAL A C 1
ATOM 2820 O O . VAL A 1 371 ? 18.878 47.619 -1.146 1.00 19.95 367 VAL A O 1
ATOM 2824 N N . GLY A 1 372 ? 19.705 45.861 -0.011 1.00 21.05 368 GLY A N 1
ATOM 2825 C CA . GLY A 1 372 ? 18.865 46.130 1.144 1.00 19.47 368 GLY A CA 1
ATOM 2826 C C . GLY A 1 372 ? 19.208 47.439 1.828 1.00 19.18 368 GLY A C 1
ATOM 2827 O O . GLY A 1 372 ? 18.323 48.219 2.184 1.00 19.87 368 GLY A O 1
ATOM 2828 N N . CYS A 1 373 ? 20.498 47.658 2.062 1.00 18.87 369 CYS A N 1
ATOM 2829 C CA . CYS A 1 373 ? 20.960 48.927 2.613 1.00 20.61 369 CYS A CA 1
ATOM 2830 C C . CYS A 1 373 ? 20.487 50.111 1.780 1.00 21.40 369 CYS A C 1
ATOM 2831 O O . CYS A 1 373 ? 19.961 51.081 2.314 1.00 20.79 369 CYS A O 1
ATOM 2834 N N . THR A 1 374 ? 20.690 50.042 0.472 1.00 20.44 370 THR A N 1
ATOM 2835 C CA . THR A 1 374 ? 20.276 51.132 -0.398 1.00 20.03 370 THR A CA 1
ATOM 2836 C C . THR A 1 374 ? 18.768 51.373 -0.309 1.00 19.92 370 THR A C 1
ATOM 2837 O O . THR A 1 374 ? 18.308 52.523 -0.273 1.00 17.96 370 THR A O 1
ATOM 2841 N N . ALA A 1 375 ? 17.995 50.290 -0.247 1.00 19.28 371 ALA A N 1
ATOM 2842 C CA . ALA A 1 375 ? 16.543 50.409 -0.236 1.00 19.22 371 ALA A CA 1
ATOM 2843 C C . ALA A 1 375 ? 16.030 50.892 1.114 1.00 22.83 371 ALA A C 1
ATOM 2844 O O . ALA A 1 375 ? 15.104 51.708 1.179 1.00 20.66 371 ALA A O 1
ATOM 2846 N N . VAL A 1 376 ? 16.629 50.412 2.199 1.00 19.87 372 VAL A N 1
ATOM 2847 C CA . VAL A 1 376 ? 16.226 50.893 3.528 1.00 19.47 372 VAL A CA 1
ATOM 2848 C C . VAL A 1 376 ? 16.536 52.392 3.735 1.00 24.68 372 VAL A C 1
ATOM 2849 O O . VAL A 1 376 ? 15.677 53.179 4.144 1.00 20.68 372 VAL A O 1
ATOM 2853 N N . VAL A 1 377 ? 17.775 52.787 3.472 1.00 20.28 373 VAL A N 1
ATOM 2854 C CA . VAL A 1 377 ? 18.138 54.199 3.601 1.00 19.25 373 VAL A CA 1
ATOM 2855 C C . VAL A 1 377 ? 17.316 55.056 2.624 1.00 20.34 373 VAL A C 1
ATOM 2856 O O . VAL A 1 377 ? 16.860 56.156 2.961 1.00 20.83 373 VAL A O 1
ATOM 2860 N N . GLY A 1 378 ? 17.111 54.527 1.420 1.00 19.54 374 GLY A N 1
ATOM 2861 C CA . GLY A 1 378 ? 16.378 55.226 0.385 1.00 20.84 374 GLY A CA 1
ATOM 2862 C C . GLY A 1 378 ? 14.941 55.531 0.783 1.00 21.37 374 GLY A C 1
ATOM 2863 O O . GLY A 1 378 ? 14.431 56.629 0.522 1.00 21.45 374 GLY A O 1
ATOM 2864 N N . GLY A 1 379 ? 14.276 54.556 1.398 1.00 21.95 375 GLY A N 1
ATOM 2865 C CA . GLY A 1 379 ? 12.895 54.735 1.808 1.00 23.19 375 GLY A CA 1
ATOM 2866 C C . GLY A 1 379 ? 12.803 55.825 2.854 1.00 23.59 375 GLY A C 1
ATOM 2867 O O . GLY A 1 379 ? 11.853 56.610 2.894 1.00 21.85 375 GLY A O 1
ATOM 2868 N N . VAL A 1 380 ? 13.807 55.871 3.717 1.00 22.34 376 VAL A N 1
ATOM 2869 C CA . VAL A 1 380 ? 13.837 56.884 4.758 1.00 22.75 376 VAL A CA 1
ATOM 2870 C C . VAL A 1 380 ? 14.116 58.260 4.143 1.00 23.23 376 VAL A C 1
ATOM 2871 O O . VAL A 1 380 ? 13.428 59.236 4.443 1.00 21.47 376 VAL A O 1
ATOM 2875 N N . VAL A 1 381 ? 15.102 58.332 3.255 1.00 20.95 377 VAL A N 1
ATOM 2876 C CA . VAL A 1 381 ? 15.375 59.582 2.535 1.00 21.92 377 VAL A CA 1
ATOM 2877 C C . VAL A 1 381 ? 14.129 60.105 1.809 1.00 23.81 377 VAL A C 1
ATOM 2878 O O . VAL A 1 381 ? 13.792 61.284 1.916 1.00 22.60 377 VAL A O 1
ATOM 2882 N N . HIS A 1 382 ? 13.446 59.226 1.074 1.00 22.94 378 HIS A N 1
ATOM 2883 C CA . HIS A 1 382 ? 12.253 59.637 0.314 1.00 24.16 378 HIS A CA 1
ATOM 2884 C C . HIS A 1 382 ? 11.161 60.198 1.210 1.00 26.35 378 HIS A C 1
ATOM 2885 O O . HIS A 1 382 ? 10.484 61.177 0.860 1.00 25.70 378 HIS A O 1
ATOM 2892 N N . ARG A 1 383 ? 10.989 59.565 2.365 1.00 24.89 379 ARG A N 1
ATOM 2893 C CA . ARG A 1 383 ? 10.059 60.037 3.381 1.00 25.33 379 ARG A CA 1
ATOM 2894 C C . ARG A 1 383 ? 10.382 61.443 3.885 1.00 23.29 379 ARG A C 1
ATOM 2895 O O . ARG A 1 383 ? 9.486 62.252 4.078 1.00 23.07 379 ARG A O 1
ATOM 2903 N N . LEU A 1 384 ? 11.657 61.703 4.144 1.00 21.99 380 LEU A N 1
ATOM 2904 C CA . LEU A 1 384 ? 12.087 62.989 4.683 1.00 20.95 380 LEU A CA 1
ATOM 2905 C C . LEU A 1 384 ? 12.091 64.110 3.662 1.00 22.37 380 LEU A C 1
ATOM 2906 O O . LEU A 1 384 ? 11.982 65.282 4.027 1.00 23.55 380 LEU A O 1
ATOM 2911 N N . LEU A 1 385 ? 12.270 63.766 2.392 1.00 20.21 381 LEU A N 1
ATOM 2912 C CA . LEU A 1 385 ? 12.580 64.777 1.386 1.00 22.13 381 LEU A CA 1
ATOM 2913 C C . LEU A 1 385 ? 11.510 65.867 1.250 1.00 24.03 381 LEU A C 1
ATOM 2914 O O . LEU A 1 385 ? 11.845 67.043 1.082 1.00 24.45 381 LEU A O 1
ATOM 2919 N N . ASP A 1 386 ? 10.233 65.498 1.333 1.00 20.40 382 ASP A N 1
ATOM 2920 C CA . ASP A 1 386 ? 9.173 66.503 1.161 1.00 21.90 382 ASP A CA 1
ATOM 2921 C C . ASP A 1 386 ? 9.181 67.544 2.270 1.00 24.00 382 ASP A C 1
ATOM 2922 O O . ASP A 1 386 ? 8.682 68.654 2.092 1.00 23.98 382 ASP A O 1
ATOM 2927 N N . ASP A 1 387 ? 9.773 67.203 3.407 1.00 22.34 383 ASP A N 1
ATOM 2928 C CA . ASP A 1 387 ? 9.729 68.083 4.557 1.00 19.15 383 ASP A CA 1
ATOM 2929 C C . ASP A 1 387 ? 10.998 68.913 4.658 1.00 24.57 383 ASP A C 1
ATOM 2930 O O . ASP A 1 387 ? 11.067 69.843 5.454 1.00 19.54 383 ASP A O 1
ATOM 2935 N N . TYR A 1 388 ? 11.985 68.578 3.838 1.00 22.42 384 TYR A N 1
ATOM 2936 C CA . TYR A 1 388 ? 13.334 69.106 4.021 1.00 22.43 384 TYR A CA 1
ATOM 2937 C C . TYR A 1 388 ? 13.417 70.631 3.937 1.00 23.68 384 TYR A C 1
ATOM 2938 O O . TYR A 1 388 ? 12.994 71.232 2.947 1.00 24.87 384 TYR A O 1
ATOM 2947 N N . GLY A 1 389 ? 13.982 71.241 4.974 1.00 26.21 385 GLY A N 1
ATOM 2948 C CA . GLY A 1 389 ? 14.209 72.673 4.974 1.00 27.00 385 GLY A CA 1
ATOM 2949 C C . GLY A 1 389 ? 14.993 73.160 6.174 1.00 24.86 385 GLY A C 1
ATOM 2950 O O . GLY A 1 389 ? 15.425 72.367 7.014 1.00 25.08 385 GLY A O 1
ATOM 2951 N N . PRO A 1 390 ? 15.177 74.482 6.267 1.00 24.88 386 PRO A N 1
ATOM 2952 C CA . PRO A 1 390 ? 16.088 75.020 7.274 1.00 27.70 386 PRO A CA 1
ATOM 2953 C C . PRO A 1 390 ? 15.406 75.472 8.558 1.00 23.74 386 PRO A C 1
ATOM 2954 O O . PRO A 1 390 ? 15.977 76.296 9.272 1.00 22.63 386 PRO A O 1
ATOM 2958 N N . GLY A 1 391 ? 14.227 74.945 8.862 1.00 22.38 387 GLY A N 1
ATOM 2959 C CA . GLY A 1 391 ? 13.486 75.414 10.019 1.00 24.09 387 GLY A CA 1
ATOM 2960 C C . GLY A 1 391 ? 12.986 74.364 11.002 1.00 26.40 387 GLY A C 1
ATOM 2961 O O . GLY A 1 391 ? 13.362 73.191 10.954 1.00 23.09 387 GLY A O 1
ATOM 2962 N N . LEU A 1 392 ? 12.120 74.813 11.904 1.00 22.95 388 LEU A N 1
ATOM 2963 C CA . LEU A 1 392 ? 11.624 74.010 13.015 1.00 23.62 388 LEU A CA 1
ATOM 2964 C C . LEU A 1 392 ? 10.780 72.822 12.566 1.00 27.42 388 LEU A C 1
ATOM 2965 O O . LEU A 1 392 ? 10.857 71.732 13.142 1.00 25.30 388 LEU A O 1
ATOM 2970 N N . ASP A 1 393 ? 9.953 73.044 11.554 1.00 28.16 389 ASP A N 1
ATOM 2971 C CA A ASP A 1 393 ? 9.091 71.995 11.012 0.50 26.78 389 ASP A CA 1
ATOM 2972 C CA B ASP A 1 393 ? 9.091 71.984 11.047 0.50 26.78 389 ASP A CA 1
ATOM 2973 C C . ASP A 1 393 ? 9.889 70.778 10.549 1.00 25.16 389 ASP A C 1
ATOM 2974 O O . ASP A 1 393 ? 9.469 69.634 10.735 1.00 23.43 389 ASP A O 1
ATOM 2983 N N . TYR A 1 394 ? 11.024 71.025 9.913 1.00 21.67 390 TYR A N 1
ATOM 2984 C CA . TYR A 1 394 ? 11.833 69.893 9.453 1.00 22.93 390 TYR A CA 1
ATOM 2985 C C . TYR A 1 394 ? 12.527 69.209 10.627 1.00 22.63 390 TYR A C 1
ATOM 2986 O O . TYR A 1 394 ? 12.643 67.994 10.643 1.00 27.08 390 TYR A O 1
ATOM 2995 N N . VAL A 1 395 ? 12.949 69.983 11.628 1.00 22.85 391 VAL A N 1
ATOM 2996 C CA . VAL A 1 395 ? 13.499 69.395 12.843 1.00 20.40 391 VAL A CA 1
ATOM 2997 C C . VAL A 1 395 ? 12.510 68.390 13.443 1.00 25.01 391 VAL A C 1
ATOM 2998 O O . VAL A 1 395 ? 12.880 67.279 13.800 1.00 23.27 391 VAL A O 1
ATOM 3002 N N . ARG A 1 396 ? 11.249 68.798 13.531 1.00 21.88 392 ARG A N 1
ATOM 3003 C CA . ARG A 1 396 ? 10.175 67.955 14.043 1.00 23.08 392 ARG A CA 1
ATOM 3004 C C . ARG A 1 396 ? 9.878 66.761 13.135 1.00 21.82 392 ARG A C 1
ATOM 3005 O O . ARG A 1 396 ? 9.657 65.655 13.619 1.00 22.97 392 ARG A O 1
ATOM 3013 N N . ALA A 1 397 ? 9.840 66.988 11.822 1.00 19.95 393 ALA A N 1
ATOM 3014 C CA . ALA A 1 397 ? 9.560 65.900 10.882 1.00 21.41 393 ALA A CA 1
ATOM 3015 C C . ALA A 1 397 ? 10.693 64.872 10.903 1.00 23.66 393 ALA A C 1
ATOM 3016 O O . ALA A 1 397 ? 10.452 63.671 10.806 1.00 21.80 393 ALA A O 1
ATOM 3018 N N . TYR A 1 398 ? 11.928 65.353 11.036 1.00 19.19 394 TYR A N 1
ATOM 3019 C CA . TYR A 1 398 ? 13.097 64.466 11.085 1.00 21.21 394 TYR A CA 1
ATOM 3020 C C . TYR A 1 398 ? 13.112 63.610 12.347 1.00 18.29 394 TYR A C 1
ATOM 3021 O O . TYR A 1 398 ? 13.343 62.408 12.296 1.00 25.03 394 TYR A O 1
ATOM 3030 N N . THR A 1 399 ? 12.872 64.241 13.487 1.00 23.14 395 THR A N 1
ATOM 3031 C CA . THR A 1 399 ? 12.810 63.539 14.766 1.00 22.15 395 THR A CA 1
ATOM 3032 C C . THR A 1 399 ? 11.769 62.414 14.739 1.00 27.57 395 THR A C 1
ATOM 3033 O O . THR A 1 399 ? 12.036 61.292 15.174 1.00 28.48 395 THR A O 1
ATOM 3037 N N . ASP A 1 400 ? 10.589 62.719 14.207 1.00 24.45 396 ASP A N 1
ATOM 3038 C CA . ASP A 1 400 ? 9.539 61.722 14.030 1.00 27.62 396 ASP A CA 1
ATOM 3039 C C . ASP A 1 400 ? 10.011 60.506 13.233 1.00 25.70 396 ASP A C 1
ATOM 3040 O O . ASP A 1 400 ? 9.777 59.375 13.627 1.00 24.87 396 ASP A O 1
ATOM 3045 N N . VAL A 1 401 ? 10.659 60.752 12.101 1.00 25.15 397 VAL A N 1
ATOM 3046 C CA . VAL A 1 401 ? 11.189 59.680 11.280 1.00 22.75 397 VAL A CA 1
ATOM 3047 C C . VAL A 1 401 ? 12.308 58.926 12.012 1.00 25.21 397 VAL A C 1
ATOM 3048 O O . VAL A 1 401 ? 12.325 57.697 12.024 1.00 23.75 397 VAL A O 1
ATOM 3052 N N . ALA A 1 402 ? 13.219 59.671 12.638 1.00 25.30 398 ALA A N 1
ATOM 3053 C CA . ALA A 1 402 ? 14.359 59.085 13.350 1.00 25.60 398 ALA A CA 1
ATOM 3054 C C . ALA A 1 402 ? 13.933 58.132 14.468 1.00 28.95 398 ALA A C 1
ATOM 3055 O O . ALA A 1 402 ? 14.587 57.111 14.711 1.00 24.43 398 ALA A O 1
ATOM 3057 N N . ASP A 1 403 ? 12.840 58.478 15.144 1.00 28.44 399 ASP A N 1
ATOM 3058 C CA . ASP A 1 403 ? 12.284 57.648 16.215 1.00 35.01 399 ASP A CA 1
ATOM 3059 C C . ASP A 1 403 ? 11.764 56.292 15.739 1.00 29.74 399 ASP A C 1
ATOM 3060 O O . ASP A 1 403 ? 11.556 55.404 16.557 1.00 34.73 399 ASP A O 1
ATOM 3065 N N . THR A 1 404 ? 11.514 56.134 14.441 1.00 27.13 400 THR A N 1
ATOM 3066 C CA . THR A 1 404 ? 10.960 54.866 13.947 1.00 27.92 400 THR A CA 1
ATOM 3067 C C . THR A 1 404 ? 12.052 53.901 13.504 1.00 29.16 400 THR A C 1
ATOM 3068 O O . THR A 1 404 ? 11.778 52.738 13.234 1.00 23.27 400 THR A O 1
ATOM 3072 N N . LEU A 1 405 ? 13.287 54.385 13.414 1.00 23.16 401 LEU A N 1
ATOM 3073 C CA . LEU A 1 405 ? 14.357 53.580 12.829 1.00 26.11 401 LEU A CA 1
ATOM 3074 C C . LEU A 1 405 ? 14.694 52.355 13.685 1.00 25.19 401 LEU A C 1
ATOM 3075 O O . LEU A 1 405 ? 14.930 51.256 13.166 1.00 25.62 401 LEU A O 1
ATOM 3080 N N . GLU A 1 406 ? 14.701 52.537 14.998 1.00 26.02 402 GLU A N 1
ATOM 3081 C CA . GLU A 1 406 ? 15.095 51.451 15.888 1.00 28.88 402 GLU A CA 1
ATOM 3082 C C . GLU A 1 406 ? 14.044 50.340 15.923 1.00 32.12 402 GLU A C 1
ATOM 3083 O O . GLU A 1 406 ? 14.375 49.164 15.759 1.00 31.42 402 GLU A O 1
ATOM 3089 N N . PRO A 1 407 ? 12.768 50.700 16.130 1.00 31.93 403 PRO A N 1
ATOM 3090 C CA . PRO A 1 407 ? 11.763 49.630 16.072 1.00 30.90 403 PRO A CA 1
ATOM 3091 C C . PRO A 1 407 ? 11.641 48.964 14.690 1.00 32.62 403 PRO A C 1
ATOM 3092 O O . PRO A 1 407 ? 11.364 47.772 14.629 1.00 38.51 403 PRO A O 1
ATOM 3096 N N . LEU A 1 408 ? 11.862 49.705 13.609 1.00 26.67 404 LEU A N 1
ATOM 3097 C CA . LEU A 1 408 ? 11.860 49.115 12.269 1.00 28.43 404 LEU A CA 1
ATOM 3098 C C . LEU A 1 408 ? 13.088 48.242 11.942 1.00 31.57 404 LEU A C 1
ATOM 3099 O O . LEU A 1 408 ? 12.959 47.160 11.364 1.00 28.35 404 LEU A O 1
ATOM 3104 N N . TYR A 1 409 ? 14.279 48.705 12.305 1.00 27.71 405 TYR A N 1
ATOM 3105 C CA . TYR A 1 409 ? 15.493 48.115 11.756 1.00 25.78 405 TYR A CA 1
ATOM 3106 C C . TYR A 1 409 ? 16.497 47.606 12.759 1.00 27.19 405 TYR A C 1
ATOM 3107 O O . TYR A 1 409 ? 17.504 47.003 12.367 1.00 27.66 405 TYR A O 1
ATOM 3116 N N . GLY A 1 410 ? 16.240 47.843 14.040 1.00 29.28 406 GLY A N 1
ATOM 3117 C CA . GLY A 1 410 ? 17.191 47.462 15.075 1.00 29.20 406 GLY A CA 1
ATOM 3118 C C . GLY A 1 410 ? 17.582 46.000 15.005 1.00 32.46 406 GLY A C 1
ATOM 3119 O O . GLY A 1 410 ? 18.705 45.622 15.333 1.00 35.82 406 GLY A O 1
ATOM 3120 N N . ASP A 1 411 ? 16.655 45.177 14.533 1.00 31.80 407 ASP A N 1
ATOM 3121 C CA . ASP A 1 411 ? 16.842 43.738 14.527 1.00 36.08 407 ASP A CA 1
ATOM 3122 C C . ASP A 1 411 ? 17.459 43.210 13.233 1.00 33.34 407 ASP A C 1
ATOM 3123 O O . ASP A 1 411 ? 17.898 42.064 13.183 1.00 37.54 407 ASP A O 1
ATOM 3128 N N . VAL A 1 412 ? 17.490 44.029 12.187 1.00 28.41 408 VAL A N 1
ATOM 3129 C CA . VAL A 1 412 ? 18.107 43.608 10.926 1.00 28.67 408 VAL A CA 1
ATOM 3130 C C . VAL A 1 412 ? 19.384 44.367 10.574 1.00 26.67 408 VAL A C 1
ATOM 3131 O O . VAL A 1 412 ? 19.946 44.160 9.496 1.00 26.28 408 VAL A O 1
ATOM 3135 N N . THR A 1 413 ? 19.850 45.251 11.451 1.00 27.22 409 THR A N 1
ATOM 3136 C CA . THR A 1 413 ? 21.018 46.038 11.079 1.00 25.56 409 THR A CA 1
ATOM 3137 C C . THR A 1 413 ? 22.248 45.139 10.997 1.00 28.00 409 THR A C 1
ATOM 3138 O O . THR A 1 413 ? 23.008 45.230 10.041 1.00 27.06 409 THR A O 1
ATOM 3142 N N . ALA A 1 414 ? 22.423 44.254 11.974 1.00 25.54 410 ALA A N 1
ATOM 3143 C CA . ALA A 1 414 ? 23.533 43.286 11.916 1.00 29.51 410 ALA A CA 1
ATOM 3144 C C . ALA A 1 414 ? 23.477 42.488 10.618 1.00 26.34 410 ALA A C 1
ATOM 3145 O O . ALA A 1 414 ? 24.481 42.361 9.931 1.00 28.80 410 ALA A O 1
ATOM 3147 N N . ALA A 1 415 ? 22.291 41.989 10.265 1.00 25.58 411 ALA A N 1
ATOM 3148 C CA . ALA A 1 415 ? 22.133 41.176 9.060 1.00 23.72 411 ALA A CA 1
ATOM 3149 C C . ALA A 1 415 ? 22.450 41.953 7.792 1.00 27.69 411 ALA A C 1
ATOM 3150 O O . ALA A 1 415 ? 22.913 41.388 6.803 1.00 29.45 411 ALA A O 1
ATOM 3152 N N . LEU A 1 416 ? 22.191 43.254 7.830 1.00 24.75 412 LEU A N 1
ATOM 3153 C CA . LEU A 1 416 ? 22.486 44.145 6.718 1.00 26.94 412 LEU A CA 1
ATOM 3154 C C . LEU A 1 416 ? 23.983 44.520 6.660 1.00 26.83 412 LEU A C 1
ATOM 3155 O O . LEU A 1 416 ? 24.430 45.192 5.726 1.00 26.31 412 LEU A O 1
ATOM 3160 N N . GLY A 1 417 ? 24.756 44.071 7.647 1.00 28.26 413 GLY A N 1
ATOM 3161 C CA . GLY A 1 417 ? 26.193 44.332 7.666 1.00 30.34 413 GLY A CA 1
ATOM 3162 C C . GLY A 1 417 ? 26.570 45.715 8.174 1.00 30.28 413 GLY A C 1
ATOM 3163 O O . GLY A 1 417 ? 27.673 46.207 7.920 1.00 31.17 413 GLY A O 1
ATOM 3164 N N . LEU A 1 418 ? 25.643 46.350 8.892 1.00 30.37 414 LEU A N 1
ATOM 3165 C CA . LEU A 1 418 ? 25.850 47.686 9.448 1.00 25.88 414 LEU A CA 1
ATOM 3166 C C . LEU A 1 418 ? 26.136 47.588 10.936 1.00 31.39 414 LEU A C 1
ATOM 3167 O O . LEU A 1 418 ? 25.686 46.657 11.595 1.00 26.29 414 LEU A O 1
ATOM 3172 N N . PRO A 1 419 ? 26.860 48.568 11.486 1.00 29.62 415 PRO A N 1
ATOM 3173 C CA . PRO A 1 419 ? 26.990 48.565 12.946 1.00 27.98 415 PRO A CA 1
ATOM 3174 C C . PRO A 1 419 ? 25.707 49.043 13.627 1.00 31.29 415 PRO A C 1
ATOM 3175 O O . PRO A 1 419 ? 24.754 49.477 12.964 1.00 27.26 415 PRO A O 1
ATOM 3179 N N . GLU A 1 420 ? 25.688 48.939 14.949 1.00 28.43 416 GLU A N 1
ATOM 3180 C CA . GLU A 1 420 ? 24.619 49.500 15.765 1.00 33.11 416 GLU A CA 1
ATOM 3181 C C . GLU A 1 420 ? 24.276 50.932 15.330 1.00 32.36 416 GLU A C 1
ATOM 3182 O O . GLU A 1 420 ? 25.169 51.766 15.194 1.00 33.48 416 GLU A O 1
ATOM 3188 N N . LYS A 1 421 ? 22.993 51.197 15.096 1.00 32.11 417 LYS A N 1
ATOM 3189 C CA . LYS A 1 421 ? 22.507 52.521 14.680 1.00 33.53 417 LYS A CA 1
ATOM 3190 C C . LYS A 1 421 ? 22.949 52.901 13.267 1.00 30.19 417 LYS A C 1
ATOM 3191 O O . LYS A 1 421 ? 22.887 54.079 12.885 1.00 28.39 417 LYS A O 1
ATOM 3197 N N . GLY A 1 422 ? 23.392 51.913 12.495 1.00 27.25 418 GLY A N 1
ATOM 3198 C CA . GLY A 1 422 ? 23.929 52.168 11.164 1.00 26.16 418 GLY A CA 1
ATOM 3199 C C . GLY A 1 422 ? 22.983 52.858 10.182 1.00 23.04 418 GLY A C 1
ATOM 3200 O O . GLY A 1 422 ? 23.424 53.631 9.334 1.00 25.00 418 GLY A O 1
ATOM 3201 N N . VAL A 1 423 ? 21.688 52.579 10.264 1.00 24.26 419 VAL A N 1
ATOM 3202 C CA . VAL A 1 423 ? 20.727 53.242 9.379 1.00 21.46 419 VAL A CA 1
ATOM 3203 C C . VAL A 1 423 ? 20.629 54.715 9.713 1.00 21.92 419 VAL A C 1
ATOM 3204 O O . VAL A 1 423 ? 20.685 55.577 8.823 1.00 25.16 419 VAL A O 1
ATOM 3208 N N . GLU A 1 424 ? 20.483 55.018 10.999 1.00 20.29 420 GLU A N 1
ATOM 3209 C CA . GLU A 1 424 ? 20.406 56.410 11.414 1.00 24.43 420 GLU A CA 1
ATOM 3210 C C . GLU A 1 424 ? 21.718 57.138 11.110 1.00 25.22 420 GLU A C 1
ATOM 3211 O O . GLU A 1 424 ? 21.725 58.326 10.774 1.00 22.39 420 GLU A O 1
ATOM 3217 N N . HIS A 1 425 ? 22.833 56.422 11.217 1.00 21.88 421 HIS A N 1
ATOM 3218 C CA . HIS A 1 425 ? 24.136 57.053 11.018 1.00 20.99 421 HIS A CA 1
ATOM 3219 C C . HIS A 1 425 ? 24.333 57.425 9.566 1.00 17.60 421 HIS A C 1
ATOM 3220 O O . HIS A 1 425 ? 24.985 58.411 9.273 1.00 21.12 421 HIS A O 1
ATOM 3227 N N . VAL A 1 426 ? 23.757 56.652 8.646 1.00 18.05 422 VAL A N 1
ATOM 3228 C CA . VAL A 1 426 ? 23.826 57.035 7.236 1.00 21.08 422 VAL A CA 1
ATOM 3229 C C . VAL A 1 426 ? 22.823 58.149 6.928 1.00 24.15 422 VAL A C 1
ATOM 3230 O O . VAL A 1 426 ? 23.149 59.152 6.263 1.00 22.24 422 VAL A O 1
ATOM 3234 N N . VAL A 1 427 ? 21.600 57.980 7.414 1.00 20.55 423 VAL A N 1
ATOM 3235 C CA . VAL A 1 427 ? 20.564 58.994 7.197 1.00 22.28 423 VAL A CA 1
ATOM 3236 C C . VAL A 1 427 ? 20.968 60.371 7.734 1.00 22.58 423 VAL A C 1
ATOM 3237 O O . VAL A 1 427 ? 20.779 61.390 7.065 1.00 24.18 423 VAL A O 1
ATOM 3241 N N . ARG A 1 428 ? 21.520 60.408 8.941 1.00 22.32 424 ARG A N 1
ATOM 3242 C CA . ARG A 1 428 ? 21.916 61.685 9.520 1.00 19.66 424 ARG A CA 1
ATOM 3243 C C . ARG A 1 428 ? 23.001 62.391 8.721 1.00 24.07 424 ARG A C 1
ATOM 3244 O O . ARG A 1 428 ? 23.077 63.618 8.729 1.00 23.88 424 ARG A O 1
ATOM 3252 N N . HIS A 1 429 ? 23.817 61.621 8.011 1.00 25.29 425 HIS A N 1
ATOM 3253 C CA . HIS A 1 429 ? 24.943 62.186 7.284 1.00 24.90 425 HIS A CA 1
ATOM 3254 C C . HIS A 1 429 ? 24.494 63.102 6.145 1.00 24.23 425 HIS A C 1
ATOM 3255 O O . HIS A 1 429 ? 25.165 64.077 5.803 1.00 22.21 425 HIS A O 1
ATOM 3262 N N . CYS A 1 430 ? 23.348 62.797 5.561 1.00 21.01 426 CYS A N 1
ATOM 3263 C CA . CYS A 1 430 ? 22.911 63.531 4.385 1.00 21.92 426 CYS A CA 1
ATOM 3264 C C . CYS A 1 430 ? 21.621 64.311 4.621 1.00 24.60 426 CYS A C 1
ATOM 3265 O O . CYS A 1 430 ? 21.401 65.346 3.988 1.00 29.43 426 CYS A O 1
ATOM 3268 N N . MET A 1 431 ? 20.801 63.853 5.567 1.00 23.34 427 MET A N 1
ATOM 3269 C CA . MET A 1 431 ? 19.467 64.425 5.762 1.00 25.61 427 MET A CA 1
ATOM 3270 C C . MET A 1 431 ? 19.238 65.142 7.095 1.00 25.75 427 MET A C 1
ATOM 3271 O O . MET A 1 431 ? 18.152 65.700 7.311 1.00 22.78 427 MET A O 1
ATOM 3276 N N . ALA A 1 432 ? 20.234 65.123 7.983 1.00 22.70 428 ALA A N 1
ATOM 3277 C CA . ALA A 1 432 ? 20.086 65.770 9.288 1.00 23.50 428 ALA A CA 1
ATOM 3278 C C . ALA A 1 432 ? 19.679 67.226 9.101 1.00 23.54 428 ALA A C 1
ATOM 3279 O O . ALA A 1 432 ? 20.144 67.879 8.170 1.00 22.97 428 ALA A O 1
ATOM 3281 N N . PRO A 1 433 ? 18.784 67.722 9.968 1.00 24.82 429 PRO A N 1
ATOM 3282 C CA . PRO A 1 433 ? 18.373 69.125 9.939 1.00 22.07 429 PRO A CA 1
ATOM 3283 C C . PRO A 1 433 ? 19.581 70.040 10.164 1.00 23.98 429 PRO A C 1
ATOM 3284 O O . PRO A 1 433 ? 20.404 69.756 11.033 1.00 23.41 429 PRO A O 1
ATOM 3288 N N . ARG A 1 434 ? 19.688 71.101 9.373 1.00 22.63 430 ARG A N 1
ATOM 3289 C CA . ARG A 1 434 ? 20.760 72.095 9.549 1.00 22.79 430 ARG A CA 1
ATOM 3290 C C . ARG A 1 434 ? 20.207 73.523 9.699 1.00 21.62 430 ARG A C 1
ATOM 3291 O O . ARG A 1 434 ? 20.618 74.434 8.976 1.00 26.82 430 ARG A O 1
ATOM 3299 N N . PRO A 1 435 ? 19.274 73.727 10.648 1.00 22.95 431 PRO A N 1
ATOM 3300 C CA . PRO A 1 435 ? 18.675 75.060 10.815 1.00 25.10 431 PRO A CA 1
ATOM 3301 C C . PRO A 1 435 ? 19.712 76.026 11.367 1.00 23.96 431 PRO A C 1
ATOM 3302 O O . PRO A 1 435 ? 20.463 75.652 12.263 1.00 23.98 431 PRO A O 1
ATOM 3306 N N . PRO A 1 436 ? 19.753 77.251 10.844 1.00 22.57 432 PRO A N 1
ATOM 3307 C CA . PRO A 1 436 ? 20.691 78.257 11.370 1.00 24.04 432 PRO A CA 1
ATOM 3308 C C . PRO A 1 436 ? 20.197 78.819 12.694 1.00 23.38 432 PRO A C 1
ATOM 3309 O O . PRO A 1 436 ? 19.801 79.980 12.738 1.00 25.09 432 PRO A O 1
ATOM 3313 N N . THR A 1 437 ? 20.216 78.010 13.748 1.00 26.19 433 THR A N 1
ATOM 3314 C CA . THR A 1 437 ? 19.637 78.405 15.029 1.00 23.07 433 THR A CA 1
ATOM 3315 C C . THR A 1 437 ? 20.437 79.509 15.710 1.00 26.44 433 THR A C 1
ATOM 3316 O O . THR A 1 437 ? 20.008 80.069 16.722 1.00 29.99 433 THR A O 1
ATOM 3320 N N . GLU A 1 438 ? 21.609 79.815 15.173 1.00 24.71 434 GLU A N 1
ATOM 3321 C CA . GLU A 1 438 ? 22.364 80.948 15.690 1.00 27.20 434 GLU A CA 1
ATOM 3322 C C . GLU A 1 438 ? 21.556 82.246 15.517 1.00 27.26 434 GLU A C 1
ATOM 3323 O O . GLU A 1 438 ? 21.811 83.232 16.201 1.00 25.56 434 GLU A O 1
ATOM 3329 N N . HIS A 1 439 ? 20.573 82.233 14.615 1.00 26.21 435 HIS A N 1
ATOM 3330 C CA . HIS A 1 439 ? 19.696 83.388 14.406 1.00 23.44 435 HIS A CA 1
ATOM 3331 C C . HIS A 1 439 ? 18.882 83.688 15.655 1.00 27.14 435 HIS A C 1
ATOM 3332 O O . HIS A 1 439 ? 18.504 84.832 15.904 1.00 26.95 435 HIS A O 1
ATOM 3339 N N . VAL A 1 440 ? 18.565 82.647 16.412 1.00 29.52 436 VAL A N 1
ATOM 3340 C CA . VAL A 1 440 ? 17.748 82.824 17.597 1.00 29.81 436 VAL A CA 1
ATOM 3341 C C . VAL A 1 440 ? 18.533 83.695 18.565 1.00 32.47 436 VAL A C 1
ATOM 3342 O O . VAL A 1 440 ? 18.011 84.663 19.096 1.00 31.91 436 VAL A O 1
ATOM 3346 N N . GLY A 1 441 ? 19.810 83.368 18.749 1.00 35.55 437 GLY A N 1
ATOM 3347 C CA . GLY A 1 441 ? 20.696 84.168 19.574 1.00 31.71 437 GLY A CA 1
ATOM 3348 C C . GLY A 1 441 ? 20.862 85.589 19.077 1.00 31.47 437 GLY A C 1
ATOM 3349 O O . GLY A 1 441 ? 20.816 86.528 19.866 1.00 33.25 437 GLY A O 1
ATOM 3350 N N . ALA A 1 442 ? 21.063 85.751 17.770 1.00 30.57 438 ALA A N 1
ATOM 3351 C CA . ALA A 1 442 ? 21.154 87.081 17.165 1.00 28.44 438 ALA A CA 1
ATOM 3352 C C . ALA A 1 442 ? 19.891 87.920 17.409 1.00 33.49 438 ALA A C 1
ATOM 3353 O O . ALA A 1 442 ? 19.964 89.136 17.639 1.00 28.34 438 ALA A O 1
ATOM 3355 N N . ALA A 1 443 ? 18.731 87.269 17.347 1.00 30.48 439 ALA A N 1
ATOM 3356 C CA . ALA A 1 443 ? 17.462 87.961 17.530 1.00 27.98 439 ALA A CA 1
ATOM 3357 C C . ALA A 1 443 ? 17.383 88.473 18.961 1.00 33.04 439 ALA A C 1
ATOM 3358 O O . ALA A 1 443 ? 17.051 89.638 19.192 1.00 32.63 439 ALA A O 1
ATOM 3360 N N . ARG A 1 444 ? 17.712 87.601 19.914 1.00 31.40 440 ARG A N 1
ATOM 3361 C CA . ARG A 1 444 ? 17.772 87.976 21.326 1.00 33.20 440 ARG A CA 1
ATOM 3362 C C . ARG A 1 444 ? 18.744 89.131 21.552 1.00 37.26 440 ARG A C 1
ATOM 3363 O O . ARG A 1 444 ? 18.423 90.088 22.263 1.00 37.39 440 ARG A O 1
ATOM 3371 N N . ALA A 1 445 ? 19.924 89.055 20.940 1.00 36.73 441 ALA A N 1
ATOM 3372 C CA . ALA A 1 445 ? 20.892 90.152 21.035 1.00 35.77 441 ALA A CA 1
ATOM 3373 C C . ALA A 1 445 ? 20.287 91.479 20.564 1.00 35.12 441 ALA A C 1
ATOM 3374 O O . ALA A 1 445 ? 20.505 92.520 21.180 1.00 35.82 441 ALA A O 1
ATOM 3376 N N . ALA A 1 446 ? 19.529 91.433 19.473 1.00 32.00 442 ALA A N 1
ATOM 3377 C CA . ALA A 1 446 ? 18.866 92.620 18.945 1.00 35.12 442 ALA A CA 1
ATOM 3378 C C . ALA A 1 446 ? 17.829 93.184 19.918 1.00 32.31 442 ALA A C 1
ATOM 3379 O O . ALA A 1 446 ? 17.785 94.393 20.145 1.00 33.49 442 ALA A O 1
ATOM 3381 N N . LEU A 1 447 ? 16.998 92.311 20.484 1.00 32.45 443 LEU A N 1
ATOM 3382 C CA . LEU A 1 447 ? 15.976 92.733 21.442 1.00 31.79 443 LEU A CA 1
ATOM 3383 C C . LEU A 1 447 ? 16.598 93.349 22.693 1.00 37.63 443 LEU A C 1
ATOM 3384 O O . LEU A 1 447 ? 16.135 94.377 23.180 1.00 33.96 443 LEU A O 1
ATOM 3389 N N . LEU A 1 448 ? 17.657 92.728 23.203 1.00 38.00 444 LEU A N 1
ATOM 3390 C CA . LEU A 1 448 ? 18.313 93.226 24.409 1.00 36.59 444 LEU A CA 1
ATOM 3391 C C . LEU A 1 448 ? 19.030 94.561 24.200 1.00 36.95 444 LEU A C 1
ATOM 3392 O O . LEU A 1 448 ? 19.196 95.328 25.148 1.00 37.51 444 LEU A O 1
ATOM 3397 N N . ARG A 1 449 ? 19.466 94.834 22.972 1.00 34.71 445 ARG A N 1
ATOM 3398 C CA . ARG A 1 449 ? 20.030 96.142 22.651 1.00 36.53 445 ARG A CA 1
ATOM 3399 C C . ARG A 1 449 ? 18.961 97.223 22.803 1.00 40.43 445 ARG A C 1
ATOM 3400 O O . ARG A 1 449 ? 19.238 98.333 23.257 1.00 34.11 445 ARG A O 1
ATOM 3408 N N . GLU A 1 450 ? 17.730 96.899 22.423 1.00 37.52 446 GLU A N 1
ATOM 3409 C CA . GLU A 1 450 ? 16.642 97.859 22.567 1.00 35.41 446 GLU A CA 1
ATOM 3410 C C . GLU A 1 450 ? 16.253 98.001 24.033 1.00 39.04 446 GLU A C 1
ATOM 3411 O O . GLU A 1 450 ? 15.920 99.099 24.492 1.00 37.79 446 GLU A O 1
ATOM 3417 N N . VAL A 1 451 ? 16.303 96.891 24.764 1.00 34.66 447 VAL A N 1
ATOM 3418 C CA . VAL A 1 451 ? 16.052 96.926 26.196 1.00 37.32 447 VAL A CA 1
ATOM 3419 C C . VAL A 1 451 ? 17.117 97.777 26.892 1.00 42.90 447 VAL A C 1
ATOM 3420 O O . VAL A 1 451 ? 16.799 98.619 27.732 1.00 45.46 447 VAL A O 1
ATOM 3424 N N . ALA A 1 452 ? 18.377 97.570 26.521 1.00 40.09 448 ALA A N 1
ATOM 3425 C CA . ALA A 1 452 ? 19.475 98.340 27.099 1.00 43.07 448 ALA A CA 1
ATOM 3426 C C . ALA A 1 452 ? 19.380 99.826 26.752 1.00 46.67 448 ALA A C 1
ATOM 3427 O O . ALA A 1 452 ? 19.788 100.673 27.543 1.00 52.84 448 ALA A O 1
ATOM 3429 N N . ALA A 1 453 ? 18.835 100.146 25.581 1.00 46.90 449 ALA A N 1
ATOM 3430 C CA . ALA A 1 453 ? 18.623 101.543 25.200 1.00 46.06 449 ALA A CA 1
ATOM 3431 C C . ALA A 1 453 ? 17.549 102.197 26.065 1.00 47.05 449 ALA A C 1
ATOM 3432 O O . ALA A 1 453 ? 17.687 103.344 26.489 1.00 51.30 449 ALA A O 1
ATOM 3434 N N . ALA A 1 454 ? 16.473 101.465 26.317 1.00 45.81 450 ALA A N 1
ATOM 3435 C CA . ALA A 1 454 ? 15.389 101.971 27.154 1.00 46.76 450 ALA A CA 1
ATOM 3436 C C . ALA A 1 454 ? 15.845 102.078 28.606 1.00 49.80 450 ALA A C 1
ATOM 3437 O O . ALA A 1 454 ? 15.409 102.965 29.342 1.00 47.91 450 ALA A O 1
ATOM 3439 N N . GLU A 1 455 ? 16.719 101.160 29.011 1.00 49.31 451 GLU A N 1
ATOM 3440 C CA . GLU A 1 455 ? 17.277 101.168 30.358 1.00 51.29 451 GLU A CA 1
ATOM 3441 C C . GLU A 1 455 ? 18.090 102.432 30.588 1.00 51.55 451 GLU A C 1
ATOM 3442 O O . GLU A 1 455 ? 18.021 103.036 31.655 1.00 56.12 451 GLU A O 1
ATOM 3448 N N . ARG A 1 456 ? 18.851 102.835 29.577 1.00 49.34 452 ARG A N 1
ATOM 3449 C CA . ARG A 1 456 ? 19.675 104.033 29.677 1.00 53.55 452 ARG A CA 1
ATOM 3450 C C . ARG A 1 456 ? 18.840 105.307 29.688 1.00 54.58 452 ARG A C 1
ATOM 3451 O O . ARG A 1 456 ? 19.072 106.192 30.507 1.00 55.58 452 ARG A O 1
ATOM 3459 N N . ARG A 1 457 ? 17.872 105.400 28.780 1.00 49.96 453 ARG A N 1
ATOM 3460 C CA . ARG A 1 457 ? 16.966 106.542 28.761 1.00 53.11 453 ARG A CA 1
ATOM 3461 C C . ARG A 1 457 ? 16.260 106.676 30.106 1.00 52.67 453 ARG A C 1
ATOM 3462 O O . ARG A 1 457 ? 16.004 107.783 30.574 1.00 58.24 453 ARG A O 1
ATOM 3470 N N . ALA A 1 458 ? 15.967 105.538 30.726 1.00 54.07 454 ALA A N 1
ATOM 3471 C CA . ALA A 1 458 ? 15.309 105.510 32.026 1.00 54.08 454 ALA A CA 1
ATOM 3472 C C . ALA A 1 458 ? 16.299 105.767 33.156 1.00 54.50 454 ALA A C 1
ATOM 3473 O O . ALA A 1 458 ? 15.904 106.079 34.274 1.00 57.74 454 ALA A O 1
ATOM 3475 N N . GLY A 1 459 ? 17.586 105.624 32.863 1.00 55.33 455 GLY A N 1
ATOM 3476 C CA . GLY A 1 459 ? 18.615 105.812 33.868 1.00 53.48 455 GLY A CA 1
ATOM 3477 C C . GLY A 1 459 ? 18.777 104.625 34.802 1.00 60.05 455 GLY A C 1
ATOM 3478 O O . GLY A 1 459 ? 18.979 104.803 36.000 1.00 61.55 455 GLY A O 1
ATOM 3479 N N . LEU A 1 460 ? 18.687 103.413 34.259 1.00 60.43 456 LEU A N 1
ATOM 3480 C CA . LEU A 1 460 ? 18.934 102.200 35.039 1.00 59.32 456 LEU A CA 1
ATOM 3481 C C . LEU A 1 460 ? 19.953 101.301 34.346 1.00 58.49 456 LEU A C 1
ATOM 3482 O O . LEU A 1 460 ? 20.326 101.544 33.194 1.00 55.55 456 LEU A O 1
ATOM 3487 N N . ALA A 1 461 ? 20.395 100.265 35.056 1.00 60.28 457 ALA A N 1
ATOM 3488 C CA . ALA A 1 461 ? 21.331 99.287 34.509 1.00 59.55 457 ALA A CA 1
ATOM 3489 C C . ALA A 1 461 ? 20.677 97.906 34.479 1.00 60.96 457 ALA A C 1
ATOM 3490 O O . ALA A 1 461 ? 21.265 96.929 34.007 1.00 60.94 457 ALA A O 1
ATOM 3492 N N . HIS A 1 462 ? 19.454 97.834 34.994 1.00 59.53 458 HIS A N 1
ATOM 3493 C CA . HIS A 1 462 ? 18.681 96.598 34.962 1.00 56.89 458 HIS A CA 1
ATOM 3494 C C . HIS A 1 462 ? 17.192 96.885 35.081 1.00 57.32 458 HIS A C 1
ATOM 3495 O O . HIS A 1 462 ? 16.770 97.777 35.819 1.00 57.91 458 HIS A O 1
ATOM 3502 N N . SER A 1 463 ? 16.398 96.122 34.345 1.00 52.77 459 SER A N 1
ATOM 3503 C CA . SER A 1 463 ? 14.963 96.327 34.335 1.00 51.74 459 SER A CA 1
ATOM 3504 C C . SER A 1 463 ? 14.225 95.010 34.491 1.00 46.87 459 SER A C 1
ATOM 3505 O O . SER A 1 463 ? 14.775 93.942 34.231 1.00 50.63 459 SER A O 1
ATOM 3508 N N . ALA A 1 464 ? 12.981 95.094 34.943 1.00 49.01 460 ALA A N 1
ATOM 3509 C CA . ALA A 1 464 ? 12.101 93.936 34.979 1.00 49.34 460 ALA A CA 1
ATOM 3510 C C . ALA A 1 464 ? 11.819 93.499 33.545 1.00 48.81 460 ALA A C 1
ATOM 3511 O O . ALA A 1 464 ? 11.616 92.318 33.272 1.00 49.09 460 ALA A O 1
ATOM 3513 N N . ALA A 1 465 ? 11.809 94.473 32.639 1.00 47.12 461 ALA A N 1
ATOM 3514 C CA . ALA A 1 465 ? 11.632 94.218 31.217 1.00 46.25 461 ALA A CA 1
ATOM 3515 C C . ALA A 1 465 ? 12.687 93.236 30.727 1.00 46.81 461 ALA A C 1
ATOM 3516 O O . ALA A 1 465 ? 12.371 92.261 30.057 1.00 47.70 461 ALA A O 1
ATOM 3518 N N . ARG A 1 466 ? 13.939 93.499 31.084 1.00 47.36 462 ARG A N 1
ATOM 3519 C CA . ARG A 1 466 ? 15.043 92.616 30.736 1.00 49.41 462 ARG A CA 1
ATOM 3520 C C . ARG A 1 466 ? 14.818 91.190 31.236 1.00 50.24 462 ARG A C 1
ATOM 3521 O O . ARG A 1 466 ? 15.096 90.223 30.532 1.00 49.40 462 ARG A O 1
ATOM 3529 N N . GLU A 1 467 ? 14.308 91.059 32.451 1.00 51.33 463 GLU A N 1
ATOM 3530 C CA . GLU A 1 467 ? 14.170 89.742 33.051 1.00 48.35 463 GLU A CA 1
ATOM 3531 C C . GLU A 1 467 ? 13.001 88.975 32.448 1.00 49.10 463 GLU A C 1
ATOM 3532 O O . GLU A 1 467 ? 13.083 87.760 32.243 1.00 50.13 463 GLU A O 1
ATOM 3538 N N . ALA A 1 468 ? 11.909 89.684 32.168 1.00 49.22 464 ALA A N 1
ATOM 3539 C CA . ALA A 1 468 ? 10.738 89.067 31.544 1.00 50.83 464 ALA A CA 1
ATOM 3540 C C . ALA A 1 468 ? 11.061 88.566 30.133 1.00 47.48 464 ALA A C 1
ATOM 3541 O O . ALA A 1 468 ? 10.811 87.410 29.804 1.00 45.07 464 ALA A O 1
ATOM 3543 N N . LEU A 1 469 ? 11.625 89.446 29.311 1.00 46.90 465 LEU A N 1
ATOM 3544 C CA . LEU A 1 469 ? 11.960 89.110 27.931 1.00 44.41 465 LEU A CA 1
ATOM 3545 C C . LEU A 1 469 ? 12.991 87.982 27.833 1.00 46.35 465 LEU A C 1
ATOM 3546 O O . LEU A 1 469 ? 12.856 87.088 26.992 1.00 45.71 465 LEU A O 1
ATOM 3551 N N . ASN A 1 470 ? 14.010 88.019 28.696 1.00 50.05 466 ASN A N 1
ATOM 3552 C CA . ASN A 1 470 ? 14.993 86.929 28.796 1.00 47.49 466 ASN A CA 1
ATOM 3553 C C . ASN A 1 470 ? 14.343 85.597 29.136 1.00 45.79 466 ASN A C 1
ATOM 3554 O O . ASN A 1 470 ? 14.712 84.557 28.594 1.00 49.38 466 ASN A O 1
ATOM 3559 N N . THR A 1 471 ? 13.385 85.636 30.053 1.00 45.88 467 THR A N 1
ATOM 3560 C CA . THR A 1 471 ? 12.662 84.440 30.456 1.00 44.32 467 THR A CA 1
ATOM 3561 C C . THR A 1 471 ? 11.844 83.888 29.294 1.00 47.96 467 THR A C 1
ATOM 3562 O O . THR A 1 471 ? 11.789 82.676 29.072 1.00 48.61 467 THR A O 1
ATOM 3566 N N . TRP A 1 472 ? 11.213 84.787 28.550 1.00 46.35 468 TRP A N 1
ATOM 3567 C CA . TRP A 1 472 ? 10.420 84.398 27.396 1.00 44.83 468 TRP A CA 1
ATOM 3568 C C . TRP A 1 472 ? 11.279 83.780 26.293 1.00 44.63 468 TRP A C 1
ATOM 3569 O O . TRP A 1 472 ? 10.966 82.716 25.766 1.00 42.55 468 TRP A O 1
ATOM 3580 N N . LEU A 1 473 ? 12.366 84.459 25.951 1.00 43.88 469 LEU A N 1
ATOM 3581 C CA . LEU A 1 473 ? 13.225 84.028 24.858 1.00 44.17 469 LEU A CA 1
ATOM 3582 C C . LEU A 1 473 ? 13.936 82.721 25.172 1.00 49.46 469 LEU A C 1
ATOM 3583 O O . LEU A 1 473 ? 14.214 81.924 24.272 1.00 48.50 469 LEU A O 1
ATOM 3588 N N . ALA A 1 474 ? 14.252 82.515 26.448 1.00 48.69 470 ALA A N 1
ATOM 3589 C CA . ALA A 1 474 ? 14.926 81.298 26.881 1.00 44.68 470 ALA A CA 1
ATOM 3590 C C . ALA A 1 474 ? 13.973 80.115 26.788 1.00 48.27 470 ALA A C 1
ATOM 3591 O O . ALA A 1 474 ? 14.353 79.030 26.354 1.00 43.69 470 ALA A O 1
ATOM 3593 N N . PHE A 1 475 ? 12.724 80.336 27.184 1.00 48.99 471 PHE A N 1
ATOM 3594 C CA . PHE A 1 475 ? 11.713 79.299 27.075 1.00 45.57 471 PHE A CA 1
ATOM 3595 C C . PHE A 1 475 ? 11.525 78.909 25.616 1.00 48.29 471 PHE A C 1
ATOM 3596 O O . PHE A 1 475 ? 11.490 77.727 25.282 1.00 47.91 471 PHE A O 1
ATOM 3604 N N . ARG A 1 476 ? 11.424 79.908 24.745 1.00 46.75 472 ARG A N 1
ATOM 3605 C CA . ARG A 1 476 ? 11.258 79.640 23.322 1.00 45.51 472 ARG A CA 1
ATOM 3606 C C . ARG A 1 476 ? 12.459 78.897 22.732 1.00 44.92 472 ARG A C 1
ATOM 3607 O O . ARG A 1 476 ? 12.286 77.942 21.978 1.00 45.58 472 ARG A O 1
ATOM 3615 N N . ALA A 1 477 ? 13.666 79.330 23.089 1.00 44.04 473 ALA A N 1
ATOM 3616 C CA . ALA A 1 477 ? 14.898 78.704 22.604 1.00 45.98 473 ALA A CA 1
ATOM 3617 C C . ALA A 1 477 ? 15.014 77.226 22.995 1.00 47.07 473 ALA A C 1
ATOM 3618 O O . ALA A 1 477 ? 15.400 76.387 22.177 1.00 46.66 473 ALA A O 1
ATOM 3620 N N . GLN A 1 478 ? 14.691 76.920 24.248 1.00 49.31 474 GLN A N 1
ATOM 3621 C CA . GLN A 1 478 ? 14.780 75.553 24.764 1.00 52.43 474 GLN A CA 1
ATOM 3622 C C . GLN A 1 478 ? 13.621 74.709 24.258 1.00 49.86 474 GLN A C 1
ATOM 3623 O O . GLN A 1 478 ? 13.817 73.636 23.684 1.00 48.56 474 GLN A O 1
ATOM 3629 N N . SER A 1 479 ? 12.414 75.216 24.472 1.00 47.80 475 SER A N 1
ATOM 3630 C CA . SER A 1 479 ? 11.192 74.499 24.135 1.00 46.90 475 SER A CA 1
ATOM 3631 C C . SER A 1 479 ? 11.028 74.224 22.637 1.00 47.45 475 SER A C 1
ATOM 3632 O O . SER A 1 479 ? 10.320 73.299 22.247 1.00 46.64 475 SER A O 1
ATOM 3635 N N . ARG A 1 480 ? 11.674 75.031 21.798 1.00 43.92 476 ARG A N 1
ATOM 3636 C CA . ARG A 1 480 ? 11.523 74.895 20.350 1.00 40.43 476 ARG A CA 1
ATOM 3637 C C . ARG A 1 480 ? 12.758 74.310 19.681 1.00 40.44 476 ARG A C 1
ATOM 3638 O O . ARG A 1 480 ? 12.661 73.420 18.837 1.00 46.07 476 ARG A O 1
ATOM 3646 N N . TRP A 1 481 ? 13.924 74.806 20.062 1.00 41.99 477 TRP A N 1
ATOM 3647 C CA . TRP A 1 481 ? 15.144 74.449 19.358 1.00 45.25 477 TRP A CA 1
ATOM 3648 C C . TRP A 1 481 ? 16.125 73.610 20.181 1.00 46.05 477 TRP A C 1
ATOM 3649 O O . TRP A 1 481 ? 17.140 73.155 19.657 1.00 48.10 477 TRP A O 1
ATOM 3660 N N . GLY A 1 482 ? 15.833 73.430 21.466 1.00 47.30 478 GLY A N 1
ATOM 3661 C CA . GLY A 1 482 ? 16.694 72.657 22.342 1.00 50.39 478 GLY A CA 1
ATOM 3662 C C . GLY A 1 482 ? 17.990 73.360 22.706 1.00 52.84 478 GLY A C 1
ATOM 3663 O O . GLY A 1 482 ? 18.985 72.707 23.019 1.00 54.65 478 GLY A O 1
ATOM 3664 N N . LEU A 1 483 ? 17.983 74.691 22.665 1.00 48.11 479 LEU A N 1
ATOM 3665 C CA . LEU A 1 483 ? 19.165 75.473 23.010 1.00 52.45 479 LEU A CA 1
ATOM 3666 C C . LEU A 1 483 ? 19.150 75.843 24.489 1.00 51.70 479 LEU A C 1
ATOM 3667 O O . LEU A 1 483 ? 18.157 76.371 24.993 1.00 48.80 479 LEU A O 1
ATOM 3672 N N . PRO B 1 2 ? 8.597 58.606 20.844 1.00 67.52 -2 PRO B N 1
ATOM 3673 C CA . PRO B 1 2 ? 8.107 57.462 21.623 1.00 64.14 -2 PRO B CA 1
ATOM 3674 C C . PRO B 1 2 ? 6.669 57.639 22.122 1.00 62.12 -2 PRO B C 1
ATOM 3675 O O . PRO B 1 2 ? 6.446 58.020 23.272 1.00 62.53 -2 PRO B O 1
ATOM 3679 N N . GLY B 1 3 ? 5.706 57.349 21.254 1.00 57.03 -1 GLY B N 1
ATOM 3680 C CA . GLY B 1 3 ? 4.304 57.495 21.589 1.00 52.49 -1 GLY B CA 1
ATOM 3681 C C . GLY B 1 3 ? 3.738 56.348 22.407 1.00 47.17 -1 GLY B C 1
ATOM 3682 O O . GLY B 1 3 ? 4.475 55.579 23.023 1.00 46.90 -1 GLY B O 1
ATOM 3683 N N . SER B 1 4 ? 2.416 56.231 22.390 1.00 48.63 0 SER B N 1
ATOM 3684 C CA . SER B 1 4 ? 1.695 55.317 23.272 1.00 44.80 0 SER B CA 1
ATOM 3685 C C . SER B 1 4 ? 1.930 53.826 22.992 1.00 39.47 0 SER B C 1
ATOM 3686 O O . SER B 1 4 ? 2.036 53.028 23.922 1.00 39.54 0 SER B O 1
ATOM 3689 N N . MET B 1 5 ? 2.006 53.448 21.721 1.00 39.82 1 MET B N 1
ATOM 3690 C CA . MET B 1 5 ? 2.221 52.051 21.360 1.00 40.08 1 MET B CA 1
ATOM 3691 C C . MET B 1 5 ? 3.631 51.574 21.772 1.00 39.69 1 MET B C 1
ATOM 3692 O O . MET B 1 5 ? 3.823 50.430 22.183 1.00 34.88 1 MET B O 1
ATOM 3697 N N . GLU B 1 6 ? 4.611 52.463 21.671 1.00 40.01 2 GLU B N 1
ATOM 3698 C CA . GLU B 1 6 ? 5.970 52.125 22.072 1.00 40.37 2 GLU B CA 1
ATOM 3699 C C . GLU B 1 6 ? 6.002 51.896 23.578 1.00 36.06 2 GLU B C 1
ATOM 3700 O O . GLU B 1 6 ? 6.552 50.907 24.055 1.00 37.24 2 GLU B O 1
ATOM 3706 N N . ALA B 1 7 ? 5.380 52.804 24.317 1.00 37.02 3 ALA B N 1
ATOM 3707 C CA . ALA B 1 7 ? 5.290 52.665 25.763 1.00 39.89 3 ALA B CA 1
ATOM 3708 C C . ALA B 1 7 ? 4.577 51.369 26.132 1.00 38.43 3 ALA B C 1
ATOM 3709 O O . ALA B 1 7 ? 5.013 50.649 27.028 1.00 40.60 3 ALA B O 1
ATOM 3711 N N . LEU B 1 8 ? 3.480 51.075 25.433 1.00 39.04 4 LEU B N 1
ATOM 3712 C CA . LEU B 1 8 ? 2.714 49.863 25.689 1.00 34.06 4 LEU B CA 1
ATOM 3713 C C . LEU B 1 8 ? 3.599 48.636 25.517 1.00 34.15 4 LEU B C 1
ATOM 3714 O O . LEU B 1 8 ? 3.634 47.771 26.387 1.00 36.14 4 LEU B O 1
ATOM 3719 N N . VAL B 1 9 ? 4.308 48.562 24.393 1.00 34.36 5 VAL B N 1
ATOM 3720 C CA . VAL B 1 9 ? 5.148 47.401 24.096 1.00 34.81 5 VAL B CA 1
ATOM 3721 C C . VAL B 1 9 ? 6.213 47.192 25.175 1.00 39.76 5 VAL B C 1
ATOM 3722 O O . VAL B 1 9 ? 6.438 46.075 25.637 1.00 36.24 5 VAL B O 1
ATOM 3726 N N . ARG B 1 10 ? 6.856 48.275 25.591 1.00 43.15 6 ARG B N 1
ATOM 3727 C CA . ARG B 1 10 ? 7.851 48.189 26.656 1.00 44.97 6 ARG B CA 1
ATOM 3728 C C . ARG B 1 10 ? 7.215 47.734 27.962 1.00 43.72 6 ARG B C 1
ATOM 3729 O O . ARG B 1 10 ? 7.761 46.893 28.678 1.00 45.74 6 ARG B O 1
ATOM 3737 N N . ALA B 1 11 ? 6.054 48.309 28.259 1.00 41.89 7 ALA B N 1
ATOM 3738 C CA . ALA B 1 11 ? 5.338 48.024 29.498 1.00 40.68 7 ALA B CA 1
ATOM 3739 C C . ALA B 1 11 ? 4.944 46.562 29.611 1.00 42.74 7 ALA B C 1
ATOM 3740 O O . ALA B 1 11 ? 5.038 45.977 30.688 1.00 42.55 7 ALA B O 1
ATOM 3742 N N . LEU B 1 12 ? 4.496 45.972 28.507 1.00 38.64 8 LEU B N 1
ATOM 3743 C CA . LEU B 1 12 ? 4.082 44.574 28.541 1.00 40.05 8 LEU B CA 1
ATOM 3744 C C . LEU B 1 12 ? 5.282 43.636 28.530 1.00 40.70 8 LEU B C 1
ATOM 3745 O O . LEU B 1 12 ? 5.243 42.565 29.140 1.00 41.28 8 LEU B O 1
ATOM 3750 N N . GLU B 1 13 ? 6.342 44.025 27.831 1.00 36.99 9 GLU B N 1
ATOM 3751 C CA . GLU B 1 13 ? 7.539 43.188 27.806 1.00 45.59 9 GLU B CA 1
ATOM 3752 C C . GLU B 1 13 ? 8.138 43.074 29.212 1.00 45.34 9 GLU B C 1
ATOM 3753 O O . GLU B 1 13 ? 8.596 42.006 29.620 1.00 52.48 9 GLU B O 1
ATOM 3759 N N . GLU B 1 14 ? 8.093 44.175 29.956 1.00 47.15 10 GLU B N 1
ATOM 3760 C CA . GLU B 1 14 ? 8.629 44.226 31.314 1.00 48.76 10 GLU B CA 1
ATOM 3761 C C . GLU B 1 14 ? 7.625 43.764 32.376 1.00 51.75 10 GLU B C 1
ATOM 3762 O O . GLU B 1 14 ? 8.016 43.314 33.452 1.00 52.32 10 GLU B O 1
ATOM 3768 N N . ALA B 1 15 ? 6.334 43.880 32.069 1.00 48.29 11 ALA B N 1
ATOM 3769 C CA . ALA B 1 15 ? 5.273 43.518 33.007 1.00 48.59 11 ALA B CA 1
ATOM 3770 C C . ALA B 1 15 ? 5.300 42.044 33.410 1.00 49.60 11 ALA B C 1
ATOM 3771 O O . ALA B 1 15 ? 5.637 41.165 32.611 1.00 49.55 11 ALA B O 1
ATOM 3773 N N . ASP B 1 16 ? 4.917 41.793 34.659 1.00 55.71 12 ASP B N 1
ATOM 3774 C CA . ASP B 1 16 ? 4.859 40.445 35.217 1.00 52.88 12 ASP B CA 1
ATOM 3775 C C . ASP B 1 16 ? 3.469 39.850 35.023 1.00 55.22 12 ASP B C 1
ATOM 3776 O O . ASP B 1 16 ? 2.522 40.224 35.717 1.00 50.34 12 ASP B O 1
ATOM 3781 N N . HIS B 1 17 ? 3.357 38.913 34.087 1.00 52.38 13 HIS B N 1
ATOM 3782 C CA . HIS B 1 17 ? 2.055 38.380 33.697 1.00 53.14 13 HIS B CA 1
ATOM 3783 C C . HIS B 1 17 ? 1.513 37.340 34.674 1.00 55.06 13 HIS B C 1
ATOM 3784 O O . HIS B 1 17 ? 0.468 36.728 34.427 1.00 57.22 13 HIS B O 1
ATOM 3791 N N . ALA B 1 18 ? 2.222 37.148 35.783 1.00 53.55 14 ALA B N 1
ATOM 3792 C CA . ALA B 1 18 ? 1.738 36.290 36.862 1.00 54.44 14 ALA B CA 1
ATOM 3793 C C . ALA B 1 18 ? 0.803 37.094 37.768 1.00 53.32 14 ALA B C 1
ATOM 3794 O O . ALA B 1 18 ? 0.105 36.537 38.624 1.00 54.87 14 ALA B O 1
ATOM 3796 N N . VAL B 1 19 ? 0.791 38.411 37.558 1.00 53.05 15 VAL B N 1
ATOM 3797 C CA . VAL B 1 19 ? -0.023 39.322 38.358 1.00 46.82 15 VAL B CA 1
ATOM 3798 C C . VAL B 1 19 ? -0.895 40.206 37.463 1.00 41.31 15 VAL B C 1
ATOM 3799 O O . VAL B 1 19 ? -0.433 41.207 36.895 1.00 39.32 15 VAL B O 1
ATOM 3803 N N . ALA B 1 20 ? -2.158 39.813 37.349 1.00 40.47 16 ALA B N 1
ATOM 3804 C CA . ALA B 1 20 ? -3.108 40.449 36.445 1.00 40.91 16 ALA B CA 1
ATOM 3805 C C . ALA B 1 20 ? -3.243 41.958 36.658 1.00 38.49 16 ALA B C 1
ATOM 3806 O O . ALA B 1 20 ? -3.338 42.715 35.691 1.00 37.71 16 ALA B O 1
ATOM 3808 N N . THR B 1 21 ? -3.246 42.383 37.920 1.00 38.21 17 THR B N 1
ATOM 3809 C CA . THR B 1 21 ? -3.462 43.786 38.276 1.00 36.56 17 THR B CA 1
ATOM 3810 C C . THR B 1 21 ? -2.422 44.720 37.657 1.00 38.21 17 THR B C 1
ATOM 3811 O O . THR B 1 21 ? -2.747 45.818 37.221 1.00 37.65 17 THR B O 1
ATOM 3815 N N . VAL B 1 22 ? -1.170 44.281 37.628 1.00 36.45 18 VAL B N 1
ATOM 3816 C CA . VAL B 1 22 ? -0.113 45.081 37.042 1.00 37.45 18 VAL B CA 1
ATOM 3817 C C . VAL B 1 22 ? -0.293 45.140 35.530 1.00 39.56 18 VAL B C 1
ATOM 3818 O O . VAL B 1 22 ? -0.119 46.189 34.914 1.00 39.47 18 VAL B O 1
ATOM 3822 N N . VAL B 1 23 ? -0.643 44.011 34.932 1.00 36.19 19 VAL B N 1
ATOM 3823 C CA . VAL B 1 23 ? -0.877 43.980 33.496 1.00 37.61 19 VAL B CA 1
ATOM 3824 C C . VAL B 1 23 ? -2.050 44.890 33.131 1.00 37.36 19 VAL B C 1
ATOM 3825 O O . VAL B 1 23 ? -1.987 45.616 32.141 1.00 36.00 19 VAL B O 1
ATOM 3829 N N . GLN B 1 24 ? -3.104 44.861 33.943 1.00 34.18 20 GLN B N 1
ATOM 3830 C CA . GLN B 1 24 ? -4.264 45.732 33.730 1.00 39.66 20 GLN B CA 1
ATOM 3831 C C . GLN B 1 24 ? -3.896 47.206 33.751 1.00 36.62 20 GLN B C 1
ATOM 3832 O O . GLN B 1 24 ? -4.445 47.992 32.990 1.00 36.11 20 GLN B O 1
ATOM 3838 N N . SER B 1 25 ? -2.978 47.576 34.640 1.00 39.40 21 SER B N 1
ATOM 3839 C CA . SER B 1 25 ? -2.553 48.968 34.779 1.00 38.97 21 SER B CA 1
ATOM 3840 C C . SER B 1 25 ? -1.913 49.501 33.506 1.00 38.32 21 SER B C 1
ATOM 3841 O O . SER B 1 25 ? -2.247 50.595 33.045 1.00 35.24 21 SER B O 1
ATOM 3844 N N . ARG B 1 26 ? -0.987 48.729 32.950 1.00 34.44 22 ARG B N 1
ATOM 3845 C CA . ARG B 1 26 ? -0.288 49.127 31.731 1.00 37.10 22 ARG B CA 1
ATOM 3846 C C . ARG B 1 26 ? -1.265 49.288 30.576 1.00 37.59 22 ARG B C 1
ATOM 3847 O O . ARG B 1 26 ? -1.195 50.258 29.824 1.00 36.16 22 ARG B O 1
ATOM 3855 N N . ILE B 1 27 ? -2.171 48.327 30.438 1.00 34.23 23 ILE B N 1
ATOM 3856 C CA . ILE B 1 27 ? -3.213 48.402 29.425 1.00 34.02 23 ILE B CA 1
ATOM 3857 C C . ILE B 1 27 ? -4.071 49.649 29.643 1.00 32.62 23 ILE B C 1
ATOM 3858 O O . ILE B 1 27 ? -4.366 50.388 28.697 1.00 33.12 23 ILE B O 1
ATOM 3863 N N . LEU B 1 28 ? -4.456 49.888 30.894 1.00 34.08 24 LEU B N 1
ATOM 3864 C CA . LEU B 1 28 ? -5.303 51.031 31.226 1.00 36.21 24 LEU B CA 1
ATOM 3865 C C . LEU B 1 28 ? -4.610 52.341 30.867 1.00 35.98 24 LEU B C 1
ATOM 3866 O O . LEU B 1 28 ? -5.254 53.288 30.424 1.00 36.62 24 LEU B O 1
ATOM 3871 N N . GLU B 1 29 ? -3.296 52.385 31.058 1.00 32.67 25 GLU B N 1
ATOM 3872 C CA . GLU B 1 29 ? -2.506 53.538 30.657 1.00 36.92 25 GLU B CA 1
ATOM 3873 C C . GLU B 1 29 ? -2.569 53.735 29.153 1.00 36.32 25 GLU B C 1
ATOM 3874 O O . GLU B 1 29 ? -2.721 54.862 28.679 1.00 39.57 25 GLU B O 1
ATOM 3880 N N . PHE B 1 30 ? -2.428 52.645 28.402 1.00 32.06 26 PHE B N 1
ATOM 3881 C CA . PHE B 1 30 ? -2.524 52.734 26.950 1.00 34.71 26 PHE B CA 1
ATOM 3882 C C . PHE B 1 30 ? -3.899 53.258 26.521 1.00 33.93 26 PHE B C 1
ATOM 3883 O O . PHE B 1 30 ? -4.001 54.042 25.578 1.00 32.85 26 PHE B O 1
ATOM 3891 N N . PHE B 1 31 ? -4.949 52.810 27.208 1.00 33.59 27 PHE B N 1
ATOM 3892 C CA . PHE B 1 31 ? -6.315 53.210 26.866 1.00 33.56 27 PHE B CA 1
ATOM 3893 C C . PHE B 1 31 ? -6.475 54.718 27.002 1.00 33.80 27 PHE B C 1
ATOM 3894 O O . PHE B 1 31 ? -7.304 55.324 26.329 1.00 34.98 27 PHE B O 1
ATOM 3902 N N . MET B 1 32 ? -5.675 55.328 27.867 1.00 37.06 28 MET B N 1
ATOM 3903 C CA . MET B 1 32 ? -5.829 56.752 28.130 1.00 39.99 28 MET B CA 1
ATOM 3904 C C . MET B 1 32 ? -4.654 57.576 27.636 1.00 38.27 28 MET B C 1
ATOM 3905 O O . MET B 1 32 ? -4.513 58.730 28.003 1.00 40.43 28 MET B O 1
ATOM 3910 N N . ALA B 1 33 ? -3.838 56.991 26.770 1.00 36.84 29 ALA B N 1
ATOM 3911 C CA . ALA B 1 33 ? -2.606 57.637 26.331 1.00 40.43 29 ALA B CA 1
ATOM 3912 C C . ALA B 1 33 ? -2.837 58.818 25.398 1.00 40.58 29 ALA B C 1
ATOM 3913 O O . ALA B 1 33 ? -3.838 58.877 24.693 1.00 41.33 29 ALA B O 1
ATOM 3915 N N . ALA B 1 34 ? -1.891 59.751 25.390 1.00 43.96 30 ALA B N 1
ATOM 3916 C CA . ALA B 1 34 ? -2.016 60.958 24.581 1.00 46.90 30 ALA B CA 1
ATOM 3917 C C . ALA B 1 34 ? -0.953 61.016 23.489 1.00 44.58 30 ALA B C 1
ATOM 3918 O O . ALA B 1 34 ? -0.944 61.932 22.666 1.00 47.04 30 ALA B O 1
ATOM 3920 N N . GLY B 1 35 ? -0.061 60.033 23.479 1.00 43.56 31 GLY B N 1
ATOM 3921 C CA . GLY B 1 35 ? 1.059 60.039 22.552 1.00 50.20 31 GLY B CA 1
ATOM 3922 C C . GLY B 1 35 ? 0.701 59.645 21.129 1.00 49.86 31 GLY B C 1
ATOM 3923 O O . GLY B 1 35 ? 0.152 58.556 20.896 1.00 48.15 31 GLY B O 1
ATOM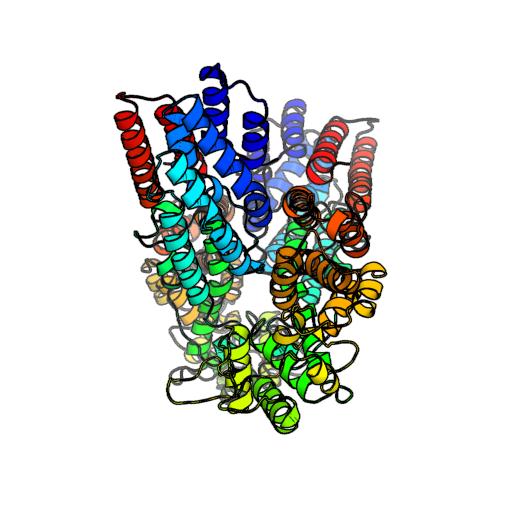 3924 N N . ARG B 1 36 ? 1.016 60.521 20.174 1.00 38.74 32 ARG B N 1
ATOM 3925 C CA . ARG B 1 36 ? 0.741 60.232 18.767 1.00 36.41 32 ARG B CA 1
ATOM 3926 C C . ARG B 1 36 ? 1.731 59.250 18.144 1.00 38.08 32 ARG B C 1
ATOM 3927 O O . ARG B 1 36 ? 2.797 58.988 18.697 1.00 39.64 32 ARG B O 1
ATOM 3935 N N . GLU B 1 37 ? 1.349 58.691 17.000 1.00 35.06 33 GLU B N 1
ATOM 3936 C CA . GLU B 1 37 ? 2.111 57.635 16.343 1.00 35.15 33 GLU B CA 1
ATOM 3937 C C . GLU B 1 37 ? 2.298 58.005 14.889 1.00 31.98 33 GLU B C 1
ATOM 3938 O O . GLU B 1 37 ? 1.549 58.813 14.361 1.00 30.76 33 GLU B O 1
ATOM 3944 N N . THR B 1 38 ? 3.278 57.403 14.227 1.00 34.72 34 THR B N 1
ATOM 3945 C CA . THR B 1 38 ? 3.383 57.537 12.780 1.00 27.95 34 THR B CA 1
ATOM 3946 C C . THR B 1 38 ? 3.212 56.161 12.160 1.00 28.44 34 THR B C 1
ATOM 3947 O O . THR B 1 38 ? 3.420 55.152 12.832 1.00 28.28 34 THR B O 1
ATOM 3951 N N . PRO B 1 39 ? 2.814 56.111 10.878 1.00 27.23 35 PRO B N 1
ATOM 3952 C CA . PRO B 1 39 ? 2.584 54.832 10.203 1.00 28.21 35 PRO B CA 1
ATOM 3953 C C . PRO B 1 39 ? 3.810 53.909 10.295 1.00 28.66 35 PRO B C 1
ATOM 3954 O O . PRO B 1 39 ? 3.658 52.715 10.552 1.00 27.34 35 PRO B O 1
ATOM 3958 N N . ALA B 1 40 ? 5.008 54.463 10.118 1.00 24.14 36 ALA B N 1
ATOM 3959 C CA . ALA B 1 40 ? 6.231 53.667 10.169 1.00 28.43 36 ALA B CA 1
ATOM 3960 C C . ALA B 1 40 ? 6.461 53.132 11.577 1.00 24.97 36 ALA B C 1
ATOM 3961 O O . ALA B 1 40 ? 6.907 51.997 11.758 1.00 30.38 36 ALA B O 1
ATOM 3963 N N . GLY B 1 41 ? 6.142 53.956 12.567 1.00 22.84 37 GLY B N 1
ATOM 3964 C CA . GLY B 1 41 ? 6.283 53.590 13.966 1.00 25.49 37 GLY B CA 1
ATOM 3965 C C . GLY B 1 41 ? 5.374 52.445 14.374 1.00 31.50 37 GLY B C 1
ATOM 3966 O O . GLY B 1 41 ? 5.821 51.455 14.963 1.00 32.72 37 GLY B O 1
ATOM 3967 N N . VAL B 1 42 ? 4.090 52.571 14.061 1.00 25.67 38 VAL B N 1
ATOM 3968 C CA . VAL B 1 42 ? 3.140 51.510 14.360 1.00 26.29 38 VAL B CA 1
ATOM 3969 C C . VAL B 1 42 ? 3.519 50.264 13.605 1.00 31.95 38 VAL B C 1
ATOM 3970 O O . VAL B 1 42 ? 3.405 49.153 14.116 1.00 31.70 38 VAL B O 1
ATOM 3974 N N . ARG B 1 43 ? 3.979 50.457 12.378 1.00 26.10 39 ARG B N 1
ATOM 3975 C CA . ARG B 1 43 ? 4.312 49.343 11.516 1.00 28.18 39 ARG B CA 1
ATOM 3976 C C . ARG B 1 43 ? 5.502 48.537 12.062 1.00 31.98 39 ARG B C 1
ATOM 3977 O O . ARG B 1 43 ? 5.528 47.311 11.970 1.00 31.14 39 ARG B O 1
ATOM 3985 N N . GLY B 1 44 ? 6.482 49.225 12.639 1.00 31.86 40 GLY B N 1
ATOM 3986 C CA . GLY B 1 44 ? 7.602 48.546 13.269 1.00 30.53 40 GLY B CA 1
ATOM 3987 C C . GLY B 1 44 ? 7.210 47.795 14.534 1.00 35.10 40 GLY B C 1
ATOM 3988 O O . GLY B 1 44 ? 7.821 46.779 14.892 1.00 33.04 40 GLY B O 1
ATOM 3989 N N . LEU B 1 45 ? 6.171 48.283 15.203 1.00 31.63 41 LEU B N 1
ATOM 3990 C CA . LEU B 1 45 ? 5.792 47.774 16.514 1.00 31.65 41 LEU B CA 1
ATOM 3991 C C . LEU B 1 45 ? 4.577 46.845 16.500 1.00 30.89 41 LEU B C 1
ATOM 3992 O O . LEU B 1 45 ? 4.312 46.180 17.500 1.00 28.94 41 LEU B O 1
ATOM 3997 N N . TRP B 1 46 ? 3.831 46.826 15.393 1.00 29.43 42 TRP B N 1
ATOM 3998 C CA . TRP B 1 46 ? 2.551 46.112 15.346 1.00 29.72 42 TRP B CA 1
ATOM 3999 C C . TRP B 1 46 ? 2.594 44.640 15.770 1.00 29.40 42 TRP B C 1
ATOM 4000 O O . TRP B 1 46 ? 1.884 44.236 16.694 1.00 31.01 42 TRP B O 1
ATOM 4011 N N . ALA B 1 47 ? 3.390 43.836 15.070 1.00 34.87 43 ALA B N 1
ATOM 4012 C CA . ALA B 1 47 ? 3.434 42.393 15.330 1.00 32.27 43 ALA B CA 1
ATOM 4013 C C . ALA B 1 47 ? 3.719 42.122 16.803 1.00 30.04 43 ALA B C 1
ATOM 4014 O O . ALA B 1 47 ? 3.006 41.348 17.443 1.00 33.72 43 ALA B O 1
ATOM 4016 N N . ARG B 1 48 ? 4.735 42.794 17.342 1.00 29.34 44 ARG B N 1
ATOM 4017 C CA . ARG B 1 48 ? 5.083 42.690 18.760 1.00 31.04 44 ARG B CA 1
ATOM 4018 C C . ARG B 1 48 ? 3.952 43.112 19.681 1.00 31.40 44 ARG B C 1
ATOM 4019 O O . ARG B 1 48 ? 3.611 42.396 20.620 1.00 29.17 44 ARG B O 1
ATOM 4027 N N . ALA B 1 49 ? 3.398 44.299 19.440 1.00 31.29 45 ALA B N 1
ATOM 4028 C CA . ALA B 1 49 ? 2.332 44.811 20.289 1.00 27.28 45 ALA B CA 1
ATOM 4029 C C . ALA B 1 49 ? 1.146 43.858 20.286 1.00 27.34 45 ALA B C 1
ATOM 4030 O O . ALA B 1 49 ? 0.582 43.564 21.331 1.00 27.79 45 ALA B O 1
ATOM 4032 N N . LEU B 1 50 ? 0.763 43.363 19.117 1.00 27.78 46 LEU B N 1
ATOM 4033 C CA . LEU B 1 50 ? -0.376 42.450 19.061 1.00 25.89 46 LEU B CA 1
ATOM 4034 C C . LEU B 1 50 ? -0.095 41.153 19.828 1.00 31.18 46 LEU B C 1
ATOM 4035 O O . LEU B 1 50 ? -0.920 40.686 20.619 1.00 32.17 46 LEU B O 1
ATOM 4040 N N . ARG B 1 51 ? 1.066 40.561 19.575 1.00 30.18 47 ARG B N 1
ATOM 4041 C CA . ARG B 1 51 ? 1.446 39.321 20.249 1.00 33.50 47 ARG B CA 1
ATOM 4042 C C . ARG B 1 51 ? 1.441 39.504 21.758 1.00 33.11 47 ARG B C 1
ATOM 4043 O O . ARG B 1 51 ? 0.979 38.634 22.492 1.00 35.30 47 ARG B O 1
ATOM 4051 N N . LEU B 1 52 ? 1.941 40.649 22.209 1.00 29.42 48 LEU B N 1
ATOM 4052 C CA . LEU B 1 52 ? 1.981 40.967 23.631 1.00 29.80 48 LEU B CA 1
ATOM 4053 C C . LEU B 1 52 ? 0.588 41.144 24.220 1.00 31.73 48 LEU B C 1
ATOM 4054 O O . LEU B 1 52 ? 0.334 40.746 25.359 1.00 29.29 48 LEU B O 1
ATOM 4059 N N . ALA B 1 53 ? -0.314 41.755 23.451 1.00 28.65 49 ALA B N 1
ATOM 4060 C CA . ALA B 1 53 ? -1.677 41.954 23.916 1.00 27.43 49 ALA B CA 1
ATOM 4061 C C . ALA B 1 53 ? -2.399 40.609 24.046 1.00 28.42 49 ALA B C 1
ATOM 4062 O O . ALA B 1 53 ? -3.092 40.360 25.038 1.00 28.76 49 ALA B O 1
ATOM 4064 N N . CYS B 1 54 ? -2.222 39.745 23.047 1.00 28.74 50 CYS B N 1
ATOM 4065 C CA . CYS B 1 54 ? -2.805 38.400 23.067 1.00 32.65 50 CYS B CA 1
ATOM 4066 C C . CYS B 1 54 ? -2.240 37.545 24.196 1.00 33.83 50 CYS B C 1
ATOM 4067 O O . CYS B 1 54 ? -2.962 36.745 24.789 1.00 35.08 50 CYS B O 1
ATOM 4070 N N . ARG B 1 55 ? -0.948 37.700 24.482 1.00 32.35 51 ARG B N 1
ATOM 4071 C CA . ARG B 1 55 ? -0.333 36.979 25.593 1.00 34.70 51 ARG B CA 1
ATOM 4072 C C . ARG B 1 55 ? -0.918 37.442 26.925 1.00 35.32 51 ARG B C 1
ATOM 4073 O O . ARG B 1 55 ? -1.224 36.625 27.787 1.00 38.08 51 ARG B O 1
ATOM 4081 N N . ALA B 1 56 ? -1.076 38.754 27.082 1.00 34.21 52 ALA B N 1
ATOM 4082 C CA . ALA B 1 56 ? -1.716 39.307 28.275 1.00 35.30 52 ALA B CA 1
ATOM 4083 C C . ALA B 1 56 ? -3.105 38.703 28.509 1.00 35.63 52 ALA B C 1
ATOM 4084 O O . ALA B 1 56 ? -3.490 38.440 29.643 1.00 37.16 52 ALA B O 1
ATOM 4086 N N . TYR B 1 57 ? -3.852 38.463 27.440 1.00 35.83 53 TYR B N 1
ATOM 4087 C CA . TYR B 1 57 ? -5.169 37.853 27.602 1.00 34.34 53 TYR B CA 1
ATOM 4088 C C . TYR B 1 57 ? -5.056 36.375 27.964 1.00 36.30 53 TYR B C 1
ATOM 4089 O O . TYR B 1 57 ? -5.808 35.874 28.800 1.00 36.78 53 TYR B O 1
ATOM 4098 N N . VAL B 1 58 ? -4.121 35.675 27.331 1.00 38.73 54 VAL B N 1
ATOM 4099 C CA . VAL B 1 58 ? -3.930 34.254 27.617 1.00 38.64 54 VAL B CA 1
ATOM 4100 C C . VAL B 1 58 ? -3.481 34.020 29.060 1.00 38.69 54 VAL B C 1
ATOM 4101 O O . VAL B 1 58 ? -3.962 33.108 29.719 1.00 44.04 54 VAL B O 1
ATOM 4105 N N . GLU B 1 59 ? -2.583 34.867 29.551 1.00 44.01 55 GLU B N 1
ATOM 4106 C CA . GLU B 1 59 ? -2.057 34.734 30.908 1.00 45.13 55 GLU B CA 1
ATOM 4107 C C . GLU B 1 59 ? -2.977 35.297 32.005 1.00 47.15 55 GLU B C 1
ATOM 4108 O O . GLU B 1 59 ? -3.001 34.770 33.115 1.00 47.29 55 GLU B O 1
ATOM 4114 N N . THR B 1 60 ? -3.733 36.356 31.699 1.00 42.86 56 THR B N 1
ATOM 4115 C CA . THR B 1 60 ? -4.570 37.013 32.710 1.00 38.11 56 THR B CA 1
ATOM 4116 C C . THR B 1 60 ? -6.074 36.841 32.497 1.00 39.58 56 THR B C 1
ATOM 4117 O O . THR B 1 60 ? -6.845 36.872 33.450 1.00 42.47 56 THR B O 1
ATOM 4121 N N . GLY B 1 61 ? -6.489 36.670 31.248 1.00 38.44 57 GLY B N 1
ATOM 4122 C CA . GLY B 1 61 ? -7.891 36.478 30.936 1.00 37.40 57 GLY B CA 1
ATOM 4123 C C . GLY B 1 61 ? -8.764 37.671 31.285 1.00 38.39 57 GLY B C 1
ATOM 4124 O O . GLY B 1 61 ? -9.973 37.536 31.413 1.00 37.08 57 GLY B O 1
ATOM 4125 N N . THR B 1 62 ? -8.154 38.844 31.433 1.00 40.00 58 THR B N 1
ATOM 4126 C CA . THR B 1 62 ? -8.897 40.030 31.832 1.00 37.28 58 THR B CA 1
ATOM 4127 C C . THR B 1 62 ? -9.657 40.673 30.670 1.00 40.87 58 THR B C 1
ATOM 4128 O O . THR B 1 62 ? -9.297 40.519 29.500 1.00 35.02 58 THR B O 1
ATOM 4132 N N . CYS B 1 63 ? -10.713 41.398 31.018 1.00 36.51 59 CYS B N 1
ATOM 4133 C CA . CYS B 1 63 ? -11.482 42.178 30.066 1.00 38.34 59 CYS B CA 1
ATOM 4134 C C . CYS B 1 63 ? -10.614 43.215 29.322 1.00 36.42 59 CYS B C 1
ATOM 4135 O O . CYS B 1 63 ? -10.723 43.366 28.099 1.00 36.04 59 CYS B O 1
ATOM 4138 N N . GLU B 1 64 ? -9.754 43.913 30.065 1.00 33.96 60 GLU B N 1
ATOM 4139 C CA . GLU B 1 64 ? -8.825 44.901 29.505 1.00 33.73 60 GLU B CA 1
ATOM 4140 C C . GLU B 1 64 ? -7.938 44.321 28.411 1.00 29.82 60 GLU B C 1
ATOM 4141 O O . GLU B 1 64 ? -7.732 44.939 27.375 1.00 28.48 60 GLU B O 1
ATOM 4147 N N . ALA B 1 65 ? -7.405 43.130 28.644 1.00 31.37 61 ALA B N 1
ATOM 4148 C CA . ALA B 1 65 ? -6.504 42.512 27.683 1.00 30.34 61 ALA B CA 1
ATOM 4149 C C . ALA B 1 65 ? -7.258 42.086 26.429 1.00 30.08 61 ALA B C 1
ATOM 4150 O O . ALA B 1 65 ? -6.750 42.217 25.304 1.00 28.95 61 ALA B O 1
ATOM 4152 N N . ALA B 1 66 ? -8.471 41.577 26.628 1.00 29.30 62 ALA B N 1
ATOM 4153 C CA . ALA B 1 66 ? -9.317 41.145 25.523 1.00 33.10 62 ALA B CA 1
ATOM 4154 C C . ALA B 1 66 ? -9.655 42.317 24.613 1.00 30.38 62 ALA B C 1
ATOM 4155 O O . ALA B 1 66 ? -9.539 42.217 23.389 1.00 27.61 62 ALA B O 1
ATOM 4157 N N . VAL B 1 67 ? -10.083 43.417 25.224 1.00 30.33 63 VAL B N 1
ATOM 4158 C CA . VAL B 1 67 ? -10.428 44.632 24.487 1.00 30.05 63 VAL B CA 1
ATOM 4159 C C . VAL B 1 67 ? -9.220 45.179 23.735 1.00 29.35 63 VAL B C 1
ATOM 4160 O O . VAL B 1 67 ? -9.317 45.552 22.561 1.00 27.06 63 VAL B O 1
ATOM 4164 N N . LEU B 1 68 ? -8.080 45.209 24.415 1.00 28.98 64 LEU B N 1
ATOM 4165 C CA . LEU B 1 68 ? -6.847 45.700 23.813 1.00 25.82 64 LEU B CA 1
ATOM 4166 C C . LEU B 1 68 ? -6.482 44.893 22.565 1.00 29.94 64 LEU B C 1
ATOM 4167 O O . LEU B 1 68 ? -6.213 45.456 21.500 1.00 25.90 64 LEU B O 1
ATOM 4172 N N . ALA B 1 69 ? -6.489 43.572 22.695 1.00 23.24 65 ALA B N 1
ATOM 4173 C CA . ALA B 1 69 ? -6.037 42.715 21.606 1.00 27.66 65 ALA B CA 1
ATOM 4174 C C . ALA B 1 69 ? -6.967 42.817 20.408 1.00 26.48 65 ALA B C 1
ATOM 4175 O O . ALA B 1 69 ? -6.518 42.966 19.269 1.00 25.06 65 ALA B O 1
ATOM 4177 N N . GLU B 1 70 ? -8.268 42.739 20.671 1.00 28.48 66 GLU B N 1
ATOM 4178 C CA . GLU B 1 70 ? -9.263 42.712 19.602 1.00 28.07 66 GLU B CA 1
ATOM 4179 C C . GLU B 1 70 ? -9.406 44.058 18.908 1.00 25.60 66 GLU B C 1
ATOM 4180 O O . GLU B 1 70 ? -9.699 44.120 17.716 1.00 24.82 66 GLU B O 1
ATOM 4186 N N . ASN B 1 71 ? -9.159 45.134 19.646 1.00 25.27 67 ASN B N 1
ATOM 4187 C CA . ASN B 1 71 ? -9.344 46.481 19.106 1.00 23.67 67 ASN B CA 1
ATOM 4188 C C . ASN B 1 71 ? -8.067 47.311 18.924 1.00 25.60 67 ASN B C 1
ATOM 4189 O O . ASN B 1 71 ? -8.121 48.510 18.657 1.00 25.26 67 ASN B O 1
ATOM 4194 N N . LEU B 1 72 ? -6.926 46.648 19.047 1.00 26.80 68 LEU B N 1
ATOM 4195 C CA . LEU B 1 72 ? -5.629 47.290 18.920 1.00 27.16 68 LEU B CA 1
ATOM 4196 C C . LEU B 1 72 ? -5.479 48.005 17.588 1.00 24.45 68 LEU B C 1
ATOM 4197 O O . LEU B 1 72 ? -4.913 49.085 17.526 1.00 19.91 68 LEU B O 1
ATOM 4202 N N . ALA B 1 73 ? -5.976 47.388 16.522 1.00 24.24 69 ALA B N 1
ATOM 4203 C CA . ALA B 1 73 ? -5.899 47.993 15.195 1.00 25.03 69 ALA B CA 1
ATOM 4204 C C . ALA B 1 73 ? -6.482 49.406 15.212 1.00 24.30 69 ALA B C 1
ATOM 4205 O O . ALA B 1 73 ? -5.824 50.369 14.803 1.00 29.20 69 ALA B O 1
ATOM 4207 N N . GLY B 1 74 ? -7.698 49.540 15.728 1.00 24.48 70 GLY B N 1
ATOM 4208 C CA . GLY B 1 74 ? -8.350 50.837 15.786 1.00 24.61 70 GLY B CA 1
ATOM 4209 C C . GLY B 1 74 ? -7.699 51.799 16.768 1.00 28.47 70 GLY B C 1
ATOM 4210 O O . GLY B 1 74 ? -7.499 52.983 16.471 1.00 25.82 70 GLY B O 1
ATOM 4211 N N . LEU B 1 75 ? -7.367 51.303 17.954 1.00 27.74 71 LEU B N 1
ATOM 4212 C CA . LEU B 1 75 ? -6.719 52.153 18.949 1.00 27.23 71 LEU B CA 1
ATOM 4213 C C . LEU B 1 75 ? -5.368 52.666 18.452 1.00 28.11 71 LEU B C 1
ATOM 4214 O O . LEU B 1 75 ? -5.009 53.807 18.710 1.00 28.85 71 LEU B O 1
ATOM 4219 N N . ALA B 1 76 ? -4.636 51.837 17.714 1.00 28.76 72 ALA B N 1
ATOM 4220 C CA . ALA B 1 76 ? -3.358 52.253 17.132 1.00 28.57 72 ALA B CA 1
ATOM 4221 C C . ALA B 1 76 ? -3.530 53.333 16.055 1.00 30.17 72 ALA B C 1
ATOM 4222 O O . ALA B 1 76 ? -2.697 54.242 15.900 1.00 30.14 72 ALA B O 1
ATOM 4224 N N . LEU B 1 77 ? -4.616 53.243 15.303 1.00 26.51 73 LEU B N 1
ATOM 4225 C CA . LEU B 1 77 ? -4.819 54.169 14.199 1.00 27.33 73 LEU B CA 1
ATOM 4226 C C . LEU B 1 77 ? -5.374 55.508 14.671 1.00 24.81 73 LEU B C 1
ATOM 4227 O O . LEU B 1 77 ? -5.283 56.491 13.958 1.00 23.58 73 LEU B O 1
ATOM 4232 N N . TRP B 1 78 ? -5.933 55.530 15.875 1.00 24.09 74 TRP B N 1
ATOM 4233 C CA . TRP B 1 78 ? -6.706 56.667 16.361 1.00 26.30 74 TRP B CA 1
ATOM 4234 C C . TRP B 1 78 ? -5.832 57.893 16.580 1.00 27.07 74 TRP B C 1
ATOM 4235 O O . TRP B 1 78 ? -6.273 59.025 16.378 1.00 22.26 74 TRP B O 1
ATOM 4246 N N . ARG B 1 79 ? -4.594 57.662 17.008 1.00 25.53 75 ARG B N 1
ATOM 4247 C CA . ARG B 1 79 ? -3.681 58.759 17.353 1.00 25.62 75 ARG B CA 1
ATOM 4248 C C . ARG B 1 79 ? -2.609 58.927 16.279 1.00 30.61 75 ARG B C 1
ATOM 4249 O O . ARG B 1 79 ? -1.592 59.593 16.474 1.00 33.61 75 ARG B O 1
ATOM 4257 N N . LEU B 1 80 ? -2.848 58.311 15.133 1.00 28.74 76 LEU B N 1
ATOM 4258 C CA . LEU B 1 80 ? -1.884 58.300 14.051 1.00 26.72 76 LEU B CA 1
ATOM 4259 C C . LEU B 1 80 ? -1.620 59.700 13.479 1.00 31.31 76 LEU B C 1
ATOM 4260 O O . LEU B 1 80 ? -2.550 60.460 13.160 1.00 28.59 76 LEU B O 1
ATOM 4265 N N . ARG B 1 81 ? -0.339 60.045 13.376 1.00 27.98 77 ARG B N 1
ATOM 4266 C CA . ARG B 1 81 ? 0.092 61.242 12.662 1.00 28.35 77 ARG B CA 1
ATOM 4267 C C . ARG B 1 81 ? 0.711 60.827 11.334 1.00 30.20 77 ARG B C 1
ATOM 4268 O O . ARG B 1 81 ? 1.812 60.277 11.302 1.00 32.54 77 ARG B O 1
ATOM 4276 N N . HIS B 1 82 ? 0.005 61.079 10.240 1.00 25.15 78 HIS B N 1
ATOM 4277 C CA . HIS B 1 82 ? 0.473 60.684 8.913 1.00 26.48 78 HIS B CA 1
ATOM 4278 C C . HIS B 1 82 ? 0.763 61.906 8.041 1.00 27.10 78 HIS B C 1
ATOM 4279 O O . HIS B 1 82 ? -0.017 62.856 8.035 1.00 27.63 78 HIS B O 1
ATOM 4286 N N . ASP B 1 83 ? 1.876 61.867 7.300 1.00 25.05 79 ASP B N 1
ATOM 4287 C CA . ASP B 1 83 ? 2.281 62.959 6.418 1.00 25.86 79 ASP B CA 1
ATOM 4288 C C . ASP B 1 83 ? 1.583 62.836 5.070 1.00 24.49 79 ASP B C 1
ATOM 4289 O O . ASP B 1 83 ? 2.026 62.095 4.195 1.00 24.01 79 ASP B O 1
ATOM 4294 N N . TRP B 1 84 ? 0.491 63.577 4.890 1.00 22.47 80 TRP B N 1
ATOM 4295 C CA . TRP B 1 84 ? -0.327 63.406 3.698 1.00 19.55 80 TRP B CA 1
ATOM 4296 C C . TRP B 1 84 ? 0.340 63.848 2.398 1.00 22.59 80 TRP B C 1
ATOM 4297 O O . TRP B 1 84 ? -0.147 63.528 1.315 1.00 21.89 80 TRP B O 1
ATOM 4308 N N . ASP B 1 85 ? 1.460 64.566 2.498 1.00 22.63 81 ASP B N 1
ATOM 4309 C CA . ASP B 1 85 ? 2.249 64.895 1.312 1.00 25.83 81 ASP B CA 1
ATOM 4310 C C . ASP B 1 85 ? 2.743 63.601 0.654 1.00 25.28 81 ASP B C 1
ATOM 4311 O O . ASP B 1 85 ? 3.094 63.574 -0.532 1.00 26.43 81 ASP B O 1
ATOM 4316 N N . GLU B 1 86 ? 2.726 62.513 1.418 1.00 23.75 82 GLU B N 1
ATOM 4317 C CA . GLU B 1 86 ? 3.168 61.226 0.894 1.00 25.09 82 GLU B CA 1
ATOM 4318 C C . GLU B 1 86 ? 2.016 60.355 0.374 1.00 29.02 82 GLU B C 1
ATOM 4319 O O . GLU B 1 86 ? 2.228 59.242 -0.094 1.00 23.56 82 GLU B O 1
ATOM 4325 N N . GLY B 1 87 ? 0.794 60.858 0.445 1.00 25.30 83 GLY B N 1
ATOM 4326 C CA . GLY B 1 87 ? -0.322 60.121 -0.132 1.00 23.96 83 GLY B CA 1
ATOM 4327 C C . GLY B 1 87 ? -0.770 58.943 0.711 1.00 21.60 83 GLY B C 1
ATOM 4328 O O . GLY B 1 87 ? -0.440 58.850 1.888 1.00 26.35 83 GLY B O 1
ATOM 4329 N N . THR B 1 88 ? -1.531 58.039 0.108 1.00 22.98 84 THR B N 1
ATOM 4330 C CA . THR B 1 88 ? -2.114 56.926 0.844 1.00 24.94 84 THR B CA 1
ATOM 4331 C C . THR B 1 88 ? -1.128 55.764 1.100 1.00 30.11 84 THR B C 1
ATOM 4332 O O . THR B 1 88 ? -1.335 54.957 2.018 1.00 27.83 84 THR B O 1
ATOM 4336 N N . ALA B 1 89 ? -0.071 55.688 0.292 1.00 27.85 85 ALA B N 1
ATOM 4337 C CA . ALA B 1 89 ? 0.869 54.547 0.303 1.00 32.36 85 ALA B CA 1
ATOM 4338 C C . ALA B 1 89 ? 1.331 54.068 1.688 1.00 28.95 85 ALA B C 1
ATOM 4339 O O . ALA B 1 89 ? 1.220 52.886 2.007 1.00 30.45 85 ALA B O 1
ATOM 4341 N N . PRO B 1 90 ? 1.864 54.982 2.507 1.00 31.22 86 PRO B N 1
ATOM 4342 C CA . PRO B 1 90 ? 2.342 54.611 3.845 1.00 32.28 86 PRO B CA 1
ATOM 4343 C C . PRO B 1 90 ? 1.243 54.045 4.738 1.00 32.51 86 PRO B C 1
ATOM 4344 O O . PRO B 1 90 ? 1.519 53.215 5.607 1.00 27.31 86 PRO B O 1
ATOM 4348 N N . LEU B 1 91 ? 0.011 54.505 4.537 1.00 30.03 87 LEU B N 1
ATOM 4349 C CA . LEU B 1 91 ? -1.108 54.023 5.325 1.00 25.56 87 LEU B CA 1
ATOM 4350 C C . LEU B 1 91 ? -1.490 52.624 4.907 1.00 24.77 87 LEU B C 1
ATOM 4351 O O . LEU B 1 91 ? -1.765 51.773 5.745 1.00 26.09 87 LEU B O 1
ATOM 4356 N N . LEU B 1 92 ? -1.552 52.403 3.601 1.00 25.42 88 LEU B N 1
ATOM 4357 C CA . LEU B 1 92 ? -1.904 51.093 3.069 1.00 25.76 88 LEU B CA 1
ATOM 4358 C C . LEU B 1 92 ? -0.822 50.084 3.411 1.00 28.04 88 LEU B C 1
ATOM 4359 O O . LEU B 1 92 ? -1.108 48.906 3.650 1.00 28.82 88 LEU B O 1
ATOM 4364 N N . GLU B 1 93 ? 0.427 50.545 3.410 1.00 25.45 89 GLU B N 1
ATOM 4365 C CA . GLU B 1 93 ? 1.551 49.693 3.793 1.00 27.04 89 GLU B CA 1
ATOM 4366 C C . GLU B 1 93 ? 1.376 49.252 5.238 1.00 27.02 89 GLU B C 1
ATOM 4367 O O . GLU B 1 93 ? 1.573 48.082 5.571 1.00 30.47 89 GLU B O 1
ATOM 4373 N N . LEU B 1 94 ? 0.983 50.187 6.099 1.00 25.48 90 LEU B N 1
ATOM 4374 C CA . LEU B 1 94 ? 0.701 49.865 7.491 1.00 24.03 90 LEU B CA 1
ATOM 4375 C C . LEU B 1 94 ? -0.471 48.872 7.597 1.00 24.72 90 LEU B C 1
ATOM 4376 O O . LEU B 1 94 ? -0.411 47.903 8.363 1.00 22.26 90 LEU B O 1
ATOM 4381 N N . LEU B 1 95 ? -1.541 49.136 6.851 1.00 23.07 91 LEU B N 1
ATOM 4382 C CA . LEU B 1 95 ? -2.718 48.261 6.865 1.00 26.89 91 LEU B CA 1
ATOM 4383 C C . LEU B 1 95 ? -2.370 46.835 6.472 1.00 26.22 91 LEU B C 1
ATOM 4384 O O . LEU B 1 95 ? -2.944 45.879 6.994 1.00 27.24 91 LEU B O 1
ATOM 4389 N N . GLY B 1 96 ? -1.441 46.694 5.535 1.00 27.54 92 GLY B N 1
ATOM 4390 C CA . GLY B 1 96 ? -1.020 45.374 5.090 1.00 31.98 92 GLY B CA 1
ATOM 4391 C C . GLY B 1 96 ? -0.318 44.571 6.173 1.00 30.39 92 GLY B C 1
ATOM 4392 O O . GLY B 1 96 ? -0.422 43.348 6.220 1.00 33.18 92 GLY B O 1
ATOM 4393 N N . VAL B 1 97 ? 0.428 45.260 7.031 1.00 33.50 93 VAL B N 1
ATOM 4394 C CA . VAL B 1 97 ? 1.036 44.632 8.201 1.00 26.16 93 VAL B CA 1
ATOM 4395 C C . VAL B 1 97 ? -0.020 44.281 9.254 1.00 31.00 93 VAL B C 1
ATOM 4396 O O . VAL B 1 97 ? -0.014 43.182 9.816 1.00 29.68 93 VAL B O 1
ATOM 4400 N N . VAL B 1 98 ? -0.930 45.217 9.519 1.00 24.17 94 VAL B N 1
ATOM 4401 C CA . VAL B 1 98 ? -2.000 44.987 10.484 1.00 26.92 94 VAL B CA 1
ATOM 4402 C C . VAL B 1 98 ? -2.853 43.784 10.080 1.00 27.02 94 VAL B C 1
ATOM 4403 O O . VAL B 1 98 ? -3.231 42.963 10.922 1.00 29.55 94 VAL B O 1
ATOM 4407 N N . ASN B 1 99 ? -3.125 43.684 8.782 1.00 25.74 95 ASN B N 1
ATOM 4408 C CA . ASN B 1 99 ? -3.968 42.633 8.212 1.00 30.19 95 ASN B CA 1
ATOM 4409 C C . ASN B 1 99 ? -3.199 41.343 7.868 1.00 31.90 95 ASN B C 1
ATOM 4410 O O . ASN B 1 99 ? -3.745 40.431 7.248 1.00 32.93 95 ASN B O 1
ATOM 4415 N N . GLY B 1 100 ? -1.938 41.265 8.276 1.00 31.56 96 GLY B N 1
ATOM 4416 C CA . GLY B 1 100 ? -1.116 40.102 7.972 1.00 32.01 96 GLY B CA 1
ATOM 4417 C C . GLY B 1 100 ? -1.526 38.805 8.650 1.00 35.24 96 GLY B C 1
ATOM 4418 O O . GLY B 1 100 ? -2.246 38.800 9.652 1.00 31.97 96 GLY B O 1
ATOM 4419 N N . ASP B 1 101 ? -1.032 37.694 8.111 1.00 40.42 97 ASP B N 1
ATOM 4420 C CA . ASP B 1 101 ? -1.375 36.375 8.619 1.00 40.47 97 ASP B CA 1
ATOM 4421 C C . ASP B 1 101 ? -1.142 36.198 10.109 1.00 37.48 97 ASP B C 1
ATOM 4422 O O . ASP B 1 101 ? -1.962 35.576 10.773 1.00 35.35 97 ASP B O 1
ATOM 4427 N N . ASP B 1 102 ? -0.049 36.747 10.637 1.00 31.04 98 ASP B N 1
ATOM 4428 C CA . ASP B 1 102 ? 0.263 36.562 12.057 1.00 35.52 98 ASP B CA 1
ATOM 4429 C C . ASP B 1 102 ? -0.763 37.231 12.952 1.00 36.11 98 ASP B C 1
ATOM 4430 O O . ASP B 1 102 ? -0.940 36.843 14.108 1.00 37.74 98 ASP B O 1
ATOM 4435 N N . THR B 1 103 ? -1.436 38.244 12.422 1.00 35.12 99 THR B N 1
ATOM 4436 C CA . THR B 1 103 ? -2.476 38.909 13.185 1.00 32.44 99 THR B CA 1
ATOM 4437 C C . THR B 1 103 ? -3.627 37.935 13.434 1.00 26.86 99 THR B C 1
ATOM 4438 O O . THR B 1 103 ? -4.039 37.741 14.572 1.00 26.61 99 THR B O 1
ATOM 4442 N N . THR B 1 104 ? -4.128 37.316 12.372 1.00 27.64 100 THR B N 1
ATOM 4443 C CA . THR B 1 104 ? -5.166 36.303 12.517 1.00 32.47 100 THR B CA 1
ATOM 4444 C C . THR B 1 104 ? -4.678 35.152 13.401 1.00 32.81 100 THR B C 1
ATOM 4445 O O . THR B 1 104 ? -5.384 34.713 14.309 1.00 34.12 100 THR B O 1
ATOM 4449 N N . ALA B 1 105 ? -3.461 34.684 13.148 1.00 35.10 101 ALA B N 1
ATOM 4450 C CA . ALA B 1 105 ? -2.893 33.577 13.924 1.00 37.96 101 ALA B CA 1
ATOM 4451 C C . ALA B 1 105 ? -2.866 33.886 15.419 1.00 40.76 101 ALA B C 1
ATOM 4452 O O . ALA B 1 105 ? -3.327 33.090 16.237 1.00 38.87 101 ALA B O 1
ATOM 4454 N N . ALA B 1 106 ? -2.330 35.051 15.768 1.00 36.32 102 ALA B N 1
ATOM 4455 C CA . ALA B 1 106 ? -2.196 35.457 17.162 1.00 35.90 102 ALA B CA 1
ATOM 4456 C C . ALA B 1 106 ? -3.534 35.558 17.894 1.00 35.84 102 ALA B C 1
ATOM 4457 O O . ALA B 1 106 ? -3.670 35.106 19.033 1.00 36.68 102 ALA B O 1
ATOM 4459 N N . LEU B 1 107 ? -4.518 36.171 17.249 1.00 33.18 103 LEU B N 1
ATOM 4460 C CA . LEU B 1 107 ? -5.815 36.364 17.878 1.00 33.52 103 LEU B CA 1
ATOM 4461 C C . LEU B 1 107 ? -6.540 35.024 17.989 1.00 34.91 103 LEU B C 1
ATOM 4462 O O . LEU B 1 107 ? -7.071 34.684 19.043 1.00 31.78 103 LEU B O 1
ATOM 4467 N N . THR B 1 108 ? -6.535 34.264 16.902 1.00 35.32 104 THR B N 1
ATOM 4468 C CA . THR B 1 108 ? -7.191 32.956 16.873 1.00 41.18 104 THR B CA 1
ATOM 4469 C C . THR B 1 108 ? -6.685 32.060 18.005 1.00 43.06 104 THR B C 1
ATOM 4470 O O . THR B 1 108 ? -7.468 31.505 18.779 1.00 42.56 104 THR B O 1
ATOM 4474 N N . GLU B 1 109 ? -5.366 31.957 18.105 1.00 38.20 105 GLU B N 1
ATOM 4475 C CA . GLU B 1 109 ? -4.713 31.140 19.117 1.00 44.13 105 GLU B CA 1
ATOM 4476 C C . GLU B 1 109 ? -5.024 31.590 20.538 1.00 46.28 105 GLU B C 1
ATOM 4477 O O . GLU B 1 109 ? -5.041 30.775 21.458 1.00 45.82 105 GLU B O 1
ATOM 4483 N N . ALA B 1 110 ? -5.268 32.884 20.724 1.00 34.05 106 ALA B N 1
ATOM 4484 C CA . ALA B 1 110 ? -5.583 33.374 22.056 1.00 35.35 106 ALA B CA 1
ATOM 4485 C C . ALA B 1 110 ? -7.063 33.187 22.352 1.00 36.26 106 ALA B C 1
ATOM 4486 O O . ALA B 1 110 ? -7.525 33.507 23.445 1.00 40.30 106 ALA B O 1
ATOM 4488 N N . GLY B 1 111 ? -7.803 32.679 21.371 1.00 33.19 107 GLY B N 1
ATOM 4489 C CA . GLY B 1 111 ? -9.236 32.487 21.513 1.00 38.72 107 GLY B CA 1
ATOM 4490 C C . GLY B 1 111 ? -10.052 33.757 21.319 1.00 38.00 107 GLY B C 1
ATOM 4491 O O . GLY B 1 111 ? -11.163 33.874 21.844 1.00 32.94 107 GLY B O 1
ATOM 4492 N N . LEU B 1 112 ? -9.504 34.701 20.554 1.00 34.02 108 LEU B N 1
ATOM 4493 C CA . LEU B 1 112 ? -10.107 36.030 20.375 1.00 32.83 108 LEU B CA 1
ATOM 4494 C C . LEU B 1 112 ? -10.580 36.255 18.940 1.00 28.59 108 LEU B C 1
ATOM 4495 O O . LEU B 1 112 ? -10.174 35.545 18.032 1.00 35.30 108 LEU B O 1
ATOM 4500 N N . ARG B 1 113 ? -11.413 37.269 18.731 1.00 33.01 109 ARG B N 1
ATOM 4501 C CA . ARG B 1 113 ? -11.953 37.544 17.405 1.00 29.68 109 ARG B CA 1
ATOM 4502 C C . ARG B 1 113 ? -11.045 38.454 16.597 1.00 30.86 109 ARG B C 1
ATOM 4503 O O . ARG B 1 113 ? -10.379 39.322 17.152 1.00 26.33 109 ARG B O 1
ATOM 4511 N N . THR B 1 114 ? -11.057 38.283 15.280 1.00 28.37 110 THR B N 1
ATOM 4512 C CA . THR B 1 114 ? -10.429 39.247 14.385 1.00 30.68 110 THR B CA 1
ATOM 4513 C C . THR B 1 114 ? -11.482 40.233 13.885 1.00 30.55 110 THR B C 1
ATOM 4514 O O . THR B 1 114 ? -11.187 41.126 13.097 1.00 29.00 110 THR B O 1
ATOM 4518 N N . SER B 1 115 ? -12.714 40.075 14.352 1.00 28.74 111 SER B N 1
ATOM 4519 C CA . SER B 1 115 ? -13.843 40.755 13.720 1.00 25.09 111 SER B CA 1
ATOM 4520 C C . SER B 1 115 ? -14.465 41.870 14.547 1.00 27.17 111 SER B C 1
ATOM 4521 O O . SER B 1 115 ? -15.600 42.252 14.283 1.00 24.19 111 SER B O 1
ATOM 4524 N N . ALA B 1 116 ? -13.747 42.407 15.536 1.00 26.20 112 ALA B N 1
ATOM 4525 C CA . ALA B 1 116 ? -14.301 43.522 16.306 1.00 28.40 112 ALA B CA 1
ATOM 4526 C C . ALA B 1 116 ? -14.455 44.748 15.410 1.00 27.84 112 ALA B C 1
ATOM 4527 O O . ALA B 1 116 ? -13.835 44.835 14.346 1.00 24.83 112 ALA B O 1
ATOM 4529 N N . GLU B 1 117 ? -15.281 45.690 15.848 1.00 26.80 113 GLU B N 1
ATOM 4530 C CA . GLU B 1 117 ? -15.507 46.902 15.080 1.00 27.45 113 GLU B CA 1
ATOM 4531 C C . GLU B 1 117 ? -14.250 47.772 14.961 1.00 27.18 113 GLU B C 1
ATOM 4532 O O . GLU B 1 117 ? -14.122 48.542 14.011 1.00 25.94 113 GLU B O 1
ATOM 4538 N N . PHE B 1 118 ? -13.315 47.610 15.896 1.00 24.26 114 PHE B N 1
ATOM 4539 C CA . PHE B 1 118 ? -11.989 48.228 15.786 1.00 25.17 114 PHE B CA 1
ATOM 4540 C C . PHE B 1 118 ? -10.858 47.189 15.626 1.00 27.17 114 PHE B C 1
ATOM 4541 O O . PHE B 1 118 ? -9.697 47.445 15.953 1.00 24.47 114 PHE B O 1
ATOM 4549 N N . GLY B 1 119 ? -11.216 46.031 15.080 1.00 25.54 115 GLY B N 1
ATOM 4550 C CA . GLY B 1 119 ? -10.265 44.965 14.815 1.00 26.19 115 GLY B CA 1
ATOM 4551 C C . GLY B 1 119 ? -9.609 45.077 13.454 1.00 23.62 115 GLY B C 1
ATOM 4552 O O . GLY B 1 119 ? -9.882 46.002 12.696 1.00 24.75 115 GLY B O 1
ATOM 4553 N N . PRO B 1 120 ? -8.716 44.139 13.137 1.00 24.52 116 PRO B N 1
ATOM 4554 C CA . PRO B 1 120 ? -7.875 44.267 11.942 1.00 21.41 116 PRO B CA 1
ATOM 4555 C C . PRO B 1 120 ? -8.651 44.091 10.645 1.00 26.32 116 PRO B C 1
ATOM 4556 O O . PRO B 1 120 ? -8.346 44.758 9.658 1.00 24.64 116 PRO B O 1
ATOM 4560 N N . ASP B 1 121 ? -9.623 43.180 10.638 1.00 24.58 117 ASP B N 1
ATOM 4561 C CA . ASP B 1 121 ? -10.470 42.977 9.474 1.00 26.44 117 ASP B CA 1
ATOM 4562 C C . ASP B 1 121 ? -11.234 44.243 9.158 1.00 25.55 117 ASP B C 1
ATOM 4563 O O . ASP B 1 121 ? -11.266 44.689 8.008 1.00 25.41 117 ASP B O 1
ATOM 4568 N N . ALA B 1 122 ? -11.857 44.813 10.185 1.00 20.82 118 ALA B N 1
ATOM 4569 C CA . ALA B 1 122 ? -12.701 46.002 9.997 1.00 26.18 118 ALA B CA 1
ATOM 4570 C C . ALA B 1 122 ? -11.862 47.226 9.617 1.00 21.60 118 ALA B C 1
ATOM 4571 O O . ALA B 1 122 ? -12.188 47.973 8.690 1.00 25.61 118 ALA B O 1
ATOM 4573 N N . MET B 1 123 ? -10.774 47.430 10.337 1.00 24.01 119 MET B N 1
ATOM 4574 C CA . MET B 1 123 ? -9.884 48.546 10.021 1.00 25.44 119 MET B CA 1
ATOM 4575 C C . MET B 1 123 ? -9.234 48.417 8.645 1.00 22.59 119 MET B C 1
ATOM 4576 O O . MET B 1 123 ? -9.145 49.398 7.919 1.00 24.96 119 MET B O 1
ATOM 4581 N N . PHE B 1 124 ? -8.792 47.216 8.277 1.00 22.68 120 PHE B N 1
ATOM 4582 C CA . PHE B 1 124 ? -8.217 47.013 6.947 1.00 26.34 120 PHE B CA 1
ATOM 4583 C C . PHE B 1 124 ? -9.221 47.367 5.853 1.00 27.07 120 PHE B C 1
ATOM 4584 O O . PHE B 1 124 ? -8.903 48.067 4.885 1.00 25.71 120 PHE B O 1
ATOM 4592 N N . ARG B 1 125 ? -10.446 46.883 6.014 1.00 27.94 121 ARG B N 1
ATOM 4593 C CA . ARG B 1 125 ? -11.498 47.163 5.045 1.00 27.90 121 ARG B CA 1
ATOM 4594 C C . ARG B 1 125 ? -11.851 48.642 4.976 1.00 24.65 121 ARG B C 1
ATOM 4595 O O . ARG B 1 125 ? -11.797 49.237 3.905 1.00 23.03 121 ARG B O 1
ATOM 4603 N N . LEU B 1 126 ? -12.212 49.236 6.108 1.00 22.92 122 LEU B N 1
ATOM 4604 C CA . LEU B 1 126 ? -12.652 50.631 6.102 1.00 24.72 122 LEU B CA 1
ATOM 4605 C C . LEU B 1 126 ? -11.546 51.616 5.734 1.00 24.13 122 LEU B C 1
ATOM 4606 O O . LEU B 1 126 ? -11.790 52.541 4.977 1.00 20.17 122 LEU B O 1
ATOM 4611 N N . VAL B 1 127 ? -10.331 51.417 6.253 1.00 25.65 123 VAL B N 1
ATOM 4612 C CA . VAL B 1 127 ? -9.270 52.385 5.991 1.00 17.81 123 VAL B CA 1
ATOM 4613 C C . VAL B 1 127 ? -8.844 52.304 4.528 1.00 23.18 123 VAL B C 1
ATOM 4614 O O . VAL B 1 127 ? -8.546 53.321 3.903 1.00 24.02 123 VAL B O 1
ATOM 4618 N N . SER B 1 128 ? -8.847 51.095 3.977 1.00 24.22 124 SER B N 1
ATOM 4619 C CA . SER B 1 128 ? -8.563 50.909 2.564 1.00 25.55 124 SER B CA 1
ATOM 4620 C C . SER B 1 128 ? -9.586 51.647 1.707 1.00 23.54 124 SER B C 1
ATOM 4621 O O . SER B 1 128 ? -9.210 52.339 0.772 1.00 23.63 124 SER B O 1
ATOM 4624 N N . GLU B 1 129 ? -10.876 51.489 2.011 1.00 25.26 125 GLU B N 1
ATOM 4625 C CA . GLU B 1 129 ? -11.912 52.233 1.289 1.00 22.93 125 GLU B CA 1
ATOM 4626 C C . GLU B 1 129 ? -11.760 53.733 1.480 1.00 21.74 125 GLU B C 1
ATOM 4627 O O . GLU B 1 129 ? -11.925 54.514 0.538 1.00 22.73 125 GLU B O 1
ATOM 4633 N N . TRP B 1 130 ? -11.483 54.143 2.710 1.00 20.40 126 TRP B N 1
ATOM 4634 C CA . TRP B 1 130 ? -11.333 55.557 2.995 1.00 21.36 126 TRP B CA 1
ATOM 4635 C C . TRP B 1 130 ? -10.185 56.161 2.175 1.00 25.34 126 TRP B C 1
ATOM 4636 O O . TRP B 1 130 ? -10.304 57.277 1.680 1.00 25.63 126 TRP B O 1
ATOM 4647 N N . CYS B 1 131 ? -9.070 55.431 2.058 1.00 22.33 127 CYS B N 1
ATOM 4648 C CA . CYS B 1 131 ? -7.916 55.885 1.264 1.00 23.93 127 CYS B CA 1
ATOM 4649 C C . CYS B 1 131 ? -8.232 55.933 -0.222 1.00 24.72 127 CYS B C 1
ATOM 4650 O O . CYS B 1 131 ? -7.716 56.778 -0.951 1.00 28.05 127 CYS B O 1
ATOM 4653 N N . ALA B 1 132 ? -9.060 55.007 -0.681 1.00 24.05 128 ALA B N 1
ATOM 4654 C CA . ALA B 1 132 ? -9.468 55.007 -2.071 1.00 26.06 128 ALA B CA 1
ATOM 4655 C C . ALA B 1 132 ? -10.334 56.239 -2.329 1.00 26.57 128 ALA B C 1
ATOM 4656 O O . ALA B 1 132 ? -10.245 56.871 -3.384 1.00 26.11 128 ALA B O 1
ATOM 4658 N N . ALA B 1 133 ? -11.159 56.596 -1.350 1.00 27.43 129 ALA B N 1
ATOM 4659 C CA . ALA B 1 133 ? -11.993 57.797 -1.465 1.00 25.46 129 ALA B CA 1
ATOM 4660 C C . ALA B 1 133 ? -11.121 59.056 -1.385 1.00 27.73 129 ALA B C 1
ATOM 4661 O O . ALA B 1 133 ? -11.384 60.051 -2.071 1.00 25.94 1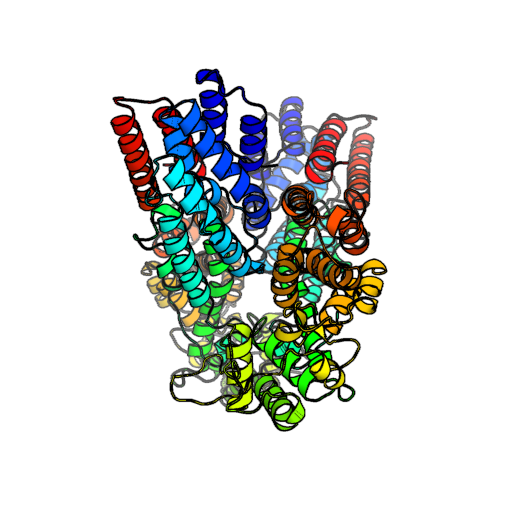29 ALA B O 1
ATOM 4663 N N . PHE B 1 134 ? -10.074 59.007 -0.559 1.00 27.34 130 PHE B N 1
ATOM 4664 C CA . PHE B 1 134 ? -9.121 60.119 -0.479 1.00 24.53 130 PHE B CA 1
ATOM 4665 C C . PHE B 1 134 ? -8.552 60.390 -1.871 1.00 28.69 130 PHE B C 1
ATOM 4666 O O . PHE B 1 134 ? -8.606 61.513 -2.374 1.00 26.20 130 PHE B O 1
ATOM 4674 N N . ASP B 1 135 ? -8.037 59.336 -2.497 1.00 27.60 131 ASP B N 1
ATOM 4675 C CA . ASP B 1 135 ? -7.400 59.442 -3.806 1.00 27.22 131 ASP B CA 1
ATOM 4676 C C . ASP B 1 135 ? -8.344 59.993 -4.858 1.00 31.24 131 ASP B C 1
ATOM 4677 O O . ASP B 1 135 ? -7.941 60.767 -5.721 1.00 30.78 131 ASP B O 1
ATOM 4682 N N . GLU B 1 136 ? -9.599 59.565 -4.796 1.00 30.51 132 GLU B N 1
ATOM 4683 C CA . GLU B 1 136 ? -10.612 60.039 -5.725 1.00 32.73 132 GLU B CA 1
ATOM 4684 C C . GLU B 1 136 ? -10.908 61.526 -5.519 1.00 32.36 132 GLU B C 1
ATOM 4685 O O . GLU B 1 136 ? -11.044 62.271 -6.488 1.00 33.56 132 GLU B O 1
ATOM 4691 N N . ALA B 1 137 ? -11.006 61.952 -4.261 1.00 29.92 133 ALA B N 1
ATOM 4692 C CA . ALA B 1 137 ? -11.220 63.361 -3.943 1.00 29.52 133 ALA B CA 1
ATOM 4693 C C . ALA B 1 137 ? -10.114 64.238 -4.514 1.00 33.81 133 ALA B C 1
ATOM 4694 O O . ALA B 1 137 ? -10.345 65.396 -4.860 1.00 32.55 133 ALA B O 1
ATOM 4696 N N . LEU B 1 138 ? -8.907 63.693 -4.608 1.00 32.60 134 LEU B N 1
ATOM 4697 C CA . LEU B 1 138 ? -7.792 64.480 -5.123 1.00 37.31 134 LEU B CA 1
ATOM 4698 C C . LEU B 1 138 ? -7.551 64.291 -6.616 1.00 39.16 134 LEU B C 1
ATOM 4699 O O . LEU B 1 138 ? -6.557 64.784 -7.141 1.00 38.39 134 LEU B O 1
ATOM 4704 N N . ALA B 1 139 ? -8.451 63.593 -7.304 1.00 39.07 135 ALA B N 1
ATOM 4705 C CA . ALA B 1 139 ? -8.207 63.269 -8.710 1.00 42.16 135 ALA B CA 1
ATOM 4706 C C . ALA B 1 139 ? -8.571 64.393 -9.687 1.00 46.59 135 ALA B C 1
ATOM 4707 O O . ALA B 1 139 ? -8.369 64.250 -10.892 1.00 49.85 135 ALA B O 1
ATOM 4709 N N . GLY B 1 140 ? -9.095 65.504 -9.176 1.00 43.32 136 GLY B N 1
ATOM 4710 C CA . GLY B 1 140 ? -9.462 66.627 -10.030 1.00 46.69 136 GLY B CA 1
ATOM 4711 C C . GLY B 1 140 ? -8.289 67.508 -10.441 1.00 47.85 136 GLY B C 1
ATOM 4712 O O . GLY B 1 140 ? -7.139 67.071 -10.443 1.00 46.57 136 GLY B O 1
ATOM 4713 N N . ALA B 1 141 ? -8.576 68.758 -10.790 1.00 47.83 137 ALA B N 1
ATOM 4714 C CA . ALA B 1 141 ? -7.524 69.683 -11.192 1.00 47.37 137 ALA B CA 1
ATOM 4715 C C . ALA B 1 141 ? -6.520 69.884 -10.059 1.00 49.10 137 ALA B C 1
ATOM 4716 O O . ALA B 1 141 ? -6.893 69.984 -8.890 1.00 50.11 137 ALA B O 1
ATOM 4718 N N . ARG B 1 142 ? -5.241 69.934 -10.401 1.00 46.61 138 ARG B N 1
ATOM 4719 C CA . ARG B 1 142 ? -4.231 70.186 -9.392 1.00 48.61 138 ARG B CA 1
ATOM 4720 C C . ARG B 1 142 ? -3.402 71.410 -9.755 1.00 52.59 138 ARG B C 1
ATOM 4721 O O . ARG B 1 142 ? -2.501 71.810 -9.012 1.00 56.61 138 ARG B O 1
ATOM 4729 N N . SER B 1 143 ? -3.719 72.013 -10.897 1.00 46.33 139 SER B N 1
ATOM 4730 C CA . SER B 1 143 ? -3.042 73.232 -11.316 1.00 42.81 139 SER B CA 1
ATOM 4731 C C . SER B 1 143 ? -4.045 74.214 -11.887 1.00 37.12 139 SER B C 1
ATOM 4732 O O . SER B 1 143 ? -5.116 73.821 -12.351 1.00 36.59 139 SER B O 1
ATOM 4735 N N . ALA B 1 144 ? -3.690 75.492 -11.850 1.00 36.87 140 ALA B N 1
ATOM 4736 C CA . ALA B 1 144 ? -4.515 76.519 -12.465 1.00 40.43 140 ALA B CA 1
ATOM 4737 C C . ALA B 1 144 ? -4.702 76.176 -13.945 1.00 38.48 140 ALA B C 1
ATOM 4738 O O . ALA B 1 144 ? -5.784 76.351 -14.490 1.00 35.44 140 ALA B O 1
ATOM 4740 N N . ASP B 1 145 ? -3.641 75.657 -14.570 1.00 36.56 141 ASP B N 1
ATOM 4741 C CA . ASP B 1 145 ? -3.672 75.240 -15.975 1.00 37.15 141 ASP B CA 1
ATOM 4742 C C . ASP B 1 145 ? -4.783 74.231 -16.268 1.00 37.62 141 ASP B C 1
ATOM 4743 O O . ASP B 1 145 ? -5.489 74.357 -17.268 1.00 37.27 141 ASP B O 1
ATOM 4748 N N . ASP B 1 146 ? -4.918 73.229 -15.397 1.00 35.63 142 ASP B N 1
ATOM 4749 C CA . ASP B 1 146 ? -5.957 72.202 -15.519 1.00 36.25 142 ASP B CA 1
ATOM 4750 C C . ASP B 1 146 ? -7.365 72.776 -15.411 1.00 35.15 142 ASP B C 1
ATOM 4751 O O . ASP B 1 146 ? -8.270 72.369 -16.145 1.00 35.55 142 ASP B O 1
ATOM 4756 N N . VAL B 1 147 ? -7.560 73.694 -14.472 1.00 35.68 143 VAL B N 1
ATOM 4757 C CA . VAL B 1 147 ? -8.881 74.281 -14.269 1.00 34.39 143 VAL B CA 1
ATOM 4758 C C . VAL B 1 147 ? -9.281 75.092 -15.488 1.00 36.77 143 VAL B C 1
ATOM 4759 O O . VAL B 1 147 ? -10.410 75.006 -15.959 1.00 39.11 143 VAL B O 1
ATOM 4763 N N . LEU B 1 148 ? -8.346 75.887 -15.993 1.00 39.34 144 LEU B N 1
ATOM 4764 C CA . LEU B 1 148 ? -8.606 76.694 -17.174 1.00 42.63 144 LEU B CA 1
ATOM 4765 C C . LEU B 1 148 ? -9.109 75.807 -18.313 1.00 42.25 144 LEU B C 1
ATOM 4766 O O . LEU B 1 148 ? -10.075 76.148 -18.996 1.00 40.52 144 LEU B O 1
ATOM 4771 N N . ALA B 1 149 ? -8.465 74.653 -18.481 1.00 43.00 145 ALA B N 1
ATOM 4772 C CA . ALA B 1 149 ? -8.788 73.725 -19.560 1.00 40.29 145 ALA B CA 1
ATOM 4773 C C . ALA B 1 149 ? -10.104 72.982 -19.332 1.00 42.81 145 ALA B C 1
ATOM 4774 O O . ALA B 1 149 ? -10.766 72.586 -20.290 1.00 51.11 145 ALA B O 1
ATOM 4776 N N . ALA B 1 150 ? -10.480 72.784 -18.072 1.00 40.12 146 ALA B N 1
ATOM 4777 C CA . ALA B 1 150 ? -11.765 72.163 -17.752 1.00 39.08 146 ALA B CA 1
ATOM 4778 C C . ALA B 1 150 ? -12.384 72.806 -16.514 1.00 39.31 146 ALA B C 1
ATOM 4779 O O . ALA B 1 150 ? -12.295 72.259 -15.417 1.00 39.59 146 ALA B O 1
ATOM 4781 N N . PRO B 1 151 ? -13.022 73.975 -16.687 1.00 39.37 147 PRO B N 1
ATOM 4782 C CA . PRO B 1 151 ? -13.456 74.769 -15.530 1.00 37.62 147 PRO B CA 1
ATOM 4783 C C . PRO B 1 151 ? -14.644 74.191 -14.768 1.00 39.58 147 PRO B C 1
ATOM 4784 O O . PRO B 1 151 ? -15.749 74.737 -14.813 1.00 39.10 147 PRO B O 1
ATOM 4788 N N . ARG B 1 152 ? -14.405 73.110 -14.040 1.00 39.16 148 ARG B N 1
ATOM 4789 C CA . ARG B 1 152 ? -15.458 72.496 -13.246 1.00 41.75 148 ARG B CA 1
ATOM 4790 C C . ARG B 1 152 ? -15.762 73.322 -12.002 1.00 34.59 148 ARG B C 1
ATOM 4791 O O . ARG B 1 152 ? -14.864 73.632 -11.218 1.00 33.70 148 ARG B O 1
ATOM 4799 N N . VAL B 1 153 ? -17.033 73.656 -11.816 1.00 35.89 149 VAL B N 1
ATOM 4800 C CA . VAL B 1 153 ? -17.482 74.308 -10.592 1.00 31.86 149 VAL B CA 1
ATOM 4801 C C . VAL B 1 153 ? -17.984 73.258 -9.604 1.00 39.84 149 VAL B C 1
ATOM 4802 O O . VAL B 1 153 ? -19.060 72.674 -9.785 1.00 42.41 149 VAL B O 1
ATOM 4806 N N . VAL B 1 154 ? -17.196 73.017 -8.562 1.00 36.22 150 VAL B N 1
ATOM 4807 C CA . VAL B 1 154 ? -17.504 71.999 -7.564 1.00 38.50 150 VAL B CA 1
ATOM 4808 C C . VAL B 1 154 ? -17.980 72.629 -6.254 1.00 34.31 150 VAL B C 1
ATOM 4809 O O . VAL B 1 154 ? -17.299 73.495 -5.703 1.00 32.74 150 VAL B O 1
ATOM 4813 N N . PRO B 1 155 ? -19.154 72.207 -5.751 1.00 34.71 151 PRO B N 1
ATOM 4814 C CA . PRO B 1 155 ? -19.564 72.677 -4.418 1.00 34.04 151 PRO B CA 1
ATOM 4815 C C . PRO B 1 155 ? -18.482 72.290 -3.409 1.00 33.76 151 PRO B C 1
ATOM 4816 O O . PRO B 1 155 ? -18.018 71.149 -3.436 1.00 36.33 151 PRO B O 1
ATOM 4820 N N . PRO B 1 156 ? -18.050 73.230 -2.557 1.00 33.42 152 PRO B N 1
ATOM 4821 C CA . PRO B 1 156 ? -16.964 72.904 -1.624 1.00 36.33 152 PRO B CA 1
ATOM 4822 C C . PRO B 1 156 ? -17.257 71.723 -0.681 1.00 35.51 152 PRO B C 1
ATOM 4823 O O . PRO B 1 156 ? -16.329 70.998 -0.318 1.00 37.43 152 PRO B O 1
ATOM 4827 N N . GLU B 1 157 ? -18.511 71.516 -0.303 1.00 37.23 153 GLU B N 1
ATOM 4828 C CA . GLU B 1 157 ? -18.819 70.382 0.571 1.00 41.40 153 GLU B CA 1
ATOM 4829 C C . GLU B 1 157 ? -18.989 69.061 -0.175 1.00 39.43 153 GLU B C 1
ATOM 4830 O O . GLU B 1 157 ? -19.281 68.040 0.442 1.00 48.26 153 GLU B O 1
ATOM 4836 N N . GLN B 1 158 ? -18.786 69.072 -1.487 1.00 39.41 154 GLN B N 1
ATOM 4837 C CA . GLN B 1 158 ? -18.897 67.845 -2.276 1.00 40.61 154 GLN B CA 1
ATOM 4838 C C . GLN B 1 158 ? -17.593 67.083 -2.230 1.00 38.71 154 GLN B C 1
ATOM 4839 O O . GLN B 1 158 ? -17.572 65.846 -2.195 1.00 35.10 154 GLN B O 1
ATOM 4845 N N . THR B 1 159 ? -16.499 67.832 -2.240 1.00 32.86 155 THR B N 1
ATOM 4846 C CA . THR B 1 159 ? -15.183 67.229 -2.362 1.00 31.89 155 THR B CA 1
ATOM 4847 C C . THR B 1 159 ? -14.897 66.147 -1.326 1.00 28.95 155 THR B C 1
ATOM 4848 O O . THR B 1 159 ? -14.379 65.083 -1.661 1.00 30.46 155 THR B O 1
ATOM 4852 N N . ALA B 1 160 ? -15.216 66.426 -0.067 1.00 27.45 156 ALA B N 1
ATOM 4853 C CA . ALA B 1 160 ? -14.817 65.543 1.021 1.00 26.01 156 ALA B CA 1
ATOM 4854 C C . ALA B 1 160 ? -15.972 64.669 1.462 1.00 29.01 156 ALA B C 1
ATOM 4855 O O . ALA B 1 160 ? -15.840 63.912 2.421 1.00 26.78 156 ALA B O 1
ATOM 4857 N N . ARG B 1 161 ? -17.097 64.801 0.760 1.00 25.48 157 ARG B N 1
ATOM 4858 C CA . ARG B 1 161 ? -18.340 64.088 1.048 1.00 26.25 157 ARG B CA 1
ATOM 4859 C C . ARG B 1 161 ? -18.108 62.622 1.417 1.00 26.11 157 ARG B C 1
ATOM 4860 O O . ARG B 1 161 ? -18.547 62.148 2.468 1.00 26.72 157 ARG B O 1
ATOM 4868 N N . ALA B 1 162 ? -17.430 61.900 0.533 1.00 23.32 158 ALA B N 1
ATOM 4869 C CA . ALA B 1 162 ? -17.264 60.463 0.701 1.00 25.56 158 ALA B CA 1
ATOM 4870 C C . ALA B 1 162 ? -16.403 60.109 1.913 1.00 27.01 158 ALA B C 1
ATOM 4871 O O . ALA B 1 162 ? -16.468 58.988 2.402 1.00 22.46 158 ALA B O 1
ATOM 4873 N N . LEU B 1 163 ? -15.600 61.061 2.395 1.00 22.69 159 LEU B N 1
ATOM 4874 C CA . LEU B 1 163 ? -14.658 60.780 3.480 1.00 23.97 159 LEU B CA 1
ATOM 4875 C C . LEU B 1 163 ? -15.292 60.852 4.862 1.00 22.19 159 LEU B C 1
ATOM 4876 O O . LEU B 1 163 ? -14.696 60.399 5.832 1.00 21.83 159 LEU B O 1
ATOM 4881 N N . VAL B 1 164 ? -16.482 61.450 4.958 1.00 21.90 160 VAL B N 1
ATOM 4882 C CA . VAL B 1 164 ? -17.134 61.652 6.259 1.00 21.33 160 VAL B CA 1
ATOM 4883 C C . VAL B 1 164 ? -18.548 61.048 6.286 1.00 25.94 160 VAL B C 1
ATOM 4884 O O . VAL B 1 164 ? -19.375 61.384 7.143 1.00 20.61 160 VAL B O 1
ATOM 4888 N N . GLN B 1 165 ? -18.812 60.148 5.348 1.00 20.59 161 GLN B N 1
ATOM 4889 C CA . GLN B 1 165 ? -20.080 59.437 5.327 1.00 22.65 161 GLN B CA 1
ATOM 4890 C C . GLN B 1 165 ? -20.173 58.455 6.503 1.00 24.07 161 GLN B C 1
ATOM 4891 O O . GLN B 1 165 ? -19.156 58.036 7.058 1.00 26.07 161 GLN B O 1
ATOM 4897 N N . PRO B 1 166 ? -21.402 58.067 6.872 1.00 24.28 162 PRO B N 1
ATOM 4898 C CA . PRO B 1 166 ? -21.656 57.251 8.065 1.00 20.06 162 PRO B CA 1
ATOM 4899 C C . PRO B 1 166 ? -20.880 55.929 8.150 1.00 20.19 162 PRO B C 1
ATOM 4900 O O . PRO B 1 166 ? -20.599 55.500 9.263 1.00 23.64 162 PRO B O 1
ATOM 4904 N N . ARG B 1 167 ? -20.550 55.287 7.038 1.00 19.04 163 ARG B N 1
ATOM 4905 C CA . ARG B 1 167 ? -19.833 54.016 7.161 1.00 22.24 163 ARG B CA 1
ATOM 4906 C C . ARG B 1 167 ? -18.413 54.222 7.688 1.00 22.88 163 ARG B C 1
ATOM 4907 O O . ARG B 1 167 ? -17.776 53.280 8.187 1.00 22.55 163 ARG B O 1
ATOM 4915 N N . PHE B 1 168 ? -17.950 55.466 7.607 1.00 21.09 164 PHE B N 1
ATOM 4916 C CA . PHE B 1 168 ? -16.649 55.884 8.132 1.00 23.08 164 PHE B CA 1
ATOM 4917 C C . PHE B 1 168 ? -16.776 56.646 9.444 1.00 22.34 164 PHE B C 1
ATOM 4918 O O . PHE B 1 168 ? -15.839 57.295 9.878 1.00 23.39 164 PHE B O 1
ATOM 4926 N N . ALA B 1 169 ? -17.935 56.565 10.082 1.00 22.18 165 ALA B N 1
ATOM 4927 C CA . ALA B 1 169 ? -18.116 57.249 11.361 1.00 22.96 165 ALA B CA 1
ATOM 4928 C C . ALA B 1 169 ? -17.104 56.787 12.406 1.00 22.56 165 ALA B C 1
ATOM 4929 O O . ALA B 1 169 ? -16.628 57.601 13.205 1.00 24.40 165 ALA B O 1
ATOM 4931 N N . THR B 1 170 ? -16.752 55.500 12.400 1.00 22.96 166 THR B N 1
ATOM 4932 C CA . THR B 1 170 ? -15.799 54.999 13.398 1.00 20.76 166 THR B CA 1
ATOM 4933 C C . THR B 1 170 ? -14.376 55.495 13.146 1.00 20.32 166 THR B C 1
ATOM 4934 O O . THR B 1 170 ? -13.523 55.380 14.026 1.00 24.92 166 THR B O 1
ATOM 4938 N N . LEU B 1 171 ? -14.122 56.028 11.950 1.00 22.97 167 LEU B N 1
ATOM 4939 C CA . LEU B 1 171 ? -12.818 56.626 11.617 1.00 22.25 167 LEU B CA 1
ATOM 4940 C C . LEU B 1 171 ? -12.764 58.145 11.822 1.00 21.77 167 LEU B C 1
ATOM 4941 O O . LEU B 1 171 ? -11.684 58.731 11.871 1.00 18.19 167 LEU B O 1
ATOM 4946 N N . TYR B 1 172 ? -13.922 58.780 11.950 1.00 22.02 168 TYR B N 1
ATOM 4947 C CA . TYR B 1 172 ? -14.007 60.243 11.901 1.00 22.05 168 TYR B CA 1
ATOM 4948 C C . TYR B 1 172 ? -13.098 60.982 12.875 1.00 21.76 168 TYR B C 1
ATOM 4949 O O . TYR B 1 172 ? -12.403 61.923 12.487 1.00 23.68 168 TYR B O 1
ATOM 4958 N N . ASP B 1 173 ? -13.121 60.579 14.139 1.00 23.25 169 ASP B N 1
ATOM 4959 C CA . ASP B 1 173 ? -12.366 61.278 15.179 1.00 21.86 169 ASP B CA 1
ATOM 4960 C C . ASP B 1 173 ? -10.871 60.937 15.149 1.00 25.77 169 ASP B C 1
ATOM 4961 O O . ASP B 1 173 ? -10.091 61.527 15.884 1.00 26.48 169 ASP B O 1
ATOM 4966 N N . MET B 1 174 ? -10.479 59.972 14.324 1.00 25.16 170 MET B N 1
ATOM 4967 C CA . MET B 1 174 ? -9.078 59.548 14.276 1.00 25.05 170 MET B CA 1
ATOM 4968 C C . MET B 1 174 ? -8.221 60.637 13.644 1.00 25.25 170 MET B C 1
ATOM 4969 O O . MET B 1 174 ? -8.642 61.282 12.684 1.00 19.72 170 MET B O 1
ATOM 4974 N N . ASP B 1 175 ? -7.010 60.826 14.171 1.00 28.60 171 ASP B N 1
ATOM 4975 C CA . ASP B 1 175 ? -6.211 62.000 13.814 1.00 25.35 171 ASP B CA 1
ATOM 4976 C C . ASP B 1 175 ? -5.889 62.043 12.331 1.00 24.75 171 ASP B C 1
ATOM 4977 O O . ASP B 1 175 ? -5.968 63.102 11.715 1.00 25.33 171 ASP B O 1
ATOM 4982 N N . PHE B 1 176 ? -5.525 60.903 11.753 1.00 20.92 172 PHE B N 1
ATOM 4983 C CA . PHE B 1 176 ? -5.168 60.886 10.333 1.00 21.46 172 PHE B CA 1
ATOM 4984 C C . PHE B 1 176 ? -6.354 61.249 9.436 1.00 22.30 172 PHE B C 1
ATOM 4985 O O . PHE B 1 176 ? -6.163 61.815 8.361 1.00 25.25 172 PHE B O 1
ATOM 4993 N N . VAL B 1 177 ? -7.574 60.918 9.860 1.00 21.48 173 VAL B N 1
ATOM 4994 C CA . VAL B 1 177 ? -8.746 61.343 9.091 1.00 20.76 173 VAL B CA 1
ATOM 4995 C C . VAL B 1 177 ? -8.885 62.871 9.116 1.00 20.16 173 VAL B C 1
ATOM 4996 O O . VAL B 1 177 ? -9.072 63.505 8.080 1.00 18.69 173 VAL B O 1
ATOM 5000 N N . GLN B 1 178 ? -8.775 63.458 10.299 1.00 18.92 174 GLN B N 1
ATOM 5001 C CA . GLN B 1 178 ? -8.910 64.902 10.437 1.00 22.53 174 GLN B CA 1
ATOM 5002 C C . GLN B 1 178 ? -7.781 65.657 9.723 1.00 23.23 174 GLN B C 1
ATOM 5003 O O . GLN B 1 178 ? -8.019 66.685 9.094 1.00 19.27 174 GLN B O 1
ATOM 5009 N N . ASP B 1 179 ? -6.558 65.133 9.793 1.00 21.80 175 ASP B N 1
ATOM 5010 C CA . ASP B 1 179 ? -5.459 65.728 9.033 1.00 22.78 175 ASP B CA 1
ATOM 5011 C C . ASP B 1 179 ? -5.724 65.574 7.542 1.00 22.34 175 ASP B C 1
ATOM 5012 O O . ASP B 1 179 ? -5.403 66.456 6.760 1.00 22.27 175 ASP B O 1
ATOM 5017 N N . GLY B 1 180 ? -6.287 64.433 7.145 1.00 21.41 176 GLY B N 1
ATOM 5018 C CA . GLY B 1 180 ? -6.534 64.169 5.735 1.00 19.46 176 GLY B CA 1
ATOM 5019 C C . GLY B 1 180 ? -7.560 65.153 5.178 1.00 20.51 176 GLY B C 1
ATOM 5020 O O . GLY B 1 180 ? -7.461 65.595 4.030 1.00 19.63 176 GLY B O 1
ATOM 5021 N N . LEU B 1 181 ? -8.559 65.482 5.992 1.00 19.29 177 LEU B N 1
ATOM 5022 C CA . LEU B 1 181 ? -9.582 66.467 5.606 1.00 20.68 177 LEU B CA 1
ATOM 5023 C C . LEU B 1 181 ? -8.972 67.855 5.385 1.00 20.64 177 LEU B C 1
ATOM 5024 O O . LEU B 1 181 ? -9.325 68.563 4.442 1.00 21.40 177 LEU B O 1
ATOM 5029 N N . ARG B 1 182 ? -8.061 68.239 6.271 1.00 21.09 178 ARG B N 1
ATOM 5030 C CA . ARG B 1 182 ? -7.326 69.497 6.109 1.00 21.75 178 ARG B CA 1
ATOM 5031 C C . ARG B 1 182 ? -6.589 69.537 4.780 1.00 20.82 178 ARG B C 1
ATOM 5032 O O . ARG B 1 182 ? -6.644 70.537 4.055 1.00 27.00 178 ARG B O 1
ATOM 5040 N N . TYR B 1 183 ? -5.912 68.436 4.460 1.00 25.07 179 TYR B N 1
ATOM 5041 C CA . TYR B 1 183 ? -5.151 68.305 3.222 1.00 19.41 179 TYR B CA 1
ATOM 5042 C C . TYR B 1 183 ? -6.045 68.403 1.997 1.00 20.63 179 TYR B C 1
ATOM 5043 O O . TYR B 1 183 ? -5.726 69.089 1.028 1.00 20.74 179 TYR B O 1
ATOM 5052 N N . VAL B 1 184 ? -7.163 67.682 2.014 1.00 20.22 180 VAL B N 1
ATOM 5053 C CA . VAL B 1 184 ? -8.047 67.713 0.869 1.00 21.50 180 VAL B CA 1
ATOM 5054 C C . VAL B 1 184 ? -8.578 69.129 0.632 1.00 22.34 180 VAL B C 1
ATOM 5055 O O . VAL B 1 184 ? -8.598 69.607 -0.504 1.00 21.83 180 VAL B O 1
ATOM 5059 N N . ALA B 1 185 ? -9.001 69.786 1.706 1.00 18.01 181 ALA B N 1
ATOM 5060 C CA . ALA B 1 185 ? -9.543 71.146 1.616 1.00 22.70 181 ALA B CA 1
ATOM 5061 C C . ALA B 1 185 ? -8.501 72.087 0.989 1.00 25.45 181 ALA B C 1
ATOM 5062 O O . ALA B 1 185 ? -8.777 72.783 0.013 1.00 23.41 181 ALA B O 1
ATOM 5064 N N . GLN B 1 186 ? -7.288 72.047 1.536 1.00 20.80 182 GLN B N 1
ATOM 5065 C CA . GLN B 1 186 ? -6.194 72.908 1.116 1.00 27.28 182 GLN B CA 1
ATOM 5066 C C . GLN B 1 186 ? -5.845 72.732 -0.365 1.00 25.87 182 GLN B C 1
ATOM 5067 O O . GLN B 1 186 ? -5.388 73.664 -1.014 1.00 26.11 182 GLN B O 1
ATOM 5073 N N . HIS B 1 187 ? -6.020 71.536 -0.877 1.00 24.87 183 HIS B N 1
ATOM 5074 C CA . HIS B 1 187 ? -5.701 71.219 -2.256 1.00 24.95 183 HIS B CA 1
ATOM 5075 C C . HIS B 1 187 ? -6.826 71.271 -3.280 1.00 26.72 183 HIS B C 1
ATOM 5076 O O . HIS B 1 187 ? -6.611 70.951 -4.400 1.00 30.88 183 HIS B O 1
ATOM 5083 N N . THR B 1 188 ? -8.026 71.646 -2.878 1.00 26.36 184 THR B N 1
ATOM 5084 C CA . THR B 1 188 ? -9.166 71.669 -3.769 1.00 25.05 184 THR B CA 1
ATOM 5085 C C . THR B 1 188 ? -9.995 72.949 -3.830 1.00 25.11 184 THR B C 1
ATOM 5086 O O . THR B 1 188 ? -10.385 73.354 -4.883 1.00 27.22 184 THR B O 1
ATOM 5090 N N . ASN B 1 189 ? -10.211 73.573 -2.693 1.00 22.87 185 ASN B N 1
ATOM 5091 C CA . ASN B 1 189 ? -11.107 74.678 -2.579 1.00 24.93 185 ASN B CA 1
ATOM 5092 C C . ASN B 1 189 ? -10.691 75.842 -3.466 1.00 26.18 185 ASN B C 1
ATOM 5093 O O . ASN B 1 189 ? -11.501 76.494 -4.040 1.00 22.73 185 ASN B O 1
ATOM 5098 N N . TRP B 1 190 ? -9.402 76.059 -3.550 1.00 24.80 186 TRP B N 1
ATOM 5099 C CA . TRP B 1 190 ? -8.828 77.201 -4.265 1.00 26.35 186 TRP B CA 1
ATOM 5100 C C . TRP B 1 190 ? -9.325 77.302 -5.705 1.00 27.64 186 TRP B C 1
ATOM 5101 O O . TRP B 1 190 ? -9.335 78.387 -6.289 1.00 28.63 186 TRP B O 1
ATOM 5112 N N . ALA B 1 191 ? -9.730 76.173 -6.279 1.00 28.32 187 ALA B N 1
ATOM 5113 C CA . ALA B 1 191 ? -10.085 76.136 -7.697 1.00 29.94 187 ALA B CA 1
ATOM 5114 C C . ALA B 1 191 ? -11.460 76.739 -7.983 1.00 28.61 187 ALA B C 1
ATOM 5115 O O . ALA B 1 191 ? -11.730 77.181 -9.109 1.00 25.73 187 ALA B O 1
ATOM 5117 N N . LEU B 1 192 ? -12.333 76.740 -6.980 1.00 25.13 188 LEU B N 1
ATOM 5118 C CA . LEU B 1 192 ? -13.695 77.249 -7.179 1.00 26.74 188 LEU B CA 1
ATOM 5119 C C . LEU B 1 192 ? -13.738 78.698 -7.729 1.00 25.28 188 LEU B C 1
ATOM 5120 O O . LEU B 1 192 ? -14.370 78.944 -8.750 1.00 24.83 188 LEU B O 1
ATOM 5125 N N . PRO B 1 193 ? -13.053 79.653 -7.067 1.00 23.51 189 PRO B N 1
ATOM 5126 C CA . PRO B 1 193 ? -13.073 81.027 -7.590 1.00 24.33 189 PRO B CA 1
ATOM 5127 C C . PRO B 1 193 ? -12.475 81.128 -8.996 1.00 27.62 189 PRO B C 1
ATOM 5128 O O . PRO B 1 193 ? -12.909 81.955 -9.790 1.00 21.68 189 PRO B O 1
ATOM 5132 N N . LEU B 1 194 ? -11.484 80.296 -9.298 1.00 23.25 190 LEU B N 1
ATOM 5133 C CA . LEU B 1 194 ? -10.909 80.278 -10.641 1.00 24.68 190 LEU B 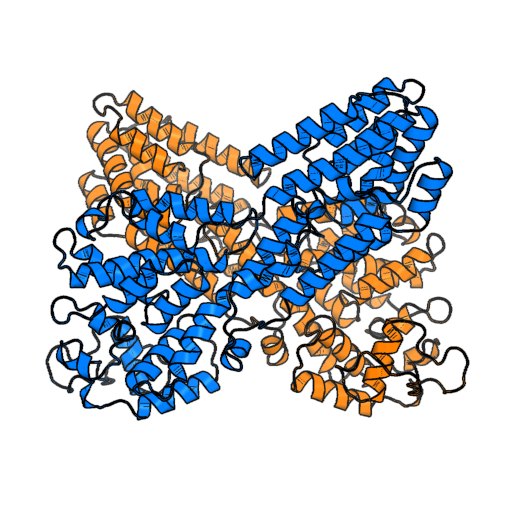CA 1
ATOM 5134 C C . LEU B 1 194 ? -11.896 79.776 -11.683 1.00 24.63 190 LEU B C 1
ATOM 5135 O O . LEU B 1 194 ? -12.042 80.380 -12.750 1.00 25.74 190 LEU B O 1
ATOM 5140 N N . ALA B 1 195 ? -12.551 78.649 -11.392 1.00 21.69 191 ALA B N 1
ATOM 5141 C CA . ALA B 1 195 ? -13.519 78.080 -12.315 1.00 25.93 191 ALA B CA 1
ATOM 5142 C C . ALA B 1 195 ? -14.680 79.058 -12.542 1.00 24.94 191 ALA B C 1
ATOM 5143 O O . ALA B 1 195 ? -15.176 79.207 -13.655 1.00 27.56 191 ALA B O 1
ATOM 5145 N N . LEU B 1 196 ? -15.099 79.739 -11.480 1.00 25.30 192 LEU B N 1
ATOM 5146 C CA . LEU B 1 196 ? -16.176 80.728 -11.581 1.00 22.67 192 LEU B CA 1
ATOM 5147 C C . LEU B 1 196 ? -15.757 81.950 -12.400 1.00 25.19 192 LEU B C 1
ATOM 5148 O O . LEU B 1 196 ? -16.541 82.473 -13.181 1.00 26.32 192 LEU B O 1
ATOM 5153 N N . ALA B 1 197 ? -14.515 82.402 -12.234 1.00 23.95 193 ALA B N 1
ATOM 5154 C CA . ALA B 1 197 ? -14.030 83.518 -13.043 1.00 23.81 193 ALA B CA 1
ATOM 5155 C C . ALA B 1 197 ? -13.885 83.128 -14.518 1.00 28.47 193 ALA B C 1
ATOM 5156 O O . ALA B 1 197 ? -14.231 83.909 -15.408 1.00 32.27 193 ALA B O 1
ATOM 5158 N N . VAL B 1 198 ? -13.385 81.919 -14.775 1.00 29.36 194 VAL B N 1
ATOM 5159 C CA . VAL B 1 198 ? -13.284 81.414 -16.142 1.00 24.12 194 VAL B CA 1
ATOM 5160 C C . VAL B 1 198 ? -14.646 81.372 -16.839 1.00 31.02 194 VAL B C 1
ATOM 5161 O O . VAL B 1 198 ? -14.762 81.789 -17.989 1.00 31.42 194 VAL B O 1
ATOM 5165 N N . ARG B 1 199 ? -15.672 80.867 -16.156 1.00 28.09 195 ARG B N 1
ATOM 5166 C CA . ARG B 1 199 ? -17.022 80.850 -16.729 1.00 32.43 195 ARG B CA 1
ATOM 5167 C C . ARG B 1 199 ? -17.489 82.224 -17.240 1.00 34.11 195 ARG B C 1
ATOM 5168 O O . ARG B 1 199 ? -18.098 82.322 -18.305 1.00 34.27 195 ARG B O 1
ATOM 5176 N N . GLN B 1 200 ? -17.213 83.280 -16.480 1.00 34.35 196 GLN B N 1
ATOM 5177 C CA . GLN B 1 200 ? -17.553 84.639 -16.916 1.00 32.49 196 GLN B CA 1
ATOM 5178 C C . GLN B 1 200 ? -16.728 85.082 -18.121 1.00 33.00 196 GLN B C 1
ATOM 5179 O O . GLN B 1 200 ? -17.259 85.664 -19.066 1.00 34.54 196 GLN B O 1
ATOM 5185 N N . MET B 1 201 ? -15.425 84.827 -18.068 1.00 32.25 197 MET B N 1
ATOM 5186 C CA . MET B 1 201 ? -14.534 85.164 -19.167 1.00 34.54 197 MET B CA 1
ATOM 5187 C C . MET B 1 201 ? -14.994 84.529 -20.477 1.00 40.94 197 MET B C 1
ATOM 5188 O O . MET B 1 201 ? -14.793 85.086 -21.564 1.00 39.85 197 MET B O 1
ATOM 5193 N N . GLN B 1 202 ? -15.599 83.353 -20.360 1.00 34.97 198 GLN B N 1
ATOM 5194 C CA . GLN B 1 202 ? -16.015 82.571 -21.517 1.00 39.63 198 GLN B CA 1
ATOM 5195 C C . GLN B 1 202 ? -17.505 82.710 -21.782 1.00 40.92 198 GLN B C 1
ATOM 5196 O O . GLN B 1 202 ? -18.054 82.029 -22.651 1.00 42.90 198 GLN B O 1
ATOM 5202 N N . ASN B 1 203 ? -18.168 83.571 -21.017 1.00 37.48 199 ASN B N 1
ATOM 5203 C CA . ASN B 1 203 ? -19.605 83.761 -21.180 1.00 39.42 199 ASN B CA 1
ATOM 5204 C C . ASN B 1 203 ? -19.841 84.723 -22.342 1.00 42.57 199 ASN B C 1
ATOM 5205 O O . ASN B 1 203 ? -19.668 85.931 -22.202 1.00 45.02 199 ASN B O 1
ATOM 5210 N N . GLU B 1 204 ? -20.223 84.175 -23.492 1.00 44.68 200 GLU B N 1
ATOM 5211 C CA . GLU B 1 204 ? -20.413 84.967 -24.706 1.00 49.76 200 GLU B CA 1
ATOM 5212 C C . GLU B 1 204 ? -21.570 85.965 -24.578 1.00 47.19 200 GLU B C 1
ATOM 5213 O O . GLU B 1 204 ? -21.751 86.829 -25.433 1.00 47.47 200 GLU B O 1
ATOM 5219 N N . GLY B 1 205 ? -22.341 85.843 -23.503 1.00 45.17 201 GLY B N 1
ATOM 5220 C CA . GLY B 1 205 ? -23.465 86.727 -23.258 1.00 42.94 201 GLY B CA 1
ATOM 5221 C C . GLY B 1 205 ? -23.078 88.016 -22.557 1.00 43.84 201 GLY B C 1
ATOM 5222 O O . GLY B 1 205 ? -23.903 88.917 -22.413 1.00 42.50 201 GLY B O 1
ATOM 5223 N N . LEU B 1 206 ? -21.826 88.101 -22.116 1.00 41.63 202 LEU B N 1
ATOM 5224 C CA . LEU B 1 206 ? -21.320 89.300 -21.455 1.00 40.27 202 LEU B CA 1
ATOM 5225 C C . LEU B 1 206 ? -20.639 90.198 -22.477 1.00 44.14 202 LEU B C 1
ATOM 5226 O O . LEU B 1 206 ? -20.305 89.755 -23.576 1.00 43.34 202 LEU B O 1
ATOM 5231 N N . LYS B 1 207 ? -20.444 91.462 -22.118 1.00 42.35 203 LYS B N 1
ATOM 5232 C CA . LYS B 1 207 ? -19.758 92.401 -22.988 1.00 39.06 203 LYS B CA 1
ATOM 5233 C C . LYS B 1 207 ? -18.267 92.116 -22.996 1.00 41.74 203 LYS B C 1
ATOM 5234 O O . LYS B 1 207 ? -17.728 91.581 -22.027 1.00 43.15 203 LYS B O 1
ATOM 5240 N N . PRO B 1 208 ? -17.591 92.485 -24.093 1.00 42.84 204 PRO B N 1
ATOM 5241 C CA . PRO B 1 208 ? -16.148 92.282 -24.265 1.00 40.19 204 PRO B CA 1
ATOM 5242 C C . PRO B 1 208 ? -15.314 92.901 -23.141 1.00 41.54 204 PRO B C 1
ATOM 5243 O O . PRO B 1 208 ? -14.308 92.319 -22.732 1.00 41.56 204 PRO B O 1
ATOM 5247 N N . LEU B 1 209 ? -15.714 94.073 -22.651 1.00 41.13 205 LEU B N 1
ATOM 5248 C CA . LEU B 1 209 ? -14.975 94.695 -21.554 1.00 42.14 205 LEU B CA 1
ATOM 5249 C C . LEU B 1 209 ? -15.044 93.838 -20.283 1.00 32.88 205 LEU B C 1
ATOM 5250 O O . LEU B 1 209 ? -14.041 93.642 -19.607 1.00 37.02 205 LEU B O 1
ATOM 5255 N N . THR B 1 210 ? -16.233 93.336 -19.972 1.00 36.30 206 THR B N 1
ATOM 5256 C CA . THR B 1 210 ? -16.429 92.504 -18.794 1.00 35.94 206 THR B CA 1
ATOM 5257 C C . THR B 1 210 ? -15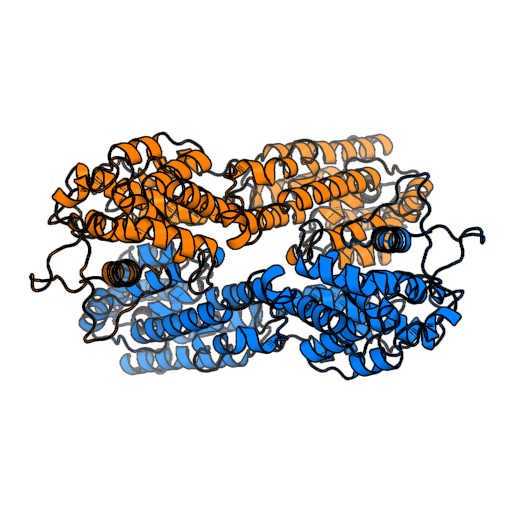.540 91.269 -18.887 1.00 36.39 206 THR B C 1
ATOM 5258 O O . THR B 1 210 ? -14.824 90.935 -17.945 1.00 32.99 206 THR B O 1
ATOM 5262 N N . ARG B 1 211 ? -15.574 90.614 -20.043 1.00 34.22 207 ARG B N 1
ATOM 5263 C CA . ARG B 1 211 ? -14.833 89.375 -20.239 1.00 37.24 207 ARG B CA 1
ATOM 5264 C C . ARG B 1 211 ? -13.339 89.629 -20.189 1.00 31.77 207 ARG B C 1
ATOM 5265 O O . ARG B 1 211 ? -12.591 88.854 -19.599 1.00 34.77 207 ARG B O 1
ATOM 5273 N N . ALA B 1 212 ? -12.903 90.723 -20.805 1.00 35.12 208 ALA B N 1
ATOM 5274 C CA . ALA B 1 212 ? -11.501 91.104 -20.733 1.00 31.76 208 ALA B CA 1
ATOM 5275 C C . ALA B 1 212 ? -11.060 91.337 -19.287 1.00 32.68 208 ALA B C 1
ATOM 5276 O O . ALA B 1 212 ? -10.004 90.881 -18.871 1.00 30.68 208 ALA B O 1
ATOM 5278 N N . LEU B 1 213 ? -11.866 92.064 -18.520 1.00 32.78 209 LEU B N 1
ATOM 5279 C CA . LEU B 1 213 ? -11.504 92.352 -17.135 1.00 31.84 209 LEU B CA 1
ATOM 5280 C C . LEU B 1 213 ? -11.437 91.085 -16.271 1.00 27.39 209 LEU B C 1
ATOM 5281 O O . LEU B 1 213 ? -10.541 90.949 -15.448 1.00 30.30 209 LEU B O 1
ATOM 5286 N N . PHE B 1 214 ? -12.371 90.156 -16.469 1.00 28.00 210 PHE B N 1
ATOM 5287 C CA . PHE B 1 214 ? -12.343 88.897 -15.723 1.00 29.20 210 PHE B CA 1
ATOM 5288 C C . PHE B 1 214 ? -11.055 88.128 -15.996 1.00 30.07 210 PHE B C 1
ATOM 5289 O O . PHE B 1 214 ? -10.453 87.558 -15.085 1.00 26.93 210 PHE B O 1
ATOM 5297 N N . ALA B 1 215 ? -10.637 88.123 -17.257 1.00 32.89 211 ALA B N 1
ATOM 5298 C CA . ALA B 1 215 ? -9.400 87.470 -17.654 1.00 28.41 211 ALA B CA 1
ATOM 5299 C C . ALA B 1 215 ? -8.197 88.024 -16.887 1.00 34.46 211 ALA B C 1
ATOM 5300 O O . ALA B 1 215 ? -7.316 87.271 -16.473 1.00 30.69 211 ALA B O 1
ATOM 5302 N N . LEU B 1 216 ? -8.162 89.338 -16.688 1.00 33.31 212 LEU B N 1
ATOM 5303 C CA . LEU B 1 216 ? -7.068 89.935 -15.926 1.00 33.58 212 LEU B CA 1
ATOM 5304 C C . LEU B 1 216 ? -7.106 89.488 -14.475 1.00 29.87 212 LEU B C 1
ATOM 5305 O O . LEU B 1 216 ? -6.065 89.233 -13.877 1.00 32.52 212 LEU B O 1
ATOM 5310 N N . THR B 1 217 ? -8.304 89.390 -13.904 1.00 30.32 213 THR B N 1
ATOM 5311 C CA . THR B 1 217 ? -8.428 88.903 -12.531 1.00 32.49 213 THR B CA 1
ATOM 5312 C C . THR B 1 217 ? -7.856 87.489 -12.406 1.00 31.78 213 THR B C 1
ATOM 5313 O O . THR B 1 217 ? -7.231 87.145 -11.403 1.00 30.77 213 THR B O 1
ATOM 5317 N N . ILE B 1 218 ? -8.068 86.672 -13.432 1.00 30.98 214 ILE B N 1
ATOM 5318 C CA . ILE B 1 218 ? -7.567 85.302 -13.410 1.00 30.70 214 ILE B CA 1
ATOM 5319 C C . ILE B 1 218 ? -6.045 85.313 -13.484 1.00 32.38 214 ILE B C 1
ATOM 5320 O O . ILE B 1 218 ? -5.367 84.628 -12.713 1.00 33.50 214 ILE B O 1
ATOM 5325 N N . ALA B 1 219 ? -5.511 86.101 -14.411 1.00 31.94 215 ALA B N 1
ATOM 5326 C CA . ALA B 1 219 ? -4.058 86.193 -14.578 1.00 35.41 215 ALA B CA 1
ATOM 5327 C C . ALA B 1 219 ? -3.399 86.612 -13.275 1.00 36.28 215 ALA B C 1
ATOM 5328 O O . ALA B 1 219 ? -2.415 86.008 -12.844 1.00 39.29 215 ALA B O 1
ATOM 5330 N N . ASP B 1 220 ? -3.968 87.628 -12.632 1.00 32.94 216 ASP B N 1
ATOM 5331 C CA . ASP B 1 220 ? -3.387 88.184 -11.418 1.00 33.12 216 ASP B CA 1
ATOM 5332 C C . ASP B 1 220 ? -3.574 87.303 -10.196 1.00 36.73 216 ASP B C 1
ATOM 5333 O O . ASP B 1 220 ? -2.662 87.182 -9.382 1.00 40.25 216 ASP B O 1
ATOM 5338 N N . GLU B 1 221 ? -4.747 86.686 -10.062 1.00 30.29 217 GLU B N 1
ATOM 5339 C CA A GLU B 1 221 ? -5.055 85.864 -8.891 0.54 33.78 217 GLU B CA 1
ATOM 5340 C CA B GLU B 1 221 ? -5.030 85.872 -8.883 0.46 33.79 217 GLU B CA 1
ATOM 5341 C C . GLU B 1 221 ? -4.453 84.458 -8.973 1.00 34.93 217 GLU B C 1
ATOM 5342 O O . GLU B 1 221 ? -4.049 83.887 -7.963 1.00 36.67 217 GLU B O 1
ATOM 5353 N N . PHE B 1 222 ? -4.389 83.895 -10.177 1.00 35.97 218 PHE B N 1
ATOM 5354 C CA . PHE B 1 222 ? -4.001 82.481 -10.304 1.00 39.80 218 PHE B CA 1
ATOM 5355 C C . PHE B 1 222 ? -2.761 82.129 -11.136 1.00 42.46 218 PHE B C 1
ATOM 5356 O O . PHE B 1 222 ? -2.237 81.021 -11.010 1.00 45.81 218 PHE B O 1
ATOM 5364 N N . PHE B 1 223 ? -2.287 83.039 -11.980 1.00 37.85 219 PHE B N 1
ATOM 5365 C CA . PHE B 1 223 ? -1.104 82.733 -12.783 1.00 42.73 219 PHE B CA 1
ATOM 5366 C C . PHE B 1 223 ? 0.111 83.588 -12.449 1.00 50.29 219 PHE B C 1
ATOM 5367 O O . PHE B 1 223 ? 1.247 83.119 -12.536 1.00 54.98 219 PHE B O 1
ATOM 5375 N N . HIS B 1 224 ? -0.131 84.822 -12.024 1.00 45.55 220 HIS B N 1
ATOM 5376 C CA . HIS B 1 224 ? 0.950 85.770 -11.762 1.00 51.48 220 HIS B CA 1
ATOM 5377 C C . HIS B 1 224 ? 1.799 85.906 -13.019 1.00 54.14 220 HIS B C 1
ATOM 5378 O O . HIS B 1 224 ? 1.363 86.481 -14.021 1.00 51.92 220 HIS B O 1
ATOM 5385 N N . ASP B 1 225 ? 3.001 85.336 -12.968 1.00 55.67 221 ASP B N 1
ATOM 5386 C CA . ASP B 1 225 ? 3.967 85.461 -14.059 1.00 59.67 221 ASP B CA 1
ATOM 5387 C C . ASP B 1 225 ? 3.981 84.278 -15.024 1.00 59.36 221 ASP B C 1
ATOM 5388 O O . ASP B 1 225 ? 4.409 84.411 -16.171 1.00 61.73 221 ASP B O 1
ATOM 5393 N N . ARG B 1 226 ? 3.504 83.129 -14.558 1.00 56.92 222 ARG B N 1
ATOM 5394 C CA . ARG B 1 226 ? 3.321 81.970 -15.419 1.00 54.48 222 ARG B CA 1
ATOM 5395 C C . ARG B 1 226 ? 2.374 82.321 -16.551 1.00 53.33 222 ARG B C 1
ATOM 5396 O O . ARG B 1 226 ? 1.300 82.865 -16.314 1.00 56.79 222 ARG B O 1
ATOM 5404 N N . GLN B 1 227 ? 2.768 82.013 -17.781 1.00 49.13 223 GLN B N 1
ATOM 5405 C CA . GLN B 1 227 ? 1.939 82.336 -18.932 1.00 50.07 223 GLN B CA 1
ATOM 5406 C C . GLN B 1 227 ? 1.166 81.128 -19.433 1.00 53.30 223 GLN B C 1
ATOM 5407 O O . GLN B 1 227 ? 1.702 80.023 -19.540 1.00 53.61 223 GLN B O 1
ATOM 5413 N N . ASN B 1 228 ? -0.106 81.352 -19.732 1.00 49.38 224 ASN B N 1
ATOM 5414 C CA . ASN B 1 228 ? -0.989 80.289 -20.178 1.00 49.92 224 ASN B CA 1
ATOM 5415 C C . ASN B 1 228 ? -1.624 80.669 -21.506 1.00 51.61 224 ASN B C 1
ATOM 5416 O O . ASN B 1 228 ? -2.508 81.523 -21.556 1.00 52.22 224 ASN B O 1
ATOM 5421 N N . PRO B 1 229 ? -1.166 80.030 -22.588 1.00 54.26 225 PRO B N 1
ATOM 5422 C CA . PRO B 1 229 ? -1.547 80.332 -23.970 1.00 53.12 225 PRO B CA 1
ATOM 5423 C C . PRO B 1 229 ? -3.037 80.584 -24.163 1.00 50.34 225 PRO B C 1
ATOM 5424 O O . PRO B 1 229 ? -3.396 81.520 -24.875 1.00 53.45 225 PRO B O 1
ATOM 5428 N N . THR B 1 230 ? -3.891 79.779 -23.542 1.00 46.30 226 THR B N 1
ATOM 5429 C CA . THR B 1 230 ? -5.330 79.929 -23.739 1.00 44.52 226 THR B CA 1
ATOM 5430 C C . THR B 1 230 ? -5.897 81.164 -23.028 1.00 46.24 226 THR B C 1
ATOM 5431 O O . THR B 1 230 ? -6.768 81.853 -23.562 1.00 46.39 226 THR B O 1
ATOM 5435 N N . LEU B 1 231 ? -5.388 81.457 -21.837 1.00 43.55 227 LEU B N 1
ATOM 5436 C CA . LEU B 1 231 ? -5.755 82.689 -21.141 1.00 45.25 227 LEU B CA 1
ATOM 5437 C C . LEU B 1 231 ? -5.355 83.892 -21.992 1.00 44.82 227 LEU B C 1
ATOM 5438 O O . LEU B 1 231 ? -6.166 84.777 -22.264 1.00 41.87 227 LEU B O 1
ATOM 5443 N N . ARG B 1 232 ? -4.095 83.903 -22.418 1.00 48.97 228 ARG B N 1
ATOM 5444 C CA . ARG B 1 232 ? -3.584 84.915 -23.339 1.00 49.51 228 ARG B CA 1
ATOM 5445 C C . ARG B 1 232 ? -4.477 85.131 -24.557 1.00 46.75 228 ARG B C 1
ATOM 5446 O O . ARG B 1 232 ? -4.818 86.267 -24.888 1.00 47.36 228 ARG B O 1
ATOM 5454 N N . GLU B 1 233 ? -4.839 84.037 -25.224 1.00 46.41 229 GLU B N 1
ATOM 5455 C CA . GLU B 1 233 ? -5.658 84.098 -26.430 1.00 47.76 229 GLU B CA 1
ATOM 5456 C C . GLU B 1 233 ? -6.999 84.759 -26.163 1.00 48.15 229 GLU B C 1
ATOM 5457 O O . GLU B 1 233 ? -7.474 85.556 -26.969 1.00 48.85 229 GLU B O 1
ATOM 5463 N N . GLN B 1 234 ? -7.618 84.416 -25.038 1.00 47.31 230 GLN B N 1
ATOM 5464 C CA . GLN B 1 234 ? -8.967 84.891 -24.752 1.00 47.55 230 GLN B CA 1
ATOM 5465 C C . GLN B 1 234 ? -9.007 86.357 -24.302 1.00 42.24 230 GLN B C 1
ATOM 5466 O O . GLN B 1 234 ? -9.939 87.085 -24.640 1.00 45.19 230 GLN B O 1
ATOM 5472 N N . PHE B 1 235 ? -8.002 86.790 -23.554 1.00 42.21 231 PHE B N 1
ATOM 5473 C CA . PHE B 1 235 ? -7.914 88.201 -23.194 1.00 44.71 231 PHE B CA 1
ATOM 5474 C C . PHE B 1 235 ? -7.756 89.069 -24.440 1.00 49.96 231 PHE B C 1
ATOM 5475 O O . PHE B 1 235 ? -8.470 90.059 -24.607 1.00 53.74 231 PHE B O 1
ATOM 5483 N N . ALA B 1 236 ? -6.824 88.691 -25.313 1.00 50.04 232 ALA B N 1
ATOM 5484 C CA . ALA B 1 236 ? -6.588 89.422 -26.556 1.00 51.33 232 ALA B CA 1
ATOM 5485 C C . ALA B 1 236 ? -7.859 89.543 -27.399 1.00 53.04 232 ALA B C 1
ATOM 5486 O O . ALA B 1 236 ? -8.221 90.630 -27.850 1.00 56.04 232 ALA B O 1
ATOM 5488 N N . GLU B 1 237 ? -8.539 88.423 -27.599 1.00 48.43 233 GLU B N 1
ATOM 5489 C CA . GLU B 1 237 ? -9.782 88.406 -28.358 1.00 50.67 233 GLU B CA 1
ATOM 5490 C C . GLU B 1 237 ? -10.813 89.365 -27.764 1.00 52.53 233 GLU B C 1
ATOM 5491 O O . GLU B 1 237 ? -11.556 90.029 -28.493 1.00 51.70 233 GLU B O 1
ATOM 5497 N N . ALA B 1 238 ? -10.853 89.432 -26.438 1.00 48.78 234 ALA B N 1
ATOM 5498 C CA . ALA B 1 238 ? -11.804 90.294 -25.750 1.00 48.84 234 ALA B CA 1
ATOM 5499 C C . ALA B 1 238 ? -11.370 91.749 -25.861 1.00 47.93 234 ALA B C 1
ATOM 5500 O O . ALA B 1 238 ? -12.189 92.626 -26.119 1.00 50.10 234 ALA B O 1
ATOM 5502 N N . ALA B 1 239 ? -10.076 91.990 -25.674 1.00 46.93 235 ALA B N 1
ATOM 5503 C CA . ALA B 1 239 ? -9.523 93.339 -25.694 1.00 51.56 235 ALA B CA 1
ATOM 5504 C C . ALA B 1 239 ? -9.721 94.023 -27.044 1.00 55.61 235 ALA B C 1
ATOM 5505 O O . ALA B 1 239 ? -9.804 95.250 -27.122 1.00 57.30 235 ALA B O 1
ATOM 5507 N N . ARG B 1 240 ? -9.804 93.227 -28.104 1.00 55.65 236 ARG B N 1
ATOM 5508 C CA . ARG B 1 240 ? -9.980 93.774 -29.441 1.00 53.91 236 ARG B CA 1
ATOM 5509 C C . ARG B 1 240 ? -11.427 94.183 -29.710 1.00 50.90 236 ARG B C 1
ATOM 5510 O O . ARG B 1 240 ? -11.681 95.080 -30.508 1.00 56.12 236 ARG B O 1
ATOM 5518 N N . ALA B 1 241 ? -12.374 93.528 -29.047 1.00 46.57 237 ALA B N 1
ATOM 5519 C CA . ALA B 1 241 ? -13.780 93.874 -29.211 1.00 50.25 237 ALA B CA 1
ATOM 5520 C C . ALA B 1 241 ? -14.214 94.929 -28.206 1.00 47.63 237 ALA B C 1
ATOM 5521 O O . ALA B 1 241 ? -15.398 95.261 -28.120 1.00 47.94 237 ALA B O 1
ATOM 5523 N N . VAL B 1 242 ? -13.259 95.450 -27.444 1.00 46.14 238 VAL B N 1
ATOM 5524 C CA . VAL B 1 242 ? -13.570 96.492 -26.466 1.00 51.52 238 VAL B CA 1
ATOM 5525 C C . VAL B 1 242 ? -13.832 97.834 -27.140 1.00 50.74 238 VAL B C 1
ATOM 5526 O O . VAL B 1 242 ? -13.044 98.296 -27.965 1.00 54.50 238 VAL B O 1
ATOM 5530 N N . ASP B 1 243 ? -14.952 98.449 -26.783 1.00 58.76 239 ASP B N 1
ATOM 5531 C CA . ASP B 1 243 ? -15.331 99.755 -27.306 1.00 57.12 239 ASP B CA 1
ATOM 5532 C C . ASP B 1 243 ? -14.229 100.785 -27.037 1.00 60.54 239 ASP B C 1
ATOM 5533 O O . ASP B 1 243 ? -13.703 100.865 -25.925 1.00 61.03 239 ASP B O 1
ATOM 5538 N N . GLU B 1 244 ? -13.870 101.566 -28.053 1.00 64.72 240 GLU B N 1
ATOM 5539 C CA . GLU B 1 244 ? -12.911 102.654 -27.858 1.00 65.19 240 GLU B CA 1
ATOM 5540 C C . GLU B 1 244 ? -13.499 103.697 -26.903 1.00 59.44 240 GLU B C 1
ATOM 5541 O O . GLU B 1 244 ? -12.763 104.416 -26.226 1.00 60.00 240 GLU B O 1
ATOM 5547 N N . ALA B 1 245 ? -14.829 103.758 -26.852 1.00 59.18 241 ALA B N 1
ATOM 5548 C CA . ALA B 1 245 ? -15.548 104.689 -25.984 1.00 61.63 241 ALA B CA 1
ATOM 5549 C C . ALA B 1 245 ? -15.272 104.435 -24.504 1.00 65.33 241 ALA B C 1
ATOM 5550 O O . ALA B 1 245 ? -15.283 105.367 -23.695 1.00 61.02 241 ALA B O 1
ATOM 5552 N N . ALA B 1 246 ? -15.035 103.171 -24.156 1.00 65.45 242 ALA B N 1
ATOM 5553 C CA . ALA B 1 246 ? -14.724 102.787 -22.780 1.00 60.68 242 ALA B CA 1
ATOM 5554 C C . ALA B 1 246 ? -13.415 103.429 -22.339 1.00 55.33 242 ALA B C 1
ATOM 5555 O O . ALA B 1 246 ? -13.185 103.675 -21.152 1.00 53.02 242 ALA B O 1
ATOM 5557 N N . LEU B 1 247 ? -12.558 103.697 -23.315 1.00 58.26 243 LEU B N 1
ATOM 5558 C CA . LEU B 1 247 ? -11.301 104.379 -23.064 1.00 58.94 243 LEU B CA 1
ATOM 5559 C C . LEU B 1 247 ? -11.546 105.888 -22.951 1.00 64.40 243 LEU B C 1
ATOM 5560 O O . LEU B 1 247 ? -12.549 106.410 -23.458 1.00 61.26 243 LEU B O 1
ATOM 5565 N N . VAL B 1 248 ? -10.635 106.586 -22.278 1.00 62.38 244 VAL B N 1
ATOM 5566 C CA . VAL B 1 248 ? -10.762 108.031 -22.103 1.00 66.07 244 VAL B CA 1
ATOM 5567 C C . VAL B 1 248 ? -9.635 108.801 -22.834 1.00 69.44 244 VAL B C 1
ATOM 5568 O O . VAL B 1 248 ? -8.457 108.422 -22.763 1.00 69.24 244 VAL B O 1
ATOM 5572 N N . PRO B 1 249 ? -9.991 109.936 -23.386 1.00 70.18 245 PRO B N 1
ATOM 5573 C CA . PRO B 1 249 ? -9.130 110.714 -24.261 1.00 64.84 245 PRO B CA 1
ATOM 5574 C C . PRO B 1 249 ? -7.766 111.080 -23.686 1.00 70.80 245 PRO B C 1
ATOM 5575 O O . PRO B 1 249 ? -7.638 111.518 -22.539 1.00 65.99 245 PRO B O 1
ATOM 5579 N N . VAL B 1 250 ? -6.741 110.878 -24.519 1.00 69.02 246 VAL B N 1
ATOM 5580 C CA . VAL B 1 250 ? -5.368 111.211 -24.147 1.00 67.20 246 VAL B CA 1
ATOM 5581 C C . VAL B 1 250 ? -5.243 112.725 -24.044 1.00 65.20 246 VAL B C 1
ATOM 5582 O O . VAL B 1 250 ? -6.054 113.457 -24.623 1.00 59.59 246 VAL B O 1
ATOM 5586 N N . GLY B 1 251 ? -4.244 113.191 -23.295 1.00 63.73 247 GLY B N 1
ATOM 5587 C CA . GLY B 1 251 ? -4.041 114.615 -23.097 1.00 57.36 247 GLY B CA 1
ATOM 5588 C C . GLY B 1 251 ? -5.107 115.232 -22.211 1.00 58.06 247 GLY B C 1
ATOM 5589 O O . GLY B 1 251 ? -5.069 116.430 -21.910 1.00 52.89 247 GLY B O 1
ATOM 5590 N N . GLU B 1 252 ? -6.078 114.423 -21.801 1.00 54.23 248 GLU B N 1
ATOM 5591 C CA . GLU B 1 252 ? -7.028 114.861 -20.794 1.00 56.00 248 GLU B CA 1
ATOM 5592 C C . GLU B 1 252 ? -6.375 114.727 -19.426 1.00 55.59 248 GLU B C 1
ATOM 5593 O O . GLU B 1 252 ? -5.450 113.933 -19.249 1.00 56.09 248 GLU B O 1
ATOM 5599 N N . VAL B 1 253 ? -6.840 115.510 -18.461 1.00 55.90 249 VAL B N 1
ATOM 5600 C CA . VAL B 1 253 ? -6.231 115.493 -17.137 1.00 54.38 249 VAL B CA 1
ATOM 5601 C C . VAL B 1 253 ? -6.436 114.153 -16.433 1.00 58.40 249 VAL B C 1
ATOM 5602 O O . VAL B 1 253 ? -7.520 113.554 -16.500 1.00 59.52 249 VAL B O 1
ATOM 5606 N N . ASN B 1 254 ? -5.378 113.695 -15.763 1.00 56.74 250 ASN B N 1
ATOM 5607 C CA . ASN B 1 254 ? -5.377 112.417 -15.050 1.00 62.01 250 ASN B CA 1
ATOM 5608 C C . ASN B 1 254 ? -5.587 111.208 -15.967 1.00 61.56 250 ASN B C 1
ATOM 5609 O O . ASN B 1 254 ? -6.084 110.167 -15.524 1.00 60.61 250 ASN B O 1
ATOM 5614 N N . ALA B 1 255 ? -5.206 111.351 -17.237 1.00 58.93 251 ALA B N 1
ATOM 5615 C CA . ALA B 1 255 ? -5.359 110.272 -18.216 1.00 60.16 251 ALA B CA 1
ATOM 5616 C C . ALA B 1 255 ? -4.346 109.170 -17.938 1.00 61.07 251 ALA B C 1
ATOM 5617 O O . ALA B 1 255 ? -4.653 107.980 -18.069 1.00 60.26 251 ALA B O 1
ATOM 5619 N N . THR B 1 256 ? -3.137 109.579 -17.557 1.00 56.86 252 THR B N 1
ATOM 5620 C CA . THR B 1 256 ? -2.176 108.654 -16.973 1.00 64.50 252 THR B CA 1
ATOM 5621 C C . THR B 1 256 ? -2.892 107.827 -15.909 1.00 64.00 252 THR B C 1
ATOM 5622 O O . THR B 1 256 ? -3.531 108.386 -15.014 1.00 65.83 252 THR B O 1
ATOM 5626 N N . PRO B 1 257 ? -2.851 106.497 -16.048 1.00 61.93 253 PRO B N 1
ATOM 5627 C CA . PRO B 1 257 ? -3.315 105.619 -14.979 1.00 61.81 253 PRO B CA 1
ATOM 5628 C C . PRO B 1 257 ? -2.885 106.160 -13.618 1.00 65.48 253 PRO B C 1
ATOM 5629 O O . PRO B 1 257 ? -1.682 106.272 -13.349 1.00 64.72 253 PRO B O 1
ATOM 5633 N N . ARG B 1 258 ? -3.871 106.517 -12.797 1.00 64.27 254 ARG B N 1
ATOM 5634 C CA . ARG B 1 258 ? -3.639 107.133 -11.494 1.00 61.57 254 ARG B CA 1
ATOM 5635 C C . ARG B 1 258 ? -3.194 106.071 -10.501 1.00 58.71 254 ARG B C 1
ATOM 5636 O O . ARG B 1 258 ? -2.356 106.323 -9.638 1.00 60.60 254 ARG B O 1
ATOM 5644 N N . THR B 1 259 ? -3.776 104.881 -10.636 1.00 59.67 255 THR B N 1
ATOM 5645 C CA . THR B 1 259 ? -3.598 103.802 -9.670 1.00 56.43 255 THR B CA 1
ATOM 5646 C C . THR B 1 259 ? -2.793 102.639 -10.234 1.00 51.61 255 THR B C 1
ATOM 5647 O O . THR B 1 259 ? -2.722 102.452 -11.448 1.00 50.70 255 THR B O 1
ATOM 5651 N N . ALA B 1 260 ? -2.200 101.859 -9.337 1.00 47.65 256 ALA B N 1
ATOM 5652 C CA . ALA B 1 260 ? -1.482 100.658 -9.719 1.00 46.46 256 ALA B CA 1
ATOM 5653 C C . ALA B 1 260 ? -2.423 99.726 -10.470 1.00 53.57 256 ALA B C 1
ATOM 5654 O O . ALA B 1 260 ? -2.000 98.977 -11.346 1.00 57.79 256 ALA B O 1
ATOM 5656 N N . VAL B 1 261 ? -3.704 99.774 -10.113 1.00 53.14 257 VAL B N 1
ATOM 5657 C CA . VAL B 1 261 ? -4.713 98.980 -10.791 1.00 48.63 257 VAL B CA 1
ATOM 5658 C C . VAL B 1 261 ? -4.855 99.447 -12.230 1.00 48.91 257 VAL B C 1
ATOM 5659 O O . VAL B 1 261 ? -4.785 98.645 -13.164 1.00 44.61 257 VAL B O 1
ATOM 5663 N N . GLU B 1 262 ? -5.053 100.748 -12.410 1.00 47.43 258 GLU B N 1
ATOM 5664 C CA . GLU B 1 262 ? -5.246 101.294 -13.747 1.00 51.79 258 GLU B CA 1
ATOM 5665 C C . GLU B 1 262 ? -4.042 101.083 -14.665 1.00 48.36 258 GLU B C 1
ATOM 5666 O O . GLU B 1 262 ? -4.207 100.888 -15.866 1.00 47.50 258 GLU B O 1
ATOM 5672 N N . VAL B 1 263 ? -2.836 101.118 -14.110 1.00 50.02 259 VAL B N 1
ATOM 5673 C CA . VAL B 1 263 ? -1.656 100.888 -14.940 1.00 56.44 259 VAL B CA 1
ATOM 5674 C C . VAL B 1 263 ? -1.674 99.480 -15.541 1.00 52.91 259 VAL B C 1
ATOM 5675 O O . VAL B 1 263 ? -1.628 99.329 -16.764 1.00 49.65 259 VAL B O 1
ATOM 5679 N N . ARG B 1 264 ? -1.780 98.456 -14.696 1.00 52.59 260 ARG B N 1
ATOM 5680 C CA . ARG B 1 264 ? -1.809 97.088 -15.208 1.00 49.68 260 ARG B CA 1
ATOM 5681 C C . ARG B 1 264 ? -2.999 96.836 -16.137 1.00 50.23 260 ARG B C 1
ATOM 5682 O O . ARG B 1 264 ? -2.876 96.099 -17.116 1.00 55.59 260 ARG B O 1
ATOM 5690 N N . VAL B 1 265 ? -4.145 97.447 -15.853 1.00 46.27 261 VAL B N 1
ATOM 5691 C CA . VAL B 1 265 ? -5.291 97.275 -16.736 1.00 43.06 261 VAL B CA 1
ATOM 5692 C C . VAL B 1 265 ? -5.061 97.997 -18.057 1.00 47.62 261 VAL B C 1
ATOM 5693 O O . VAL B 1 265 ? -5.410 97.483 -19.124 1.00 46.38 261 VAL B O 1
ATOM 5697 N N . SER B 1 266 ? -4.469 99.188 -17.983 1.00 49.15 262 SER B N 1
ATOM 5698 C CA . SER B 1 266 ? -4.190 99.986 -19.176 1.00 48.34 262 SER B CA 1
ATOM 5699 C C . SER B 1 266 ? -3.138 99.319 -20.057 1.00 49.40 262 SER B C 1
ATOM 5700 O O . SER B 1 266 ? -3.343 99.157 -21.262 1.00 47.47 262 SER B O 1
ATOM 5703 N N . ALA B 1 267 ? -2.023 98.934 -19.440 1.00 47.99 263 ALA B N 1
ATOM 5704 C CA . ALA B 1 267 ? -0.926 98.257 -20.125 1.00 50.24 263 ALA B CA 1
ATOM 5705 C C . ALA B 1 267 ? -1.419 97.065 -20.941 1.00 56.02 263 ALA B C 1
ATOM 5706 O O . ALA B 1 267 ? -1.247 97.016 -22.163 1.00 54.46 263 ALA B O 1
ATOM 5708 N N . ALA B 1 268 ? -2.039 96.110 -20.252 1.00 55.53 264 ALA B N 1
ATOM 5709 C CA . ALA B 1 268 ? -2.586 94.924 -20.890 1.00 48.41 264 ALA B CA 1
ATOM 5710 C C . ALA B 1 268 ? -3.559 95.292 -21.992 1.00 48.10 264 ALA B C 1
ATOM 5711 O O . ALA B 1 268 ? -3.515 94.722 -23.077 1.00 50.03 264 ALA B O 1
ATOM 5713 N N . LEU B 1 269 ? -4.441 96.247 -21.713 1.00 47.37 265 LEU B N 1
ATOM 5714 C CA . LEU B 1 269 ? -5.464 96.644 -22.674 1.00 45.51 265 LEU B CA 1
ATOM 5715 C C . LEU B 1 269 ? -4.862 97.253 -23.941 1.00 50.90 265 LEU B C 1
ATOM 5716 O O . LEU B 1 269 ? -5.389 97.077 -25.039 1.00 52.30 265 LEU B O 1
ATOM 5721 N N . ALA B 1 270 ? -3.757 97.971 -23.784 1.00 52.47 266 ALA B N 1
ATOM 5722 C CA . ALA B 1 270 ? -3.094 98.594 -24.924 1.00 60.70 266 ALA B CA 1
ATOM 5723 C C . ALA B 1 270 ? -2.408 97.555 -25.823 1.00 58.45 266 ALA B C 1
ATOM 5724 O O . ALA B 1 270 ? -2.427 97.672 -27.051 1.00 58.39 266 ALA B O 1
ATOM 5726 N N . HIS B 1 271 ? -1.824 96.533 -25.204 1.00 52.88 267 HIS B N 1
ATOM 5727 C CA . HIS B 1 271 ? -1.043 95.536 -25.931 1.00 56.48 267 HIS B CA 1
ATOM 5728 C C . HIS B 1 271 ? -1.832 94.306 -26.365 1.00 55.38 267 HIS B C 1
ATOM 5729 O O . HIS B 1 271 ? -1.328 93.489 -27.140 1.00 58.27 267 HIS B O 1
ATOM 5736 N N . GLY B 1 272 ? -3.058 94.169 -25.865 1.00 55.73 268 GLY B N 1
ATOM 5737 C CA . GLY B 1 272 ? -3.833 92.960 -26.087 1.00 55.81 268 GLY B CA 1
ATOM 5738 C C . GLY B 1 272 ? -3.145 91.763 -25.458 1.00 52.06 268 GLY B C 1
ATOM 5739 O O . GLY B 1 272 ? -3.379 90.618 -25.845 1.00 55.47 268 GLY B O 1
ATOM 5740 N N . ASP B 1 273 ? -2.291 92.040 -24.479 1.00 51.71 269 ASP B N 1
ATOM 5741 C CA . ASP B 1 273 ? -1.531 91.007 -23.791 1.00 50.57 269 ASP B CA 1
ATOM 5742 C C . ASP B 1 273 ? -1.770 91.066 -22.281 1.00 53.94 269 ASP B C 1
ATOM 5743 O O . ASP B 1 273 ? -1.355 92.016 -21.619 1.00 53.25 269 ASP B O 1
ATOM 5748 N N . ALA B 1 274 ? -2.419 90.030 -21.747 1.00 52.79 270 ALA B N 1
ATOM 5749 C CA . ALA B 1 274 ? -2.784 89.971 -20.331 1.00 49.79 270 ALA B CA 1
ATOM 5750 C C . ALA B 1 274 ? -1.590 90.008 -19.382 1.00 50.04 270 ALA B C 1
ATOM 5751 O O . ALA B 1 274 ? -1.716 90.434 -18.233 1.00 49.20 270 ALA B O 1
ATOM 5753 N N . TYR B 1 275 ? -0.434 89.554 -19.848 1.00 49.72 271 TYR B N 1
ATOM 5754 C CA . TYR B 1 275 ? 0.728 89.462 -18.973 1.00 49.35 271 TYR B CA 1
ATOM 5755 C C . TYR B 1 275 ? 1.602 90.722 -18.969 1.00 54.73 271 TYR B C 1
ATOM 5756 O O . TYR B 1 275 ? 2.687 90.731 -18.392 1.00 54.91 271 TYR B O 1
ATOM 5765 N N . VAL B 1 276 ? 1.112 91.785 -19.602 1.00 56.64 272 VAL B N 1
ATOM 5766 C CA . VAL B 1 276 ? 1.774 93.085 -19.566 1.00 54.46 272 VAL B CA 1
ATOM 5767 C C . VAL B 1 276 ? 1.161 93.940 -18.460 1.00 54.16 272 VAL B C 1
ATOM 5768 O O . VAL B 1 276 ? 0.016 94.374 -18.568 1.00 54.24 272 VAL B O 1
ATOM 5772 N N . ARG B 1 277 ? 1.924 94.184 -17.401 1.00 57.20 273 ARG B N 1
ATOM 5773 C CA . ARG B 1 277 ? 1.410 94.908 -16.238 1.00 57.66 273 ARG B CA 1
ATOM 5774 C C . ARG B 1 277 ? 1.984 96.321 -16.063 1.00 64.62 273 ARG B C 1
ATOM 5775 O O . ARG B 1 277 ? 1.478 97.113 -15.263 1.00 57.79 273 ARG B O 1
ATOM 5783 N N . GLU B 1 278 ? 3.035 96.630 -16.815 1.00 68.08 274 GLU B N 1
ATOM 5784 C CA . GLU B 1 278 ? 3.654 97.949 -16.763 1.00 67.49 274 GLU B CA 1
ATOM 5785 C C . GLU B 1 278 ? 3.731 98.603 -18.139 1.00 70.71 274 GLU B C 1
ATOM 5786 O O . GLU B 1 278 ? 3.439 97.976 -19.159 1.00 71.02 274 GLU B O 1
ATOM 5792 N N . LEU B 1 279 ? 4.108 99.878 -18.153 1.00 71.75 275 LEU B N 1
ATOM 5793 C CA . LEU B 1 279 ? 4.490 100.560 -19.384 1.00 72.92 275 LEU B CA 1
ATOM 5794 C C . LEU B 1 279 ? 5.745 101.380 -19.094 1.00 76.08 275 LEU B C 1
ATOM 5795 O O . LEU B 1 279 ? 5.968 101.796 -17.953 1.00 74.60 275 LEU B O 1
ATOM 5800 N N . ARG B 1 280 ? 6.569 101.605 -20.114 1.00 77.27 276 ARG B N 1
ATOM 5801 C CA . ARG B 1 280 ? 7.732 102.472 -19.952 1.00 73.15 276 ARG B CA 1
ATOM 5802 C C . ARG B 1 280 ? 7.331 103.938 -20.077 1.00 70.49 276 ARG B C 1
ATOM 5803 O O . ARG B 1 280 ? 6.278 104.260 -20.641 1.00 68.34 276 ARG B O 1
ATOM 5811 N N . PRO B 1 281 ? 8.166 104.838 -19.539 1.00 70.46 277 PRO B N 1
ATOM 5812 C CA . PRO B 1 281 ? 7.966 106.268 -19.783 1.00 57.35 277 PRO B CA 1
ATOM 5813 C C . PRO B 1 281 ? 8.060 106.543 -21.284 1.00 56.90 277 PRO B C 1
ATOM 5814 O O . PRO B 1 281 ? 8.871 105.918 -21.963 1.00 64.66 277 PRO B O 1
ATOM 5818 N N . GLY B 1 282 ? 7.228 107.443 -21.797 1.00 52.37 278 GLY B N 1
ATOM 5819 C CA . GLY B 1 282 ? 7.192 107.709 -23.225 1.00 53.22 278 GLY B CA 1
ATOM 5820 C C . GLY B 1 282 ? 6.092 106.924 -23.922 1.00 64.54 278 GLY B C 1
ATOM 5821 O O . GLY B 1 282 ? 5.605 107.321 -24.987 1.00 63.06 278 GLY B O 1
ATOM 5822 N N . THR B 1 283 ? 5.705 105.801 -23.319 1.00 65.09 279 THR B N 1
ATOM 5823 C CA . THR B 1 283 ? 4.571 105.016 -23.804 1.00 65.81 279 THR B CA 1
ATOM 5824 C C . THR B 1 283 ? 3.311 105.416 -23.057 1.00 65.22 279 THR B C 1
ATOM 5825 O O . THR B 1 283 ? 3.251 105.347 -21.829 1.00 66.28 279 THR B O 1
ATOM 5829 N N . VAL B 1 284 ? 2.267 105.716 -23.791 1.00 68.19 280 VAL B N 1
ATOM 5830 C CA . VAL B 1 284 ? 1.178 106.461 -23.245 1.00 66.17 280 VAL B CA 1
ATOM 5831 C C . VAL B 1 284 ? -0.165 105.745 -23.335 1.00 65.88 280 VAL B C 1
ATOM 5832 O O . VAL B 1 284 ? -1.095 106.186 -23.999 1.00 65.82 280 VAL B O 1
ATOM 5836 N N . ALA B 1 285 ? -0.295 104.682 -22.566 1.00 65.87 281 ALA B N 1
ATOM 5837 C CA . ALA B 1 285 ? -1.528 103.917 -22.602 1.00 65.32 281 ALA B CA 1
ATOM 5838 C C . ALA B 1 285 ? -2.611 104.697 -21.929 1.00 61.18 281 ALA B C 1
ATOM 5839 O O . ALA B 1 285 ? -2.447 105.109 -20.817 1.00 61.72 281 ALA B O 1
ATOM 5841 N N . ARG B 1 286 ? -3.711 104.892 -22.644 1.00 63.78 282 ARG B N 1
ATOM 5842 C CA . ARG B 1 286 ? -4.931 105.490 -22.140 1.00 63.96 282 ARG B CA 1
ATOM 5843 C C . ARG B 1 286 ? -5.574 104.608 -21.056 1.00 64.94 282 ARG B C 1
ATOM 5844 O O . ARG B 1 286 ? -5.655 103.420 -21.223 1.00 60.96 282 ARG B O 1
ATOM 5852 N N . ARG B 1 287 ? -6.057 105.208 -19.970 1.00 65.98 283 ARG B N 1
ATOM 5853 C CA . ARG B 1 287 ? -6.745 104.487 -18.895 1.00 58.76 283 ARG B CA 1
ATOM 5854 C C . ARG B 1 287 ? -8.227 104.332 -19.206 1.00 55.61 283 ARG B C 1
ATOM 5855 O O . ARG B 1 287 ? -8.783 105.068 -20.025 1.00 5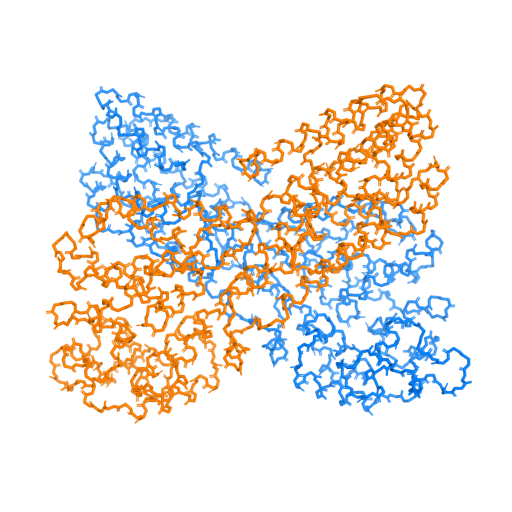9.06 283 ARG B O 1
ATOM 5863 N N . LEU B 1 288 ? -8.870 103.373 -18.540 1.00 52.22 284 LEU B N 1
ATOM 5864 C CA . LEU B 1 288 ? -10.309 103.166 -18.681 1.00 46.33 284 LEU B CA 1
ATOM 5865 C C . LEU B 1 288 ? -11.078 104.252 -17.926 1.00 46.50 284 LEU B C 1
ATOM 5866 O O . LEU B 1 288 ? -10.662 104.675 -16.849 1.00 50.17 284 LEU B O 1
ATOM 5871 N N . ARG B 1 289 ? -12.208 104.673 -18.481 1.00 48.65 285 ARG B N 1
ATOM 5872 C CA . ARG B 1 289 ? -13.078 105.648 -17.835 1.00 49.35 285 ARG B CA 1
ATOM 5873 C C . ARG B 1 289 ? -13.619 105.151 -16.492 1.00 52.43 285 ARG B C 1
ATOM 5874 O O . ARG B 1 289 ? -13.858 103.952 -16.309 1.00 46.90 285 ARG B O 1
ATOM 5882 N N . THR B 1 290 ? -13.804 106.078 -15.554 1.00 48.34 286 THR B N 1
ATOM 5883 C CA . THR B 1 290 ? -14.440 105.755 -14.281 1.00 45.89 286 THR B CA 1
ATOM 5884 C C . THR B 1 290 ? -15.540 106.762 -13.963 1.00 46.95 286 THR B C 1
ATOM 5885 O O . THR B 1 290 ? -15.948 106.912 -12.809 1.00 44.04 286 THR B O 1
ATOM 5889 N N . ASP B 1 291 ? -16.019 107.446 -14.998 1.00 47.79 287 ASP B N 1
ATOM 5890 C CA . ASP B 1 291 ? -17.197 108.300 -14.875 1.00 44.47 287 ASP B CA 1
ATOM 5891 C C . ASP B 1 291 ? -18.437 107.429 -14.995 1.00 45.76 287 ASP B C 1
ATOM 5892 O O . ASP B 1 291 ? -18.368 106.324 -15.545 1.00 46.52 287 ASP B O 1
ATOM 5897 N N . GLN B 1 292 ? -19.563 107.934 -14.496 1.00 41.56 288 GLN B N 1
ATOM 5898 C CA . GLN B 1 292 ? -20.801 107.156 -14.379 1.00 41.49 288 GLN B CA 1
ATOM 5899 C C . GLN B 1 292 ? -21.248 106.562 -15.708 1.00 47.59 288 GLN B C 1
ATOM 5900 O O . GLN B 1 292 ? -21.948 105.550 -15.738 1.00 48.04 288 GLN B O 1
ATOM 5906 N N . GLY B 1 293 ? -20.841 107.194 -16.805 1.00 48.13 289 GLY B N 1
ATOM 5907 C CA . GLY B 1 293 ? -21.187 106.708 -18.128 1.00 47.92 289 GLY B CA 1
ATOM 5908 C C . GLY B 1 293 ? -20.565 105.362 -18.475 1.00 43.80 289 GLY B C 1
ATOM 5909 O O . GLY B 1 293 ? -21.144 104.590 -19.231 1.00 48.13 289 GLY B O 1
ATOM 5910 N N . VAL B 1 294 ? -19.389 105.079 -17.924 1.00 45.85 290 VAL B N 1
ATOM 5911 C CA . VAL B 1 294 ? -18.666 103.851 -18.257 1.00 44.86 290 VAL B CA 1
ATOM 5912 C C . VAL B 1 294 ? -19.472 102.604 -17.904 1.00 47.56 290 VAL B C 1
ATOM 5913 O O . VAL B 1 294 ? -19.264 101.537 -18.481 1.00 48.79 290 VAL B O 1
ATOM 5917 N N . LEU B 1 295 ? -20.400 102.745 -16.964 1.00 45.61 291 LEU B N 1
ATOM 5918 C CA . LEU B 1 295 ? -21.226 101.625 -16.544 1.00 45.08 291 LEU B CA 1
ATOM 5919 C C . LEU B 1 295 ? -22.051 101.093 -17.703 1.00 47.91 291 LEU B C 1
ATOM 5920 O O . LEU B 1 295 ? -22.542 99.963 -17.662 1.00 47.70 291 LEU B O 1
ATOM 5925 N N . ALA B 1 296 ? -22.185 101.902 -18.748 1.00 50.33 292 ALA B N 1
ATOM 5926 C CA . ALA B 1 296 ? -22.984 101.521 -19.906 1.00 47.03 292 ALA B CA 1
ATOM 5927 C C . ALA B 1 296 ? -22.245 100.505 -20.766 1.00 42.21 292 ALA B C 1
ATOM 5928 O O . ALA B 1 296 ? -22.850 99.811 -21.574 1.00 51.73 292 ALA B O 1
ATOM 5930 N N . LEU B 1 297 ? -20.935 100.419 -20.583 1.00 45.92 293 LEU B N 1
ATOM 5931 C CA . LEU B 1 297 ? -20.120 99.465 -21.325 1.00 47.50 293 LEU B CA 1
ATOM 5932 C C . LEU B 1 297 ? -19.824 98.227 -20.483 1.00 45.33 293 LEU B C 1
ATOM 5933 O O . LEU B 1 297 ? -18.945 97.424 -20.813 1.00 50.41 293 LEU B O 1
ATOM 5938 N N . LEU B 1 298 ? -20.560 98.079 -19.388 1.00 46.14 294 LEU B N 1
ATOM 5939 C CA . LEU B 1 298 ? -20.396 96.933 -18.508 1.00 41.51 294 LEU B CA 1
ATOM 5940 C C . LEU B 1 298 ? -21.720 96.215 -18.357 1.00 45.47 294 LEU B C 1
ATOM 5941 O O . LEU B 1 298 ? -22.766 96.725 -18.756 1.00 44.12 294 LEU B O 1
ATOM 5946 N N . ASP B 1 299 ? -21.667 95.027 -17.769 1.00 42.01 295 ASP B N 1
ATOM 5947 C CA . ASP B 1 299 ? -22.866 94.249 -17.521 1.00 36.86 295 ASP B CA 1
ATOM 5948 C C . ASP B 1 299 ? -23.444 94.574 -16.155 1.00 35.50 295 ASP B C 1
ATOM 5949 O O . ASP B 1 299 ? -22.718 94.691 -15.177 1.00 37.84 295 ASP B O 1
ATOM 5954 N N . PRO B 1 300 ? -24.765 94.730 -16.097 1.00 38.29 296 PRO B N 1
ATOM 5955 C CA . PRO B 1 300 ? -25.484 95.221 -14.921 1.00 37.64 296 PRO B CA 1
ATOM 5956 C C . PRO B 1 300 ? -25.166 94.429 -13.660 1.00 34.87 296 PRO B C 1
ATOM 5957 O O . PRO B 1 300 ? -25.150 94.990 -12.566 1.00 35.65 296 PRO B O 1
ATOM 5961 N N . GLY B 1 301 ? -24.924 93.137 -13.813 1.00 32.68 297 GLY B N 1
ATOM 5962 C CA . GLY B 1 301 ? -24.667 92.286 -12.667 1.00 34.97 297 GLY B CA 1
ATOM 5963 C C . GLY B 1 301 ? -23.204 92.160 -12.259 1.00 34.72 297 GLY B C 1
ATOM 5964 O O . GLY B 1 301 ? -22.905 91.522 -11.243 1.00 35.95 297 GLY B O 1
ATOM 5965 N N . ALA B 1 302 ? -22.294 92.756 -13.030 1.00 29.91 298 ALA B N 1
ATOM 5966 C CA . ALA B 1 302 ? -20.865 92.602 -12.759 1.00 32.86 298 ALA B CA 1
ATOM 5967 C C . ALA B 1 302 ? -20.034 93.882 -12.922 1.00 34.71 298 ALA B C 1
ATOM 5968 O O . ALA B 1 302 ? -18.900 93.820 -13.379 1.00 28.04 298 ALA B O 1
ATOM 5970 N N . GLN B 1 303 ? -20.575 95.034 -12.543 1.00 31.79 299 GLN B N 1
ATOM 5971 C CA . GLN B 1 303 ? -19.857 96.283 -12.779 1.00 33.83 299 GLN B CA 1
ATOM 5972 C C . GLN B 1 303 ? -18.583 96.332 -11.950 1.00 31.17 299 GLN B C 1
ATOM 5973 O O . GLN B 1 303 ? -17.585 96.919 -12.360 1.00 30.68 299 GLN B O 1
ATOM 5979 N N . ALA B 1 304 ? -18.622 95.686 -10.791 1.00 28.41 300 ALA B N 1
ATOM 5980 C CA . ALA B 1 304 ? -17.510 95.714 -9.865 1.00 25.10 300 ALA B CA 1
ATOM 5981 C C . ALA B 1 304 ? -16.246 95.078 -10.427 1.00 27.32 300 ALA B C 1
ATOM 5982 O O . ALA B 1 304 ? -15.173 95.283 -9.870 1.00 27.55 300 ALA B O 1
ATOM 5984 N N . VAL B 1 305 ? -16.350 94.319 -11.521 1.00 27.52 301 VAL B N 1
ATOM 5985 C CA . VAL B 1 305 ? -15.142 93.748 -12.134 1.00 25.04 301 VAL B CA 1
ATOM 5986 C C . VAL B 1 305 ? -14.259 94.864 -12.713 1.00 27.48 301 VAL B C 1
ATOM 5987 O O . VAL B 1 305 ? -13.049 94.702 -12.864 1.00 26.78 301 VAL B O 1
ATOM 5991 N N . HIS B 1 306 ? -14.877 95.994 -13.042 1.00 30.14 302 HIS B N 1
ATOM 5992 C CA . HIS B 1 306 ? -14.132 97.208 -13.376 1.00 27.93 302 HIS B CA 1
ATOM 5993 C C . HIS B 1 306 ? -13.917 97.918 -12.052 1.00 30.11 302 HIS B C 1
ATOM 5994 O O . HIS B 1 306 ? -14.626 98.865 -11.710 1.00 27.89 302 HIS B O 1
ATOM 6001 N N . VAL B 1 307 ? -12.947 97.429 -11.293 1.00 28.72 303 VAL B N 1
ATOM 6002 C CA . VAL B 1 307 ? -12.808 97.813 -9.900 1.00 29.71 303 VAL B CA 1
ATOM 6003 C C . VAL B 1 307 ? -12.368 99.291 -9.747 1.00 36.25 303 VAL B C 1
ATOM 6004 O O . VAL B 1 307 ? -12.721 99.957 -8.766 1.00 30.49 303 VAL B O 1
ATOM 6008 N N . ALA B 1 308 ? -11.618 99.798 -10.723 1.00 31.53 304 ALA B N 1
ATOM 6009 C CA . ALA B 1 308 ? -11.185 101.198 -10.693 1.00 36.55 304 ALA B CA 1
ATOM 6010 C C . ALA B 1 308 ? -12.398 102.131 -10.703 1.00 32.85 304 ALA B C 1
ATOM 6011 O O . ALA B 1 308 ? -12.451 103.108 -9.952 1.00 36.53 304 ALA B O 1
ATOM 6013 N N . ALA B 1 309 ? -13.381 101.811 -11.537 1.00 32.34 305 ALA B N 1
ATOM 6014 C CA . ALA B 1 309 ? -14.622 102.554 -11.561 1.00 31.95 305 ALA B CA 1
ATOM 6015 C C . ALA B 1 309 ? -15.402 102.377 -10.258 1.00 35.19 305 ALA B C 1
ATOM 6016 O O . ALA B 1 309 ? -15.868 103.354 -9.679 1.00 30.05 305 ALA B O 1
ATOM 6018 N N . ALA B 1 310 ? -15.539 101.132 -9.801 1.00 31.01 306 ALA B N 1
ATOM 6019 C CA . ALA B 1 310 ? -16.305 100.837 -8.589 1.00 29.90 306 ALA B CA 1
ATOM 6020 C C . ALA B 1 310 ? -15.752 101.582 -7.380 1.00 27.68 306 ALA B C 1
ATOM 6021 O O . ALA B 1 310 ? -16.498 101.979 -6.486 1.00 29.73 306 ALA B O 1
ATOM 6023 N N . ALA B 1 311 ? -14.440 101.765 -7.358 1.00 29.62 307 ALA B N 1
ATOM 6024 C CA . ALA B 1 311 ? -13.774 102.418 -6.232 1.00 34.63 307 ALA B CA 1
ATOM 6025 C C . ALA B 1 311 ? -13.661 103.947 -6.371 1.00 31.08 307 ALA B C 1
ATOM 6026 O O . ALA B 1 311 ? -13.261 104.635 -5.432 1.00 34.18 307 ALA B O 1
ATOM 6028 N N . ASP B 1 312 ? -14.013 104.479 -7.534 1.00 34.30 308 ASP B N 1
ATOM 6029 C CA . ASP B 1 312 ? -13.953 105.926 -7.740 1.00 31.73 308 ASP B CA 1
ATOM 6030 C C . ASP B 1 312 ? -15.253 106.574 -7.256 1.00 29.75 308 ASP B C 1
ATOM 6031 O O . ASP B 1 312 ? -16.045 107.068 -8.051 1.00 30.40 308 ASP B O 1
ATOM 6036 N N . LEU B 1 313 ? -15.461 106.567 -5.944 1.00 28.43 309 LEU B N 1
ATOM 6037 C CA . LEU B 1 313 ? -16.767 106.864 -5.366 1.00 32.13 309 LEU B CA 1
ATOM 6038 C C . LEU B 1 313 ? -17.212 108.316 -5.518 1.00 31.00 309 LEU B C 1
ATOM 6039 O O . LEU B 1 313 ? -18.400 108.623 -5.415 1.00 27.92 309 LEU B O 1
ATOM 6044 N N . ASP B 1 314 ? -16.256 109.203 -5.753 1.00 30.91 310 ASP B N 1
ATOM 6045 C CA . ASP B 1 314 ? -16.571 110.612 -5.957 1.00 29.85 310 ASP B CA 1
ATOM 6046 C C . ASP B 1 314 ? -17.279 110.835 -7.278 1.00 31.38 310 ASP B C 1
ATOM 6047 O O . ASP B 1 314 ? -18.066 111.770 -7.419 1.00 33.29 310 ASP B O 1
ATOM 6052 N N . HIS B 1 315 ? -17.004 109.965 -8.242 1.00 28.99 311 HIS B N 1
ATOM 6053 C CA . HIS B 1 315 ? -17.503 110.143 -9.599 1.00 30.69 311 HIS B CA 1
ATOM 6054 C C . HIS B 1 315 ? -18.611 109.160 -9.945 1.00 35.84 311 HIS B C 1
ATOM 6055 O O . HIS B 1 315 ? -19.537 109.493 -10.681 1.00 35.83 311 HIS B O 1
ATOM 6062 N N . THR B 1 316 ? -18.510 107.949 -9.401 1.00 34.30 312 THR B N 1
ATOM 6063 C CA . THR B 1 316 ? -19.310 106.827 -9.875 1.00 32.79 312 THR B CA 1
ATOM 6064 C C . THR B 1 316 ? -19.913 106.012 -8.738 1.00 31.64 312 THR B C 1
ATOM 6065 O O . THR B 1 316 ? -19.282 105.787 -7.711 1.00 30.73 312 THR B O 1
ATOM 6069 N N . GLN B 1 317 ? -21.154 105.596 -8.927 1.00 31.55 313 GLN B N 1
ATOM 6070 C CA . GLN B 1 317 ? -21.789 104.672 -8.007 1.00 34.67 313 GLN B CA 1
ATOM 6071 C C . GLN B 1 317 ? -22.211 103.411 -8.759 1.00 33.08 313 GLN B C 1
ATOM 6072 O O . GLN B 1 317 ? -23.185 103.429 -9.514 1.00 30.15 313 GLN B O 1
ATOM 6078 N N . VAL B 1 318 ? -21.466 102.326 -8.569 1.00 30.41 314 VAL B N 1
ATOM 6079 C CA . VAL B 1 318 ? -21.880 101.047 -9.136 1.00 30.35 314 VAL B CA 1
ATOM 6080 C C . VAL B 1 318 ? -23.075 100.535 -8.339 1.00 33.79 314 VAL B C 1
ATOM 6081 O O . VAL B 1 318 ? -23.300 100.962 -7.206 1.00 31.30 314 VAL B O 1
ATOM 6085 N N . ASP B 1 319 ? -23.857 99.646 -8.939 1.00 29.38 315 ASP B N 1
ATOM 6086 C CA . ASP B 1 319 ? -25.023 99.089 -8.261 1.00 33.19 315 ASP B CA 1
ATOM 6087 C C . ASP B 1 319 ? -24.684 97.694 -7.749 1.00 34.07 315 ASP B C 1
ATOM 6088 O O . ASP B 1 319 ? -24.548 96.749 -8.531 1.00 30.23 315 ASP B O 1
ATOM 6093 N N . ALA B 1 320 ? -24.538 97.580 -6.432 1.00 26.93 316 ALA B N 1
ATOM 6094 C CA . ALA B 1 320 ? -24.247 96.305 -5.807 1.00 31.41 316 ALA B CA 1
ATOM 6095 C C . ALA B 1 320 ? -25.435 95.785 -5.008 1.00 29.40 316 ALA B C 1
ATOM 6096 O O . ALA B 1 320 ? -25.292 94.861 -4.219 1.00 27.05 316 ALA B O 1
ATOM 6098 N N . THR B 1 321 ? -26.608 96.378 -5.206 1.00 30.50 317 THR B N 1
ATOM 6099 C CA . THR B 1 321 ? -27.796 95.949 -4.465 1.00 31.27 317 THR B CA 1
ATOM 6100 C C . THR B 1 321 ? -28.175 94.507 -4.806 1.00 29.85 317 THR B C 1
ATOM 6101 O O . THR B 1 321 ? -28.600 93.746 -3.940 1.00 29.84 317 THR B O 1
ATOM 6105 N N . GLY B 1 322 ? -28.009 94.126 -6.065 1.00 29.33 318 GLY B N 1
ATOM 6106 C CA . GLY B 1 322 ? -28.356 92.781 -6.483 1.00 28.67 318 GLY B CA 1
ATOM 6107 C C . GLY B 1 322 ? -27.370 91.754 -5.944 1.00 31.07 318 GLY B C 1
ATOM 6108 O O . GLY B 1 322 ? -27.772 90.671 -5.487 1.00 24.56 318 GLY B O 1
ATOM 6109 N N . VAL B 1 323 ? -26.074 92.077 -5.991 1.00 24.13 319 VAL B N 1
ATOM 6110 C CA . VAL B 1 323 ? -25.096 91.120 -5.509 1.00 25.37 319 VAL B CA 1
ATOM 6111 C C . VAL B 1 323 ? -25.208 91.006 -3.999 1.00 22.77 319 VAL B C 1
ATOM 6112 O O . VAL B 1 323 ? -25.045 89.931 -3.447 1.00 24.22 319 VAL B O 1
ATOM 6116 N N . TRP B 1 324 ? -25.492 92.119 -3.334 1.00 23.69 320 TRP B N 1
ATOM 6117 C CA . TRP B 1 324 ? -25.555 92.115 -1.875 1.00 24.23 320 TRP B CA 1
ATOM 6118 C C . TRP B 1 324 ? -26.754 91.281 -1.431 1.00 24.60 320 TRP B C 1
ATOM 6119 O O . TRP B 1 324 ? -26.702 90.553 -0.434 1.00 21.78 320 TRP B O 1
ATOM 6130 N N . GLU B 1 325 ? -27.841 91.405 -2.181 1.00 25.61 321 GLU B N 1
ATOM 6131 C CA . GLU B 1 325 ? -29.038 90.609 -1.936 1.00 28.32 321 GLU B CA 1
ATOM 6132 C C . GLU B 1 325 ? -28.707 89.122 -2.058 1.00 24.66 321 GLU B C 1
ATOM 6133 O O . GLU B 1 325 ? -29.039 88.330 -1.179 1.00 27.12 321 GLU B O 1
ATOM 6139 N N . ALA B 1 326 ? -28.025 88.752 -3.140 1.00 20.83 322 ALA B N 1
ATOM 6140 C CA . ALA B 1 326 ? -27.674 87.347 -3.391 1.00 28.91 322 ALA B CA 1
ATOM 6141 C C . ALA B 1 326 ? -26.695 86.778 -2.364 1.00 24.67 322 ALA B C 1
ATOM 6142 O O . ALA B 1 326 ? -26.772 85.604 -2.009 1.00 25.03 322 ALA B O 1
ATOM 6144 N N . VAL B 1 327 ? -25.767 87.610 -1.896 1.00 22.39 323 VAL B N 1
ATOM 6145 C CA . VAL B 1 327 ? -24.793 87.179 -0.897 1.00 22.37 323 VAL B CA 1
ATOM 6146 C C . VAL B 1 327 ? -25.512 86.868 0.413 1.00 23.43 323 VAL B C 1
ATOM 6147 O O . VAL B 1 327 ? -25.252 85.866 1.062 1.00 24.91 323 VAL B O 1
ATOM 6151 N N . GLN B 1 328 ? -26.433 87.742 0.789 1.00 24.33 324 GLN B N 1
ATOM 6152 C CA . GLN B 1 328 ? -27.223 87.570 2.000 1.00 26.39 324 GLN B CA 1
ATOM 6153 C C . GLN B 1 328 ? -28.115 86.333 1.961 1.00 25.04 324 GLN B C 1
ATOM 6154 O O . GLN B 1 328 ? -28.348 85.693 2.985 1.00 27.27 324 GLN B O 1
ATOM 6160 N N . ALA B 1 329 ? -28.626 86.016 0.780 1.00 22.65 325 ALA B N 1
ATOM 6161 C CA . ALA B 1 329 ? -29.567 84.907 0.638 1.00 26.72 325 ALA B CA 1
ATOM 6162 C C . ALA B 1 329 ? -28.844 83.571 0.550 1.00 29.06 325 ALA B C 1
ATOM 6163 O O . ALA B 1 329 ? -29.463 82.513 0.668 1.00 33.20 325 ALA B O 1
ATOM 6165 N N . SER B 1 330 ? -27.532 83.634 0.344 1.00 25.61 326 SER B N 1
ATOM 6166 C CA . SER B 1 330 ? -26.689 82.444 0.195 1.00 25.96 326 SER B CA 1
ATOM 6167 C C . SER B 1 330 ? -26.628 81.648 1.484 1.00 27.24 326 SER B C 1
ATOM 6168 O O . SER B 1 330 ? -26.451 82.207 2.569 1.00 25.89 326 SER B O 1
ATOM 6171 N N . ALA B 1 331 ? -26.783 80.338 1.369 1.00 25.74 327 ALA B N 1
ATOM 6172 C CA . ALA B 1 331 ? -26.738 79.480 2.539 1.00 26.71 327 ALA B CA 1
ATOM 6173 C C . ALA B 1 331 ? -25.666 78.392 2.426 1.00 27.49 327 ALA B C 1
ATOM 6174 O O . ALA B 1 331 ? -25.631 77.476 3.244 1.00 25.96 327 ALA B O 1
ATOM 6176 N N . SER B 1 332 ? -24.814 78.472 1.405 1.00 24.85 328 SER B N 1
ATOM 6177 C CA . SER B 1 332 ? -23.686 77.536 1.277 1.00 28.74 328 SER B CA 1
ATOM 6178 C C . SER B 1 332 ? -22.473 78.252 0.714 1.00 26.44 328 SER B C 1
ATOM 6179 O O . SER B 1 332 ? -22.611 79.316 0.134 1.00 24.69 328 SER B O 1
ATOM 6182 N N . PRO B 1 333 ? -21.278 77.656 0.863 1.00 25.00 329 PRO B N 1
ATOM 6183 C CA . PRO B 1 333 ? -20.099 78.283 0.267 1.00 28.97 329 PRO B CA 1
ATOM 6184 C C . PRO B 1 333 ? -20.250 78.432 -1.246 1.00 29.14 329 PRO B C 1
ATOM 6185 O O . PRO B 1 333 ? -19.815 79.449 -1.798 1.00 22.62 329 PRO B O 1
ATOM 6189 N N . LEU B 1 334 ? -20.856 77.449 -1.916 1.00 24.82 330 LEU B N 1
ATOM 6190 C CA . LEU B 1 334 ? -20.970 77.545 -3.374 1.00 24.32 330 LEU B CA 1
ATOM 6191 C C . LEU B 1 334 ? -21.827 78.747 -3.770 1.00 24.87 330 LEU B C 1
ATOM 6192 O O . LEU B 1 334 ? -21.491 79.498 -4.684 1.00 26.12 330 LEU B O 1
ATOM 6197 N N . GLN B 1 335 ? -22.932 78.933 -3.064 1.00 22.29 331 GLN B N 1
ATOM 6198 C CA . GLN B 1 335 ? -23.866 79.993 -3.414 1.00 23.99 331 GLN B CA 1
ATOM 6199 C C . GLN B 1 335 ? -23.223 81.354 -3.231 1.00 24.49 331 GLN B C 1
ATOM 6200 O O . GLN B 1 335 ? -23.328 82.218 -4.108 1.00 22.96 331 GLN B O 1
ATOM 6206 N N . VAL B 1 336 ? -22.570 81.549 -2.089 1.00 21.53 332 VAL B N 1
ATOM 6207 C CA . VAL B 1 336 ? -22.003 82.864 -1.789 1.00 21.29 332 VAL B CA 1
ATOM 6208 C C . VAL B 1 336 ? -20.798 83.160 -2.665 1.00 22.38 332 VAL B C 1
ATOM 6209 O O . VAL B 1 336 ? -20.646 84.273 -3.140 1.00 23.21 332 VAL B O 1
ATOM 6213 N N . VAL B 1 337 ? -19.931 82.169 -2.878 1.00 20.53 333 VAL B N 1
ATOM 6214 C CA . VAL B 1 337 ? -18.779 82.382 -3.740 1.00 24.38 333 VAL B CA 1
ATOM 6215 C C . VAL B 1 337 ? -19.204 82.631 -5.186 1.00 22.36 333 VAL B C 1
ATOM 6216 O O . VAL B 1 337 ? -18.628 83.477 -5.879 1.00 20.73 333 VAL B O 1
ATOM 6220 N N . GLU B 1 338 ? -20.221 81.907 -5.643 1.00 22.72 334 GLU B N 1
ATOM 6221 C CA . GLU B 1 338 ? -20.727 82.128 -6.988 1.00 22.14 334 GLU B CA 1
ATOM 6222 C C . GLU B 1 338 ? -21.318 83.532 -7.114 1.00 24.70 334 GLU B C 1
ATOM 6223 O O . GLU B 1 338 ? -21.145 84.196 -8.134 1.00 25.47 334 GLU B O 1
ATOM 6229 N N . ALA B 1 339 ? -21.993 83.996 -6.072 1.00 23.10 335 ALA B N 1
ATOM 6230 C CA . ALA B 1 339 ? -22.607 85.322 -6.112 1.00 23.94 335 ALA B CA 1
ATOM 6231 C C . ALA B 1 339 ? -21.519 86.390 -6.187 1.00 26.26 335 ALA B C 1
ATOM 6232 O O . ALA B 1 339 ? -21.613 87.348 -6.972 1.00 25.41 335 ALA B O 1
ATOM 6234 N N . LEU B 1 340 ? -20.475 86.208 -5.384 1.00 22.10 336 LEU B N 1
ATOM 6235 C CA . LEU B 1 340 ? -19.379 87.180 -5.314 1.00 20.01 336 LEU B CA 1
ATOM 6236 C C . LEU B 1 340 ? -18.604 87.242 -6.615 1.00 21.87 336 LEU B C 1
ATOM 6237 O O . LEU B 1 340 ? -18.474 88.305 -7.220 1.00 25.21 336 LEU B O 1
ATOM 6242 N N . VAL B 1 341 ? -18.087 86.096 -7.045 1.00 22.01 337 VAL B N 1
ATOM 6243 C CA . VAL B 1 341 ? -17.207 86.043 -8.202 1.00 24.46 337 VAL B CA 1
ATOM 6244 C C . VAL B 1 341 ? -17.925 86.427 -9.482 1.00 26.52 337 VAL B C 1
ATOM 6245 O O . VAL B 1 341 ? -17.373 87.154 -10.312 1.00 25.72 337 VAL B O 1
ATOM 6249 N N . THR B 1 342 ? -19.156 85.942 -9.641 1.00 23.61 338 THR B N 1
ATOM 6250 C CA . THR B 1 342 ? -19.992 86.333 -10.782 1.00 25.62 338 THR B CA 1
ATOM 6251 C C . THR B 1 342 ? -20.156 87.841 -10.894 1.00 26.72 338 THR B C 1
ATOM 6252 O O . THR B 1 342 ? -20.206 88.385 -11.996 1.00 26.77 338 THR B O 1
ATOM 6256 N N . ALA B 1 343 ? -20.235 88.508 -9.747 1.00 25.88 339 ALA B N 1
ATOM 6257 C CA . ALA B 1 343 ? -20.473 89.947 -9.701 1.00 26.69 339 ALA B CA 1
ATOM 6258 C C . ALA B 1 343 ? -19.187 90.770 -9.827 1.00 26.32 339 ALA B C 1
ATOM 6259 O O . ALA B 1 343 ? -19.235 91.998 -9.895 1.00 30.36 339 ALA B O 1
ATOM 6261 N N . GLY B 1 344 ? -18.040 90.102 -9.863 1.00 25.30 340 GLY B N 1
ATOM 6262 C CA . GLY B 1 344 ? -16.776 90.809 -9.993 1.00 23.44 340 GLY B CA 1
ATOM 6263 C C . GLY B 1 344 ? -16.074 91.035 -8.670 1.00 23.70 340 GLY B C 1
ATOM 6264 O O . GLY B 1 344 ? -15.023 91.660 -8.615 1.00 25.08 340 GLY B O 1
ATOM 6265 N N . PHE B 1 345 ? -16.655 90.512 -7.596 1.00 22.46 341 PHE B N 1
ATOM 6266 C CA . PHE B 1 345 ? -16.050 90.592 -6.278 1.00 20.32 341 PHE B CA 1
ATOM 6267 C C . PHE B 1 345 ? -15.070 89.438 -6.039 1.00 23.42 341 PHE B C 1
ATOM 6268 O O . PHE B 1 345 ? -15.260 88.597 -5.165 1.00 23.96 341 PHE B O 1
ATOM 6276 N N . THR B 1 346 ? -14.017 89.416 -6.842 1.00 26.13 342 THR B N 1
ATOM 6277 C CA . THR B 1 346 ? -12.898 88.506 -6.655 1.00 25.70 342 THR B CA 1
ATOM 6278 C C . THR B 1 346 ? -12.207 88.831 -5.331 1.00 26.74 342 THR B C 1
ATOM 6279 O O . THR B 1 346 ? -12.550 89.818 -4.698 1.00 23.96 342 THR B O 1
ATOM 6283 N N . ARG B 1 347 ? -11.271 87.987 -4.900 1.00 26.04 343 ARG B N 1
ATOM 6284 C CA A ARG B 1 347 ? -10.550 88.208 -3.646 0.51 28.59 343 ARG B CA 1
ATOM 6285 C CA B ARG B 1 347 ? -10.569 88.219 -3.636 0.49 28.59 343 ARG B CA 1
ATOM 6286 C C . ARG B 1 347 ? -9.914 89.601 -3.600 1.00 26.91 343 ARG B C 1
ATOM 6287 O O . ARG B 1 347 ? -10.017 90.323 -2.606 1.00 25.91 343 ARG B O 1
ATOM 6302 N N . ARG B 1 348 ? -9.242 89.969 -4.682 1.00 26.34 344 ARG B N 1
ATOM 6303 C CA . ARG B 1 348 ? -8.511 91.227 -4.704 1.00 27.89 344 ARG B CA 1
ATOM 6304 C C . ARG B 1 348 ? -9.459 92.408 -4.803 1.00 26.72 344 ARG B C 1
ATOM 6305 O O . ARG B 1 348 ? -9.198 93.466 -4.249 1.00 28.17 344 ARG B O 1
ATOM 6313 N N . HIS B 1 349 ? -10.576 92.225 -5.494 1.00 25.67 345 HIS B N 1
ATOM 6314 C CA . HIS B 1 349 ? -11.562 93.293 -5.594 1.00 25.95 345 HIS B CA 1
ATOM 6315 C C . HIS B 1 349 ? -12.263 93.585 -4.272 1.00 24.59 345 HIS B C 1
ATOM 6316 O O . HIS B 1 349 ? -12.516 94.743 -3.946 1.00 22.64 345 HIS B O 1
ATOM 6323 N N . CYS B 1 350 ? -12.571 92.546 -3.507 1.00 24.83 346 CYS B N 1
ATOM 6324 C CA . CYS B 1 350 ? -13.114 92.760 -2.171 1.00 21.97 346 CYS B CA 1
ATOM 6325 C C . CYS B 1 350 ? -12.166 93.622 -1.331 1.00 24.89 346 CYS B C 1
ATOM 6326 O O . CYS B 1 350 ? -12.582 94.588 -0.690 1.00 23.65 346 CYS B O 1
ATOM 6329 N N . ASP B 1 351 ? -10.891 93.273 -1.346 1.00 25.63 347 ASP B N 1
ATOM 6330 C CA . ASP B 1 351 ? -9.901 94.015 -0.588 1.00 27.73 347 ASP B CA 1
ATOM 6331 C C . ASP B 1 351 ? -9.889 95.489 -0.999 1.00 26.31 347 ASP B C 1
ATOM 6332 O O . ASP B 1 351 ? -9.918 96.392 -0.155 1.00 27.68 347 ASP B O 1
ATOM 6337 N N . LEU B 1 352 ? -9.867 95.737 -2.300 1.00 24.19 348 LEU B N 1
ATOM 6338 C CA . LEU B 1 352 ? -9.801 97.106 -2.793 1.00 27.52 348 LEU B CA 1
ATOM 6339 C C . LEU B 1 352 ? -11.050 97.906 -2.437 1.00 25.77 348 LEU B C 1
ATOM 6340 O O . LEU B 1 352 ? -10.961 99.069 -2.029 1.00 25.60 348 LEU B O 1
ATOM 6345 N N . LEU B 1 353 ? -12.216 97.283 -2.584 1.00 20.19 349 LEU B N 1
ATOM 6346 C CA . LEU B 1 353 ? -13.476 98.000 -2.400 1.00 21.23 349 LEU B CA 1
ATOM 6347 C C . LEU B 1 353 ? -13.848 98.148 -0.930 1.00 22.48 349 LEU B C 1
ATOM 6348 O O . LEU B 1 353 ? -14.484 99.120 -0.554 1.00 27.92 349 LEU B O 1
ATOM 6353 N N . GLU B 1 354 ? -13.463 97.186 -0.101 1.00 23.34 350 GLU B N 1
ATOM 6354 C CA . GLU B 1 354 ? -13.603 97.349 1.346 1.00 25.23 350 GLU B CA 1
ATOM 6355 C C . GLU B 1 354 ? -12.864 98.603 1.814 1.00 27.78 350 GLU B C 1
ATOM 6356 O O . GLU B 1 354 ? -13.412 99.444 2.545 1.00 25.98 350 GLU B O 1
ATOM 6362 N N . ARG B 1 355 ? -11.614 98.721 1.383 1.00 28.95 351 ARG B N 1
ATOM 6363 C CA . ARG B 1 355 ? -10.778 99.861 1.758 1.00 26.68 351 ARG B CA 1
ATOM 6364 C C . ARG B 1 355 ? -11.393 101.176 1.278 1.00 28.48 351 ARG B C 1
ATOM 6365 O O . ARG B 1 355 ? -11.518 102.136 2.045 1.00 29.31 351 ARG B O 1
ATOM 6373 N N . ALA B 1 356 ? -11.804 101.206 0.016 1.00 25.35 352 ALA B N 1
ATOM 6374 C CA . ALA B 1 356 ? -12.332 102.420 -0.584 1.00 30.45 352 ALA B CA 1
ATOM 6375 C C . ALA B 1 356 ? -13.643 102.885 0.068 1.00 29.37 352 ALA B C 1
ATOM 6376 O O . ALA B 1 356 ? -13.868 104.079 0.233 1.00 25.41 352 ALA B O 1
ATOM 6378 N N . VAL B 1 357 ? -14.512 101.940 0.424 1.00 24.92 353 VAL B N 1
ATOM 6379 C CA . VAL B 1 357 ? -15.786 102.292 1.023 1.00 24.58 353 VAL B CA 1
ATOM 6380 C C . VAL B 1 357 ? -15.585 102.607 2.499 1.00 27.23 353 VAL B C 1
ATOM 6381 O O . VAL B 1 357 ? -16.149 103.562 3.014 1.00 24.53 353 VAL B O 1
ATOM 6385 N N . LEU B 1 358 ? -14.774 101.803 3.181 1.00 22.68 354 LEU B N 1
ATOM 6386 C CA . LEU B 1 358 ? -14.570 102.023 4.608 1.00 24.52 354 LEU B CA 1
ATOM 6387 C C . LEU B 1 358 ? -13.780 103.316 4.860 1.00 29.84 354 LEU B C 1
ATOM 6388 O O . LEU B 1 358 ? -13.879 103.927 5.923 1.00 29.77 354 LEU B O 1
ATOM 6393 N N . ASP B 1 359 ? -13.005 103.738 3.877 1.00 24.89 355 ASP B N 1
ATOM 6394 C CA . ASP B 1 359 ? -12.291 105.005 4.021 1.00 30.70 355 ASP B CA 1
ATOM 6395 C C . ASP B 1 359 ? -13.274 106.184 4.003 1.00 33.60 355 ASP B C 1
ATOM 6396 O O . ASP B 1 359 ? -12.893 107.315 4.271 1.00 33.39 355 ASP B O 1
ATOM 6401 N N . ARG B 1 360 ? -14.545 105.919 3.710 1.00 29.99 356 ARG B N 1
ATOM 6402 C CA . ARG B 1 360 ? -15.535 106.991 3.667 1.00 31.22 356 ARG B CA 1
ATOM 6403 C C . ARG B 1 360 ? -16.553 106.964 4.800 1.00 32.32 356 ARG B C 1
ATOM 6404 O O . ARG B 1 360 ? -17.403 107.845 4.882 1.00 29.06 356 ARG B O 1
ATOM 6412 N N . ALA B 1 361 ? -16.472 105.958 5.668 1.00 29.94 357 ALA B N 1
ATOM 6413 C CA . ALA B 1 361 ? -17.371 105.886 6.814 1.00 28.37 357 ALA B CA 1
ATOM 6414 C C . ALA B 1 361 ? -17.013 106.984 7.816 1.00 27.57 357 ALA B C 1
ATOM 6415 O O . ALA B 1 361 ? -15.894 107.475 7.814 1.00 30.26 357 ALA B O 1
ATOM 6417 N N . PRO B 1 362 ? -17.950 107.354 8.701 1.00 31.29 358 PRO B N 1
ATOM 6418 C CA . PRO B 1 362 ? -19.301 106.803 8.876 1.00 26.91 358 PRO B CA 1
ATOM 6419 C C . PRO B 1 362 ? -20.346 107.301 7.892 1.00 28.06 358 PRO B C 1
ATOM 6420 O O . PRO B 1 362 ? -21.416 106.701 7.837 1.00 31.57 358 PRO B O 1
ATOM 6424 N N . ARG B 1 363 ? -20.078 108.374 7.152 1.00 27.79 359 ARG B N 1
ATOM 6425 C CA . ARG B 1 363 ? -21.121 108.960 6.309 1.00 27.85 359 ARG B CA 1
ATOM 6426 C C . ARG B 1 363 ? -21.185 108.286 4.944 1.00 27.34 359 ARG B C 1
ATOM 6427 O O . ARG B 1 363 ? -20.571 108.737 3.980 1.00 32.13 359 ARG B O 1
ATOM 6435 N N . LEU B 1 364 ? -21.938 107.197 4.875 1.00 27.10 360 LEU B N 1
ATOM 6436 C CA . LEU B 1 364 ? -22.054 106.413 3.655 1.00 29.28 360 LEU B CA 1
ATOM 6437 C C . LEU B 1 364 ? -23.456 106.550 3.087 1.00 29.13 360 LEU B C 1
ATOM 6438 O O . LEU B 1 364 ? -24.410 106.700 3.844 1.00 30.30 360 LEU B O 1
ATOM 6443 N N . THR B 1 365 ? -23.585 106.504 1.763 1.00 28.46 361 THR B N 1
ATOM 6444 C CA . THR B 1 365 ? -24.907 106.401 1.147 1.00 24.77 361 THR B CA 1
ATOM 6445 C C . THR B 1 365 ? -25.364 104.943 1.158 1.00 27.73 361 THR B C 1
ATOM 6446 O O . THR B 1 365 ? -24.567 104.025 1.387 1.00 25.61 361 THR B O 1
ATOM 6450 N N . ASP B 1 366 ? -26.648 104.725 0.903 1.00 26.32 362 ASP B N 1
ATOM 6451 C CA . ASP B 1 366 ? -27.187 103.370 0.884 1.00 26.77 362 ASP B CA 1
ATOM 6452 C C . ASP B 1 366 ? -26.538 102.553 -0.231 1.00 26.83 362 ASP B C 1
ATOM 6453 O O . ASP B 1 366 ? -26.292 101.361 -0.069 1.00 25.99 362 ASP B O 1
ATOM 6458 N N . ALA B 1 367 ? -26.240 103.197 -1.356 1.00 22.83 363 ALA B N 1
ATOM 6459 C CA . ALA B 1 367 ? -25.583 102.502 -2.456 1.00 27.16 363 ALA B CA 1
ATOM 6460 C C . ALA B 1 367 ? -24.125 102.135 -2.113 1.00 31.17 363 ALA B C 1
ATOM 6461 O O . ALA B 1 367 ? -23.626 101.084 -2.526 1.00 23.22 363 ALA B O 1
ATOM 6463 N N . GLN B 1 368 ? -23.450 102.992 -1.349 1.00 24.73 364 GLN B N 1
ATOM 6464 C CA . GLN B 1 368 ? -22.099 102.672 -0.880 1.00 25.59 364 GLN B CA 1
ATOM 6465 C C . GLN B 1 368 ? -22.113 101.526 0.133 1.00 25.02 364 GLN B C 1
ATOM 6466 O O . GLN B 1 368 ? -21.200 100.684 0.156 1.00 22.70 364 GLN B O 1
ATOM 6472 N N . ARG B 1 369 ? -23.156 101.499 0.955 1.00 23.90 365 ARG B N 1
ATOM 6473 C CA . ARG B 1 369 ? -23.325 100.482 1.993 1.00 27.97 365 ARG B CA 1
ATOM 6474 C C . ARG B 1 369 ? -23.403 99.084 1.403 1.00 25.89 365 ARG B C 1
ATOM 6475 O O . ARG B 1 369 ? -22.861 98.128 1.967 1.00 26.31 365 ARG B O 1
ATOM 6483 N N . ALA B 1 370 ? -24.098 98.974 0.275 1.00 26.65 366 ALA B N 1
ATOM 6484 C CA . ALA B 1 370 ? -24.244 97.697 -0.417 1.00 28.61 366 ALA B CA 1
ATOM 6485 C C . ALA B 1 370 ? -22.897 97.222 -0.961 1.00 25.04 366 ALA B C 1
ATOM 6486 O O . ALA B 1 370 ? -22.529 96.046 -0.820 1.00 23.30 366 ALA B O 1
ATOM 6488 N N . VAL B 1 371 ? -22.160 98.136 -1.587 1.00 26.50 367 VAL B N 1
ATOM 6489 C CA . VAL B 1 371 ? -20.794 97.838 -2.043 1.00 21.73 367 VAL B CA 1
ATOM 6490 C C . VAL B 1 371 ? -19.898 97.433 -0.874 1.00 21.74 367 VAL B C 1
ATOM 6491 O O . VAL B 1 371 ? -19.215 96.409 -0.939 1.00 20.04 367 VAL B O 1
ATOM 6495 N N . GLY B 1 372 ? -19.914 98.224 0.200 1.00 21.04 368 GLY B N 1
ATOM 6496 C CA . GLY B 1 372 ? -19.113 97.943 1.380 1.00 22.97 368 GLY B CA 1
ATOM 6497 C C . GLY B 1 372 ? -19.441 96.627 2.066 1.00 22.25 368 GLY B C 1
ATOM 6498 O O . GLY B 1 372 ? -18.542 95.878 2.461 1.00 21.91 368 GLY B O 1
ATOM 6499 N N . CYS B 1 373 ? -20.730 96.339 2.217 1.00 19.62 369 CYS B N 1
ATOM 6500 C CA . CYS B 1 373 ? -21.163 95.089 2.835 1.00 21.20 369 CYS B CA 1
ATOM 6501 C C . CYS B 1 373 ? -20.705 93.902 1.995 1.00 20.76 369 CYS B C 1
ATOM 6502 O O . CYS B 1 373 ? -20.152 92.926 2.512 1.00 20.53 369 CYS B O 1
ATOM 6505 N N . THR B 1 374 ? -20.937 93.986 0.694 1.00 20.13 370 THR B N 1
ATOM 6506 C CA . THR B 1 374 ? -20.519 92.914 -0.201 1.00 21.83 370 THR B CA 1
ATOM 6507 C C . THR B 1 374 ? -19.001 92.665 -0.101 1.00 19.27 370 THR B C 1
ATOM 6508 O O . THR B 1 374 ? -18.541 91.526 -0.018 1.00 20.18 370 THR B O 1
ATOM 6512 N N . ALA B 1 375 ? -18.221 93.738 -0.118 1.00 20.57 371 ALA B N 1
ATOM 6513 C CA . ALA B 1 375 ? -16.768 93.621 -0.020 1.00 21.32 371 ALA B CA 1
ATOM 6514 C C . ALA B 1 375 ? -16.279 93.054 1.317 1.00 19.76 371 ALA B C 1
ATOM 6515 O O . ALA B 1 375 ? -15.372 92.223 1.349 1.00 22.28 371 ALA B O 1
ATOM 6517 N N . VAL B 1 376 ? -16.848 93.524 2.422 1.00 20.40 372 VAL B N 1
ATOM 6518 C CA . VAL B 1 376 ? -16.415 93.065 3.737 1.00 18.95 372 VAL B CA 1
ATOM 6519 C C . VAL B 1 376 ? -16.748 91.584 3.916 1.00 23.88 372 VAL B C 1
ATOM 6520 O O . VAL B 1 376 ? -15.887 90.783 4.293 1.00 20.44 372 VAL B O 1
ATOM 6524 N N . VAL B 1 377 ? -18.000 91.217 3.650 1.00 20.20 373 VAL B N 1
ATOM 6525 C CA . VAL B 1 377 ? -18.398 89.817 3.785 1.00 19.80 373 VAL B CA 1
ATOM 6526 C C . VAL B 1 377 ? -17.595 88.959 2.822 1.00 18.09 373 VAL B C 1
ATOM 6527 O O . VAL B 1 377 ? -17.096 87.900 3.189 1.00 20.81 373 VAL B O 1
ATOM 6531 N N . GLY B 1 378 ? -17.445 89.449 1.593 1.00 20.16 374 GLY B N 1
ATOM 6532 C CA . GLY B 1 378 ? -16.716 88.734 0.562 1.00 18.80 374 GLY B CA 1
ATOM 6533 C C . GLY B 1 378 ? -15.264 88.444 0.903 1.00 23.60 374 GLY B C 1
ATOM 6534 O O . GLY B 1 378 ? -14.735 87.403 0.537 1.00 21.31 374 GLY B O 1
ATOM 6535 N N . GLY B 1 379 ? -14.614 89.383 1.582 1.00 22.38 375 GLY B N 1
ATOM 6536 C CA . GLY B 1 379 ? -13.247 89.198 2.011 1.00 20.67 375 GLY B CA 1
ATOM 6537 C C . GLY B 1 379 ? -13.154 88.135 3.087 1.00 24.41 375 GLY B C 1
ATOM 6538 O O . GLY B 1 379 ? -12.193 87.363 3.121 1.00 21.68 375 GLY B O 1
ATOM 6539 N N . VAL B 1 380 ? -14.142 88.093 3.978 1.00 20.54 376 VAL B N 1
ATOM 6540 C CA . VAL B 1 380 ? -14.139 87.075 5.025 1.00 19.93 376 VAL B CA 1
ATOM 6541 C C . VAL B 1 380 ? -14.410 85.703 4.379 1.00 22.81 376 VAL B C 1
ATOM 6542 O O . VAL B 1 380 ? -13.721 84.718 4.670 1.00 21.23 376 VAL B O 1
ATOM 6546 N N . VAL B 1 381 ? -15.390 85.656 3.479 1.00 22.42 377 VAL B N 1
ATOM 6547 C CA . VAL B 1 381 ? -15.680 84.437 2.715 1.00 22.76 377 VAL B CA 1
ATOM 6548 C C . VAL B 1 381 ? -14.442 83.907 1.997 1.00 23.35 377 VAL B C 1
ATOM 6549 O O . VAL B 1 381 ? -14.151 82.722 2.071 1.00 23.39 377 VAL B O 1
ATOM 6553 N N . HIS B 1 382 ? -13.723 84.790 1.302 1.00 25.02 378 HIS B N 1
ATOM 6554 C CA . HIS B 1 382 ? -12.552 84.393 0.520 1.00 26.82 378 HIS B CA 1
ATOM 6555 C C . HIS B 1 382 ? -11.445 83.859 1.411 1.00 26.35 378 HIS B C 1
ATOM 6556 O O . HIS B 1 382 ? -10.695 82.971 1.003 1.00 29.84 378 HIS B O 1
ATOM 6563 N N . ARG B 1 383 ? -11.336 84.404 2.623 1.00 24.52 379 ARG B N 1
ATOM 6564 C CA . ARG B 1 383 ? -10.352 83.924 3.602 1.00 26.27 379 ARG B CA 1
ATOM 6565 C C . ARG B 1 383 ? -10.676 82.526 4.107 1.00 25.34 379 ARG B C 1
ATOM 6566 O O . ARG B 1 383 ? -9.777 81.738 4.403 1.00 23.89 379 ARG B O 1
ATOM 6574 N N . LEU B 1 384 ? -11.964 82.245 4.266 1.00 24.60 380 LEU B N 1
ATOM 6575 C CA . LEU B 1 384 ? -12.400 80.955 4.823 1.00 22.64 380 LEU B CA 1
ATOM 6576 C C . LEU B 1 384 ? -12.377 79.833 3.798 1.00 21.78 380 LEU B C 1
ATOM 6577 O O . LEU B 1 384 ? -12.244 78.657 4.146 1.00 23.04 380 LEU B O 1
ATOM 6582 N N . LEU B 1 385 ? -12.531 80.201 2.535 1.00 21.92 381 LEU B N 1
ATOM 6583 C CA . LEU B 1 385 ? -12.827 79.225 1.499 1.00 24.21 381 LEU B CA 1
ATOM 6584 C C . LEU B 1 385 ? -11.750 78.163 1.391 1.00 26.90 381 LEU B C 1
ATOM 6585 O O . LEU B 1 385 ? -12.061 76.991 1.201 1.00 22.95 381 LEU B O 1
ATOM 6590 N N . ASP B 1 386 ? -10.489 78.567 1.520 1.00 20.41 382 ASP B N 1
ATOM 6591 C CA . ASP B 1 386 ? -9.398 77.613 1.325 1.00 22.99 382 ASP B CA 1
ATOM 6592 C C . ASP B 1 386 ? -9.420 76.512 2.383 1.00 22.68 382 ASP B C 1
ATOM 6593 O O . ASP B 1 386 ? -8.950 75.398 2.142 1.00 23.81 382 ASP B O 1
ATOM 6598 N N . ASP B 1 387 ? -10.005 76.812 3.537 1.00 21.16 383 ASP B N 1
ATOM 6599 C CA . ASP B 1 387 ? -10.029 75.879 4.645 1.00 18.47 383 ASP B CA 1
ATOM 6600 C C . ASP B 1 387 ? -11.307 75.050 4.714 1.00 21.10 383 ASP B C 1
ATOM 6601 O O . ASP B 1 387 ? -11.391 74.115 5.512 1.00 19.04 383 ASP B O 1
ATOM 6606 N N . TYR B 1 388 ? -12.295 75.399 3.891 1.00 20.94 384 TYR B N 1
ATOM 6607 C CA . TYR B 1 388 ? -13.640 74.867 4.070 1.00 19.08 384 TYR B CA 1
ATOM 6608 C C . TYR B 1 388 ? -13.723 73.354 4.011 1.00 19.39 384 TYR B C 1
ATOM 6609 O O . TYR B 1 388 ? -13.268 72.725 3.047 1.00 20.67 384 TYR B O 1
ATOM 6618 N N . GLY B 1 389 ? -14.348 72.775 5.033 1.00 26.03 385 GLY B N 1
ATOM 6619 C CA . GLY B 1 389 ? -14.584 71.346 5.054 1.00 21.91 385 GLY B CA 1
ATOM 6620 C C . GLY B 1 389 ? -15.348 70.855 6.262 1.00 25.16 385 GLY B C 1
ATOM 6621 O O . GLY B 1 389 ? -15.716 71.634 7.146 1.00 19.34 385 GLY B O 1
ATOM 6622 N N . PRO B 1 390 ? -15.577 69.534 6.315 1.00 24.32 386 PRO B N 1
ATOM 6623 C CA . PRO B 1 390 ? -16.438 68.951 7.348 1.00 27.58 386 PRO B CA 1
ATOM 6624 C C . PRO B 1 390 ? -15.658 68.446 8.552 1.00 24.07 386 PRO B C 1
ATOM 6625 O O . PRO B 1 390 ? -16.115 67.556 9.262 1.00 25.25 386 PRO B O 1
ATOM 6629 N N . GLY B 1 391 ? -14.504 69.042 8.802 1.00 20.72 387 GLY B N 1
ATOM 6630 C CA . GLY B 1 391 ? -13.637 68.559 9.858 1.00 25.82 387 GLY B CA 1
ATOM 6631 C C . GLY B 1 391 ? -13.278 69.567 10.937 1.00 27.56 387 GLY B C 1
ATOM 6632 O O . GLY B 1 391 ? -13.681 70.737 10.899 1.00 21.96 387 GLY B O 1
ATOM 6633 N N . LEU B 1 392 ? -12.510 69.079 11.904 1.00 22.73 388 LEU B N 1
ATOM 6634 C CA . LEU B 1 392 ? -12.064 69.851 13.050 1.00 23.80 388 LEU B CA 1
ATOM 6635 C C . LEU B 1 392 ? -11.162 71.017 12.648 1.00 25.71 388 LEU B C 1
ATOM 6636 O O . LEU B 1 392 ? -11.190 72.082 13.273 1.00 23.07 388 LEU B O 1
ATOM 6641 N N . ASP B 1 393 ? -10.352 70.817 11.613 1.00 20.74 389 ASP B N 1
ATOM 6642 C CA A ASP B 1 393 ? -9.445 71.856 11.129 0.50 24.98 389 ASP B CA 1
ATOM 6643 C CA B ASP B 1 393 ? -9.437 71.874 11.207 0.50 24.95 389 ASP B CA 1
ATOM 6644 C C . ASP B 1 393 ? -10.217 73.081 10.663 1.00 24.94 389 ASP B C 1
ATOM 6645 O O . ASP B 1 393 ? -9.776 74.219 10.818 1.00 24.50 389 ASP B O 1
ATOM 6654 N N . TYR B 1 394 ? -11.375 72.838 10.054 1.00 21.52 390 TYR B N 1
ATOM 6655 C CA . TYR B 1 394 ? -12.186 73.961 9.585 1.00 20.14 390 TYR B CA 1
ATOM 6656 C C . TYR B 1 394 ? -12.866 74.648 10.750 1.00 20.29 390 TYR B C 1
ATOM 6657 O O . TYR B 1 394 ? -12.995 75.867 10.744 1.00 24.46 390 TYR B O 1
ATOM 6666 N N . VAL B 1 395 ? -13.280 73.883 11.756 1.00 21.06 391 VAL B N 1
ATOM 6667 C CA . VAL B 1 395 ? -13.843 74.493 12.967 1.00 20.84 391 VAL B CA 1
ATOM 6668 C C . VAL B 1 395 ? -12.850 75.483 13.574 1.00 25.30 391 VAL B C 1
ATOM 6669 O O . VAL B 1 395 ? -13.219 76.607 13.941 1.00 22.60 391 VAL B O 1
ATOM 6673 N N . ARG B 1 396 ? -11.584 75.063 13.664 1.00 21.08 392 ARG B N 1
ATOM 6674 C CA . ARG B 1 396 ? -10.512 75.907 14.191 1.00 21.46 392 ARG B CA 1
ATOM 6675 C C . ARG B 1 396 ? -10.212 77.114 13.298 1.00 23.62 392 ARG B C 1
ATOM 6676 O O . ARG B 1 396 ? -10.009 78.214 13.794 1.00 25.10 392 ARG B O 1
ATOM 6684 N N . ALA B 1 397 ? -10.142 76.899 11.989 1.00 20.02 393 ALA B N 1
ATOM 6685 C CA . ALA B 1 397 ? -9.908 78.003 11.065 1.00 22.25 393 ALA B CA 1
ATOM 6686 C C . ALA B 1 397 ? -11.029 79.043 11.127 1.00 23.74 393 ALA B C 1
ATOM 6687 O O . ALA B 1 397 ? -10.773 80.250 11.155 1.00 20.78 393 ALA B O 1
ATOM 6689 N N . TYR B 1 398 ? -12.270 78.569 11.139 1.00 22.18 394 TYR B N 1
ATOM 6690 C CA . TYR B 1 398 ? -13.431 79.447 11.165 1.00 17.81 394 TYR B CA 1
ATOM 6691 C C . TYR B 1 398 ? -13.452 80.291 12.443 1.00 21.60 394 TYR B C 1
ATOM 6692 O O . TYR B 1 398 ? -13.692 81.502 12.406 1.00 20.59 394 TYR B O 1
ATOM 6701 N N . THR B 1 399 ? -13.189 79.643 13.573 1.00 21.98 395 THR B N 1
ATOM 6702 C CA . THR B 1 399 ? -13.183 80.316 14.867 1.00 27.31 395 THR B CA 1
ATOM 6703 C C . THR B 1 399 ? -12.159 81.446 14.912 1.00 30.74 395 THR B C 1
ATOM 6704 O O . THR B 1 399 ? -12.449 82.546 15.399 1.00 28.51 395 THR B O 1
ATOM 6708 N N . ASP B 1 400 ? -10.971 81.177 14.382 1.00 28.82 396 ASP B N 1
ATOM 6709 C CA . ASP B 1 400 ? -9.930 82.196 14.274 1.00 29.72 396 ASP B CA 1
ATOM 6710 C C . ASP B 1 400 ? -10.401 83.397 13.447 1.00 29.69 396 ASP B C 1
ATOM 6711 O O . ASP B 1 400 ? -10.107 84.534 13.778 1.00 25.79 396 ASP B O 1
ATOM 6716 N N . VAL B 1 401 ? -11.137 83.142 12.373 1.00 27.26 397 VAL B N 1
ATOM 6717 C CA . VAL B 1 401 ? -11.621 84.228 11.537 1.00 25.13 397 VAL B CA 1
ATOM 6718 C C . VAL B 1 401 ? -12.720 85.014 12.256 1.00 27.28 397 VAL B C 1
ATOM 6719 O O . VAL B 1 401 ? -12.684 86.265 12.324 1.00 23.59 397 VAL B O 1
ATOM 6723 N N . ALA B 1 402 ? -13.681 84.269 12.803 1.00 24.16 398 ALA B N 1
ATOM 6724 C CA . ALA B 1 402 ? -14.842 84.840 13.476 1.00 27.83 398 ALA B CA 1
ATOM 6725 C C . ALA B 1 402 ? -14.406 85.688 14.650 1.00 30.34 398 ALA B C 1
ATOM 6726 O O . ALA B 1 402 ? -15.054 86.673 14.976 1.00 29.20 398 ALA B O 1
ATOM 6728 N N . ASP B 1 403 ? -13.298 85.303 15.280 1.00 30.19 399 ASP B N 1
ATOM 6729 C CA . ASP B 1 403 ? -12.756 86.051 16.414 1.00 27.74 399 ASP B CA 1
ATOM 6730 C C . ASP B 1 403 ? -12.308 87.450 16.032 1.00 25.34 399 ASP B C 1
ATOM 6731 O O . ASP B 1 403 ? -12.267 88.343 16.869 1.00 33.46 399 ASP B O 1
ATOM 6736 N N . THR B 1 404 ? -11.940 87.637 14.774 1.00 28.28 400 THR B N 1
ATOM 6737 C CA . THR B 1 404 ? -11.360 88.902 14.344 1.00 25.89 400 THR B CA 1
ATOM 6738 C C . THR B 1 404 ? -12.419 89.912 13.874 1.00 27.71 400 THR B C 1
ATOM 6739 O O . THR B 1 404 ? -12.105 91.069 13.622 1.00 25.33 400 THR B O 1
ATOM 6743 N N . LEU B 1 405 ? -13.670 89.477 13.765 1.00 25.11 401 LEU B N 1
ATOM 6744 C CA . LEU B 1 405 ? -14.708 90.305 13.173 1.00 23.47 401 LEU B CA 1
ATOM 6745 C C . LEU B 1 405 ? -15.084 91.534 14.000 1.00 24.29 401 LEU B C 1
ATOM 6746 O O . LEU B 1 405 ? -15.243 92.620 13.445 1.00 26.64 401 LEU B O 1
ATOM 6751 N N . GLU B 1 406 ? -15.238 91.376 15.310 1.00 25.56 402 GLU B N 1
ATOM 6752 C CA . GLU B 1 406 ? -15.606 92.520 16.150 1.00 31.08 402 GLU B CA 1
ATOM 6753 C C . GLU B 1 406 ? -14.529 93.615 16.152 1.00 31.16 402 GLU B C 1
ATOM 6754 O O . GLU B 1 406 ? -14.855 94.778 15.963 1.00 27.98 402 GLU B O 1
ATOM 6760 N N . PRO B 1 407 ? -13.252 93.240 16.379 1.00 30.62 403 PRO B N 1
ATOM 6761 C CA . PRO B 1 407 ? -12.128 94.188 16.352 1.00 33.59 403 PRO B CA 1
ATOM 6762 C C . PRO B 1 407 ? -11.988 94.914 15.019 1.00 34.71 403 PRO B C 1
ATOM 6763 O O . PRO B 1 407 ? -11.768 96.119 15.020 1.00 32.49 403 PRO B O 1
ATOM 6767 N N . LEU B 1 408 ? -12.113 94.202 13.901 1.00 27.85 404 LEU B N 1
ATOM 6768 C CA . LEU B 1 408 ? -12.071 94.858 12.597 1.00 26.76 404 LEU B CA 1
ATOM 6769 C C . LEU B 1 408 ? -13.308 95.698 12.274 1.00 27.96 404 LEU B C 1
ATOM 6770 O O . LEU B 1 408 ? -13.177 96.821 11.796 1.00 30.21 404 LEU B O 1
ATOM 6775 N N . TYR B 1 409 ? -14.503 95.157 12.509 1.00 27.22 405 TYR B N 1
ATOM 6776 C CA . TYR B 1 409 ? -15.720 95.774 11.976 1.00 26.83 405 TYR B CA 1
ATOM 6777 C C . TYR B 1 409 ? -16.705 96.313 12.995 1.00 28.06 405 TYR B C 1
ATOM 6778 O O . TYR B 1 409 ? -17.713 96.899 12.610 1.00 30.37 405 TYR B O 1
ATOM 6787 N N . GLY B 1 410 ? -16.428 96.114 14.279 1.00 27.91 406 GLY B N 1
ATOM 6788 C CA . GLY B 1 410 ? -17.352 96.528 15.325 1.00 32.23 406 GLY B CA 1
ATOM 6789 C C . GLY B 1 410 ? -17.761 97.992 15.238 1.00 35.46 406 GLY B C 1
ATOM 6790 O O . GLY B 1 410 ? -18.903 98.352 15.517 1.00 38.23 406 GLY B O 1
ATOM 6791 N N . ASP B 1 411 ? -16.832 98.831 14.803 1.00 33.55 407 ASP B N 1
ATOM 6792 C CA . ASP B 1 411 ? -17.055 100.272 14.749 1.00 39.40 407 ASP B CA 1
ATOM 6793 C C . ASP B 1 411 ? -17.662 100.767 13.434 1.00 38.38 407 ASP B C 1
ATOM 6794 O O . ASP B 1 411 ? -18.059 101.929 13.339 1.00 37.53 407 ASP B O 1
ATOM 6799 N N . VAL B 1 412 ? -17.708 99.911 12.416 1.00 30.37 408 VAL B N 1
ATOM 6800 C CA . VAL B 1 412 ? -18.254 100.318 11.124 1.00 31.28 408 VAL B CA 1
ATOM 6801 C C . VAL B 1 412 ? -19.570 99.621 10.766 1.00 29.13 408 VAL B C 1
ATOM 6802 O O . VAL B 1 412 ? -20.190 99.941 9.745 1.00 26.78 408 VAL B O 1
ATOM 6806 N N . THR B 1 413 ? -20.007 98.677 11.592 1.00 29.93 409 THR B N 1
ATOM 6807 C CA . THR B 1 413 ? -21.208 97.921 11.237 1.00 27.20 409 THR B CA 1
ATOM 6808 C C . THR B 1 413 ? -22.446 98.821 11.164 1.00 28.27 409 THR B C 1
ATOM 6809 O O . THR B 1 413 ? -23.256 98.691 10.246 1.00 27.28 409 THR B O 1
ATOM 6813 N N . ALA B 1 414 ? -22.587 99.734 12.121 1.00 26.77 410 ALA B N 1
ATOM 6814 C CA . ALA B 1 414 ? -23.675 100.713 12.069 1.00 32.19 410 ALA B CA 1
ATOM 6815 C C . ALA B 1 414 ? -23.624 101.535 10.780 1.00 28.44 410 ALA B C 1
ATOM 6816 O O . ALA B 1 414 ? -24.643 101.719 10.122 1.00 24.37 410 ALA B O 1
ATOM 6818 N N . ALA B 1 415 ? -22.437 102.024 10.424 1.00 27.86 411 ALA B N 1
ATOM 6819 C CA . ALA B 1 415 ? -22.282 102.858 9.224 1.00 30.65 411 ALA B CA 1
ATOM 6820 C C . ALA B 1 415 ? -22.584 102.079 7.946 1.00 29.21 411 ALA B C 1
ATOM 6821 O O . ALA B 1 415 ? -23.016 102.660 6.944 1.00 26.57 411 ALA B O 1
ATOM 6823 N N . LEU B 1 416 ? -22.335 100.769 7.987 1.00 24.15 412 LEU B N 1
ATOM 6824 C CA . LEU B 1 416 ? -22.669 99.864 6.885 1.00 25.47 412 LEU B CA 1
ATOM 6825 C C . LEU B 1 416 ? -24.161 99.533 6.832 1.00 26.13 412 LEU B C 1
ATOM 6826 O O . LEU B 1 416 ? -24.623 98.847 5.910 1.00 25.72 412 LEU B O 1
ATOM 6831 N N . GLY B 1 417 ? -24.911 100.008 7.824 1.00 26.38 413 GLY B N 1
ATOM 6832 C CA . GLY B 1 417 ? -26.339 99.737 7.902 1.00 24.33 413 GLY B CA 1
ATOM 6833 C C . GLY B 1 417 ? -26.679 98.348 8.425 1.00 30.32 413 GLY B C 1
ATOM 6834 O O . GLY B 1 417 ? -27.789 97.860 8.234 1.00 27.75 413 GLY B O 1
ATOM 6835 N N . LEU B 1 418 ? -25.730 97.693 9.081 1.00 30.01 414 LEU B N 1
ATOM 6836 C CA . LEU B 1 418 ? -25.981 96.357 9.612 1.00 29.19 414 LEU B CA 1
ATOM 6837 C C . LEU B 1 418 ? -26.285 96.399 11.097 1.00 34.54 414 LEU B C 1
ATOM 6838 O O . LEU B 1 418 ? -25.787 97.268 11.823 1.00 32.64 414 LEU B O 1
ATOM 6843 N N . PRO B 1 419 ? -27.084 95.437 11.567 1.00 34.68 415 PRO B N 1
ATOM 6844 C CA . PRO B 1 419 ? -27.281 95.326 13.015 1.00 34.66 415 PRO B CA 1
ATOM 6845 C C . PRO B 1 419 ? -25.994 94.922 13.722 1.00 34.42 415 PRO B C 1
ATOM 6846 O O . PRO B 1 419 ? -25.007 94.533 13.079 1.00 30.29 415 PRO B O 1
ATOM 6850 N N . GLU B 1 420 ? -26.011 95.025 15.046 1.00 34.66 416 GLU B N 1
ATOM 6851 C CA . GLU B 1 420 ? -24.925 94.531 15.874 1.00 33.84 416 GLU B CA 1
ATOM 6852 C C . GLU B 1 420 ? -24.567 93.090 15.459 1.00 36.40 416 GLU B C 1
ATOM 6853 O O . GLU B 1 420 ? -25.455 92.255 15.248 1.00 35.04 416 GLU B O 1
ATOM 6859 N N . LYS B 1 421 ? -23.273 92.820 15.310 1.00 31.69 417 LYS B N 1
ATOM 6860 C CA . LYS B 1 421 ? -22.784 91.503 14.898 1.00 34.59 417 LYS B CA 1
ATOM 6861 C C . LYS B 1 421 ? -23.201 91.103 13.480 1.00 31.99 417 LYS B C 1
ATOM 6862 O O . LYS B 1 421 ? -23.157 89.923 13.127 1.00 33.37 417 LYS B O 1
ATOM 6868 N N . GLY B 1 422 ? -23.587 92.080 12.669 1.00 30.91 418 GLY B N 1
ATOM 6869 C CA . GLY B 1 422 ? -24.151 91.811 11.358 1.00 31.23 418 GLY B CA 1
ATOM 6870 C C . GLY B 1 422 ? -23.223 91.093 10.389 1.00 25.86 418 GLY B C 1
ATOM 6871 O O . GLY B 1 422 ? -23.672 90.306 9.575 1.00 25.91 418 GLY B O 1
ATOM 6872 N N . VAL B 1 423 ? -21.926 91.367 10.459 1.00 25.34 419 VAL B N 1
ATOM 6873 C CA . VAL B 1 423 ? -20.997 90.702 9.560 1.00 26.36 419 VAL B CA 1
ATOM 6874 C C . VAL B 1 423 ? -20.930 89.229 9.914 1.00 24.79 419 VAL B C 1
ATOM 6875 O O . VAL B 1 423 ? -20.997 88.358 9.040 1.00 23.43 419 VAL B O 1
ATOM 6879 N N . GLU B 1 424 ? -20.795 88.945 11.203 1.00 23.24 420 GLU B N 1
ATOM 6880 C CA . GLU B 1 424 ? -20.693 87.566 11.619 1.00 28.08 420 GLU B CA 1
ATOM 6881 C C . GLU B 1 424 ? -22.006 86.863 11.331 1.00 23.82 420 GLU B C 1
ATOM 6882 O O . GLU B 1 424 ? -22.012 85.699 10.946 1.00 20.98 420 GLU B O 1
ATOM 6888 N N . HIS B 1 425 ? -23.115 87.577 11.515 1.00 24.96 421 HIS B N 1
ATOM 6889 C CA . HIS B 1 425 ? -24.441 86.997 11.283 1.00 20.78 421 HIS B CA 1
ATOM 6890 C C . HIS B 1 425 ? -24.600 86.562 9.828 1.00 21.82 421 HIS B C 1
ATOM 6891 O O . HIS B 1 425 ? -25.280 85.568 9.542 1.00 22.04 421 HIS B O 1
ATOM 6898 N N . VAL B 1 426 ? -23.977 87.298 8.905 1.00 22.14 422 VAL B N 1
ATOM 6899 C CA . VAL B 1 426 ? -24.046 86.934 7.483 1.00 21.94 422 VAL B CA 1
ATOM 6900 C C . VAL B 1 426 ? -23.069 85.805 7.136 1.00 22.68 422 VAL B C 1
ATOM 6901 O O . VAL B 1 426 ? -23.447 84.818 6.507 1.00 22.21 422 VAL B O 1
ATOM 6905 N N . VAL B 1 427 ? -21.825 85.935 7.579 1.00 19.45 423 VAL B N 1
ATOM 6906 C CA . VAL B 1 427 ? -20.813 84.916 7.306 1.00 19.53 423 VAL B CA 1
ATOM 6907 C C . VAL B 1 427 ? -21.220 83.520 7.810 1.00 18.87 423 VAL B C 1
ATOM 6908 O O . VAL B 1 427 ? -21.044 82.536 7.111 1.00 21.54 423 VAL B O 1
ATOM 6912 N N . ARG B 1 428 ? -21.757 83.439 9.023 1.00 18.13 424 ARG B N 1
ATOM 6913 C CA . ARG B 1 428 ? -22.123 82.157 9.591 1.00 18.60 424 ARG B CA 1
ATOM 6914 C C . ARG B 1 428 ? -23.295 81.508 8.853 1.00 20.90 424 ARG B C 1
ATOM 6915 O O . ARG B 1 428 ? -23.472 80.290 8.919 1.00 19.86 424 ARG B O 1
ATOM 6923 N N . HIS B 1 429 ? -24.074 82.308 8.137 1.00 21.66 425 HIS B N 1
ATOM 6924 C CA . HIS B 1 429 ? -25.238 81.777 7.440 1.00 21.52 425 HIS B CA 1
ATOM 6925 C C . HIS B 1 429 ? -24.847 80.887 6.269 1.00 25.66 425 HIS B C 1
ATOM 6926 O O . HIS B 1 429 ? -25.530 79.912 5.969 1.00 21.47 425 HIS B O 1
ATOM 6933 N N . CYS B 1 430 ? -23.732 81.213 5.622 1.00 20.40 426 CYS B N 1
ATOM 6934 C CA . CYS B 1 430 ? -23.257 80.442 4.478 1.00 20.68 426 CYS B CA 1
ATOM 6935 C C . CYS B 1 430 ? -21.950 79.651 4.737 1.00 20.28 426 CYS B C 1
ATOM 6936 O O . CYS B 1 430 ? -21.739 78.610 4.138 1.00 23.53 426 CYS B O 1
ATOM 6939 N N . MET B 1 431 ? -21.095 80.130 5.638 1.00 20.66 427 MET B N 1
ATOM 6940 C CA . MET B 1 431 ? -19.785 79.515 5.835 1.00 22.40 427 MET B CA 1
ATOM 6941 C C . MET B 1 431 ? -19.587 78.760 7.151 1.00 23.36 427 MET B C 1
ATOM 6942 O O . MET B 1 431 ? -18.514 78.161 7.368 1.00 23.80 427 MET B O 1
ATOM 6947 N N . ALA B 1 432 ? -20.572 78.797 8.040 1.00 17.58 428 ALA B N 1
ATOM 6948 C CA . ALA B 1 432 ? -20.391 78.159 9.346 1.00 22.26 428 ALA B CA 1
ATOM 6949 C C . ALA B 1 432 ? -19.993 76.680 9.193 1.00 23.51 428 ALA B C 1
ATOM 6950 O O . ALA B 1 432 ? -20.440 76.007 8.266 1.00 22.49 428 ALA B O 1
ATOM 6952 N N . PRO B 1 433 ? -19.121 76.189 10.082 1.00 21.73 429 PRO B N 1
ATOM 6953 C CA . PRO B 1 433 ? -18.728 74.778 9.982 1.00 24.60 429 PRO B CA 1
ATOM 6954 C C . PRO B 1 433 ? -19.922 73.858 10.228 1.00 23.87 429 PRO B C 1
ATOM 6955 O O . PRO B 1 433 ? -20.709 74.118 11.129 1.00 22.99 429 PRO B O 1
ATOM 6959 N N . ARG B 1 434 ? -20.031 72.796 9.438 1.00 22.55 430 ARG B N 1
ATOM 6960 C CA . ARG B 1 434 ? -21.089 71.808 9.621 1.00 24.36 430 ARG B CA 1
ATOM 6961 C C . ARG B 1 434 ? -20.517 70.389 9.771 1.00 24.46 430 ARG B C 1
ATOM 6962 O O . ARG B 1 434 ? -20.936 69.464 9.068 1.00 26.15 430 ARG B O 1
ATOM 6970 N N . PRO B 1 435 ? -19.561 70.206 10.697 1.00 23.99 431 PRO B N 1
ATOM 6971 C CA . PRO B 1 435 ? -18.983 68.864 10.868 1.00 21.48 431 PRO B CA 1
ATOM 6972 C C . PRO B 1 435 ? -20.033 67.867 11.384 1.00 23.72 431 PRO B C 1
ATOM 6973 O O . PRO B 1 435 ? -20.831 68.222 12.256 1.00 24.32 431 PRO B O 1
ATOM 6977 N N . PRO B 1 436 ? -20.048 66.639 10.842 1.00 22.17 432 PRO B N 1
ATOM 6978 C CA . PRO B 1 436 ? -20.957 65.610 11.365 1.00 20.42 432 PRO B CA 1
ATOM 6979 C C . PRO B 1 436 ? -20.453 65.027 12.682 1.00 20.75 432 PRO B C 1
ATOM 6980 O O . PRO B 1 436 ? -20.028 63.872 12.730 1.00 24.57 432 PRO B O 1
ATOM 6984 N N . THR B 1 437 ? -20.510 65.821 13.741 1.00 24.70 433 THR B N 1
ATOM 6985 C CA . THR B 1 437 ? -19.935 65.432 15.023 1.00 24.07 433 THR B CA 1
ATOM 6986 C C . THR B 1 437 ? -20.699 64.293 15.672 1.00 25.30 433 THR B C 1
ATOM 6987 O O . THR B 1 437 ? -20.226 63.703 16.640 1.00 27.74 433 THR B O 1
ATOM 6991 N N . GLU B 1 438 ? -21.891 63.995 15.159 1.00 21.64 434 GLU B N 1
ATOM 6992 C CA . GLU B 1 438 ? -22.617 62.821 15.617 1.00 24.35 434 GLU B CA 1
ATOM 6993 C C . GLU B 1 438 ? -21.776 61.536 15.416 1.00 25.19 434 GLU B C 1
ATOM 6994 O O . GLU B 1 438 ? -21.963 60.551 16.133 1.00 25.44 434 GLU B O 1
ATOM 7000 N N . HIS B 1 439 ? -20.865 61.550 14.442 1.00 23.73 435 HIS B N 1
ATOM 7001 C CA . HIS B 1 439 ? -19.959 60.407 14.209 1.00 24.12 435 HIS B CA 1
ATOM 7002 C C . HIS B 1 439 ? -19.151 60.067 15.456 1.00 27.11 435 HIS B C 1
ATOM 7003 O O . HIS B 1 439 ? -18.804 58.906 15.684 1.00 25.84 435 HIS B O 1
ATOM 7010 N N . VAL B 1 440 ? -18.827 61.090 16.243 1.00 27.74 436 VAL B N 1
ATOM 7011 C CA . VAL B 1 440 ? -17.996 60.893 17.421 1.00 28.56 436 VAL B CA 1
ATOM 7012 C C . VAL B 1 440 ? -18.756 60.022 18.400 1.00 31.29 436 VAL B C 1
ATOM 7013 O O . VAL B 1 440 ? -18.216 59.054 18.933 1.00 27.51 436 VAL B O 1
ATOM 7017 N N . GLY B 1 441 ? -20.027 60.352 18.605 1.00 28.14 437 GLY B N 1
ATOM 7018 C CA . GLY B 1 441 ? -20.893 59.534 19.434 1.00 26.81 437 GLY B CA 1
ATOM 7019 C C . GLY B 1 441 ? -21.102 58.136 18.881 1.00 29.40 437 GLY B C 1
ATOM 7020 O O . GLY B 1 441 ? -21.192 57.175 19.645 1.00 28.41 437 GLY B O 1
ATOM 7021 N N . ALA B 1 442 ? -21.191 58.012 17.557 1.00 26.54 438 ALA B N 1
ATOM 7022 C CA . ALA B 1 442 ? -21.352 56.702 16.929 1.00 24.72 438 ALA B CA 1
ATOM 7023 C C . ALA B 1 442 ? -20.121 55.838 17.155 1.00 27.76 438 ALA B C 1
ATOM 7024 O O . ALA B 1 442 ? -20.228 54.633 17.407 1.00 26.25 438 ALA B O 1
ATOM 7026 N N . ALA B 1 443 ? -18.953 56.457 17.028 1.00 24.99 439 ALA B N 1
ATOM 7027 C CA . ALA B 1 443 ? -17.689 55.759 17.206 1.00 26.24 439 ALA B CA 1
ATOM 7028 C C . ALA B 1 443 ? -17.590 55.265 18.635 1.00 27.81 439 ALA B C 1
ATOM 7029 O O . ALA B 1 443 ? -17.139 54.148 18.877 1.00 25.19 439 ALA B O 1
ATOM 7031 N N . ARG B 1 444 ? -18.013 56.102 19.584 1.00 25.67 440 ARG B N 1
ATOM 7032 C CA . ARG B 1 444 ? -18.041 55.701 20.988 1.00 26.62 440 ARG B CA 1
ATOM 7033 C C . ARG B 1 444 ? -18.951 54.492 21.218 1.00 31.04 440 ARG B C 1
ATOM 7034 O O . ARG B 1 444 ? -18.584 53.548 21.920 1.00 31.35 440 ARG B O 1
ATOM 7042 N N . ALA B 1 445 ? -20.136 54.517 20.613 1.00 27.82 441 ALA B N 1
ATOM 7043 C CA . ALA B 1 445 ? -21.063 53.404 20.733 1.00 29.36 441 ALA B CA 1
ATOM 7044 C C . ALA B 1 445 ? -20.423 52.113 20.224 1.00 27.80 441 ALA B C 1
ATOM 7045 O O . ALA B 1 445 ? -20.530 51.070 20.861 1.00 27.10 441 ALA B O 1
ATOM 7047 N N . ALA B 1 446 ? -19.741 52.190 19.087 1.00 25.01 442 ALA B N 1
ATOM 7048 C CA . ALA B 1 446 ? -19.069 51.026 18.530 1.00 27.27 442 ALA B CA 1
ATOM 7049 C C . ALA B 1 446 ? -18.023 50.451 19.492 1.00 28.51 442 ALA B C 1
ATOM 7050 O O . ALA B 1 446 ? -17.944 49.233 19.674 1.00 27.64 442 ALA B O 1
ATOM 7052 N N . LEU B 1 447 ? -17.228 51.325 20.108 1.00 27.66 443 LEU B N 1
ATOM 7053 C CA . LEU B 1 447 ? -16.140 50.875 20.978 1.00 27.15 443 LEU B CA 1
ATOM 7054 C C . LEU B 1 447 ? -16.700 50.241 22.228 1.00 30.15 443 LEU B C 1
ATOM 7055 O O . LEU B 1 447 ? -16.177 49.245 22.724 1.00 29.43 443 LEU B O 1
ATOM 7060 N N . LEU B 1 448 ? -17.770 50.830 22.741 1.00 29.67 444 LEU B N 1
ATOM 7061 C CA . LEU B 1 448 ? -18.440 50.303 23.921 1.00 31.14 444 LEU B CA 1
ATOM 7062 C C . LEU B 1 448 ? -19.179 49.004 23.630 1.00 31.97 444 LEU B C 1
ATOM 7063 O O . LEU B 1 448 ? -19.399 48.218 24.544 1.00 30.59 444 LEU B O 1
ATOM 7068 N N . ARG B 1 449 ? -19.586 48.785 22.379 1.00 27.61 445 ARG B N 1
ATOM 7069 C CA . ARG B 1 449 ? -20.137 47.483 22.005 1.00 30.44 445 ARG B CA 1
ATOM 7070 C C . ARG B 1 449 ? -19.081 46.400 22.163 1.00 32.98 445 ARG B C 1
ATOM 7071 O O . ARG B 1 449 ? -19.392 45.283 22.548 1.00 31.19 445 ARG B O 1
ATOM 7079 N N . GLU B 1 450 ? -17.830 46.730 21.860 1.00 32.37 446 GLU B N 1
ATOM 7080 C CA . GLU B 1 450 ? -16.758 45.744 21.987 1.00 31.52 446 GLU B CA 1
ATOM 7081 C C . GLU B 1 450 ? -16.399 45.525 23.446 1.00 32.36 446 GLU B C 1
ATOM 7082 O O . GLU B 1 450 ? -16.071 44.408 23.856 1.00 32.69 446 GLU B O 1
ATOM 7088 N N . VAL B 1 451 ? -16.460 46.597 24.227 1.00 29.78 447 VAL B N 1
ATOM 7089 C CA . VAL B 1 451 ? -16.197 46.508 25.656 1.00 30.21 447 VAL B CA 1
ATOM 7090 C C . VAL B 1 451 ? -17.279 45.646 26.302 1.00 37.79 447 VAL B C 1
ATOM 7091 O O . VAL B 1 451 ? -16.987 44.813 27.160 1.00 34.41 447 VAL B O 1
ATOM 7095 N N . ALA B 1 452 ? -18.529 45.852 25.882 1.00 33.55 448 ALA B N 1
ATOM 7096 C CA . ALA B 1 452 ? -19.648 45.058 26.388 1.00 33.36 448 ALA B CA 1
ATOM 7097 C C . ALA B 1 452 ? -19.462 43.590 26.068 1.00 36.05 448 ALA B C 1
ATOM 7098 O O . ALA B 1 452 ? -19.746 42.737 26.899 1.00 42.07 448 ALA B O 1
ATOM 7100 N N . ALA B 1 453 ? -18.986 43.294 24.861 1.00 35.50 449 ALA B N 1
ATOM 7101 C CA . ALA B 1 453 ? -18.733 41.912 24.458 1.00 39.13 449 ALA B CA 1
ATOM 7102 C C . ALA B 1 453 ? -17.621 41.282 25.292 1.00 40.01 449 ALA B C 1
ATOM 7103 O O . ALA B 1 453 ? -17.674 40.095 25.623 1.00 40.11 449 ALA B O 1
ATOM 7105 N N . ALA B 1 454 ? -16.608 42.074 25.626 1.00 37.23 450 ALA B N 1
ATOM 7106 C CA . ALA B 1 454 ? -15.501 41.563 26.429 1.00 37.92 450 ALA B CA 1
ATOM 7107 C C . ALA B 1 454 ? -15.940 41.383 27.878 1.00 39.91 450 ALA B C 1
ATOM 7108 O O . ALA B 1 454 ? -15.435 40.511 28.584 1.00 42.28 450 ALA B O 1
ATOM 7110 N N . GLU B 1 455 ? -16.880 42.211 28.321 1.00 40.79 451 GLU B N 1
ATOM 7111 C CA . GLU B 1 455 ? -17.370 42.124 29.691 1.00 42.20 451 GLU B CA 1
ATOM 7112 C C . GLU B 1 455 ? -18.210 40.874 29.850 1.00 46.57 451 GLU B C 1
ATOM 7113 O O . GLU B 1 455 ? -18.107 40.174 30.853 1.00 49.10 451 GLU B O 1
ATOM 7119 N N . ARG B 1 456 ? -19.037 40.593 28.851 1.00 44.45 452 ARG B N 1
ATOM 7120 C CA . ARG B 1 456 ? -19.883 39.408 28.886 1.00 45.32 452 ARG B CA 1
ATOM 7121 C C . ARG B 1 456 ? -19.071 38.122 28.826 1.00 45.82 452 ARG B C 1
ATOM 7122 O O . ARG B 1 456 ? -19.362 37.178 29.558 1.00 52.22 452 ARG B O 1
ATOM 7130 N N . ARG B 1 457 ? -18.062 38.083 27.957 1.00 44.92 453 ARG B N 1
ATOM 7131 C CA . ARG B 1 457 ? -17.196 36.903 27.844 1.00 49.27 453 ARG B CA 1
ATOM 7132 C C . ARG B 1 457 ? -16.471 36.622 29.160 1.00 49.71 453 ARG B C 1
ATOM 7133 O O . ARG B 1 457 ? -16.247 35.466 29.519 1.00 53.50 453 ARG B O 1
ATOM 7141 N N . ALA B 1 458 ? -16.116 37.686 29.874 1.00 46.49 454 ALA B N 1
ATOM 7142 C CA . ALA B 1 458 ? -15.447 37.570 31.164 1.00 47.46 454 ALA B CA 1
ATOM 7143 C C . ALA B 1 458 ? -16.450 37.511 32.314 1.00 46.83 454 ALA B C 1
ATOM 7144 O O . ALA B 1 458 ? -16.065 37.551 33.480 1.00 50.20 454 ALA B O 1
ATOM 7146 N N . GLY B 1 459 ? -17.735 37.433 31.983 1.00 47.82 455 GLY B N 1
ATOM 7147 C CA . GLY B 1 459 ? -18.783 37.394 32.987 1.00 46.98 455 GLY B CA 1
ATOM 7148 C C . GLY B 1 459 ? -18.792 38.583 33.933 1.00 52.91 455 GLY B C 1
ATOM 7149 O O . GLY B 1 459 ? -19.005 38.426 35.134 1.00 56.40 455 GLY B O 1
ATOM 7150 N N . LEU B 1 460 ? -18.564 39.777 33.393 1.00 53.31 456 LEU B N 1
ATOM 7151 C CA . LEU B 1 460 ? -18.622 41.008 34.177 1.00 53.14 456 LEU B CA 1
ATOM 7152 C C . LEU B 1 460 ? -19.813 41.867 33.774 1.00 52.53 456 LEU B C 1
ATOM 7153 O O . LEU B 1 460 ? -20.371 41.711 32.684 1.00 51.94 456 LEU B O 1
ATOM 7158 N N . ALA B 1 461 ? -20.184 42.788 34.657 1.00 56.04 457 ALA B N 1
ATOM 7159 C CA . ALA B 1 461 ? -21.260 43.728 34.394 1.00 51.24 457 ALA B CA 1
ATOM 7160 C C . ALA B 1 461 ? -20.672 45.124 34.275 1.00 50.98 457 ALA B C 1
ATOM 7161 O O . ALA B 1 461 ? -21.380 46.108 34.069 1.00 54.02 457 ALA B O 1
ATOM 7163 N N . HIS B 1 462 ? -19.357 45.200 34.416 1.00 53.25 458 HIS B N 1
ATOM 7164 C CA . HIS B 1 462 ? -18.655 46.466 34.389 1.00 44.88 458 HIS B CA 1
ATOM 7165 C C . HIS B 1 462 ? -17.163 46.161 34.424 1.00 51.55 458 HIS B C 1
ATOM 7166 O O . HIS B 1 462 ? -16.760 45.067 34.823 1.00 53.67 458 HIS B O 1
ATOM 7173 N N . SER B 1 463 ? -16.339 47.110 33.996 1.00 47.38 459 SER B N 1
ATOM 7174 C CA . SER B 1 463 ? -14.907 46.858 33.914 1.00 42.46 459 SER B CA 1
ATOM 7175 C C . SER B 1 463 ? -14.119 48.149 33.975 1.00 41.27 459 SER B C 1
ATOM 7176 O O . SER B 1 463 ? -14.626 49.214 33.616 1.00 44.04 459 SER B O 1
ATOM 7179 N N . ALA B 1 464 ? -12.874 48.052 34.431 1.00 40.19 460 ALA B N 1
ATOM 7180 C CA . ALA B 1 464 ? -11.966 49.192 34.420 1.00 39.97 460 ALA B CA 1
ATOM 7181 C C . ALA B 1 464 ? -11.795 49.683 32.993 1.00 36.27 460 ALA B C 1
ATOM 7182 O O . ALA B 1 464 ? -11.699 50.887 32.749 1.00 35.45 460 ALA B O 1
ATOM 7184 N N . ALA B 1 465 ? -11.769 48.738 32.055 1.00 33.48 461 ALA B N 1
ATOM 7185 C CA . ALA B 1 465 ? -11.601 49.061 30.644 1.00 34.55 461 ALA B CA 1
ATOM 7186 C C . ALA B 1 465 ? -12.663 50.043 30.163 1.00 36.97 461 ALA B C 1
ATOM 7187 O O . ALA B 1 465 ? -12.384 50.911 29.340 1.00 32.70 461 ALA B O 1
ATOM 7189 N N . ARG B 1 466 ? -13.880 49.886 30.675 1.00 36.45 462 ARG B N 1
ATOM 7190 C CA . ARG B 1 466 ? -14.988 50.763 30.322 1.00 38.13 462 ARG B CA 1
ATOM 7191 C C . ARG B 1 466 ? -14.748 52.167 30.864 1.00 41.52 462 ARG B C 1
ATOM 7192 O O . ARG B 1 466 ? -14.878 53.161 30.141 1.00 35.54 462 ARG B O 1
ATOM 7200 N N . GLU B 1 467 ? -14.386 52.251 32.139 1.00 41.14 463 GLU B N 1
ATOM 7201 C CA . GLU B 1 467 ? -14.164 53.550 32.759 1.00 39.14 463 GLU B CA 1
ATOM 7202 C C . GLU B 1 467 ? -13.028 54.302 32.074 1.00 39.43 463 GLU B C 1
ATOM 7203 O O . GLU B 1 467 ? -13.138 55.495 31.813 1.00 34.13 463 GLU B O 1
ATOM 7209 N N . ALA B 1 468 ? -11.931 53.597 31.798 1.00 35.53 464 ALA B N 1
ATOM 7210 C CA . ALA B 1 468 ? -10.772 54.220 31.181 1.00 35.02 464 ALA B CA 1
ATOM 7211 C C . ALA B 1 468 ? -11.096 54.763 29.795 1.00 34.20 464 ALA B C 1
ATOM 7212 O O . ALA B 1 468 ? -10.740 55.892 29.470 1.00 33.75 464 ALA B O 1
ATOM 7214 N N . LEU B 1 469 ? -11.763 53.952 28.979 1.00 34.10 465 LEU B N 1
ATOM 7215 C CA . LEU B 1 469 ? -12.041 54.330 27.599 1.00 33.14 465 LEU B CA 1
ATOM 7216 C C . LEU B 1 469 ? -13.060 55.466 27.526 1.00 34.00 465 LEU B C 1
ATOM 7217 O O . LEU B 1 469 ? -12.912 56.395 26.725 1.00 31.75 465 LEU B O 1
ATOM 7222 N N . ASN B 1 470 ? -14.072 55.392 28.385 1.00 33.50 466 ASN B N 1
ATOM 7223 C CA . ASN B 1 470 ? -15.046 56.475 28.528 1.00 35.47 466 ASN B CA 1
ATOM 7224 C C . ASN B 1 470 ? -14.374 57.791 28.847 1.00 38.42 466 ASN B C 1
ATOM 7225 O O . ASN B 1 470 ? -14.682 58.817 28.238 1.00 40.40 466 ASN B O 1
ATOM 7230 N N . THR B 1 471 ? -13.445 57.751 29.800 1.00 34.90 467 THR B N 1
ATOM 7231 C CA . THR B 1 471 ? -12.717 58.938 30.218 1.00 32.99 467 THR B CA 1
ATOM 7232 C C . THR B 1 471 ? -11.936 59.517 29.049 1.00 38.90 467 THR B C 1
ATOM 7233 O O . THR B 1 471 ? -11.923 60.733 28.831 1.00 35.99 467 THR B O 1
ATOM 7237 N N . TRP B 1 472 ? -11.282 58.633 28.302 1.00 34.88 468 TRP B N 1
ATOM 7238 C CA . TRP B 1 472 ? -10.450 59.048 27.184 1.00 31.97 468 TRP B CA 1
ATOM 7239 C C . TRP B 1 472 ? -11.264 59.631 26.031 1.00 34.50 468 TRP B C 1
ATOM 7240 O O . TRP B 1 472 ? -10.864 60.627 25.421 1.00 34.19 468 TRP B O 1
ATOM 7251 N N . LEU B 1 473 ? -12.401 59.009 25.740 1.00 30.77 469 LEU B N 1
ATOM 7252 C CA . LEU B 1 473 ? -13.262 59.456 24.657 1.00 32.10 469 LEU B CA 1
ATOM 7253 C C . LEU B 1 473 ? -13.901 60.784 24.996 1.00 36.09 469 LEU B C 1
ATOM 7254 O O . LEU B 1 473 ? -14.030 61.658 24.135 1.00 33.94 469 LEU B O 1
ATOM 7259 N N . ALA B 1 474 ? -14.298 60.926 26.257 1.00 35.57 470 ALA B N 1
ATOM 7260 C CA . ALA B 1 474 ? -14.891 62.164 26.744 1.00 36.97 470 ALA B CA 1
ATOM 7261 C C . ALA B 1 474 ? -13.880 63.292 26.678 1.00 39.54 470 ALA B C 1
ATOM 7262 O O . ALA B 1 474 ? -14.230 64.424 26.344 1.00 39.79 470 ALA B O 1
ATOM 7264 N N . PHE B 1 475 ? -12.625 62.986 26.999 1.00 37.40 471 PHE B N 1
ATOM 7265 C CA . PHE B 1 475 ? -11.581 63.994 26.911 1.00 36.73 471 PHE B CA 1
ATOM 7266 C C . PHE B 1 475 ? -11.384 64.426 25.459 1.00 40.72 471 PHE B C 1
ATOM 7267 O O . PHE B 1 475 ? -11.330 65.618 25.171 1.00 40.48 471 PHE B O 1
ATOM 7275 N N . ARG B 1 476 ? -11.291 63.460 24.545 1.00 36.56 472 ARG B N 1
ATOM 7276 C CA . ARG B 1 476 ? -11.183 63.783 23.125 1.00 37.01 472 ARG B CA 1
ATOM 7277 C C . ARG B 1 476 ? -12.372 64.615 22.651 1.00 37.71 472 ARG B C 1
ATOM 7278 O O . ARG B 1 476 ? -12.197 65.610 21.955 1.00 37.05 472 ARG B O 1
ATOM 7286 N N . ALA B 1 477 ? -13.574 64.184 23.013 1.00 34.85 473 ALA B N 1
ATOM 7287 C CA . ALA B 1 477 ? -14.798 64.812 22.533 1.00 39.96 473 ALA B CA 1
ATOM 7288 C C . ALA B 1 477 ? -14.911 66.235 23.065 1.00 45.31 473 ALA B C 1
ATOM 7289 O O . ALA B 1 477 ? -15.254 67.162 22.332 1.00 45.53 473 ALA B O 1
ATOM 7291 N N . GLN B 1 478 ? -14.601 66.402 24.344 1.00 42.43 474 GLN B N 1
ATOM 7292 C CA . GLN B 1 478 ? -14.677 67.709 24.972 1.00 43.91 474 GLN B CA 1
ATOM 7293 C C . GLN B 1 478 ? -13.581 68.623 24.436 1.00 46.34 474 GLN B C 1
ATOM 7294 O O . GLN B 1 478 ? -13.865 69.724 23.963 1.00 44.99 474 GLN B O 1
ATOM 7300 N N . SER B 1 479 ? -12.332 68.166 24.496 1.00 40.52 475 SER B N 1
ATOM 7301 C CA . SER B 1 479 ? -11.198 69.019 24.151 1.00 39.61 475 SER B CA 1
ATOM 7302 C C . SER B 1 479 ? -11.093 69.331 22.654 1.00 43.95 475 SER B C 1
ATOM 7303 O O . SER B 1 479 ? -10.508 70.338 22.266 1.00 42.38 475 SER B O 1
ATOM 7306 N N . ARG B 1 480 ? -11.656 68.475 21.810 1.00 40.66 476 ARG B N 1
ATOM 7307 C CA . ARG B 1 480 ? -11.547 68.682 20.367 1.00 39.48 476 ARG B CA 1
ATOM 7308 C C . ARG B 1 480 ? -12.801 69.311 19.779 1.00 40.68 476 ARG B C 1
ATOM 7309 O O . ARG B 1 480 ? -12.732 70.239 18.975 1.00 43.27 476 ARG B O 1
ATOM 7317 N N . TRP B 1 481 ? -13.956 68.808 20.188 1.00 42.66 477 TRP B N 1
ATOM 7318 C CA . TRP B 1 481 ? -15.197 69.213 19.555 1.00 39.52 477 TRP B CA 1
ATOM 7319 C C . TRP B 1 481 ? -16.061 70.071 20.477 1.00 45.80 477 TRP B C 1
ATOM 7320 O O . TRP B 1 481 ? -17.115 70.561 20.076 1.00 47.55 477 TRP B O 1
ATOM 7331 N N . GLY B 1 482 ? -15.602 70.256 21.709 1.00 48.10 478 GLY B N 1
ATOM 7332 C CA . GLY B 1 482 ? -16.374 70.976 22.703 1.00 47.91 478 GLY B CA 1
ATOM 7333 C C . GLY B 1 482 ? -17.753 70.377 22.926 1.00 48.06 478 GLY B C 1
ATOM 7334 O O . GLY B 1 482 ? -18.718 71.103 23.128 1.00 47.91 478 GLY B O 1
ATOM 7335 N N . LEU B 1 483 ? -17.859 69.052 22.891 1.00 44.20 479 LEU B N 1
ATOM 7336 C CA . LEU B 1 483 ? -19.144 68.412 23.170 1.00 50.78 479 LEU B CA 1
ATOM 7337 C C . LEU B 1 483 ? -19.017 67.248 24.140 1.00 52.40 479 LEU B C 1
ATOM 7338 O O . LEU B 1 483 ? -18.295 67.342 25.129 1.00 50.29 479 LEU B O 1
#

InterPro domains:
  IPR005655 Herpesvirus UL37 [PF03970] (16-237)

Secondary structure (DSSP, 8-state):
--HHHHHHHHHTT--TT-HHHHHHHHHHHHH----B-HHHHHHHHHHHHHHHHHHHHHH--HHHHHHHHHHHHHHHHTB---GGG-SHHHHHHHHHHTSHHHHHHHHHTT--S-STTSHHHHHHHHHHHHHHHHHHTSS--SHHHHHHS-----HHHHTGGGGSGGGGGGTTSHHHHHHHHHHHHHHTTHHHHHHHHHHHT-TTS-HHHHHHHHHHHIIIIITT---HHHHHHHHHHHHT--GGGBPPTTSTT-S--SHHHHHHHHHHHHT-TT-----TT-----B--SGGGGGGS-TT-GGGSHHHHH-TTT-----HHHHHHHHH--SHHHHHHHHHHTT--HHHHHHHHHHHHTTTTS--HHHHHHHHHHHHHHHHHHHHTT-SSSHHHHHHHHHHHTTHHHHHTTTTTTTT--TTHHHHHHHHHH-----THHHHHHHHHHHHHHHHHHHHHT-S--HHHHHHHHHHHHHHHHHH--/--HHHHHHHHHHHS-TT-HHHHHHHHHHHHT----B-HHHHHHHHHHHHHHHHHHHHHH--HHHHHHHHHHHHHHHHTB---GGG-SHHHHHHHHHHTSHHHHHHHHHTT--S-STTSHHHHHHHHHHHHHHHHHHTSS--SHHHHHHS-----TTTTTGGGSSGGGGGGTTSHHHHHHHHHHHHTTTTHHHHHHHHHHHT-TTS-HHHHHHHHHHHIIIIITT---HHHHHHHHHHHHTS-GGGB--TTSTT-S--SHHHHHHHHHHHHT-TT-----TT--PPPBP-SGGGGGGS-TT-GGGSHHHHH-TTT-----HHHHHHHHH--SHHHHHHHHHHTT--HHHHHHHHHHHHTT-SS--HHHHHHHHHHHHHHHHHHHHTT-SSSHHHHHHHHHHHHTHHHHHTTTTTTTTPPTTHHHHHHHHHH-----THHHHHHHHHHHHHHHHHHHHTT-S--HHHHHHHHHHHHHHHHHH--

Radius of gyration: 31.27 Å; Cα contacts (8 Å, |Δi|>4): 1575; chains: 2; bounding box: 59×87×69 Å

Solvent-accessible surface area: 37948 Å² total; per-residue (Å²): 132,8,5,2,30,61,4,0,102,19,4,88,118,74,70,24,113,61,33,98,32,3,45,48,75,0,32,91,6,0,85,24,88,23,87,15,27,11,5,9,0,47,16,5,4,51,88,0,1,96,12,0,5,96,0,39,94,92,26,42,15,5,7,0,1,0,0,1,1,1,0,0,0,2,3,2,2,6,1,114,9,44,11,53,40,21,12,41,25,4,76,54,1,2,38,59,0,55,26,131,66,4,65,52,1,0,86,133,12,54,13,78,26,74,0,61,1,0,3,53,9,0,74,130,22,2,35,62,0,1,63,15,1,70,140,20,45,66,29,43,69,8,4,61,51,4,3,84,59,29,149,28,46,35,8,73,86,31,7,165,45,2,20,62,106,112,6,9,21,0,3,3,0,12,0,0,10,42,0,6,110,38,1,8,30,55,30,7,71,17,9,19,0,0,9,2,0,127,17,3,69,56,140,66,31,73,50,4,0,34,0,7,0,0,6,11,0,0,50,48,33,0,107,119,60,106,8,87,57,0,87,118,42,0,37,114,9,14,222,58,16,77,118,54,0,25,16,63,92,66,96,132,101,11,98,9,110,71,85,33,8,43,23,17,2,0,0,33,56,103,30,22,0,24,39,57,141,40,159,122,85,49,110,12,71,18,9,54,6,56,93,37,0,18,79,32,3,15,105,57,4,23,4,3,4,7,17,0,0,34,27,15,108,121,2,52,2,85,3,66,43,18,30,113,49,0,85,79,5,42,18,0,35,94,0,0,81,17,0,2,54,7,0,2,8,63,117,15,0,28,33,0,26,100,22,0,36,115,89,28,104,217,12,75,113,36,18,60,6,0,0,2,0,0,0,0,0,18,1,0,13,34,0,4,15,20,13,9,24,3,4,27,3,40,141,22,24,68,47,17,20,58,5,10,91,25,31,8,28,138,26,11,83,11,4,55,25,97,131,85,2,4,53,73,21,2,121,100,0,0,25,31,121,28,21,29,123,10,13,41,45,1,106,40,0,0,20,126,10,0,23,23,1,7,163,98,41,62,86,100,107,5,42,0,51,110,6,0,42,73,10,11,60,124,22,14,110,60,42,26,67,107,122,15,8,0,20,58,4,0,122,20,0,84,148,15,82,14,99,55,38,95,53,0,49,43,79,0,30,100,6,1,89,20,94,27,77,12,27,12,4,9,1,44,18,7,3,53,97,0,3,105,20,0,6,90,0,40,95,99,28,39,17,3,5,0,1,0,0,1,1,0,0,1,0,1,3,2,2,4,0,109,10,43,11,52,31,23,14,59,16,0,73,47,0,1,41,57,2,60,24,133,67,5,68,35,2,0,75,125,12,58,12,78,25,75,0,58,0,0,3,56,12,0,74,120,17,0,34,61,0,1,62,18,2,69,137,20,41,64,42,41,83,3,4,55,49,4,5,86,59,39,161,40,40,38,7,68,75,28,6,171,45,2,19,64,107,124,5,8,21,0,1,3,0,11,0,0,9,50,0,6,109,38,2,8,34,50,29,6,68,16,7,17,0,0,0,2,0,96,11,3,67,62,133,68,33,78,47,4,0,37,0,8,0,0,5,12,0,0,44,33,38,2,88,119,56,105,8,88,56,0,78,114,53,0,11,108,10,15,190,63,18,74,127,53,0,38,25,62,96,77,95,134,98,12,107,13,115,58,82,24,4,45,21,18,2,0,0,25,67,106,18,25,0,22,34,64,141,48,177,136,77,69,106,14,78,30,4,47,3,54,92,35,0,20,73,32,5,14,102,56,5,24,4,2,3,9,12,0,0,32,16,16,109,124,2,49,2,86,3,77,45,17,30,122,43,1,83,76,6,42,17,0,38,86,0,0,60,16,0,1,51,6,0,2,8,95,87,14,0,34,37,0,29,98,22,0,38,113,92,27,102,218,13,76,110,34,20,65,7,0,0,3,0,0,1,0,0,19,1,0,20,48,0,5,17,19,11,8,24,2,5,29,3,43,135,22,22,63,50,16,19,69,6,7,87,24,33,10,34,138,26,15,84,12,4,52,23,92,135,70,2,4,51,76,22,2,117,100,0,0,25,32,121,28,22,34,123,12,15,42,46,1,106,42,0,0,21,125,9,0,21,27,1,9,163,96,43,67,82,107,94,7,46,0,54,102,7,0,40,81,12,11,60,133,24,14,111,60,42,27,59,108

Organism: Suid herpesvirus 1 (NCBI:txid10345)

Sequence (964 aa):
PGSMEALVRALEEADHAVATVVQSRILEFFMAAGRETPAGVRGLWARALRLACRAYVETGTCEAAVLAENLAGLALWRLRHDWDEGTAPLLELLGVVNGDDTTAALTEAGLRTSAEFGPDAMFRLVSEWCAAFDEALAGARSADDVLAAPRVVPPEQTARALVQPRFATLYDMDFVQDGLRYVAQHTNWALPLALAVRQMQNEGLKPLTRALFALTIADEEFFHDRQNPTLREQFAEAARAVDEAALVPVGEVNATPRTAVEVRVSAALAHGDAYVRELRPGTVARRLRTDQGVLALLDPGAQAVHVAAAADLDHTQVDATGVWEAVQASASPLQVVEALVTAGFTRRRHCDLLERAVLDRAPRLTDAQRAVGCTAVVGGVVHRLLDDYGPGLDDYVRAYTDVADTLEPLYGDVTAALGLPEKGVEHVVRHCMAPRPPTEHVGAARAALLREVAAAERRAGLAHSAAREALNTWLAFRAQSRWGLPGSMEALVRALEEADHAVATVVQSRILEFFMAAGRETPAGVRGLWARALRLACRAYVETGTCEAAVLAENLAGLALWRLRHDWDEGTAPLLELLGVVNGDDTTAALTEAGLRTSAEFGPDAMFRLVSEWCAAFDEALAGARSADDVLAAPRVVPPEQTARALVQPRFATLYDMDFVQDGLRYVAQHTNWALPLALAVRQMQNEGLKPLTRALFALTIADEEFFHDRQNPTLREQFAEAARAVDEAALVPVGEVNATPRTAVEVRVSAALAHGDAYVRELRPGTVARRLRTDQGVLALLDPGAQAVHVAAAADLDHTQVDATGVWEAVQASASPLQVVEALVTAGFTRRRHCDLLERAVLDRAPRLTDAQRAVGCTAVVGGVVHRLLDDYGPGLDDYVRAYTDVADTLEPLYGDVTAALGLPEKGVEHVVRHCMAPRPPTEHVGAARAALLREVAAAERRAGLAHSAAREALNTWLAFRAQSRWGL

B-factor: mean 35.53, std 11.82, range [16.21, 87.88]

Nearest PDB structures (foldseek):
  4k70-assembly2_B  TM=1.000E+00  e=9.372E-67  Suid alphaherpesvirus 1
  5j2z-assembly1_A  TM=9.980E-01  e=9.562E-64  Suid alphaherpesvirus 1
  5vyl-assembly1_A  TM=8.567E-01  e=3.142E-22  Human alphaherpesvirus 1 strain 17
  8tep-assembly1_D  TM=6.203E-01  e=1.314E-05  Human herpesvirus 5 strain AD169
  8bef-assembly1_N  TM=1.338E-01  e=2.633E+00  Arabidopsis thaliana

Foldseek 3Di:
DFLLVQLLVQLVVDPLLPLVSVQVSLLCSLFTQGADELVRCLVRVLSSLLSLLVSCLRNVDLSSQLCNFQVQQSNQQRYDYDCVVACVSVLVSLCSQQDPSSVVSCVVSVHDQDACNHSVNCSVLVVVLSVLLVVLLPPDQALLRCLVPLDADFLAPSCVVNQDLSCLLVANGPVSQVSQQVSLLRPLVSNLSSLLSCQLPPPPFALVLNLLSLLVNCVPGPQQNDDVVSLVSNLVSLVRQDPVQWDDPPPPPQPQDDQVQQQSQQCSVVSGSNGRHDDPPDDTGGTDLAQVSCVSGDLQASCSSVVNCLPVVGHQRALPVLLVQLQVAQALSSNSSSCSVNNNDLVSLVRLLVSLVVPPLADDLSSLSSNLSSLLSNLSSQLRSRAYQHLSSQVSNVVSLVVCCVVPVVRCVSSVADGCRSVVSNCRHRNHHHPLVSLVVSLVSSVVSSCVSCVVSPHRDDSSNVSNVVNSVCSCCVRVND/DFLLVQLLVQLVPDDLLDLVSNLVSLLCSLQTDGADELVRCQVRVLSSLLSLLVSCLSRVDLSSQLCNQQVQQSNQQRYDYDCVVACVSVLVSLCSQLDPSSCVSQVVSVHDQDACNHSVNCSVLSVVLSVLLVVLLPADQALLRCLVPVDADFLAVSCVVNQDLSCLLVANRPVSQVSQQVSLLRPLVSNLSSLLSCQLPVPPWALVRNLLSLLVNCVVGPQQNDDVVSLVSNLVSLVRQDCVQFDDPPDPPQPPPDLVQQQSQQCSVVSGSNGSHDDPVDRGGGGDLAQVSCVRGDLQASCSVVVNCLPVVGHQRALVVLLVQLQVAQALSSNSSSCSVNNNDLVSLVSLLCSLVVDPLAHDLSSLSSNLSSVLSNLSVQLRSRAYQHLSSQVSNCVSLVCCCVVCVVRCVSSVAPGCRSVVSNCRHRNHDHPLVSLVVSVVSSVVSSVVSCVVSVHPDDSSNVSNVVSSCCSCCVRVVD